Protein AF-A0A7V1DN37-F1 (afdb_monomer)

pLDDT: mean 77.71, std 18.49, range [28.66, 98.69]

Structure (mmCIF, N/CA/C/O backbone):
data_AF-A0A7V1DN37-F1
#
_entry.id   AF-A0A7V1DN37-F1
#
loop_
_atom_site.group_PDB
_atom_site.id
_atom_site.type_symbol
_atom_site.label_atom_id
_atom_site.label_alt_id
_atom_site.label_comp_id
_atom_site.label_asym_id
_atom_site.label_entity_id
_atom_site.label_seq_id
_atom_site.pdbx_PDB_ins_code
_atom_site.Cartn_x
_atom_site.Cartn_y
_atom_site.Cartn_z
_atom_site.occupancy
_atom_site.B_iso_or_equiv
_atom_site.auth_seq_id
_atom_site.auth_comp_id
_atom_site.auth_asym_id
_atom_site.auth_atom_id
_atom_site.pdbx_PDB_model_num
ATOM 1 N N . MET A 1 1 ? 64.265 -9.638 -11.862 1.00 43.25 1 MET A N 1
ATOM 2 C CA . MET A 1 1 ? 64.474 -8.169 -11.843 1.00 43.25 1 MET A CA 1
ATOM 3 C C . MET A 1 1 ? 63.274 -7.373 -12.385 1.00 43.25 1 MET A C 1
ATOM 5 O O . MET A 1 1 ? 63.280 -6.163 -12.263 1.00 43.25 1 MET A O 1
ATOM 9 N N . ILE A 1 2 ? 62.194 -8.037 -12.828 1.00 37.19 2 ILE A N 1
ATOM 10 C CA . ILE A 1 2 ? 60.854 -7.463 -13.106 1.00 37.19 2 ILE A CA 1
ATOM 11 C C . ILE A 1 2 ? 59.861 -7.900 -11.996 1.00 37.19 2 ILE A C 1
ATOM 13 O O . ILE A 1 2 ? 58.687 -8.127 -12.203 1.00 37.19 2 ILE A O 1
ATOM 17 N N . HIS A 1 3 ? 60.358 -8.080 -10.766 1.00 32.53 3 HIS A N 1
ATOM 18 C CA . HIS A 1 3 ? 59.546 -8.521 -9.615 1.00 32.53 3 HIS A CA 1
ATOM 19 C C . HIS A 1 3 ? 59.759 -7.634 -8.372 1.00 32.53 3 HIS A C 1
ATOM 21 O O . HIS A 1 3 ? 59.450 -8.010 -7.248 1.00 32.53 3 HIS A O 1
ATOM 27 N N . ARG A 1 4 ? 60.324 -6.433 -8.579 1.00 34.56 4 ARG A N 1
ATOM 28 C CA . ARG A 1 4 ? 60.478 -5.367 -7.568 1.00 34.56 4 ARG A CA 1
ATOM 29 C C . ARG A 1 4 ? 59.933 -4.003 -8.030 1.00 34.56 4 ARG A C 1
ATOM 31 O O . ARG A 1 4 ? 60.175 -3.013 -7.356 1.00 34.56 4 ARG A O 1
ATOM 38 N N . ILE A 1 5 ? 59.194 -3.956 -9.144 1.00 37.69 5 ILE A N 1
ATOM 39 C CA . ILE A 1 5 ? 58.580 -2.722 -9.680 1.00 37.69 5 ILE A CA 1
ATOM 40 C C . ILE A 1 5 ? 57.042 -2.715 -9.515 1.00 37.69 5 ILE A C 1
ATOM 42 O O . ILE A 1 5 ? 56.444 -1.650 -9.487 1.00 37.69 5 ILE A O 1
ATOM 46 N N . GLU A 1 6 ? 56.393 -3.856 -9.253 1.00 32.94 6 GLU A N 1
ATOM 47 C CA . GLU A 1 6 ? 54.919 -3.932 -9.140 1.00 32.94 6 GLU A CA 1
ATOM 48 C C . GLU A 1 6 ? 54.352 -3.767 -7.715 1.00 32.94 6 GLU A C 1
ATOM 50 O O . GLU A 1 6 ? 53.145 -3.837 -7.522 1.00 32.94 6 GLU A O 1
ATOM 55 N N . ARG A 1 7 ? 55.180 -3.496 -6.693 1.00 33.03 7 ARG A N 1
ATOM 56 C CA . ARG A 1 7 ? 54.707 -3.266 -5.304 1.00 33.03 7 ARG A CA 1
ATOM 57 C C . ARG A 1 7 ? 54.857 -1.821 -4.798 1.00 33.03 7 ARG A C 1
ATOM 59 O O . ARG A 1 7 ? 54.903 -1.614 -3.592 1.00 33.03 7 ARG A O 1
ATOM 66 N N . ALA A 1 8 ? 54.930 -0.824 -5.686 1.00 30.80 8 ALA A N 1
ATOM 67 C CA . ALA A 1 8 ? 55.108 0.583 -5.286 1.00 30.80 8 ALA A CA 1
ATOM 68 C C . ALA A 1 8 ? 54.173 1.611 -5.968 1.00 30.80 8 ALA A C 1
ATOM 70 O O . ALA A 1 8 ? 54.368 2.805 -5.768 1.00 30.80 8 ALA A O 1
ATOM 71 N N . LEU A 1 9 ? 53.149 1.198 -6.729 1.00 32.72 9 LEU A N 1
ATOM 72 C CA . LEU A 1 9 ? 52.231 2.128 -7.422 1.00 32.72 9 LEU A CA 1
ATOM 73 C C . LEU A 1 9 ? 50.743 1.831 -7.170 1.00 32.72 9 LEU A C 1
ATOM 75 O O . LEU A 1 9 ? 49.913 1.936 -8.063 1.00 32.72 9 LEU A O 1
ATOM 79 N N . ALA A 1 10 ? 50.397 1.494 -5.929 1.00 39.22 10 ALA A N 1
ATOM 80 C CA . ALA A 1 10 ? 49.012 1.454 -5.471 1.00 39.22 10 ALA A CA 1
ATOM 81 C C . ALA A 1 10 ? 48.862 2.343 -4.231 1.00 39.22 10 ALA A C 1
ATOM 83 O O . ALA A 1 10 ? 48.967 1.868 -3.103 1.00 39.22 10 ALA A O 1
ATOM 84 N N . ARG A 1 11 ? 48.684 3.651 -4.455 1.00 34.69 11 ARG A N 1
ATOM 85 C CA . ARG A 1 11 ? 47.907 4.579 -3.610 1.00 34.69 11 ARG A CA 1
ATOM 86 C C . ARG A 1 11 ? 47.701 5.916 -4.347 1.00 34.69 11 ARG A C 1
ATOM 88 O O . ARG A 1 11 ? 48.564 6.307 -5.131 1.00 34.69 11 ARG A O 1
ATOM 95 N N . PRO A 1 12 ? 46.550 6.582 -4.149 1.00 40.31 12 PRO A N 1
ATOM 96 C CA . PRO A 1 12 ? 45.977 7.490 -5.133 1.00 40.31 12 PRO A CA 1
ATOM 97 C C . PRO A 1 12 ? 46.444 8.932 -4.914 1.00 40.31 12 PRO A C 1
ATOM 99 O O . PRO A 1 12 ? 46.174 9.536 -3.879 1.00 40.31 12 PRO A O 1
ATOM 102 N N . ILE A 1 13 ? 47.089 9.524 -5.918 1.00 36.00 13 ILE A N 1
ATOM 103 C CA . ILE A 1 13 ? 47.184 10.984 -6.056 1.00 36.00 13 ILE A CA 1
ATOM 104 C C . ILE A 1 13 ? 46.036 11.402 -6.977 1.00 36.00 13 ILE A C 1
ATOM 106 O O . ILE A 1 13 ? 46.242 11.678 -8.152 1.00 36.00 13 ILE A O 1
ATOM 110 N N . LEU A 1 14 ? 44.807 11.376 -6.459 1.00 35.53 14 LEU A N 1
ATOM 111 C CA . LEU A 1 14 ? 43.630 11.903 -7.157 1.00 35.53 14 LEU A CA 1
ATOM 112 C C . LEU A 1 14 ? 42.742 12.902 -6.379 1.00 35.53 14 LEU A C 1
ATOM 114 O O . LEU A 1 14 ? 41.760 13.333 -6.972 1.00 35.53 14 LEU A O 1
ATOM 118 N N . PRO A 1 15 ? 43.063 13.383 -5.153 1.00 35.94 15 PRO A N 1
ATOM 119 C CA . PRO A 1 15 ? 42.341 14.534 -4.597 1.00 35.94 15 PRO A CA 1
ATOM 120 C C . PRO A 1 15 ? 43.049 15.883 -4.843 1.00 35.94 15 PRO A C 1
ATOM 122 O O . PRO A 1 15 ? 42.421 16.930 -4.748 1.00 35.94 15 PRO A O 1
ATOM 125 N N . ALA A 1 16 ? 44.341 15.898 -5.205 1.00 35.41 16 ALA A N 1
ATOM 126 C CA . ALA A 1 16 ? 45.117 17.144 -5.300 1.00 35.41 16 ALA A CA 1
ATOM 127 C C . ALA A 1 16 ? 45.109 17.811 -6.693 1.00 35.41 16 ALA A C 1
ATOM 129 O O . ALA A 1 16 ? 45.292 19.022 -6.782 1.00 35.41 16 ALA A O 1
ATOM 130 N N . LEU A 1 17 ? 44.867 17.061 -7.779 1.00 32.94 17 LEU A N 1
ATOM 131 C CA . LEU A 1 17 ? 44.741 17.645 -9.126 1.00 32.94 17 LEU A CA 1
ATOM 132 C C . LEU A 1 17 ? 43.316 18.152 -9.419 1.00 32.94 17 LEU A C 1
ATOM 134 O O . LEU A 1 17 ? 43.157 19.115 -10.165 1.00 32.94 17 LEU A O 1
ATOM 138 N N . ALA A 1 18 ? 42.297 17.567 -8.776 1.00 37.19 18 ALA A N 1
ATOM 139 C CA . ALA A 1 18 ? 40.912 18.042 -8.843 1.00 37.19 18 ALA A CA 1
ATOM 140 C C . ALA A 1 18 ? 40.734 19.407 -8.144 1.00 37.19 18 ALA A C 1
ATOM 142 O O . ALA A 1 18 ? 39.987 20.257 -8.620 1.00 37.19 18 ALA A O 1
ATOM 143 N N . ALA A 1 19 ? 41.497 19.664 -7.074 1.00 36.09 19 ALA A N 1
ATOM 144 C CA . ALA A 1 19 ? 41.455 20.930 -6.342 1.00 36.09 19 ALA A CA 1
ATOM 145 C C . ALA A 1 19 ? 42.097 22.116 -7.095 1.00 36.09 19 ALA A C 1
ATOM 147 O O . ALA A 1 19 ? 41.733 23.263 -6.844 1.00 36.09 19 ALA A O 1
ATOM 148 N N . LEU A 1 20 ? 43.022 21.875 -8.037 1.00 30.30 20 LEU A N 1
ATOM 149 C CA . LEU A 1 20 ? 43.711 22.955 -8.765 1.00 30.30 20 LEU A CA 1
ATOM 150 C C . LEU A 1 20 ? 42.982 23.381 -10.055 1.00 30.30 20 LEU A C 1
ATOM 152 O O . LEU A 1 20 ? 43.110 24.530 -10.475 1.00 30.30 20 LEU A O 1
ATOM 156 N N . VAL A 1 21 ? 42.165 22.502 -10.646 1.00 36.16 21 VAL A N 1
ATOM 157 C CA . VAL A 1 21 ? 41.272 22.856 -11.770 1.00 36.16 21 VAL A CA 1
ATOM 158 C C . VAL A 1 21 ? 40.001 23.559 -11.267 1.00 36.16 21 VAL A C 1
ATOM 160 O O . VAL A 1 21 ? 39.504 24.466 -11.928 1.00 36.16 21 VAL A O 1
ATOM 163 N N . ALA A 1 22 ? 39.542 23.252 -10.048 1.00 34.44 22 ALA A N 1
ATOM 164 C CA . ALA A 1 22 ? 38.401 23.926 -9.423 1.00 34.44 22 ALA A CA 1
ATOM 165 C C . ALA A 1 22 ? 38.671 25.396 -9.020 1.00 34.44 22 ALA A C 1
ATOM 167 O O . ALA A 1 22 ? 37.729 26.172 -8.886 1.00 34.44 22 ALA A O 1
ATOM 168 N N . LEU A 1 23 ? 39.936 25.816 -8.865 1.00 29.97 23 LEU A N 1
ATOM 169 C CA . LEU A 1 23 ? 40.283 27.167 -8.390 1.00 29.97 23 LEU A CA 1
ATOM 170 C C . LEU A 1 23 ? 40.505 28.208 -9.510 1.00 29.97 23 LEU A C 1
ATOM 172 O O . LEU A 1 23 ? 40.791 29.364 -9.215 1.00 29.97 23 LEU A O 1
ATOM 176 N N . THR A 1 24 ? 40.381 27.842 -10.793 1.00 31.94 24 THR A N 1
ATOM 177 C CA . THR A 1 24 ? 40.586 28.787 -11.920 1.00 31.94 24 THR A CA 1
ATOM 178 C C . THR A 1 24 ? 39.340 29.079 -12.763 1.00 31.94 24 THR A C 1
ATOM 180 O O . THR A 1 24 ? 39.429 29.850 -13.713 1.00 31.94 24 THR A O 1
ATOM 183 N N . LEU A 1 25 ? 38.162 28.574 -12.376 1.00 33.41 25 LEU A N 1
ATOM 184 C CA . LEU A 1 25 ? 36.878 28.865 -13.044 1.00 33.41 25 LEU A CA 1
ATOM 185 C C . LEU A 1 25 ? 35.866 29.644 -12.177 1.00 33.41 25 LEU A C 1
ATOM 187 O O . LEU A 1 25 ? 34.749 29.894 -12.614 1.00 33.41 25 LEU A O 1
ATOM 191 N N . SER A 1 26 ? 36.239 30.106 -10.978 1.00 34.38 26 SER A N 1
ATOM 192 C CA . SER A 1 26 ? 35.326 30.799 -10.050 1.00 34.38 26 SER A CA 1
ATOM 193 C C . SER A 1 26 ? 35.291 32.330 -10.207 1.00 34.38 26 SER A C 1
ATOM 195 O O . SER A 1 26 ? 35.347 33.065 -9.217 1.00 34.38 26 SER A O 1
ATOM 197 N N . LEU A 1 27 ? 35.197 32.840 -11.434 1.00 36.53 27 LEU A N 1
ATOM 198 C CA . LEU A 1 27 ? 34.909 34.258 -11.680 1.00 36.53 27 LEU A CA 1
ATOM 199 C C . LEU A 1 27 ? 33.647 34.380 -12.536 1.00 36.53 27 LEU A C 1
ATOM 201 O O . LEU A 1 27 ? 33.723 34.502 -13.752 1.00 36.53 27 LEU A O 1
ATOM 205 N N . GLY A 1 28 ? 32.490 34.384 -11.861 1.00 35.25 28 GLY A N 1
ATOM 206 C CA . GLY A 1 28 ? 31.266 34.982 -12.399 1.00 35.25 28 GLY A CA 1
ATOM 207 C C . GLY A 1 28 ? 30.064 34.074 -12.668 1.00 35.25 28 GLY A C 1
ATOM 208 O O . GLY A 1 28 ? 29.429 34.253 -13.696 1.00 35.25 28 GLY A O 1
ATOM 209 N N . SER A 1 29 ? 29.667 33.183 -11.757 1.00 31.50 29 SER A N 1
ATOM 210 C CA . SER A 1 29 ? 28.268 32.721 -11.701 1.00 31.50 29 SER A CA 1
ATOM 211 C C . SER A 1 29 ? 27.905 32.308 -10.276 1.00 31.50 29 SER A C 1
ATOM 213 O O . SER A 1 29 ? 28.596 31.499 -9.658 1.00 31.50 29 SER A O 1
ATOM 215 N N . ARG A 1 30 ? 26.846 32.907 -9.720 1.00 29.19 30 ARG A N 1
ATOM 216 C CA . ARG A 1 30 ? 26.233 32.454 -8.459 1.00 29.19 30 ARG A CA 1
ATOM 217 C C . ARG A 1 30 ? 25.745 31.003 -8.648 1.00 29.19 30 ARG A C 1
ATOM 219 O O . ARG A 1 30 ? 25.333 30.691 -9.764 1.00 29.19 30 ARG A O 1
ATOM 226 N N . PRO A 1 31 ? 25.775 30.127 -7.625 1.00 36.25 31 PRO A N 1
ATOM 227 C CA . PRO A 1 31 ? 25.098 28.835 -7.717 1.00 36.25 31 PRO A CA 1
ATOM 228 C C . PRO A 1 31 ? 23.616 29.095 -8.000 1.00 36.25 31 PRO A C 1
ATOM 230 O O . PRO A 1 31 ? 22.995 29.907 -7.311 1.00 36.25 31 PRO A O 1
ATOM 233 N N . ALA A 1 32 ? 23.090 28.485 -9.059 1.00 49.31 32 ALA A N 1
ATOM 234 C CA . ALA A 1 32 ? 21.683 28.599 -9.406 1.00 49.31 32 ALA A CA 1
ATOM 235 C C . ALA A 1 32 ? 20.852 27.917 -8.306 1.00 49.31 32 ALA A C 1
ATOM 237 O O . ALA A 1 32 ? 21.165 26.804 -7.886 1.00 49.31 32 ALA A O 1
ATOM 238 N N . THR A 1 33 ? 19.870 28.627 -7.758 1.00 56.81 33 THR A N 1
ATOM 239 C CA . THR A 1 33 ? 18.967 28.113 -6.724 1.00 56.81 33 THR A CA 1
ATOM 240 C C . THR A 1 33 ? 17.853 27.325 -7.398 1.00 56.81 33 THR A C 1
ATOM 242 O O . THR A 1 33 ? 17.087 27.938 -8.135 1.00 56.81 33 THR A O 1
ATOM 245 N N . ALA A 1 34 ? 17.762 26.019 -7.133 1.00 69.50 34 ALA A N 1
ATOM 246 C CA . ALA A 1 34 ? 16.630 25.195 -7.559 1.00 69.50 34 ALA A CA 1
ATOM 247 C C . ALA A 1 34 ? 15.312 25.794 -7.043 1.00 69.50 34 ALA A C 1
ATOM 249 O O . ALA A 1 34 ? 15.209 26.152 -5.864 1.00 69.50 34 ALA A O 1
ATOM 250 N N . ALA A 1 35 ? 14.337 25.932 -7.931 1.00 78.12 35 ALA A N 1
ATOM 251 C CA . ALA A 1 35 ? 12.999 26.403 -7.630 1.00 78.12 35 ALA A CA 1
ATOM 252 C C . ALA A 1 35 ? 12.060 25.223 -7.345 1.00 78.12 35 ALA A C 1
ATOM 254 O O . ALA A 1 35 ? 12.244 24.114 -7.844 1.00 78.12 35 ALA A O 1
ATOM 255 N N . THR A 1 36 ? 11.028 25.479 -6.542 1.00 84.75 36 THR A N 1
ATOM 256 C CA . THR A 1 36 ? 9.929 24.534 -6.333 1.00 84.75 36 THR A CA 1
ATOM 257 C C . THR A 1 36 ? 8.637 25.169 -6.817 1.00 84.75 36 THR A C 1
ATOM 259 O O . THR A 1 36 ? 8.232 26.220 -6.316 1.00 84.75 36 THR A O 1
ATOM 262 N N . PHE A 1 37 ? 7.972 24.514 -7.761 1.00 85.50 37 PHE A N 1
ATOM 263 C CA . PHE A 1 37 ? 6.673 24.911 -8.286 1.00 85.50 37 PHE A CA 1
ATOM 264 C C . PHE A 1 37 ? 5.614 23.936 -7.776 1.00 85.50 37 PHE A C 1
ATOM 266 O O . PHE A 1 37 ? 5.759 22.723 -7.892 1.00 85.50 37 PHE A O 1
ATOM 273 N N . THR A 1 38 ? 4.545 24.451 -7.174 1.00 85.25 38 THR A N 1
ATOM 274 C CA . THR A 1 38 ? 3.415 23.621 -6.734 1.00 85.25 38 THR A CA 1
ATOM 275 C C . THR A 1 38 ? 2.246 23.854 -7.672 1.00 85.25 38 THR A C 1
ATOM 277 O O . THR A 1 38 ? 1.771 24.983 -7.799 1.00 85.25 38 THR A O 1
ATOM 280 N N . VAL A 1 39 ? 1.798 22.790 -8.331 1.00 86.75 39 VAL A N 1
ATOM 281 C CA . VAL A 1 39 ? 0.632 22.824 -9.214 1.00 86.75 39 VAL A CA 1
ATOM 282 C C . VAL A 1 39 ? -0.623 22.974 -8.358 1.00 86.75 39 VAL A C 1
ATOM 284 O O . VAL A 1 39 ? -0.811 22.232 -7.397 1.00 86.75 39 VAL A O 1
ATOM 287 N N . ASN A 1 40 ? -1.491 23.925 -8.694 1.00 83.25 40 ASN A N 1
ATOM 288 C CA . ASN A 1 40 ? -2.752 24.161 -7.979 1.00 83.25 40 ASN A CA 1
ATOM 289 C C . ASN A 1 40 ? -3.982 24.159 -8.909 1.00 83.25 40 ASN A C 1
ATOM 291 O O . ASN A 1 40 ? -5.102 24.319 -8.428 1.00 83.25 40 ASN A O 1
ATOM 295 N N . SER A 1 41 ? -3.779 23.944 -10.215 1.00 84.69 41 SER A N 1
ATOM 296 C CA . SER A 1 41 ? -4.838 23.820 -11.218 1.00 84.69 41 SER A CA 1
ATOM 297 C C . SER A 1 41 ? -4.620 22.579 -12.085 1.00 84.69 41 SER A C 1
ATOM 299 O O . SER A 1 41 ? -3.502 22.278 -12.503 1.00 84.69 41 SER A O 1
ATOM 301 N N . THR A 1 42 ? -5.700 21.839 -12.346 1.00 88.50 42 THR A N 1
ATOM 302 C CA . THR A 1 42 ? -5.713 20.687 -13.266 1.00 88.50 42 THR A CA 1
ATOM 303 C C . THR A 1 42 ? -5.957 21.092 -14.718 1.00 88.50 42 THR A C 1
ATOM 305 O O . THR A 1 42 ? -5.968 20.231 -15.599 1.00 88.50 42 THR A O 1
ATOM 308 N N . ALA A 1 43 ? -6.169 22.387 -14.976 1.00 86.69 43 ALA A N 1
ATOM 309 C CA . ALA A 1 43 ? -6.323 22.907 -16.322 1.00 86.69 43 ALA A CA 1
ATOM 310 C C . ALA A 1 43 ? -5.046 22.690 -17.150 1.00 86.69 43 ALA A C 1
ATOM 312 O O . ALA A 1 43 ? -3.936 22.643 -16.622 1.00 86.69 43 ALA A O 1
ATOM 313 N N . ASP A 1 44 ? -5.214 22.597 -18.467 1.00 90.06 44 ASP A N 1
ATOM 314 C CA . ASP A 1 44 ? -4.112 22.528 -19.422 1.00 90.06 44 ASP A CA 1
ATOM 315 C C . ASP A 1 44 ? -3.981 23.873 -20.145 1.00 90.06 44 ASP A C 1
ATOM 317 O O . ASP A 1 44 ? -4.644 24.124 -21.152 1.00 90.06 44 ASP A O 1
ATOM 321 N N . VAL A 1 45 ? -3.183 24.773 -19.568 1.00 88.56 45 VAL A N 1
ATOM 322 C CA . VAL A 1 45 ? -2.968 26.145 -20.056 1.00 88.56 45 VAL A CA 1
ATOM 323 C C . VAL A 1 45 ? -1.477 26.454 -20.014 1.00 88.56 45 VAL A C 1
ATOM 325 O O . VAL A 1 45 ? -0.818 26.151 -19.022 1.00 88.56 45 VAL A O 1
ATOM 328 N N . ALA A 1 46 ? -0.946 27.037 -21.088 1.00 85.50 46 ALA A N 1
ATOM 329 C CA . ALA A 1 46 ? 0.447 27.467 -21.159 1.00 85.50 46 ALA A CA 1
ATOM 330 C C . ALA A 1 46 ? 0.692 28.747 -20.339 1.00 85.50 46 ALA A C 1
ATOM 332 O O . ALA A 1 46 ? -0.167 29.629 -20.279 1.00 85.50 46 ALA A O 1
ATOM 333 N N . ASP A 1 47 ? 1.888 28.870 -19.769 1.00 83.56 47 ASP A N 1
ATOM 334 C CA . ASP A 1 47 ? 2.368 30.088 -19.134 1.00 83.56 47 ASP A CA 1
ATOM 335 C C . ASP A 1 47 ? 2.514 31.203 -20.189 1.00 83.56 47 ASP A C 1
ATOM 337 O O . ASP A 1 47 ? 3.215 31.027 -21.193 1.00 83.56 47 ASP A O 1
ATOM 341 N N . PRO A 1 48 ? 1.865 32.367 -20.006 1.00 78.56 48 PRO A N 1
ATOM 342 C CA . PRO A 1 48 ? 2.008 33.491 -20.924 1.00 78.56 48 PRO A CA 1
ATOM 343 C C . PRO A 1 48 ? 3.391 34.167 -20.863 1.00 78.56 48 PRO A C 1
ATOM 345 O O . PRO A 1 48 ? 3.711 34.956 -21.757 1.00 78.56 48 PRO A O 1
ATOM 348 N N . ARG A 1 49 ? 4.193 33.930 -19.815 1.00 78.81 49 ARG A N 1
ATOM 349 C CA . ARG A 1 49 ? 5.529 34.513 -19.603 1.00 78.81 49 ARG A CA 1
ATOM 350 C C . ARG A 1 49 ? 6.517 33.513 -18.961 1.00 78.81 49 ARG A C 1
ATOM 352 O O . ARG A 1 49 ? 7.008 33.809 -17.870 1.00 78.81 49 ARG A O 1
ATOM 359 N N . PRO A 1 50 ? 6.898 32.422 -19.657 1.00 83.25 50 PRO A N 1
ATOM 360 C CA . PRO A 1 50 ? 7.878 31.463 -19.147 1.00 83.25 50 PRO A CA 1
ATOM 361 C C . PRO A 1 50 ? 9.189 32.130 -18.696 1.00 83.25 50 PRO A C 1
ATOM 363 O O . PRO A 1 50 ? 9.748 32.968 -19.411 1.00 83.25 50 PRO A O 1
ATOM 366 N N . GLY A 1 51 ? 9.694 31.736 -17.526 1.00 77.19 51 GLY A N 1
ATOM 367 C CA . GLY A 1 51 ? 10.933 32.241 -16.919 1.00 77.19 51 GLY A CA 1
ATOM 368 C C . GLY A 1 51 ? 10.732 33.453 -16.015 1.00 77.19 51 GLY A C 1
ATOM 369 O O . GLY A 1 51 ? 11.699 34.120 -15.637 1.00 77.19 51 GLY A O 1
ATOM 370 N N . SER A 1 52 ? 9.484 33.762 -15.667 1.00 72.88 52 SER A N 1
ATOM 371 C CA . SER A 1 52 ? 9.149 34.854 -14.753 1.00 72.88 52 SER A CA 1
ATOM 372 C C . SER A 1 52 ? 9.411 34.513 -13.278 1.00 72.88 52 SER A C 1
ATOM 374 O O . SER A 1 52 ? 9.379 35.402 -12.419 1.00 72.88 52 SER A O 1
ATOM 376 N N . GLY A 1 53 ? 9.686 33.240 -12.975 1.00 71.12 53 GLY A N 1
ATOM 377 C CA . GLY A 1 53 ? 9.829 32.698 -11.627 1.00 71.12 53 GLY A CA 1
ATOM 378 C C . GLY A 1 53 ? 8.488 32.502 -10.919 1.00 71.12 53 GLY A C 1
ATOM 379 O O . GLY A 1 53 ? 8.460 32.326 -9.699 1.00 71.12 53 GLY A O 1
ATOM 380 N N . ARG A 1 54 ? 7.369 32.599 -11.646 1.00 73.06 54 ARG A N 1
ATOM 381 C CA . ARG A 1 54 ? 6.015 32.397 -11.126 1.00 73.06 54 ARG A CA 1
ATOM 382 C C . ARG A 1 54 ? 5.134 31.783 -12.207 1.00 73.06 54 ARG A C 1
ATOM 384 O O . ARG A 1 54 ? 4.832 32.449 -13.185 1.00 73.06 54 ARG A O 1
ATOM 391 N N . CYS A 1 55 ? 4.615 30.592 -11.954 1.00 67.06 55 CYS A N 1
ATOM 392 C CA . CYS A 1 55 ? 3.603 29.969 -12.800 1.00 67.06 55 CYS A CA 1
ATOM 393 C C . CYS A 1 55 ? 2.264 30.704 -12.598 1.00 67.06 55 CYS A C 1
ATOM 395 O O . CYS A 1 55 ? 1.526 30.369 -11.673 1.00 67.06 55 CYS A O 1
ATOM 397 N N . GLN A 1 56 ? 2.005 31.780 -13.350 1.00 67.19 56 GLN A N 1
ATOM 398 C CA . GLN A 1 56 ? 0.763 32.560 -13.242 1.00 67.19 56 GLN A CA 1
ATOM 399 C C . GLN A 1 56 ? 0.092 32.736 -14.598 1.00 67.19 56 GLN A C 1
ATOM 401 O O . GLN A 1 56 ? 0.566 33.474 -15.465 1.00 67.19 56 GLN A O 1
ATOM 406 N N . ASP A 1 57 ? -1.108 32.197 -14.708 1.00 53.88 57 ASP A N 1
ATOM 407 C CA . ASP A 1 57 ? -2.133 32.642 -15.634 1.00 53.88 57 ASP A CA 1
ATOM 408 C C . ASP A 1 57 ? -2.890 33.842 -15.031 1.00 53.88 57 ASP A C 1
ATOM 410 O O . ASP A 1 57 ? -3.457 33.828 -13.941 1.00 53.88 57 ASP A O 1
ATOM 414 N N . ASN A 1 58 ? -2.898 34.960 -15.751 1.00 45.41 58 ASN A N 1
ATOM 415 C CA . ASN A 1 58 ? -3.840 36.031 -15.459 1.00 45.41 58 ASN A CA 1
ATOM 416 C C . ASN A 1 58 ? -4.720 36.207 -16.697 1.00 45.41 58 ASN A C 1
ATOM 418 O O . ASN A 1 58 ? -4.317 36.914 -17.625 1.00 45.41 58 ASN A O 1
ATOM 422 N N . PRO A 1 59 ? -5.912 35.580 -16.755 1.00 40.06 59 PRO A N 1
ATOM 423 C CA . PRO A 1 59 ? -6.770 35.603 -17.943 1.00 40.06 59 PRO A CA 1
ATOM 424 C C . PRO A 1 59 ? -7.318 37.005 -18.296 1.00 40.06 59 PRO A C 1
ATOM 426 O O . PRO A 1 59 ? -8.094 37.146 -19.239 1.00 40.06 59 PRO A O 1
ATOM 429 N N . GLY A 1 60 ? -6.915 38.059 -17.572 1.00 38.78 60 GLY A N 1
ATOM 430 C CA . GLY A 1 60 ? -7.317 39.450 -17.794 1.00 38.78 60 GLY A CA 1
ATOM 431 C C . GLY A 1 60 ? -6.294 40.373 -18.474 1.00 38.78 60 GLY A C 1
ATOM 432 O O . GLY A 1 60 ? -6.642 41.526 -18.725 1.00 38.78 60 GLY A O 1
ATOM 433 N N . ILE A 1 61 ? -5.062 39.938 -18.774 1.00 40.44 61 ILE A N 1
ATOM 434 C CA . ILE A 1 61 ? -4.045 40.808 -19.405 1.00 40.44 61 ILE A CA 1
ATOM 435 C C . ILE A 1 61 ? -3.649 40.254 -20.774 1.00 40.44 61 ILE A C 1
ATOM 437 O O . ILE A 1 61 ? -2.709 39.481 -20.920 1.00 40.44 61 ILE A O 1
ATOM 441 N N . THR A 1 62 ? -4.359 40.690 -21.812 1.00 33.16 62 THR A N 1
ATOM 442 C CA . THR A 1 62 ? -3.910 40.541 -23.198 1.00 33.16 62 THR A CA 1
ATOM 443 C C . THR A 1 62 ? -2.941 41.674 -23.539 1.00 33.16 62 THR A C 1
ATOM 445 O O . THR A 1 62 ? -3.374 42.802 -23.779 1.00 33.16 62 THR A O 1
ATOM 448 N N . CYS A 1 63 ? -1.638 41.395 -23.613 1.00 36.03 63 CYS A N 1
ATOM 449 C CA . CYS A 1 63 ? -0.692 42.291 -24.284 1.00 36.03 63 CYS A CA 1
ATOM 450 C C . CYS A 1 63 ? -0.845 42.122 -25.801 1.00 36.03 63 CYS A C 1
ATOM 452 O O . CYS A 1 63 ? -0.110 41.377 -26.443 1.00 36.03 63 CYS A O 1
ATOM 454 N N . THR A 1 64 ? -1.853 42.767 -26.388 1.00 33.69 64 THR A N 1
ATOM 455 C CA . THR A 1 64 ? -2.047 42.753 -27.841 1.00 33.69 64 THR A CA 1
ATOM 456 C C . THR A 1 64 ? -1.300 43.908 -28.501 1.00 33.69 64 THR A C 1
ATOM 458 O O . THR A 1 64 ? -1.746 45.050 -28.454 1.00 33.69 64 THR A O 1
ATOM 461 N N . THR A 1 65 ? -0.246 43.534 -29.230 1.00 36.59 65 THR A N 1
ATOM 462 C CA . THR A 1 65 ? 0.440 44.232 -30.337 1.00 36.59 65 THR A CA 1
ATOM 463 C C . THR A 1 65 ? 1.573 45.220 -30.032 1.00 36.59 65 THR A C 1
ATOM 465 O O . THR A 1 65 ? 1.491 46.079 -29.163 1.00 36.59 65 THR A O 1
ATOM 468 N N . ASP A 1 66 ? 2.597 45.107 -30.886 1.00 39.28 66 ASP A N 1
ATOM 469 C CA . ASP A 1 66 ? 3.845 45.875 -31.073 1.00 39.28 66 ASP A CA 1
ATOM 470 C C . ASP A 1 66 ? 3.707 47.412 -31.217 1.00 39.28 66 ASP A C 1
ATOM 472 O O . ASP A 1 66 ? 4.657 48.100 -31.591 1.00 39.28 66 ASP A O 1
ATOM 476 N N . ALA A 1 67 ? 2.531 47.988 -30.960 1.00 40.03 67 ALA A N 1
ATOM 477 C CA . ALA A 1 67 ? 2.257 49.406 -31.196 1.00 40.03 67 ALA A CA 1
ATOM 478 C C . ALA A 1 67 ? 2.627 50.328 -30.016 1.00 40.03 67 ALA A C 1
ATOM 480 O O . ALA A 1 67 ? 2.758 51.536 -30.220 1.00 40.03 67 ALA A O 1
ATOM 481 N N . ASP A 1 68 ? 2.852 49.790 -28.813 1.00 39.25 68 ASP A N 1
ATOM 482 C CA . ASP A 1 68 ? 3.176 50.598 -27.623 1.00 39.25 68 ASP A CA 1
ATOM 483 C C . ASP A 1 68 ? 4.690 50.816 -27.407 1.00 39.25 68 ASP A C 1
ATOM 485 O O . ASP A 1 68 ? 5.094 51.622 -26.568 1.00 39.25 68 ASP A O 1
ATOM 489 N N . CYS A 1 69 ? 5.550 50.180 -28.213 1.00 41.66 69 CYS A N 1
ATOM 490 C CA . CYS A 1 69 ? 7.010 50.264 -28.070 1.00 41.66 69 CYS A CA 1
ATOM 491 C C . CYS A 1 69 ? 7.672 51.435 -28.824 1.00 41.66 69 CYS A C 1
ATOM 493 O O . CYS A 1 69 ? 8.875 51.646 -28.685 1.00 41.66 69 CYS A O 1
ATOM 495 N N . THR A 1 70 ? 6.945 52.223 -29.626 1.00 36.94 70 THR A N 1
ATOM 496 C CA . THR A 1 70 ? 7.590 53.154 -30.580 1.00 36.94 70 THR A CA 1
ATOM 497 C C . THR A 1 70 ? 7.719 54.616 -30.141 1.00 36.94 70 THR A C 1
ATOM 499 O O . THR A 1 70 ? 8.165 55.429 -30.944 1.00 36.94 70 THR A O 1
ATOM 502 N N . ASN A 1 71 ? 7.392 54.993 -28.898 1.00 38.59 71 ASN A N 1
ATOM 503 C CA . ASN A 1 71 ? 7.451 56.406 -28.469 1.00 38.59 71 ASN A CA 1
ATOM 504 C C . ASN A 1 71 ? 8.326 56.707 -27.241 1.00 38.59 71 ASN A C 1
ATOM 506 O O . ASN A 1 71 ? 8.110 57.706 -26.556 1.00 38.59 71 ASN A O 1
ATOM 510 N N . ALA A 1 72 ? 9.373 55.922 -26.994 1.00 36.19 72 ALA A N 1
ATOM 511 C CA . ALA A 1 72 ? 10.439 56.332 -26.083 1.00 36.19 72 ALA A CA 1
ATOM 512 C C . ALA A 1 72 ? 11.790 55.846 -26.611 1.00 36.19 72 ALA A C 1
ATOM 514 O O . ALA A 1 72 ? 12.149 54.686 -26.458 1.00 36.19 72 ALA A O 1
ATOM 515 N N . GLY A 1 73 ? 12.532 56.737 -27.270 1.00 41.75 73 GLY A N 1
ATOM 516 C CA . GLY A 1 73 ? 13.884 56.451 -27.740 1.00 41.75 73 GLY A CA 1
ATOM 517 C C . GLY A 1 73 ? 14.850 56.232 -26.577 1.00 41.75 73 GLY A C 1
ATOM 518 O O . GLY A 1 73 ? 15.462 57.192 -26.113 1.00 41.75 73 GLY A O 1
ATOM 519 N N . VAL A 1 74 ? 14.987 54.982 -26.128 1.00 35.62 74 VAL A N 1
ATOM 520 C CA . VAL A 1 74 ? 16.066 54.498 -25.259 1.00 35.62 74 VAL A CA 1
ATOM 521 C C . VAL A 1 74 ? 16.324 53.018 -25.574 1.00 35.62 74 VAL A C 1
ATOM 523 O O . VAL A 1 74 ? 15.401 52.211 -25.525 1.00 35.62 74 VAL A O 1
ATOM 526 N N . ASP A 1 75 ? 17.572 52.660 -25.883 1.00 42.00 75 ASP A N 1
ATOM 527 C CA . ASP A 1 75 ? 18.021 51.270 -26.037 1.00 42.00 75 ASP A CA 1
ATOM 528 C C . ASP A 1 75 ? 18.012 50.550 -24.669 1.00 42.00 75 ASP A C 1
ATOM 530 O O . ASP A 1 75 ? 18.855 50.819 -23.810 1.00 42.00 75 ASP A O 1
ATOM 534 N N . GLY A 1 76 ? 17.057 49.637 -24.460 1.00 39.81 76 GLY A N 1
ATOM 535 C CA . GLY A 1 76 ? 16.951 48.743 -23.298 1.00 39.81 76 GLY A CA 1
ATOM 536 C C . GLY A 1 76 ? 15.723 47.815 -23.396 1.00 39.81 76 GLY A C 1
ATOM 537 O O . GLY A 1 76 ? 14.761 48.182 -24.070 1.00 39.81 76 GLY A O 1
ATOM 538 N N . PRO A 1 77 ? 15.731 46.609 -22.783 1.00 36.47 77 PRO A N 1
ATOM 539 C CA . PRO A 1 77 ? 14.655 45.624 -22.936 1.00 36.47 77 PRO A CA 1
ATOM 540 C C . PRO A 1 77 ? 13.332 46.126 -22.332 1.00 36.47 77 PRO A C 1
ATOM 542 O O . PRO A 1 77 ? 13.310 46.668 -21.227 1.00 36.47 77 PRO A O 1
ATOM 545 N N . CYS A 1 78 ? 12.233 45.949 -23.072 1.00 35.66 78 CYS A N 1
ATOM 546 C CA . CYS A 1 78 ? 10.880 46.369 -22.703 1.00 35.66 78 CYS A CA 1
ATOM 547 C C . CYS A 1 78 ? 10.447 45.781 -21.352 1.00 35.66 78 CYS A C 1
ATOM 549 O O . CYS A 1 78 ? 10.112 44.605 -21.270 1.00 35.66 78 CYS A O 1
ATOM 551 N N . ASN A 1 79 ? 10.409 46.609 -20.306 1.00 39.59 79 ASN A N 1
ATOM 552 C CA . ASN A 1 79 ? 9.958 46.210 -18.971 1.00 39.59 79 ASN A CA 1
ATOM 553 C C . ASN A 1 79 ? 8.841 47.135 -18.456 1.00 39.59 79 ASN A C 1
ATOM 555 O O . ASN A 1 79 ? 8.940 47.727 -17.385 1.00 39.59 79 ASN A O 1
ATOM 559 N N . LEU A 1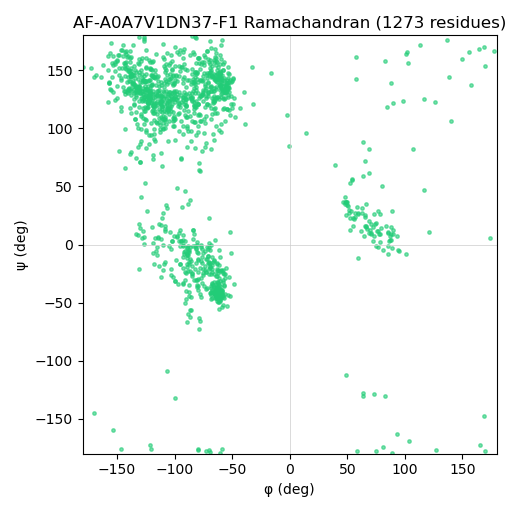 80 ? 7.787 47.314 -19.257 1.00 37.94 80 LEU A N 1
ATOM 560 C CA . LEU A 1 80 ? 6.612 48.108 -18.889 1.00 37.94 80 LEU A CA 1
ATOM 561 C C . LEU A 1 80 ? 5.360 47.228 -18.890 1.00 37.94 80 LEU A C 1
ATOM 563 O O . LEU A 1 80 ? 4.546 47.274 -19.803 1.00 37.94 80 LEU A O 1
ATOM 567 N N . CYS A 1 81 ? 5.212 46.426 -17.839 1.00 39.31 81 CYS A N 1
ATOM 568 C CA . CYS A 1 81 ? 3.924 45.855 -17.424 1.00 39.31 81 CYS A CA 1
ATOM 569 C C . CYS A 1 81 ? 3.655 46.075 -15.927 1.00 39.31 81 CYS A C 1
ATOM 571 O O . CYS A 1 81 ? 2.755 45.454 -15.374 1.00 39.31 81 CYS A O 1
ATOM 573 N N . ASP A 1 82 ? 4.408 46.963 -15.272 1.00 39.72 82 ASP A N 1
ATOM 574 C CA . ASP A 1 82 ? 4.294 47.186 -13.832 1.00 39.72 82 ASP A CA 1
ATOM 575 C C . ASP A 1 82 ? 4.241 48.687 -13.528 1.00 39.72 82 ASP A C 1
ATOM 577 O O . ASP A 1 82 ? 5.220 49.298 -13.119 1.00 39.72 82 ASP A O 1
ATOM 581 N N . THR A 1 83 ? 3.098 49.321 -13.813 1.00 35.94 83 THR A N 1
ATOM 582 C CA . THR A 1 83 ? 2.717 50.571 -13.136 1.00 35.94 83 THR A CA 1
ATOM 583 C C . THR A 1 83 ? 1.200 50.653 -12.974 1.00 35.94 83 THR A C 1
ATOM 585 O O . THR A 1 83 ? 0.444 50.716 -13.940 1.00 35.94 83 THR A O 1
ATOM 588 N N . GLU A 1 84 ? 0.793 50.623 -11.708 1.00 42.44 84 GLU A N 1
ATOM 589 C CA . GLU A 1 84 ? -0.420 51.175 -11.102 1.00 42.44 84 GLU A CA 1
ATOM 590 C C . GLU A 1 84 ? -1.556 51.618 -12.047 1.00 42.44 84 GLU A C 1
ATOM 592 O O . GLU A 1 84 ? -1.657 52.774 -12.465 1.00 42.44 84 GLU A O 1
ATOM 597 N N . ARG A 1 85 ? -2.532 50.729 -12.251 1.00 34.47 85 ARG A N 1
ATOM 598 C CA . ARG A 1 85 ? -3.922 51.135 -12.483 1.00 34.47 85 ARG A CA 1
ATOM 599 C C . ARG A 1 85 ? -4.838 50.287 -11.616 1.00 34.47 85 ARG A C 1
ATOM 601 O O . ARG A 1 85 ? -4.755 49.069 -11.623 1.00 34.47 85 ARG A O 1
ATOM 608 N N . THR A 1 86 ? -5.679 50.973 -10.850 1.00 37.59 86 THR A N 1
ATOM 609 C CA . THR A 1 86 ? -6.684 50.448 -9.917 1.00 37.59 86 THR A CA 1
ATOM 610 C C . THR A 1 86 ? -7.392 49.195 -10.444 1.00 37.59 86 THR A C 1
ATOM 612 O O . THR A 1 86 ? -8.267 49.294 -11.307 1.00 37.59 86 THR A O 1
ATOM 615 N N . VAL A 1 87 ? -7.016 48.034 -9.907 1.00 35.19 87 VAL A N 1
ATOM 616 C CA . VAL A 1 87 ? -7.688 46.747 -10.124 1.00 35.19 87 VAL A CA 1
ATOM 617 C C . VAL A 1 87 ? -8.877 46.658 -9.144 1.00 35.19 87 VAL A C 1
ATOM 619 O O . VAL A 1 87 ? -8.743 47.124 -8.007 1.00 35.19 87 VAL A O 1
ATOM 622 N N . PRO A 1 88 ? -10.047 46.112 -9.537 1.00 34.16 88 PRO A N 1
ATOM 623 C CA . PRO A 1 88 ? -11.115 45.734 -8.599 1.00 34.16 88 PRO A CA 1
ATOM 624 C C . PRO A 1 88 ? -10.601 44.687 -7.581 1.00 34.16 88 PRO A C 1
ATOM 626 O O . PRO A 1 88 ? -9.480 44.207 -7.744 1.00 34.16 88 PRO A O 1
ATOM 629 N N . PRO A 1 89 ? -11.356 44.316 -6.524 1.00 33.81 89 PRO A N 1
ATOM 630 C CA . PRO A 1 89 ? -10.856 43.386 -5.507 1.00 33.81 89 PRO A CA 1
ATOM 631 C C . PRO A 1 89 ? -10.339 42.100 -6.164 1.00 33.81 89 PRO A C 1
ATOM 633 O O . PRO A 1 89 ? -11.003 41.548 -7.040 1.00 33.81 89 PRO A O 1
ATOM 636 N N . ALA A 1 90 ? -9.132 41.686 -5.772 1.00 32.94 90 ALA A N 1
ATOM 637 C CA . ALA A 1 90 ? -8.414 40.554 -6.347 1.00 32.94 90 ALA A CA 1
ATOM 638 C C . ALA A 1 90 ? -9.310 39.302 -6.427 1.00 32.94 90 ALA A C 1
ATOM 640 O O . ALA A 1 90 ? -9.793 38.851 -5.385 1.00 32.94 90 ALA A O 1
ATOM 641 N N . PRO A 1 91 ? -9.545 38.730 -7.622 1.00 36.41 91 PRO A N 1
ATOM 642 C CA . PRO A 1 91 ? -10.147 37.415 -7.740 1.00 36.41 91 PRO A CA 1
ATOM 643 C C . PRO A 1 91 ? -9.043 36.347 -7.759 1.00 36.41 91 PRO A C 1
ATOM 645 O O . PRO A 1 91 ? -8.071 36.507 -8.485 1.00 36.41 91 PRO A O 1
ATOM 648 N N . ALA A 1 92 ? -9.256 35.270 -6.994 1.00 40.78 92 ALA A N 1
ATOM 649 C CA . ALA A 1 92 ? -8.551 33.981 -7.019 1.00 40.78 92 ALA A CA 1
ATOM 650 C C . ALA A 1 92 ? -7.021 33.985 -6.794 1.00 40.78 92 ALA A C 1
ATOM 652 O O . ALA A 1 92 ? -6.273 34.855 -7.227 1.00 40.78 92 ALA A O 1
ATOM 653 N N . THR A 1 93 ? -6.530 32.968 -6.090 1.00 49.12 93 THR A N 1
ATOM 654 C CA . THR A 1 93 ? -5.109 32.605 -6.128 1.00 49.12 93 THR A CA 1
ATOM 655 C C . THR A 1 93 ? -4.690 32.394 -7.588 1.00 49.12 93 THR A C 1
ATOM 657 O O . THR A 1 93 ? -5.442 31.728 -8.297 1.00 49.12 93 THR A O 1
ATOM 660 N N . PRO A 1 94 ? -3.545 32.930 -8.053 1.00 58.41 94 PRO A N 1
ATOM 661 C CA . PRO A 1 94 ? -3.081 32.690 -9.421 1.00 58.41 94 PRO A CA 1
ATOM 662 C C . PRO A 1 94 ? -2.964 31.180 -9.674 1.00 58.41 94 PRO A C 1
ATOM 664 O O . PRO A 1 94 ? -2.453 30.457 -8.807 1.00 58.41 94 PRO A O 1
ATOM 667 N N . GLU A 1 95 ? -3.491 30.709 -10.805 1.00 72.19 95 GLU A N 1
ATOM 668 C CA . GLU A 1 95 ? -3.472 29.294 -11.153 1.00 72.19 95 GLU A CA 1
ATOM 669 C C . GLU A 1 95 ? -2.089 28.929 -11.738 1.00 72.19 95 GLU A C 1
ATOM 671 O O . GLU A 1 95 ? -1.380 29.698 -12.387 1.00 72.19 95 GLU A O 1
ATOM 676 N N . CYS A 1 96 ? -1.636 27.738 -11.386 1.00 85.31 96 CYS A N 1
ATOM 677 C CA . CYS A 1 96 ? -0.376 27.139 -11.773 1.00 85.31 96 CYS A CA 1
ATOM 678 C C . CYS A 1 96 ? -0.746 25.758 -12.292 1.00 85.31 96 CYS A C 1
ATOM 680 O O . CYS A 1 96 ? -1.036 24.843 -11.510 1.00 85.31 96 CYS A O 1
ATOM 682 N N . THR A 1 97 ? -0.815 25.641 -13.614 1.00 92.69 97 THR A N 1
ATOM 683 C CA . THR A 1 97 ? -1.042 24.372 -14.305 1.00 92.69 97 THR A CA 1
ATOM 684 C C . THR A 1 97 ? 0.251 23.562 -14.353 1.00 92.69 97 THR A C 1
ATOM 686 O O . THR A 1 97 ? 1.353 24.105 -14.244 1.00 92.69 97 THR A O 1
ATOM 689 N N . LEU A 1 98 ? 0.140 22.251 -14.576 1.00 95.00 98 LEU A N 1
ATOM 690 C CA . LEU A 1 98 ? 1.316 21.402 -14.794 1.00 95.00 98 LEU A CA 1
ATOM 691 C C . LEU A 1 98 ? 2.143 21.877 -16.001 1.00 95.00 98 LEU A C 1
ATOM 693 O O . LEU A 1 98 ? 3.370 21.911 -15.932 1.00 95.00 98 LEU A O 1
ATOM 697 N N . ARG A 1 99 ? 1.475 22.292 -17.084 1.00 93.62 99 ARG A N 1
ATOM 698 C CA . ARG A 1 99 ? 2.134 22.838 -18.276 1.00 93.62 99 ARG A CA 1
ATOM 699 C C . ARG A 1 99 ? 2.915 24.111 -17.957 1.00 93.62 99 ARG A C 1
ATOM 701 O O . ARG A 1 99 ? 4.092 24.191 -18.294 1.00 93.62 99 ARG A O 1
ATOM 708 N N . ALA A 1 100 ? 2.297 25.066 -17.265 1.00 91.19 100 ALA A N 1
ATOM 709 C CA . ALA A 1 100 ? 2.957 26.308 -16.878 1.00 91.19 100 ALA A CA 1
ATOM 710 C C . ALA A 1 100 ? 4.146 26.054 -15.938 1.00 91.19 100 ALA A C 1
ATOM 712 O O . ALA A 1 100 ? 5.215 26.630 -16.124 1.00 91.19 100 ALA A O 1
ATOM 713 N N . ALA A 1 101 ? 4.001 25.134 -14.979 1.00 93.06 101 ALA A N 1
ATOM 714 C CA . ALA A 1 101 ? 5.091 24.735 -14.091 1.00 93.06 101 ALA A CA 1
ATOM 715 C C . ALA A 1 101 ? 6.294 24.162 -14.851 1.00 93.06 101 ALA A C 1
ATOM 717 O O . ALA A 1 101 ? 7.434 24.518 -14.560 1.00 93.06 101 ALA A O 1
ATOM 718 N N . ILE A 1 102 ? 6.047 23.322 -15.857 1.00 94.00 102 ILE A N 1
ATOM 719 C CA . ILE A 1 102 ? 7.102 22.777 -16.719 1.00 94.00 102 ILE A CA 1
ATOM 720 C C . ILE A 1 102 ? 7.751 23.877 -17.564 1.00 94.00 102 ILE A C 1
ATOM 722 O O . ILE A 1 102 ? 8.971 23.905 -17.692 1.00 94.00 102 ILE A O 1
ATOM 726 N N . GLN A 1 103 ? 6.972 24.817 -18.102 1.00 92.38 103 GLN A N 1
ATOM 727 C CA . GLN A 1 103 ? 7.509 25.935 -18.882 1.00 92.38 103 GLN A CA 1
ATOM 728 C C . GLN A 1 103 ? 8.376 26.883 -18.045 1.00 92.38 103 GLN A C 1
ATOM 730 O O . GLN A 1 103 ? 9.405 27.353 -18.530 1.00 92.38 103 GLN A O 1
ATOM 735 N N . GLU A 1 104 ? 8.006 27.125 -16.788 1.00 89.56 104 GLU A N 1
ATOM 736 C CA . GLU A 1 104 ? 8.823 27.885 -15.840 1.00 89.56 104 GLU A CA 1
ATOM 737 C C . GLU A 1 104 ? 10.109 27.139 -15.472 1.00 89.56 104 GLU A C 1
ATOM 739 O O . GLU A 1 104 ? 11.186 27.731 -15.547 1.00 89.56 104 GLU A O 1
ATOM 744 N N . ALA A 1 105 ? 10.025 25.838 -15.174 1.00 90.56 105 ALA A N 1
ATOM 745 C CA . ALA A 1 105 ? 11.201 25.012 -14.895 1.00 90.56 105 ALA A CA 1
ATOM 746 C C . ALA A 1 105 ? 12.164 24.951 -16.094 1.00 90.56 105 ALA A C 1
ATOM 748 O O . ALA A 1 105 ? 13.371 25.102 -15.944 1.00 90.56 105 ALA A O 1
ATOM 749 N N . ASN A 1 106 ? 11.642 24.825 -17.318 1.00 89.44 106 ASN A N 1
ATOM 750 C CA . ASN A 1 106 ? 12.455 24.844 -18.539 1.00 89.44 106 ASN A CA 1
ATOM 751 C C . ASN A 1 106 ? 13.182 26.181 -18.761 1.00 89.44 106 ASN A C 1
ATOM 753 O O . ASN A 1 106 ? 14.213 26.217 -19.436 1.00 89.44 106 ASN A O 1
ATOM 757 N N . ALA A 1 107 ? 12.635 27.284 -18.246 1.00 87.06 107 ALA A N 1
ATOM 758 C CA . ALA A 1 107 ? 13.205 28.619 -18.380 1.00 87.06 107 ALA A CA 1
ATOM 759 C C . ALA A 1 107 ? 14.126 29.008 -17.207 1.00 87.06 107 ALA A C 1
ATOM 761 O O . ALA A 1 107 ? 14.846 30.011 -17.295 1.00 87.06 107 ALA A O 1
ATOM 762 N N . ALA A 1 108 ? 14.129 28.227 -16.125 1.00 79.81 108 ALA A N 1
ATOM 763 C CA . ALA A 1 108 ? 14.951 28.439 -14.946 1.00 79.81 108 ALA A CA 1
ATOM 764 C C . ALA A 1 108 ? 16.248 27.598 -14.988 1.00 79.81 108 ALA A C 1
ATOM 766 O O . ALA A 1 108 ? 16.283 26.490 -15.519 1.00 79.81 108 ALA A O 1
ATOM 767 N N . PRO A 1 109 ? 17.371 28.121 -14.461 1.00 70.69 109 PRO A N 1
ATOM 768 C CA . PRO A 1 109 ? 18.590 27.340 -14.306 1.00 70.69 109 PRO A CA 1
ATOM 769 C C . PRO A 1 109 ? 18.560 26.537 -12.995 1.00 70.69 109 PRO A C 1
ATOM 771 O O . PRO A 1 109 ? 18.492 27.130 -11.920 1.00 70.69 109 PRO A O 1
ATOM 774 N N . GLY A 1 110 ? 18.733 25.216 -13.057 1.00 70.44 110 GLY A N 1
ATOM 775 C CA . GLY A 1 110 ? 18.834 24.357 -11.869 1.00 70.44 110 GLY A CA 1
ATOM 776 C C . GLY A 1 110 ? 18.026 23.068 -12.003 1.00 70.44 110 GLY A C 1
ATOM 777 O O . GLY A 1 110 ? 17.353 22.868 -13.004 1.00 70.44 110 GLY A O 1
ATOM 778 N N . ALA A 1 111 ? 18.134 22.188 -11.003 1.00 76.31 111 ALA A N 1
ATOM 779 C CA . ALA A 1 111 ? 17.311 20.985 -10.893 1.00 76.31 111 ALA A CA 1
ATOM 780 C C . ALA A 1 111 ? 16.039 21.311 -10.109 1.00 76.31 111 ALA A C 1
ATOM 782 O O . ALA A 1 111 ? 16.001 21.145 -8.888 1.00 76.31 111 ALA A O 1
ATOM 783 N N . ASP A 1 112 ? 15.041 21.839 -10.806 1.00 87.06 112 ASP A N 1
ATOM 784 C CA . ASP A 1 112 ? 13.806 22.310 -10.186 1.00 87.06 112 ASP A CA 1
ATOM 785 C C . ASP A 1 112 ? 12.905 21.145 -9.758 1.00 87.06 112 ASP A C 1
ATOM 787 O O . ASP A 1 112 ? 13.001 20.031 -10.277 1.00 87.06 112 ASP A O 1
ATOM 791 N N . GLU A 1 113 ? 12.014 21.393 -8.798 1.00 91.94 113 GLU A N 1
ATOM 792 C CA . GLU A 1 113 ? 10.997 20.430 -8.373 1.00 91.94 113 GLU A CA 1
ATOM 793 C C . GLU A 1 113 ? 9.591 20.944 -8.687 1.00 91.94 113 GLU A C 1
ATOM 795 O O . GLU A 1 113 ? 9.202 22.038 -8.285 1.00 91.94 113 GLU A O 1
ATOM 800 N N . ILE A 1 114 ? 8.795 20.117 -9.356 1.00 94.25 114 ILE A N 1
ATOM 801 C CA . ILE A 1 114 ? 7.365 20.316 -9.543 1.00 94.25 114 ILE A CA 1
ATOM 802 C C . ILE A 1 114 ? 6.629 19.338 -8.633 1.00 94.25 114 ILE A C 1
ATOM 804 O O . ILE A 1 114 ? 6.684 18.120 -8.817 1.00 94.25 114 ILE A O 1
ATOM 808 N N . VAL A 1 115 ? 5.909 19.883 -7.658 1.00 91.81 115 VAL A N 1
ATOM 809 C CA . VAL A 1 115 ? 5.003 19.123 -6.798 1.00 91.81 115 VAL A CA 1
ATOM 810 C C . VAL A 1 115 ? 3.630 19.116 -7.450 1.00 91.81 115 VAL A C 1
ATOM 812 O O . VAL A 1 115 ? 3.018 20.168 -7.651 1.00 91.81 115 VAL A O 1
ATOM 815 N N . VAL A 1 116 ? 3.153 17.918 -7.773 1.00 90.75 116 VAL A N 1
ATOM 816 C CA . VAL A 1 116 ? 1.865 17.676 -8.418 1.00 90.75 116 VAL A CA 1
ATOM 817 C C . VAL A 1 116 ? 0.943 17.010 -7.396 1.00 90.75 116 VAL A C 1
ATOM 819 O O . VAL A 1 116 ? 1.125 15.830 -7.084 1.00 90.75 116 VAL A O 1
ATOM 822 N N . PRO A 1 117 ? -0.028 17.742 -6.823 1.00 84.00 117 PRO A N 1
ATOM 823 C CA . PRO A 1 117 ? -0.990 17.162 -5.894 1.00 84.00 117 PRO A CA 1
ATOM 824 C C . PRO A 1 117 ? -1.808 16.010 -6.498 1.00 84.00 117 PRO A C 1
ATOM 826 O O . PRO A 1 117 ? -1.702 15.666 -7.679 1.00 84.00 117 PRO A O 1
ATOM 829 N N . ALA A 1 118 ? -2.645 15.388 -5.667 1.00 81.00 118 ALA A N 1
ATOM 830 C CA . ALA A 1 118 ? -3.656 14.467 -6.167 1.00 81.00 118 ALA A CA 1
ATOM 831 C C . ALA A 1 118 ? -4.568 15.215 -7.153 1.00 81.00 118 ALA A C 1
ATOM 833 O O . ALA A 1 118 ? -5.053 16.307 -6.858 1.00 81.00 118 ALA A O 1
ATOM 834 N N . GLY A 1 119 ? -4.784 14.642 -8.330 1.00 73.38 119 GLY A N 1
ATOM 835 C CA . GLY A 1 119 ? -5.496 15.301 -9.417 1.00 73.38 119 GLY A CA 1
ATOM 836 C C . GLY A 1 119 ? -5.390 14.527 -10.723 1.00 73.38 119 GLY A C 1
ATOM 837 O O . GLY A 1 119 ? -4.428 13.786 -10.940 1.00 73.38 119 GLY A O 1
ATOM 838 N N . THR A 1 120 ? -6.384 14.708 -11.595 1.00 91.00 120 THR A N 1
ATOM 839 C CA . THR A 1 120 ? -6.314 14.257 -12.988 1.00 91.00 120 THR A CA 1
ATOM 840 C C . THR A 1 120 ? -5.979 15.450 -13.882 1.00 91.00 120 THR A C 1
ATOM 842 O O . THR A 1 120 ? -6.808 16.333 -14.093 1.00 91.00 120 THR A O 1
ATOM 845 N N . TYR A 1 121 ? -4.762 15.467 -14.415 1.00 93.25 121 TYR A N 1
ATOM 846 C CA . TYR A 1 121 ? -4.197 16.516 -15.262 1.00 93.25 121 TYR A CA 1
ATOM 847 C C . TYR A 1 121 ? -4.306 16.070 -16.719 1.00 93.25 121 TYR A C 1
ATOM 849 O O . TYR A 1 121 ? -3.440 15.355 -17.221 1.00 93.25 121 TYR A O 1
ATOM 857 N N . THR A 1 122 ? -5.420 16.417 -17.368 1.00 95.56 122 THR A N 1
ATOM 858 C CA . THR A 1 122 ? -5.699 15.991 -18.748 1.00 95.56 122 THR A CA 1
ATOM 859 C C . THR A 1 122 ? -5.175 17.015 -19.744 1.00 95.56 122 THR A C 1
ATOM 861 O O . THR A 1 122 ? -5.613 18.164 -19.716 1.00 95.56 122 THR A O 1
ATOM 864 N N . LEU A 1 123 ? -4.302 16.592 -20.657 1.00 92.06 123 LEU A N 1
ATOM 865 C CA . LEU A 1 123 ? -3.856 17.417 -21.775 1.00 92.06 123 LEU A CA 1
ATOM 866 C C . LEU A 1 123 ? -5.037 17.660 -22.722 1.00 92.06 123 LEU A C 1
ATOM 868 O O . LEU A 1 123 ? -5.669 16.724 -23.216 1.00 92.06 123 LEU A O 1
ATOM 872 N N . ALA A 1 124 ? -5.361 18.931 -22.942 1.00 90.31 124 ALA A N 1
ATOM 873 C CA . ALA A 1 124 ? -6.513 19.387 -23.714 1.00 90.31 124 ALA A CA 1
ATOM 874 C C . ALA A 1 124 ? -6.107 20.195 -24.956 1.00 90.31 124 ALA A C 1
ATOM 876 O O . ALA A 1 124 ? -6.924 20.385 -25.863 1.00 90.31 124 ALA A O 1
ATOM 877 N N . ILE A 1 125 ? -4.860 20.670 -25.017 1.00 87.31 125 ILE A N 1
ATOM 878 C CA . ILE A 1 125 ? -4.331 21.415 -26.157 1.00 87.31 125 ILE A CA 1
ATOM 879 C C . ILE A 1 125 ? -3.748 20.426 -27.172 1.00 87.31 125 ILE A C 1
ATOM 881 O O . ILE A 1 125 ? -2.755 19.762 -26.900 1.00 87.31 125 ILE A O 1
ATOM 885 N N . ALA A 1 126 ? -4.340 20.337 -28.365 1.00 84.38 126 ALA A N 1
ATOM 886 C CA . ALA A 1 126 ? -3.799 19.505 -29.441 1.00 84.38 126 ALA A CA 1
ATOM 887 C C . ALA A 1 126 ? -2.417 20.010 -29.897 1.00 84.38 126 ALA A C 1
ATOM 889 O O . ALA A 1 126 ? -2.242 21.211 -30.109 1.00 84.38 126 ALA A O 1
ATOM 890 N N . GLY A 1 127 ? -1.462 19.095 -30.077 1.00 76.94 127 GLY A N 1
ATOM 891 C CA . GLY A 1 127 ? -0.083 19.431 -30.424 1.00 76.94 127 GLY A CA 1
ATOM 892 C C . GLY A 1 127 ? 0.094 19.947 -31.849 1.00 76.94 127 GLY A C 1
ATOM 893 O O . GLY A 1 127 ? -0.482 19.424 -32.808 1.00 76.94 127 GLY A O 1
ATOM 894 N N . ALA A 1 128 ? 0.937 20.971 -31.992 1.00 72.69 128 ALA A N 1
ATOM 895 C CA . ALA A 1 128 ? 1.424 21.469 -33.278 1.00 72.69 128 ALA A CA 1
ATOM 896 C C . ALA A 1 128 ? 2.798 20.881 -33.672 1.00 72.69 128 ALA A C 1
ATOM 898 O O . ALA A 1 128 ? 3.405 21.379 -34.622 1.00 72.69 128 ALA A O 1
ATOM 899 N N . ALA A 1 129 ? 3.261 19.828 -32.976 1.00 69.81 129 ALA A N 1
ATOM 900 C CA . ALA A 1 129 ? 4.623 19.286 -33.057 1.00 69.81 129 ALA A CA 1
ATOM 901 C C . ALA A 1 129 ? 5.686 20.373 -32.813 1.00 69.81 129 ALA A C 1
ATOM 903 O O . ALA A 1 129 ? 6.538 20.654 -33.659 1.00 69.81 129 ALA A O 1
ATOM 904 N N . GLU A 1 130 ? 5.559 21.023 -31.664 1.00 78.25 130 GLU A N 1
ATOM 905 C CA . GLU A 1 130 ? 6.515 21.977 -31.112 1.00 78.25 130 GLU A CA 1
ATOM 906 C C . GLU A 1 130 ? 7.198 21.336 -29.898 1.00 78.25 130 GLU A C 1
ATOM 908 O O . GLU A 1 130 ? 6.655 20.376 -29.376 1.00 78.25 130 GLU A O 1
ATOM 913 N N . ASP A 1 131 ? 8.374 21.825 -29.493 1.00 79.56 131 ASP A N 1
ATOM 914 C CA . ASP A 1 131 ? 9.168 21.193 -28.423 1.00 79.56 131 ASP A CA 1
ATOM 915 C C . ASP A 1 131 ? 9.271 22.082 -27.157 1.00 79.56 131 ASP A C 1
ATOM 917 O O . ASP A 1 131 ? 10.209 21.931 -26.377 1.00 79.56 131 ASP A O 1
ATOM 921 N N . ALA A 1 132 ? 8.412 23.093 -26.971 1.00 81.12 132 ALA A N 1
ATOM 922 C CA . ALA A 1 132 ? 8.455 24.102 -25.898 1.00 81.12 132 ALA A CA 1
ATOM 923 C C . ALA A 1 132 ? 7.306 23.991 -24.871 1.00 81.12 132 ALA A C 1
ATOM 925 O O . ALA A 1 132 ? 7.055 24.941 -24.114 1.00 81.12 132 ALA A O 1
ATOM 926 N N . ALA A 1 133 ? 6.624 22.848 -24.826 1.00 86.69 133 ALA A N 1
ATOM 927 C CA . ALA A 1 133 ? 5.493 22.541 -23.959 1.00 86.69 133 ALA A CA 1
ATOM 928 C C . ALA A 1 133 ? 4.332 23.543 -24.082 1.00 86.69 133 ALA A C 1
ATOM 930 O O . ALA A 1 133 ? 3.528 23.675 -23.161 1.00 86.69 133 ALA A O 1
ATOM 931 N N . ALA A 1 134 ? 4.223 24.277 -25.187 1.00 84.75 134 ALA A N 1
ATOM 932 C CA . ALA A 1 134 ? 3.151 25.231 -25.446 1.00 84.75 134 ALA A CA 1
ATOM 933 C C . ALA A 1 134 ? 1.833 24.558 -25.873 1.00 84.75 134 ALA A C 1
ATOM 935 O O . ALA A 1 134 ? 0.758 25.104 -25.621 1.00 84.75 134 ALA A O 1
ATOM 936 N N . THR A 1 135 ? 1.899 23.394 -26.518 1.00 86.19 135 THR A N 1
ATOM 937 C CA . THR A 1 135 ? 0.769 22.627 -27.055 1.00 86.19 135 THR A CA 1
ATOM 938 C C . THR A 1 135 ? 1.105 21.137 -27.077 1.00 86.19 135 THR A C 1
ATOM 940 O O . THR A 1 135 ? 2.263 20.792 -27.227 1.00 86.19 135 THR A O 1
ATOM 943 N N . GLY A 1 136 ? 0.117 20.240 -27.044 1.00 87.94 136 GLY A N 1
ATOM 944 C CA . GLY A 1 136 ? 0.395 18.805 -27.173 1.00 87.94 136 GLY A CA 1
ATOM 945 C C . GLY A 1 136 ? 1.033 18.233 -25.915 1.00 87.94 136 GLY A C 1
ATOM 946 O O . GLY A 1 136 ? 0.484 18.419 -24.825 1.00 87.94 136 GLY A O 1
ATOM 947 N N . ASP A 1 137 ? 2.156 17.538 -26.070 1.00 89.31 137 ASP A N 1
ATOM 948 C CA . ASP A 1 137 ? 2.918 16.942 -24.978 1.00 89.31 137 ASP A CA 1
ATOM 949 C C . ASP A 1 137 ? 3.525 17.980 -24.020 1.00 89.31 137 ASP A C 1
ATOM 951 O O . ASP A 1 137 ? 3.466 19.202 -24.203 1.00 89.31 137 ASP A O 1
ATOM 955 N N . LEU A 1 138 ? 4.015 17.472 -22.892 1.00 94.19 138 LEU A N 1
ATOM 956 C CA . LEU A 1 138 ? 4.755 18.235 -21.902 1.00 94.19 138 LEU A CA 1
ATOM 957 C C . LEU A 1 138 ? 6.253 18.045 -22.154 1.00 94.19 138 LEU A C 1
ATOM 959 O O . LEU A 1 138 ? 6.841 17.043 -21.730 1.00 94.19 138 LEU A O 1
ATOM 963 N N . ASP A 1 139 ? 6.857 19.005 -22.850 1.00 91.44 139 ASP A N 1
ATOM 964 C CA . ASP A 1 139 ? 8.290 19.006 -23.137 1.00 91.44 139 ASP A CA 1
ATOM 965 C C . ASP A 1 139 ? 9.121 19.408 -21.918 1.00 91.44 139 ASP A C 1
ATOM 967 O O . ASP A 1 139 ? 8.891 20.452 -21.308 1.00 91.44 139 ASP A O 1
ATOM 971 N N . ILE A 1 140 ? 10.137 18.616 -21.586 1.00 92.25 140 ILE A N 1
ATOM 972 C CA . ILE A 1 140 ? 11.091 18.872 -20.504 1.00 92.25 140 ILE A CA 1
ATOM 973 C C . ILE A 1 140 ? 12.480 19.011 -21.121 1.00 92.25 140 ILE A C 1
ATOM 975 O O . ILE A 1 140 ? 12.994 18.058 -21.710 1.00 92.25 140 ILE A O 1
ATOM 979 N N . SER A 1 141 ? 13.098 20.181 -20.957 1.00 89.00 141 SER A N 1
ATOM 980 C CA . SER A 1 141 ? 14.411 20.506 -21.531 1.00 89.00 141 SER A CA 1
ATOM 981 C C . SER A 1 141 ? 15.499 20.832 -20.506 1.00 89.00 141 SER A C 1
ATOM 983 O O . SER A 1 141 ? 16.616 21.159 -20.899 1.00 89.00 141 SER A O 1
ATOM 985 N N . GLY A 1 142 ? 15.186 20.774 -19.209 1.00 87.19 142 GLY A N 1
ATOM 986 C CA . GLY A 1 142 ? 16.109 21.041 -18.100 1.00 87.19 142 GLY A CA 1
ATOM 987 C C . GLY A 1 142 ? 16.161 19.902 -17.078 1.00 87.19 142 GLY A C 1
ATOM 988 O O . GLY A 1 142 ? 15.431 18.915 -17.192 1.00 87.19 142 GLY A O 1
ATOM 989 N N . ASP A 1 143 ? 17.033 20.040 -16.075 1.00 89.31 143 ASP A N 1
ATOM 990 C CA . ASP A 1 143 ? 17.027 19.160 -14.903 1.00 89.31 143 ASP A CA 1
ATOM 991 C C . ASP A 1 143 ? 15.706 19.351 -14.142 1.00 89.31 143 ASP A C 1
ATOM 993 O O . ASP A 1 143 ? 15.347 20.474 -13.791 1.00 89.31 143 ASP A O 1
ATOM 997 N N . LEU A 1 144 ? 14.973 18.267 -13.881 1.00 92.69 144 LEU A N 1
ATOM 998 C CA . LEU A 1 144 ? 13.625 18.369 -13.319 1.00 92.69 144 LEU A CA 1
ATOM 999 C C . LEU A 1 144 ? 13.253 17.167 -12.450 1.00 92.69 144 LEU A C 1
ATOM 1001 O O . LEU A 1 144 ? 13.433 16.012 -12.836 1.00 92.69 144 LEU A O 1
ATOM 1005 N N . VAL A 1 145 ? 12.639 17.433 -11.302 1.00 94.75 145 VAL A N 1
ATOM 1006 C CA . VAL A 1 145 ? 11.960 16.435 -10.473 1.00 94.75 145 VAL A CA 1
ATOM 1007 C C . VAL A 1 145 ? 10.459 16.701 -10.498 1.00 94.75 145 VAL A C 1
ATOM 1009 O O . VAL A 1 145 ? 10.011 17.758 -10.082 1.00 94.75 145 VAL A O 1
ATOM 1012 N N . VAL A 1 146 ? 9.663 15.732 -10.939 1.00 96.12 146 VAL A N 1
ATOM 1013 C CA . VAL A 1 146 ? 8.199 15.753 -10.852 1.00 96.12 146 VAL A CA 1
ATOM 1014 C C . VAL A 1 146 ? 7.768 14.781 -9.758 1.00 96.12 146 VAL A C 1
ATOM 1016 O O . VAL A 1 146 ? 7.975 13.571 -9.880 1.00 96.12 146 VAL A O 1
ATOM 1019 N N . THR A 1 147 ? 7.165 15.305 -8.693 1.00 95.69 147 THR A N 1
ATOM 1020 C CA . THR A 1 147 ? 6.717 14.535 -7.526 1.00 95.69 147 THR A CA 1
ATOM 1021 C C . THR A 1 147 ? 5.194 14.552 -7.434 1.00 95.69 147 THR A C 1
ATOM 1023 O O . THR A 1 147 ? 4.605 15.576 -7.096 1.00 95.69 147 THR A O 1
ATOM 1026 N N . GLY A 1 148 ? 4.563 13.410 -7.705 1.00 88.19 148 GLY A N 1
ATOM 1027 C CA . GLY A 1 148 ? 3.139 13.189 -7.464 1.00 88.19 148 GLY A CA 1
ATOM 1028 C C . GLY A 1 148 ? 2.820 12.794 -6.020 1.00 88.19 148 GLY A C 1
ATOM 1029 O O . GLY A 1 148 ? 3.692 12.352 -5.270 1.00 88.19 148 GLY A O 1
ATOM 1030 N N . ALA A 1 149 ? 1.546 12.895 -5.636 1.00 75.06 149 ALA A N 1
ATOM 1031 C CA . ALA A 1 149 ? 1.032 12.457 -4.335 1.00 75.06 149 ALA A CA 1
ATOM 1032 C C . ALA A 1 149 ? 0.925 10.921 -4.196 1.00 75.06 149 ALA A C 1
ATOM 1034 O O . ALA A 1 149 ? 0.603 10.419 -3.118 1.00 75.06 149 ALA A O 1
ATOM 1035 N N . GLY A 1 150 ? 1.193 10.179 -5.275 1.00 68.12 150 GLY A N 1
ATOM 1036 C CA . GLY A 1 150 ? 1.119 8.723 -5.361 1.00 68.12 150 GLY A CA 1
ATOM 1037 C C . GLY A 1 150 ? 0.478 8.287 -6.680 1.00 68.12 150 GLY A C 1
ATOM 1038 O O . GLY A 1 150 ? -0.454 8.921 -7.169 1.00 68.12 150 GLY A O 1
ATOM 1039 N N . ALA A 1 151 ? 0.939 7.180 -7.273 1.00 69.81 151 ALA A N 1
ATOM 1040 C CA . ALA A 1 151 ? 0.469 6.775 -8.602 1.00 69.81 151 ALA A CA 1
ATOM 1041 C C . ALA A 1 151 ? -1.039 6.472 -8.668 1.00 69.81 151 ALA A C 1
ATOM 1043 O O . ALA A 1 151 ? -1.628 6.547 -9.741 1.00 69.81 151 ALA A O 1
ATOM 1044 N N . GLY A 1 152 ? -1.678 6.154 -7.538 1.00 69.69 152 GLY A N 1
ATOM 1045 C CA . GLY A 1 152 ? -3.130 5.969 -7.459 1.00 69.69 152 GLY A CA 1
ATOM 1046 C C . GLY A 1 152 ? -3.947 7.267 -7.472 1.00 69.69 152 GLY A C 1
ATOM 1047 O O . GLY A 1 152 ? -5.150 7.196 -7.696 1.00 69.69 152 GLY A O 1
ATOM 1048 N N . THR A 1 153 ? -3.323 8.426 -7.236 1.00 68.94 153 THR A N 1
ATOM 1049 C CA . THR A 1 153 ? -4.008 9.710 -6.993 1.00 68.94 153 THR A CA 1
ATOM 1050 C C . THR A 1 153 ? -3.474 10.868 -7.843 1.00 68.94 153 THR A C 1
ATOM 1052 O O . THR A 1 153 ? -4.182 11.835 -8.089 1.00 68.94 153 THR A O 1
ATOM 1055 N N . THR A 1 154 ? -2.255 10.811 -8.371 1.00 85.56 154 THR A N 1
ATOM 1056 C CA . THR A 1 154 ? -1.779 11.805 -9.347 1.00 85.56 154 THR A CA 1
ATOM 1057 C C . THR A 1 154 ? -1.778 11.184 -10.738 1.00 85.56 154 THR A C 1
ATOM 1059 O O . THR A 1 154 ? -0.931 10.348 -11.045 1.00 85.56 154 THR A O 1
ATOM 1062 N N . ILE A 1 155 ? -2.736 11.574 -11.582 1.00 93.25 155 ILE A N 1
ATOM 1063 C CA . ILE A 1 155 ? -2.932 11.033 -12.933 1.00 93.25 155 ILE A CA 1
ATOM 1064 C C . ILE A 1 155 ? -2.629 12.125 -13.955 1.00 93.25 155 ILE A C 1
ATOM 1066 O O . ILE A 1 155 ? -3.278 13.163 -13.973 1.00 93.25 155 ILE A O 1
ATOM 1070 N N . ILE A 1 156 ? -1.675 11.870 -14.841 1.00 97.50 156 ILE A N 1
ATOM 1071 C CA . ILE A 1 156 ? -1.312 12.739 -15.957 1.00 97.50 156 ILE A CA 1
ATOM 1072 C C . ILE A 1 156 ? -1.787 12.035 -17.228 1.00 97.50 156 ILE A C 1
ATOM 1074 O O . ILE A 1 156 ? -1.283 10.970 -17.601 1.00 97.50 156 ILE A O 1
ATOM 1078 N N . ASP A 1 157 ? -2.837 12.585 -17.829 1.00 96.00 157 ASP A N 1
ATOM 1079 C CA . ASP A 1 157 ? -3.617 11.951 -18.888 1.00 96.00 157 ASP A CA 1
ATOM 1080 C C . ASP A 1 157 ? -3.401 12.691 -20.214 1.00 96.00 157 ASP A C 1
ATOM 1082 O O . ASP A 1 157 ? -3.705 13.874 -20.326 1.00 96.00 157 ASP A O 1
ATOM 1086 N N . GLY A 1 158 ? -2.892 12.006 -21.239 1.00 91.94 158 GLY A N 1
ATOM 1087 C CA . GLY A 1 158 ? -2.656 12.596 -22.563 1.00 91.94 158 GLY A CA 1
ATOM 1088 C C . GLY A 1 158 ? -3.927 12.898 -23.369 1.00 91.94 158 GLY A C 1
ATOM 1089 O O . GLY A 1 158 ? -3.842 13.388 -24.497 1.00 91.94 158 GLY A O 1
ATOM 1090 N N . GLY A 1 159 ? -5.111 12.548 -22.856 1.00 90.00 159 GLY A N 1
ATOM 1091 C CA . GLY A 1 159 ? -6.409 12.800 -23.486 1.00 90.00 159 GLY A CA 1
ATOM 1092 C C . GLY A 1 159 ? -6.624 12.068 -24.817 1.00 90.00 159 GLY A C 1
ATOM 1093 O O . GLY A 1 159 ? -7.597 12.331 -25.525 1.00 90.00 159 GLY A O 1
ATOM 1094 N N . GLY A 1 160 ? -5.711 11.171 -25.204 1.00 87.69 160 GLY A N 1
ATOM 1095 C CA . GLY A 1 160 ? -5.651 10.576 -26.539 1.00 87.69 160 GLY A CA 1
ATOM 1096 C C . GLY A 1 160 ? -5.308 11.569 -27.656 1.00 87.69 160 GLY A C 1
ATOM 1097 O O . GLY A 1 160 ? -5.533 11.242 -28.829 1.00 87.69 160 GLY A O 1
ATOM 1098 N N . LEU A 1 161 ? -4.812 12.763 -27.309 1.00 84.88 161 LEU A N 1
ATOM 1099 C CA . LEU A 1 161 ? -4.514 13.849 -28.245 1.00 84.88 161 LEU A CA 1
ATOM 1100 C C . LEU A 1 161 ? -3.072 13.791 -28.748 1.00 84.88 161 LEU A C 1
ATOM 1102 O O . LEU A 1 161 ? -2.857 13.810 -29.960 1.00 84.88 161 LEU A O 1
ATOM 1106 N N . ASP A 1 162 ? -2.122 13.685 -27.824 1.00 85.12 162 ASP A N 1
ATOM 1107 C CA . ASP A 1 162 ? -0.685 13.623 -28.089 1.00 85.12 162 ASP A CA 1
ATOM 1108 C C . ASP A 1 162 ? 0.005 12.725 -27.050 1.00 85.12 162 ASP A C 1
ATOM 1110 O O . ASP A 1 162 ? -0.662 12.094 -26.218 1.00 85.12 162 ASP A O 1
ATOM 1114 N N . ARG A 1 163 ? 1.333 12.626 -27.098 1.00 91.06 163 ARG A N 1
ATOM 1115 C CA . ARG A 1 163 ? 2.128 11.998 -26.037 1.00 91.06 163 ARG A CA 1
ATOM 1116 C C . ARG A 1 163 ? 1.930 12.737 -24.711 1.00 91.06 163 ARG A C 1
ATOM 1118 O O . ARG A 1 163 ? 1.435 13.859 -24.688 1.00 91.06 163 ARG A O 1
ATOM 1125 N N . VAL A 1 164 ? 2.301 12.114 -23.593 1.00 95.38 164 VAL A N 1
ATOM 1126 C CA . VAL A 1 164 ? 2.197 12.796 -22.291 1.00 95.38 164 VAL A CA 1
ATOM 1127 C C . VAL A 1 164 ? 3.439 13.634 -22.013 1.00 95.38 164 VAL A C 1
ATOM 1129 O O . VAL A 1 164 ? 3.327 14.837 -21.804 1.00 95.38 164 VAL A O 1
ATOM 1132 N N . PHE A 1 165 ? 4.620 13.012 -22.034 1.00 94.56 165 PHE A N 1
ATOM 1133 C CA . PHE A 1 165 ? 5.893 13.684 -21.772 1.00 94.56 165 PHE A CA 1
ATOM 1134 C C . PHE A 1 165 ? 6.891 13.477 -22.902 1.00 94.56 165 PHE A C 1
ATOM 1136 O O . PHE A 1 165 ? 7.088 12.351 -23.372 1.00 94.56 165 PHE A O 1
ATOM 1143 N N . HIS A 1 166 ? 7.622 14.538 -23.228 1.00 90.94 166 HIS A N 1
ATOM 1144 C CA . HIS A 1 166 ? 8.795 14.472 -24.087 1.00 90.94 166 HIS A CA 1
ATOM 1145 C C . HIS A 1 166 ? 9.990 15.101 -23.365 1.00 90.94 166 HIS A C 1
ATOM 1147 O O . HIS A 1 166 ? 10.073 16.297 -23.140 1.00 90.94 166 HIS A O 1
ATOM 1153 N N . VAL A 1 167 ? 10.933 14.265 -22.946 1.00 90.75 167 VAL A N 1
ATOM 1154 C CA . VAL A 1 167 ? 12.197 14.692 -22.347 1.00 90.75 167 VAL A CA 1
ATOM 1155 C C . VAL A 1 167 ? 13.210 14.890 -23.472 1.00 90.75 167 VAL A C 1
ATOM 1157 O O . VAL A 1 167 ? 13.776 13.912 -23.973 1.00 90.75 167 VAL A O 1
ATOM 1160 N N . ASP A 1 168 ? 13.433 16.140 -23.879 1.00 86.44 168 ASP A N 1
ATOM 1161 C CA . ASP A 1 168 ? 14.403 16.504 -24.914 1.00 86.44 168 ASP A CA 1
ATOM 1162 C C . ASP A 1 168 ? 15.620 17.214 -24.296 1.00 86.44 168 ASP A C 1
ATOM 1164 O O . ASP A 1 168 ? 15.540 18.384 -23.923 1.00 86.44 168 ASP A O 1
ATOM 1168 N N . PRO A 1 169 ? 16.788 16.555 -24.236 1.00 73.88 169 PRO A N 1
ATOM 1169 C CA . PRO A 1 169 ? 18.007 17.162 -23.715 1.00 73.88 169 PRO A CA 1
ATOM 1170 C C . PRO A 1 169 ? 18.555 18.322 -24.556 1.00 73.88 169 PRO A C 1
ATOM 1172 O O . PRO A 1 169 ? 19.481 18.995 -24.115 1.00 73.88 169 PRO A O 1
ATOM 1175 N N . ARG A 1 170 ? 18.079 18.520 -25.797 1.00 76.38 170 ARG A N 1
ATOM 1176 C CA . ARG A 1 170 ? 18.503 19.585 -26.734 1.00 76.38 170 ARG A CA 1
ATOM 1177 C C . ARG A 1 170 ? 20.025 19.738 -26.925 1.00 76.38 170 ARG A C 1
ATOM 1179 O O . ARG A 1 170 ? 20.508 20.793 -27.332 1.00 76.38 170 ARG A O 1
ATOM 1186 N N . GLY A 1 171 ? 20.785 18.665 -26.696 1.00 65.12 171 GLY A N 1
ATOM 1187 C CA . GLY A 1 171 ? 22.249 18.634 -26.797 1.00 65.12 171 GLY A CA 1
ATOM 1188 C C . GLY A 1 171 ? 23.007 18.888 -25.485 1.00 65.12 171 GLY A C 1
ATOM 1189 O O . GLY A 1 171 ? 24.228 18.724 -25.474 1.00 65.12 171 GLY A O 1
ATOM 1190 N N . ASP A 1 172 ? 22.307 19.211 -24.396 1.00 66.50 172 ASP A N 1
ATOM 1191 C CA . ASP A 1 172 ? 22.839 19.304 -23.035 1.00 66.50 172 ASP A CA 1
ATOM 1192 C C . ASP A 1 172 ? 22.617 17.994 -22.254 1.00 66.50 172 ASP A C 1
ATOM 1194 O O . ASP A 1 172 ? 21.890 17.093 -22.680 1.00 66.50 172 ASP A O 1
ATOM 1198 N N . ARG A 1 173 ? 23.278 17.841 -21.097 1.00 78.12 173 ARG A N 1
ATOM 1199 C CA . ARG A 1 173 ? 23.046 16.705 -20.189 1.00 78.12 173 ARG A CA 1
ATOM 1200 C C . ARG A 1 173 ? 22.022 17.109 -19.134 1.00 78.12 173 ARG A C 1
ATOM 1202 O O . ARG A 1 173 ? 22.403 17.810 -18.204 1.00 78.12 173 ARG A O 1
ATOM 1209 N N . ILE A 1 174 ? 20.797 16.594 -19.254 1.00 85.75 174 ILE A N 1
ATOM 1210 C CA . ILE A 1 174 ? 19.733 16.788 -18.257 1.00 85.75 174 ILE A CA 1
ATOM 1211 C C . ILE A 1 174 ? 19.449 15.524 -17.436 1.00 85.75 174 ILE A C 1
ATOM 1213 O O . ILE A 1 174 ? 19.610 14.398 -17.922 1.00 85.75 174 ILE A O 1
ATOM 1217 N N . ALA A 1 175 ? 19.018 15.702 -16.193 1.00 89.50 175 ALA A N 1
ATOM 1218 C CA . ALA A 1 175 ? 18.569 14.659 -15.285 1.00 89.50 175 ALA A CA 1
ATOM 1219 C C . ALA A 1 175 ? 17.112 14.902 -14.880 1.00 89.50 175 ALA A C 1
ATOM 1221 O O . ALA A 1 175 ? 16.794 15.867 -14.189 1.00 89.50 175 ALA A O 1
ATOM 1222 N N . VAL A 1 176 ? 16.233 13.987 -15.286 1.00 93.88 176 VAL A N 1
ATOM 1223 C CA . VAL A 1 176 ? 14.799 14.052 -15.010 1.00 93.88 176 VAL A CA 1
ATOM 1224 C C . VAL A 1 176 ? 14.387 12.897 -14.105 1.00 93.88 176 VAL A C 1
ATOM 1226 O O . VAL A 1 176 ? 14.736 11.742 -14.356 1.00 93.88 176 VAL A O 1
ATOM 1229 N N . THR A 1 177 ? 13.630 13.195 -13.053 1.00 96.38 177 THR A N 1
ATOM 1230 C CA . THR A 1 177 ? 12.978 12.196 -12.199 1.00 96.38 177 THR A CA 1
ATOM 1231 C C . THR A 1 177 ? 11.479 12.431 -12.198 1.00 96.38 177 THR A C 1
ATOM 1233 O O . THR A 1 177 ? 11.032 13.521 -11.874 1.00 96.38 177 THR A O 1
ATOM 1236 N N . ILE A 1 178 ? 10.697 11.404 -12.513 1.00 97.69 178 ILE A N 1
ATOM 1237 C CA . ILE A 1 178 ? 9.238 11.412 -12.411 1.00 97.69 178 ILE A CA 1
ATOM 1238 C C . ILE A 1 178 ? 8.853 10.344 -11.391 1.00 97.69 178 ILE A C 1
ATOM 1240 O O . ILE A 1 178 ? 9.205 9.175 -11.562 1.00 97.69 178 ILE A O 1
ATOM 1244 N N . ARG A 1 179 ? 8.162 10.727 -10.314 1.00 96.06 179 ARG A N 1
ATOM 1245 C CA . ARG A 1 179 ? 7.810 9.792 -9.240 1.00 96.06 179 ARG A CA 1
ATOM 1246 C C . ARG A 1 179 ? 6.394 9.953 -8.717 1.00 96.06 179 ARG A C 1
ATOM 1248 O O . ARG A 1 179 ? 5.894 11.071 -8.630 1.00 96.06 179 ARG A O 1
ATOM 1255 N N . GLY A 1 180 ? 5.781 8.843 -8.312 1.00 85.44 180 GLY A N 1
ATOM 1256 C CA . GLY A 1 180 ? 4.469 8.851 -7.667 1.00 85.44 180 GLY A CA 1
ATOM 1257 C C . GLY A 1 180 ? 3.327 9.306 -8.578 1.00 85.44 180 GLY A C 1
ATOM 1258 O O . GLY A 1 180 ? 2.415 9.967 -8.092 1.00 85.44 180 GLY A O 1
ATOM 1259 N N . VAL A 1 181 ? 3.368 8.992 -9.880 1.00 95.19 181 VAL A N 1
ATOM 1260 C CA . VAL A 1 181 ? 2.333 9.404 -10.850 1.00 95.19 181 VAL A CA 1
ATOM 1261 C C . VAL A 1 181 ? 1.833 8.240 -11.711 1.00 95.19 181 VAL A C 1
ATOM 1263 O O . VAL A 1 181 ? 2.540 7.258 -11.944 1.00 95.19 181 VAL A O 1
ATOM 1266 N N . THR A 1 182 ? 0.612 8.362 -12.232 1.00 97.06 182 THR A N 1
ATOM 1267 C CA . THR A 1 182 ? 0.127 7.578 -13.372 1.00 97.06 182 THR A CA 1
ATOM 1268 C C . THR A 1 182 ? 0.267 8.390 -14.658 1.00 97.06 182 THR A C 1
ATOM 1270 O O . THR A 1 182 ? -0.214 9.514 -14.722 1.00 97.06 182 THR A O 1
ATOM 1273 N N . ILE A 1 183 ? 0.866 7.805 -15.696 1.00 98.19 183 ILE A N 1
ATOM 1274 C CA . ILE A 1 183 ? 0.985 8.359 -17.052 1.00 98.19 183 ILE A CA 1
ATOM 1275 C C . ILE A 1 183 ? 0.111 7.517 -17.979 1.00 98.19 183 ILE A C 1
ATOM 1277 O O . ILE A 1 183 ? 0.384 6.323 -18.176 1.00 98.19 183 ILE A O 1
ATOM 1281 N N . GLN A 1 184 ? -0.951 8.106 -18.529 1.00 96.94 184 GLN A N 1
ATOM 1282 C CA . GLN A 1 184 ? -1.934 7.334 -19.287 1.00 96.94 184 GLN A CA 1
ATOM 1283 C C . GLN A 1 184 ? -2.507 8.023 -20.517 1.00 96.94 184 GLN A C 1
ATOM 1285 O O . GLN A 1 184 ? -2.431 9.238 -20.659 1.00 96.94 184 GLN A O 1
ATOM 1290 N N . ASN A 1 185 ? -3.129 7.205 -21.374 1.00 92.19 185 ASN A N 1
ATOM 1291 C CA . ASN A 1 185 ? -3.893 7.620 -22.555 1.00 92.19 185 ASN A CA 1
ATOM 1292 C C . ASN A 1 185 ? -3.133 8.560 -23.504 1.00 92.19 185 ASN A C 1
ATOM 1294 O O . ASN A 1 185 ? -3.744 9.281 -24.292 1.00 92.19 185 ASN A O 1
ATOM 1298 N N . GLY A 1 186 ? -1.805 8.543 -23.462 1.00 93.69 186 GLY A N 1
ATOM 1299 C CA . GLY A 1 186 ? -0.979 9.238 -24.427 1.00 93.69 186 GLY A CA 1
ATOM 1300 C C . GLY A 1 186 ? -1.065 8.579 -25.800 1.00 93.69 186 GLY A C 1
ATOM 1301 O O . GLY A 1 186 ? -1.262 7.360 -25.933 1.00 93.69 186 GLY A O 1
ATOM 1302 N N . ARG A 1 187 ? -0.929 9.396 -26.841 1.00 89.69 187 ARG A N 1
ATOM 1303 C CA . ARG A 1 187 ? -1.026 8.985 -28.236 1.00 89.69 187 ARG A CA 1
ATOM 1304 C C . ARG A 1 187 ? 0.106 9.567 -29.065 1.00 89.69 187 ARG A C 1
ATOM 1306 O O . ARG A 1 187 ? 0.125 10.752 -29.352 1.00 89.69 187 ARG A O 1
ATOM 1313 N N . GLY A 1 188 ? 0.983 8.706 -29.574 1.00 80.94 188 GLY A N 1
ATOM 1314 C CA . GLY A 1 188 ? 1.964 9.133 -30.571 1.00 80.94 188 GLY A CA 1
ATOM 1315 C C . GLY A 1 188 ? 1.264 9.490 -31.886 1.00 80.94 188 GLY A C 1
ATOM 1316 O O . GLY A 1 188 ? 0.732 8.604 -32.563 1.00 80.94 188 GLY A O 1
ATOM 1317 N N . VAL A 1 189 ? 1.263 10.767 -32.273 1.00 69.81 189 VAL A N 1
ATOM 1318 C CA . VAL A 1 189 ? 0.748 11.231 -33.570 1.00 69.81 189 VAL A CA 1
ATOM 1319 C C . VAL A 1 189 ? 1.908 11.581 -34.502 1.00 69.81 189 VAL A C 1
ATOM 1321 O O . VAL A 1 189 ? 2.741 12.431 -34.220 1.00 69.81 189 VAL A O 1
ATOM 1324 N N . GLY A 1 190 ? 2.002 10.886 -35.637 1.00 60.34 190 GLY A N 1
ATOM 1325 C CA . GLY A 1 190 ? 3.020 11.192 -36.641 1.00 60.34 190 GLY A CA 1
ATOM 1326 C C . GLY A 1 190 ? 2.594 12.390 -37.482 1.00 60.34 190 GLY A C 1
ATOM 1327 O O . GLY A 1 190 ? 1.680 12.259 -38.298 1.00 60.34 190 GLY A O 1
ATOM 1328 N N . VAL A 1 191 ? 3.270 13.532 -37.350 1.00 45.28 191 VAL A N 1
ATOM 1329 C CA . VAL A 1 191 ? 3.263 14.553 -38.405 1.00 45.28 191 VAL A CA 1
ATOM 1330 C C . VAL A 1 191 ? 4.283 14.147 -39.472 1.00 45.28 191 VAL A C 1
ATOM 1332 O O . VAL A 1 191 ? 5.362 13.642 -39.168 1.00 45.28 191 VAL A O 1
ATOM 1335 N N . SER A 1 192 ? 3.894 14.263 -40.742 1.00 43.00 192 SER A N 1
ATOM 1336 C CA . SER A 1 192 ? 4.614 13.763 -41.924 1.00 43.00 192 SER A CA 1
ATOM 1337 C C . SER A 1 192 ? 6.153 13.759 -41.785 1.00 43.00 192 SER A C 1
ATOM 1339 O O . SER A 1 192 ? 6.763 14.813 -41.653 1.00 43.00 192 SER A O 1
ATOM 1341 N N . PHE A 1 193 ? 6.757 12.569 -41.917 1.00 39.78 193 PHE A N 1
ATOM 1342 C CA . PHE A 1 193 ? 8.197 12.235 -41.847 1.00 39.78 193 PHE A CA 1
ATOM 1343 C C . PHE A 1 193 ? 8.854 12.068 -40.456 1.00 39.78 193 PHE A C 1
ATOM 1345 O O . PHE A 1 193 ? 9.991 11.597 -40.421 1.00 39.78 193 PHE A O 1
ATOM 1352 N N . VAL A 1 194 ? 8.158 12.307 -39.335 1.00 50.91 194 VAL A N 1
ATOM 1353 C CA . VAL A 1 194 ? 8.645 11.991 -37.969 1.00 50.91 194 VAL A CA 1
ATOM 1354 C C . VAL A 1 194 ? 8.021 10.678 -37.462 1.00 50.91 194 VAL A C 1
ATOM 1356 O O . VAL A 1 194 ? 6.846 10.402 -37.716 1.00 50.91 194 VAL A O 1
ATOM 1359 N N . ARG A 1 195 ? 8.804 9.820 -36.787 1.00 63.06 195 ARG A N 1
ATOM 1360 C CA . ARG A 1 195 ? 8.292 8.571 -36.187 1.00 63.06 195 ARG A CA 1
ATOM 1361 C C . ARG A 1 195 ? 7.446 8.905 -34.949 1.00 63.06 195 ARG A C 1
ATOM 1363 O O . ARG A 1 195 ? 7.831 9.736 -34.138 1.00 63.06 195 ARG A O 1
ATOM 1370 N N . ALA A 1 196 ? 6.281 8.272 -34.821 1.00 71.19 196 ALA A N 1
ATOM 1371 C CA . ALA A 1 196 ? 5.420 8.413 -33.649 1.00 71.19 196 ALA A CA 1
ATOM 1372 C C . ALA A 1 196 ? 5.930 7.492 -32.529 1.00 71.19 196 ALA A C 1
ATOM 1374 O O . ALA A 1 196 ? 5.580 6.317 -32.510 1.00 71.19 196 ALA A O 1
ATOM 1375 N N . ASP A 1 197 ? 6.761 7.965 -31.606 1.00 83.69 197 ASP A N 1
ATOM 1376 C CA . ASP A 1 197 ? 7.340 7.109 -30.556 1.00 83.69 197 ASP A CA 1
ATOM 1377 C C . ASP A 1 197 ? 7.054 7.641 -29.160 1.00 83.69 197 ASP A C 1
ATOM 1379 O O . ASP A 1 197 ? 6.922 8.849 -28.992 1.00 83.69 197 ASP A O 1
ATOM 1383 N N . GLY A 1 198 ? 6.991 6.740 -28.176 1.00 84.88 198 GLY A N 1
ATOM 1384 C CA . GLY A 1 198 ? 6.854 7.098 -26.766 1.00 84.88 198 GLY A CA 1
ATOM 1385 C C . GLY A 1 198 ? 5.494 7.700 -26.444 1.00 84.88 198 GLY A C 1
ATOM 1386 O O . GLY A 1 198 ? 5.425 8.853 -26.044 1.00 84.88 198 GLY A O 1
ATOM 1387 N N . ALA A 1 199 ? 4.403 6.948 -26.634 1.00 91.12 199 ALA A N 1
ATOM 1388 C CA . ALA A 1 199 ? 3.061 7.494 -26.409 1.00 91.12 199 ALA A CA 1
ATOM 1389 C C . ALA A 1 199 ? 2.845 7.981 -24.968 1.00 91.12 199 ALA A C 1
ATOM 1391 O O . ALA A 1 199 ? 2.230 9.022 -24.778 1.00 91.12 199 ALA A O 1
ATOM 1392 N N . GLY A 1 200 ? 3.367 7.275 -23.964 1.00 94.88 200 GLY A N 1
ATOM 1393 C CA . GLY A 1 200 ? 3.434 7.809 -22.604 1.00 94.88 200 GLY A CA 1
ATOM 1394 C C . GLY A 1 200 ? 4.586 8.802 -22.467 1.00 94.88 200 GLY A C 1
ATOM 1395 O O . GLY A 1 200 ? 4.366 9.991 -22.253 1.00 94.88 200 GLY A O 1
ATOM 1396 N N . VAL A 1 201 ? 5.816 8.299 -22.596 1.00 95.19 201 VAL A N 1
ATOM 1397 C CA . VAL A 1 201 ? 7.040 9.092 -22.423 1.00 95.19 201 VAL A CA 1
ATOM 1398 C C . VAL A 1 201 ? 8.021 8.860 -23.566 1.00 95.19 201 VAL A C 1
ATOM 1400 O O . VAL A 1 201 ? 8.337 7.715 -23.905 1.00 95.19 201 VAL A O 1
ATOM 1403 N N . LEU A 1 202 ? 8.567 9.944 -24.105 1.00 91.56 202 LEU A N 1
ATOM 1404 C CA . LEU A 1 202 ? 9.695 9.934 -25.027 1.00 91.56 202 LEU A CA 1
ATOM 1405 C C . LEU A 1 202 ? 10.927 10.545 -24.349 1.00 91.56 202 LEU A C 1
ATOM 1407 O O . LEU A 1 202 ? 10.858 11.662 -23.859 1.00 91.56 202 LEU A O 1
ATOM 1411 N N . LEU A 1 203 ? 12.057 9.836 -24.343 1.00 90.06 203 LEU A N 1
ATOM 1412 C CA . LEU A 1 203 ? 13.368 10.381 -23.982 1.00 90.06 203 LEU A CA 1
ATOM 1413 C C . LEU A 1 203 ? 14.227 10.497 -25.246 1.00 90.06 203 LEU A C 1
ATOM 1415 O O . LEU A 1 203 ? 14.536 9.483 -25.876 1.00 90.06 203 LEU A O 1
ATOM 1419 N N . GLY A 1 204 ? 14.639 11.716 -25.587 1.00 82.00 204 GLY A N 1
ATOM 1420 C CA . GLY A 1 204 ? 15.489 12.021 -26.737 1.00 82.00 204 GLY A CA 1
ATOM 1421 C C . GLY A 1 204 ? 14.803 12.833 -27.832 1.00 82.00 204 GLY A C 1
ATOM 1422 O O . GLY A 1 204 ? 13.596 13.036 -27.817 1.00 82.00 204 GLY A O 1
ATOM 1423 N N . SER A 1 205 ? 15.586 13.287 -28.813 1.00 73.62 205 SER A N 1
ATOM 1424 C CA . SER A 1 205 ? 15.084 14.140 -29.899 1.00 73.62 205 SER A CA 1
ATOM 1425 C C . SER A 1 205 ? 14.169 13.393 -30.880 1.00 73.62 205 SER A C 1
ATOM 1427 O O . SER A 1 205 ? 14.398 12.229 -31.224 1.00 73.62 205 SER A O 1
ATOM 1429 N N . THR A 1 206 ? 13.174 14.109 -31.405 1.00 67.12 206 THR A N 1
ATOM 1430 C CA . THR A 1 206 ? 12.263 13.668 -32.473 1.00 67.12 206 THR A CA 1
ATOM 1431 C C . THR A 1 206 ? 12.869 13.777 -33.884 1.00 67.12 206 THR A C 1
ATOM 1433 O O . THR A 1 206 ? 12.310 13.208 -34.823 1.00 67.12 206 THR A O 1
ATOM 1436 N N . GLN A 1 207 ? 14.012 14.462 -34.071 1.00 59.41 207 GLN A N 1
ATOM 1437 C CA . GLN A 1 207 ? 14.529 14.839 -35.404 1.00 59.41 207 GLN A CA 1
ATOM 1438 C C . GLN A 1 207 ? 15.730 14.034 -35.946 1.00 59.41 207 GLN A C 1
ATOM 1440 O O . GLN A 1 207 ? 16.166 14.276 -37.076 1.00 59.41 207 GLN A O 1
ATOM 1445 N N . THR A 1 208 ? 16.284 13.059 -35.223 1.00 53.34 208 THR A N 1
ATOM 1446 C CA . THR A 1 208 ? 17.570 12.463 -35.638 1.00 53.34 208 THR A CA 1
ATOM 1447 C C . THR A 1 208 ? 17.421 11.263 -36.583 1.00 53.34 208 THR A C 1
ATOM 1449 O O . THR A 1 208 ? 17.043 10.159 -36.194 1.00 53.34 208 THR A O 1
ATOM 1452 N N . ILE A 1 209 ? 17.805 11.465 -37.848 1.00 44.69 209 ILE A N 1
ATOM 1453 C CA . ILE A 1 209 ? 18.152 10.404 -38.805 1.00 44.69 209 ILE A CA 1
ATOM 1454 C C . ILE A 1 209 ? 19.553 9.879 -38.451 1.00 44.69 209 ILE A C 1
ATOM 1456 O O . ILE A 1 209 ? 20.482 10.668 -38.328 1.00 44.69 209 ILE A O 1
ATOM 1460 N N . TYR A 1 210 ? 19.685 8.553 -38.316 1.00 41.03 210 TYR A N 1
ATOM 1461 C CA . TYR A 1 210 ? 20.918 7.754 -38.201 1.00 41.03 210 TYR A CA 1
ATOM 1462 C C . TYR A 1 210 ? 22.256 8.515 -38.298 1.00 41.03 210 TYR A C 1
ATOM 1464 O O . TYR A 1 210 ? 22.694 8.883 -39.388 1.00 41.03 210 TYR A O 1
ATOM 1472 N N . GLY A 1 211 ? 22.975 8.580 -37.173 1.00 48.41 211 GLY A N 1
ATOM 1473 C CA . GLY A 1 211 ? 24.415 8.835 -37.152 1.00 48.41 211 GLY A CA 1
ATOM 1474 C C . GLY A 1 211 ? 24.817 10.221 -36.659 1.00 48.41 211 GLY A C 1
ATOM 1475 O O . GLY A 1 211 ? 25.180 11.084 -37.452 1.00 48.41 211 GLY A O 1
ATOM 1476 N N . GLY A 1 212 ? 24.874 10.371 -35.335 1.00 50.12 212 GLY A N 1
ATOM 1477 C CA . GLY A 1 212 ? 25.676 11.396 -34.672 1.00 50.12 212 GLY A CA 1
ATOM 1478 C C . GLY A 1 212 ? 24.984 12.038 -33.476 1.00 50.12 212 GLY A C 1
ATOM 1479 O O . GLY A 1 212 ? 24.117 12.873 -33.683 1.00 50.12 212 GLY A O 1
ATOM 1480 N N . LEU A 1 213 ? 25.431 11.689 -32.261 1.00 51.38 213 LEU A N 1
ATOM 1481 C CA . LEU A 1 213 ? 25.754 12.567 -31.114 1.00 51.38 213 LEU A CA 1
ATOM 1482 C C . LEU A 1 213 ? 25.514 11.884 -29.749 1.00 51.38 213 LEU A C 1
ATOM 1484 O O . LEU A 1 213 ? 24.901 10.829 -29.655 1.00 51.38 213 LEU A O 1
ATOM 1488 N N . ILE A 1 214 ? 26.173 12.462 -28.743 1.00 52.50 214 ILE A N 1
ATOM 1489 C CA . ILE A 1 214 ? 26.625 11.944 -27.438 1.00 52.50 214 ILE A CA 1
ATOM 1490 C C . ILE A 1 214 ? 25.440 11.559 -26.520 1.00 52.50 214 ILE A C 1
ATOM 1492 O O . ILE A 1 214 ? 24.433 12.259 -26.554 1.00 52.50 214 ILE A O 1
ATOM 1496 N N . PRO A 1 215 ? 25.535 10.513 -25.664 1.00 54.50 215 PRO A N 1
ATOM 1497 C CA . PRO A 1 215 ? 24.505 10.215 -24.667 1.00 54.50 215 PRO A CA 1
ATOM 1498 C C . PRO A 1 215 ? 24.422 11.363 -23.658 1.00 54.50 215 PRO A C 1
ATOM 1500 O O . PRO A 1 215 ? 25.275 11.501 -22.781 1.00 54.50 215 PRO A O 1
ATOM 1503 N N . SER A 1 216 ? 23.419 12.219 -23.795 1.00 62.84 216 SER A N 1
ATOM 1504 C CA . SER A 1 216 ? 23.246 13.375 -22.925 1.00 62.84 216 SER A CA 1
ATOM 1505 C C . SER A 1 216 ? 21.809 13.390 -22.414 1.00 62.84 216 SER A C 1
ATOM 1507 O O . SER A 1 216 ? 20.941 13.952 -23.051 1.00 62.84 216 SER A O 1
ATOM 1509 N N . GLY A 1 217 ? 21.533 12.691 -21.309 1.00 74.31 217 GLY A N 1
ATOM 1510 C CA . GLY A 1 217 ? 20.209 12.662 -20.673 1.00 74.31 217 GLY A CA 1
ATOM 1511 C C . GLY A 1 217 ? 19.991 11.428 -19.791 1.00 74.31 217 GLY A C 1
ATOM 1512 O O . GLY A 1 217 ? 20.368 10.319 -20.180 1.00 74.31 217 GLY A O 1
ATOM 1513 N N . SER A 1 218 ? 19.397 11.595 -18.608 1.00 88.25 218 SER A N 1
ATOM 1514 C CA . SER A 1 218 ? 18.927 10.481 -17.773 1.00 88.25 218 SER A CA 1
ATOM 1515 C C . SER A 1 218 ? 17.498 10.707 -17.296 1.00 88.25 218 SER A C 1
ATOM 1517 O O . SER A 1 218 ? 17.214 11.761 -16.736 1.00 88.25 218 SER A O 1
ATOM 1519 N N . LEU A 1 219 ? 16.640 9.702 -17.456 1.00 94.38 219 LEU A N 1
ATOM 1520 C CA . LEU A 1 219 ? 15.264 9.691 -16.969 1.00 94.38 219 LEU A CA 1
ATOM 1521 C C . LEU A 1 219 ? 15.094 8.583 -15.929 1.00 94.38 219 LEU A C 1
ATOM 1523 O O . LEU A 1 219 ? 15.307 7.410 -16.231 1.00 94.38 219 LEU A O 1
ATOM 1527 N N . THR A 1 220 ? 14.673 8.946 -14.722 1.00 97.19 220 THR A N 1
ATOM 1528 C CA . THR A 1 220 ? 14.245 7.997 -13.690 1.00 97.19 220 THR A CA 1
ATOM 1529 C C . THR A 1 220 ? 12.735 8.071 -13.524 1.00 97.19 220 THR A C 1
ATOM 1531 O O . THR A 1 220 ? 12.196 9.145 -13.281 1.00 97.19 220 THR A O 1
ATOM 1534 N N . ILE A 1 221 ? 12.057 6.931 -13.631 1.00 97.56 221 ILE A N 1
ATOM 1535 C CA . ILE A 1 221 ? 10.632 6.782 -13.329 1.00 97.56 221 ILE A CA 1
ATOM 1536 C C . ILE A 1 221 ? 10.508 5.866 -12.109 1.00 97.56 221 ILE A C 1
ATOM 1538 O O . ILE A 1 221 ? 10.927 4.708 -12.169 1.00 97.56 221 ILE A O 1
ATOM 1542 N N . ALA A 1 222 ? 9.972 6.389 -11.006 1.00 92.88 222 ALA A N 1
ATOM 1543 C CA . ALA A 1 222 ? 9.894 5.689 -9.722 1.00 92.88 222 ALA A CA 1
ATOM 1544 C C . ALA A 1 222 ? 8.465 5.657 -9.162 1.00 92.88 222 ALA A C 1
ATOM 1546 O O . ALA A 1 222 ? 7.714 6.613 -9.350 1.00 92.88 222 ALA A O 1
ATOM 1547 N N . ASP A 1 223 ? 8.073 4.578 -8.481 1.00 86.19 223 ASP A N 1
ATOM 1548 C CA . ASP A 1 223 ? 6.775 4.472 -7.787 1.00 86.19 223 ASP A CA 1
ATOM 1549 C C . ASP A 1 223 ? 5.574 4.874 -8.669 1.00 86.19 223 ASP A C 1
ATOM 1551 O O . ASP A 1 223 ? 4.648 5.555 -8.223 1.00 86.19 223 ASP A O 1
ATOM 1555 N N . SER A 1 224 ? 5.634 4.547 -9.965 1.00 95.88 224 SER A N 1
ATOM 1556 C CA . SER A 1 224 ? 4.741 5.102 -10.990 1.00 95.88 224 SER A CA 1
ATOM 1557 C C . SER A 1 224 ? 4.071 4.023 -11.838 1.00 95.88 224 SER A C 1
ATOM 1559 O O . SER A 1 224 ? 4.530 2.880 -11.933 1.00 95.88 224 SER A O 1
ATOM 1561 N N . VAL A 1 225 ? 2.971 4.393 -12.497 1.00 96.50 225 VAL A N 1
ATOM 1562 C CA . VAL A 1 225 ? 2.227 3.515 -13.411 1.00 96.50 225 VAL A CA 1
ATOM 1563 C C . VAL A 1 225 ? 2.162 4.137 -14.803 1.00 96.50 225 VAL A C 1
ATOM 1565 O O . VAL A 1 225 ? 1.666 5.239 -14.970 1.00 96.50 225 VAL A O 1
ATOM 1568 N N . ILE A 1 226 ? 2.596 3.411 -15.831 1.00 98.00 226 ILE A N 1
ATOM 1569 C CA . ILE A 1 226 ? 2.480 3.825 -17.237 1.00 98.00 226 ILE A CA 1
ATOM 1570 C C . ILE A 1 226 ? 1.490 2.890 -17.924 1.00 98.00 226 ILE A C 1
ATOM 1572 O O . ILE A 1 226 ? 1.795 1.702 -18.111 1.00 98.00 226 ILE A O 1
ATOM 1576 N N . ARG A 1 227 ? 0.297 3.391 -18.276 1.00 97.19 227 ARG A N 1
ATOM 1577 C CA . ARG A 1 227 ? -0.794 2.535 -18.769 1.00 97.19 227 ARG A CA 1
ATOM 1578 C C . ARG A 1 227 ? -1.614 3.079 -19.929 1.00 97.19 227 ARG A C 1
ATOM 1580 O O . ARG A 1 227 ? -1.859 4.272 -20.016 1.00 97.19 227 ARG A O 1
ATOM 1587 N N . GLY A 1 228 ? -2.131 2.182 -20.768 1.00 91.19 228 GLY A N 1
ATOM 1588 C CA . GLY A 1 228 ? -3.124 2.534 -21.792 1.00 91.19 228 GLY A CA 1
ATOM 1589 C C . GLY A 1 228 ? -2.612 3.478 -22.884 1.00 91.19 228 GLY A C 1
ATOM 1590 O O . GLY A 1 228 ? -3.411 4.068 -23.604 1.00 91.19 228 GLY A O 1
ATOM 1591 N N . ASN A 1 229 ? -1.295 3.640 -23.018 1.00 94.81 229 ASN A N 1
ATOM 1592 C CA . ASN A 1 229 ? -0.695 4.513 -24.020 1.00 94.81 229 ASN A CA 1
ATOM 1593 C C . ASN A 1 229 ? -0.577 3.774 -25.361 1.00 94.81 229 ASN A C 1
ATOM 1595 O O . ASN A 1 229 ? -0.297 2.568 -25.399 1.00 94.81 229 ASN A O 1
ATOM 1599 N N . SER A 1 230 ? -0.806 4.478 -26.473 1.00 92.75 230 SER A N 1
ATOM 1600 C CA . SER A 1 230 ? -0.872 3.857 -27.799 1.00 92.75 230 SER A CA 1
ATOM 1601 C C . SER A 1 230 ? -0.156 4.661 -28.879 1.00 92.75 230 SER A C 1
ATOM 1603 O O . SER A 1 230 ? -0.426 5.841 -29.080 1.00 92.75 230 SER A O 1
ATOM 1605 N N . THR A 1 231 ? 0.724 4.013 -29.642 1.00 88.69 231 THR A N 1
ATOM 1606 C CA . THR A 1 231 ? 1.380 4.637 -30.798 1.00 88.69 231 THR A CA 1
ATOM 1607 C C . THR A 1 231 ? 1.467 3.696 -32.004 1.00 88.69 231 THR A C 1
ATOM 1609 O O . THR A 1 231 ? 1.674 2.496 -31.834 1.00 88.69 231 THR A O 1
ATOM 1612 N N . PRO A 1 232 ? 1.360 4.189 -33.253 1.00 86.25 232 PRO A N 1
ATOM 1613 C CA . PRO A 1 232 ? 1.705 3.391 -34.425 1.00 86.25 232 PRO A CA 1
ATOM 1614 C C . PRO A 1 232 ? 3.224 3.186 -34.603 1.00 86.25 232 PRO A C 1
ATOM 1616 O O . PRO A 1 232 ? 3.614 2.357 -35.426 1.00 86.25 232 PRO A O 1
ATOM 1619 N N . GLY A 1 233 ? 4.094 3.905 -33.882 1.00 85.38 233 GLY A N 1
ATOM 1620 C CA . GLY A 1 233 ? 5.551 3.699 -33.905 1.00 85.38 233 GLY A CA 1
ATOM 1621 C C . GLY A 1 233 ? 6.058 2.886 -32.711 1.00 85.38 233 GLY A C 1
ATOM 1622 O O . GLY A 1 233 ? 5.539 1.803 -32.445 1.00 85.38 233 GLY A O 1
ATOM 1623 N N . GLN A 1 234 ? 7.109 3.348 -32.037 1.00 88.19 234 GLN A N 1
ATOM 1624 C CA . GLN A 1 234 ? 7.893 2.554 -31.083 1.00 88.19 234 GLN A CA 1
ATOM 1625 C C . GLN A 1 234 ? 7.623 2.963 -29.627 1.00 88.19 234 GLN A C 1
ATOM 1627 O O . GLN A 1 234 ? 7.426 4.140 -29.350 1.00 88.19 234 GLN A O 1
ATOM 1632 N N . GLY A 1 235 ? 7.649 2.013 -28.686 1.00 90.38 235 GLY A N 1
ATOM 1633 C CA . GLY A 1 235 ? 7.557 2.303 -27.249 1.00 90.38 235 GLY A CA 1
ATOM 1634 C C . GLY A 1 235 ? 6.179 2.815 -26.839 1.00 90.38 235 GLY A C 1
ATOM 1635 O O . GLY A 1 235 ? 5.966 4.020 -26.731 1.00 90.38 235 GLY A O 1
ATOM 1636 N N . GLY A 1 236 ? 5.225 1.906 -26.626 1.00 91.06 236 GLY A N 1
ATOM 1637 C CA . GLY A 1 236 ? 3.847 2.290 -26.296 1.00 91.06 236 GLY A CA 1
ATOM 1638 C C . GLY A 1 236 ? 3.782 3.032 -24.968 1.00 91.06 236 GLY A C 1
ATOM 1639 O O . GLY A 1 236 ? 3.221 4.117 -24.897 1.00 91.06 236 GLY A O 1
ATOM 1640 N N . GLY A 1 237 ? 4.420 2.487 -23.935 1.00 95.38 237 GLY A N 1
ATOM 1641 C CA . GLY A 1 237 ? 4.615 3.189 -22.671 1.00 95.38 237 GLY A CA 1
ATOM 1642 C C . GLY A 1 237 ? 5.757 4.196 -22.766 1.00 95.38 237 GLY A C 1
ATOM 1643 O O . GLY A 1 237 ? 5.530 5.395 -22.637 1.00 95.38 237 GLY A O 1
ATOM 1644 N N . VAL A 1 238 ? 6.978 3.706 -23.003 1.00 95.50 238 VAL A N 1
ATOM 1645 C CA . VAL A 1 238 ? 8.199 4.529 -23.023 1.00 95.50 238 VAL A CA 1
ATOM 1646 C C . VAL A 1 238 ? 9.048 4.233 -24.255 1.00 95.50 238 VAL A C 1
ATOM 1648 O O . VAL A 1 238 ? 9.293 3.069 -24.581 1.00 95.50 238 VAL A O 1
ATOM 1651 N N . ALA A 1 239 ? 9.552 5.278 -24.905 1.00 92.31 239 ALA A N 1
ATOM 1652 C CA . ALA A 1 239 ? 10.606 5.178 -25.906 1.00 92.31 239 ALA A CA 1
ATOM 1653 C C . ALA A 1 239 ? 11.853 5.933 -25.434 1.00 92.31 239 ALA A C 1
ATOM 1655 O O . ALA A 1 239 ? 11.817 7.142 -25.233 1.00 92.31 239 ALA A O 1
ATOM 1656 N N . ASN A 1 240 ? 12.965 5.222 -25.285 1.00 90.44 240 ASN A N 1
ATOM 1657 C CA . ASN A 1 240 ? 14.279 5.785 -25.023 1.00 90.44 240 ASN A CA 1
ATOM 1658 C C . ASN A 1 240 ? 15.083 5.806 -26.328 1.00 90.44 240 ASN A C 1
ATOM 1660 O O . ASN A 1 240 ? 15.580 4.775 -26.785 1.00 90.44 240 ASN A O 1
ATOM 1664 N N . ARG A 1 241 ? 15.176 6.982 -26.947 1.00 84.31 241 ARG A N 1
ATOM 1665 C CA . ARG A 1 241 ? 15.938 7.206 -28.181 1.00 84.31 241 ARG A CA 1
ATOM 1666 C C . ARG A 1 241 ? 17.413 7.518 -27.913 1.00 84.31 241 ARG A C 1
ATOM 1668 O O . ARG A 1 241 ? 18.247 7.306 -28.788 1.00 84.31 241 ARG A O 1
ATOM 1675 N N . VAL A 1 242 ? 17.755 7.997 -26.715 1.00 77.12 242 VAL A N 1
ATOM 1676 C CA . VAL A 1 242 ? 19.135 8.309 -26.310 1.00 77.12 242 VAL A CA 1
ATOM 1677 C C . VAL A 1 242 ? 19.242 8.447 -24.788 1.00 77.12 242 VAL A C 1
ATOM 1679 O O . VAL A 1 242 ? 18.355 9.001 -24.150 1.00 77.12 242 VAL A O 1
ATOM 1682 N N . GLY A 1 243 ? 20.363 8.015 -24.202 1.00 83.75 243 GLY A N 1
ATOM 1683 C CA . GLY A 1 243 ? 20.644 8.209 -22.774 1.00 83.75 243 GLY A CA 1
ATOM 1684 C C . GLY A 1 243 ? 20.210 7.044 -21.878 1.00 83.75 243 GLY A C 1
ATOM 1685 O O . GLY A 1 243 ? 20.025 5.914 -22.342 1.00 83.75 243 GLY A O 1
ATOM 1686 N N . THR A 1 244 ? 20.113 7.302 -20.571 1.00 89.94 244 THR A N 1
ATOM 1687 C CA . THR A 1 244 ? 19.836 6.273 -19.552 1.00 89.94 244 THR A CA 1
ATOM 1688 C C . THR A 1 244 ? 18.409 6.381 -19.026 1.00 89.94 244 THR A C 1
ATOM 1690 O O . THR A 1 244 ? 18.036 7.401 -18.454 1.00 89.94 244 THR A O 1
ATOM 1693 N N . LEU A 1 245 ? 17.638 5.302 -19.156 1.00 94.94 245 LEU A N 1
ATOM 1694 C CA . LEU A 1 245 ? 16.317 5.151 -18.547 1.00 94.94 245 LEU A CA 1
ATOM 1695 C C . LEU A 1 245 ? 16.395 4.209 -17.340 1.00 94.94 245 LEU A C 1
ATOM 1697 O O . LEU A 1 245 ? 16.827 3.066 -17.474 1.00 94.94 245 LEU A O 1
ATOM 1701 N N . THR A 1 246 ? 15.917 4.647 -16.183 1.00 97.38 246 THR A N 1
ATOM 1702 C CA . THR A 1 246 ? 15.796 3.809 -14.986 1.00 97.38 246 THR A CA 1
ATOM 1703 C C . THR A 1 246 ? 14.330 3.725 -14.573 1.00 97.38 246 THR A C 1
ATOM 1705 O O . THR A 1 246 ? 13.721 4.745 -14.269 1.00 97.38 246 THR A O 1
ATOM 1708 N N . LEU A 1 247 ? 13.763 2.518 -14.534 1.00 96.31 247 LEU A N 1
ATOM 1709 C CA . LEU A 1 247 ? 12.469 2.242 -13.909 1.00 96.31 247 LEU A CA 1
ATOM 1710 C C . LEU A 1 247 ? 12.687 1.555 -12.566 1.00 96.31 247 LEU A C 1
ATOM 1712 O O . LEU A 1 247 ? 13.402 0.552 -12.502 1.00 96.31 247 LEU A O 1
ATOM 1716 N N . VAL A 1 248 ? 12.061 2.073 -11.514 1.00 94.62 248 VAL A N 1
ATOM 1717 C CA . VAL A 1 248 ? 12.195 1.551 -10.150 1.00 94.62 248 VAL A CA 1
ATOM 1718 C C . VAL A 1 248 ? 10.823 1.447 -9.502 1.00 94.62 248 VAL A C 1
ATOM 1720 O O . VAL A 1 248 ? 10.046 2.396 -9.581 1.00 94.62 248 VAL A O 1
ATOM 1723 N N . ASP A 1 249 ? 10.508 0.300 -8.896 1.00 87.81 249 ASP A N 1
ATOM 1724 C CA . ASP A 1 249 ? 9.261 0.092 -8.142 1.00 87.81 249 ASP A CA 1
ATOM 1725 C C . ASP A 1 249 ? 8.004 0.543 -8.934 1.00 87.81 249 ASP A C 1
ATOM 1727 O O . ASP A 1 249 ? 7.061 1.128 -8.410 1.00 87.81 249 ASP A O 1
ATOM 1731 N N . SER A 1 250 ? 8.017 0.321 -10.256 1.00 93.81 250 SER A N 1
ATOM 1732 C CA . SER A 1 250 ? 7.045 0.886 -11.202 1.00 93.81 250 SER A CA 1
ATOM 1733 C C . SER A 1 250 ? 6.354 -0.188 -12.043 1.00 93.81 250 SER A C 1
ATOM 1735 O O . SER A 1 250 ? 6.846 -1.308 -12.209 1.00 93.81 250 SER A O 1
ATOM 1737 N N . THR A 1 251 ? 5.198 0.153 -12.620 1.00 95.50 251 THR A N 1
ATOM 1738 C CA . THR A 1 251 ? 4.428 -0.748 -13.491 1.00 95.50 251 THR A CA 1
ATOM 1739 C C . THR A 1 251 ? 4.200 -0.154 -14.881 1.00 95.50 251 THR A C 1
ATOM 1741 O O . THR A 1 251 ? 3.559 0.882 -15.014 1.00 95.50 251 THR A O 1
ATOM 1744 N N . VAL A 1 252 ? 4.625 -0.859 -15.935 1.00 97.56 252 VAL A N 1
ATOM 1745 C CA . VAL A 1 252 ? 4.317 -0.537 -17.342 1.00 97.56 252 VAL A CA 1
ATOM 1746 C C . VAL A 1 252 ? 3.339 -1.574 -17.881 1.00 97.56 252 VAL A C 1
ATOM 1748 O O . VAL A 1 252 ? 3.703 -2.742 -18.064 1.00 97.56 252 VAL A O 1
ATOM 1751 N N . ARG A 1 253 ? 2.087 -1.177 -18.124 1.00 96.88 253 ARG A N 1
ATOM 1752 C CA . ARG A 1 253 ? 1.031 -2.131 -18.484 1.00 96.88 253 ARG A CA 1
ATOM 1753 C C . ARG A 1 253 ? 0.046 -1.662 -19.532 1.00 96.88 253 ARG A C 1
ATOM 1755 O O . ARG A 1 253 ? -0.247 -0.483 -19.631 1.00 96.88 253 ARG A O 1
ATOM 1762 N N . ASP A 1 254 ? -0.533 -2.613 -20.254 1.00 92.75 254 ASP A N 1
ATOM 1763 C CA . ASP A 1 254 ? -1.657 -2.361 -21.163 1.00 92.75 254 ASP A CA 1
ATOM 1764 C C . ASP A 1 254 ? -1.341 -1.296 -22.241 1.00 92.75 254 ASP A C 1
ATOM 1766 O O . ASP A 1 254 ? -2.232 -0.607 -22.732 1.00 92.75 254 ASP A O 1
ATOM 1770 N N . ASN A 1 255 ? -0.062 -1.136 -22.607 1.00 94.25 255 ASN A N 1
ATOM 1771 C CA . ASN A 1 255 ? 0.372 -0.201 -23.645 1.00 94.25 255 ASN A CA 1
ATOM 1772 C C . ASN A 1 255 ? 0.478 -0.903 -25.005 1.00 94.25 255 ASN A C 1
ATOM 1774 O O . ASN A 1 255 ? 0.708 -2.115 -25.078 1.00 94.25 255 ASN A O 1
ATOM 1778 N N . THR A 1 256 ? 0.307 -0.142 -26.089 1.00 92.00 256 THR A N 1
ATOM 1779 C CA . THR A 1 256 ? 0.298 -0.672 -27.459 1.00 92.00 256 THR A CA 1
ATOM 1780 C C . THR A 1 256 ? 1.233 0.103 -28.390 1.00 92.00 256 THR A C 1
ATOM 1782 O O . THR A 1 256 ? 1.149 1.325 -28.475 1.00 92.00 256 THR A O 1
ATOM 1785 N N . ALA A 1 257 ? 2.084 -0.604 -29.140 1.00 90.06 257 ALA A N 1
ATOM 1786 C CA . ALA A 1 257 ? 2.974 -0.015 -30.151 1.00 90.06 257 ALA A CA 1
ATOM 1787 C C . ALA A 1 257 ? 3.176 -0.928 -31.370 1.00 90.06 257 ALA A C 1
ATOM 1789 O O . ALA A 1 257 ? 2.817 -2.100 -31.320 1.00 90.06 257 ALA A O 1
ATOM 1790 N N . SER A 1 258 ? 3.816 -0.461 -32.447 1.00 85.81 258 SER A N 1
ATOM 1791 C CA . SER A 1 258 ? 4.271 -1.359 -33.527 1.00 85.81 258 SER A CA 1
ATOM 1792 C C . SER A 1 258 ? 5.601 -2.055 -33.215 1.00 85.81 258 SER A C 1
ATOM 1794 O O . SER A 1 258 ? 5.952 -3.048 -33.855 1.00 85.81 258 SER A O 1
ATOM 1796 N N . THR A 1 259 ? 6.348 -1.572 -32.219 1.00 85.06 259 THR A N 1
ATOM 1797 C CA . THR A 1 259 ? 7.587 -2.176 -31.705 1.00 85.06 259 THR A CA 1
ATOM 1798 C C . THR A 1 259 ? 7.782 -1.775 -30.241 1.00 85.06 259 THR A C 1
ATOM 1800 O O . THR A 1 259 ? 7.683 -0.594 -29.928 1.00 85.06 259 THR A O 1
ATOM 1803 N N . GLY A 1 260 ? 8.069 -2.730 -29.347 1.00 88.25 260 GLY A N 1
ATOM 1804 C CA . GLY A 1 260 ? 8.230 -2.452 -27.912 1.00 88.25 260 GLY A CA 1
ATOM 1805 C C . GLY A 1 260 ? 6.921 -1.979 -27.280 1.00 88.25 260 GLY A C 1
ATOM 1806 O O . GLY A 1 260 ? 6.767 -0.793 -27.003 1.00 88.25 260 GLY A O 1
ATOM 1807 N N . GLY A 1 261 ? 5.954 -2.888 -27.107 1.00 88.81 261 GLY A N 1
ATOM 1808 C CA . GLY A 1 261 ? 4.604 -2.533 -26.646 1.00 88.81 261 GLY A CA 1
ATOM 1809 C C . GLY A 1 261 ? 4.619 -1.736 -25.340 1.00 88.81 261 GLY A C 1
ATOM 1810 O O . GLY A 1 261 ? 3.932 -0.726 -25.229 1.00 88.81 261 GLY A O 1
ATOM 1811 N N . GLY A 1 262 ? 5.452 -2.151 -24.383 1.00 94.06 262 GLY A N 1
ATOM 1812 C CA . GLY A 1 262 ? 5.715 -1.397 -23.160 1.00 94.06 262 GLY A CA 1
ATOM 1813 C C . GLY A 1 262 ? 6.859 -0.404 -23.341 1.00 94.06 262 GLY A C 1
ATOM 1814 O O . GLY A 1 262 ? 6.662 0.796 -23.173 1.00 94.06 262 GLY A O 1
ATOM 1815 N N . LEU A 1 263 ? 8.044 -0.907 -23.688 1.00 95.06 263 LEU A N 1
ATOM 1816 C CA . LEU A 1 263 ? 9.290 -0.144 -23.703 1.00 95.06 263 LEU A CA 1
ATOM 1817 C C . LEU A 1 263 ? 10.095 -0.393 -24.983 1.00 95.06 263 LEU A C 1
ATOM 1819 O O . LEU A 1 263 ? 10.258 -1.537 -25.422 1.00 95.06 263 LEU A O 1
ATOM 1823 N N . TYR A 1 264 ? 10.635 0.680 -25.554 1.00 92.75 264 TYR A N 1
ATOM 1824 C CA . TYR A 1 264 ? 11.573 0.634 -26.672 1.00 92.75 264 TYR A CA 1
ATOM 1825 C C . TYR A 1 264 ? 12.872 1.375 -26.348 1.00 92.75 264 TYR A C 1
ATOM 1827 O O . TYR A 1 264 ? 12.817 2.510 -25.891 1.00 92.75 264 TYR A O 1
ATOM 1835 N N . ASN A 1 265 ? 14.012 0.757 -26.657 1.00 88.88 265 ASN A N 1
ATOM 1836 C CA . ASN A 1 265 ? 15.340 1.365 -26.559 1.00 88.88 265 ASN A CA 1
ATOM 1837 C C . ASN A 1 265 ? 16.011 1.419 -27.929 1.00 88.88 265 ASN A C 1
ATOM 1839 O O . ASN A 1 265 ? 16.104 0.397 -28.614 1.00 88.88 265 ASN A O 1
ATOM 1843 N N . GLU A 1 266 ? 16.520 2.584 -28.311 1.00 86.69 266 GLU A N 1
ATOM 1844 C CA . GLU A 1 266 ? 17.284 2.801 -29.541 1.00 86.69 266 GLU A CA 1
ATOM 1845 C C . GLU A 1 266 ? 18.794 2.629 -29.315 1.00 86.69 266 GLU A C 1
ATOM 1847 O O . GLU A 1 266 ? 19.250 2.536 -28.179 1.00 86.69 266 GLU A O 1
ATOM 1852 N N . GLN A 1 267 ? 19.586 2.560 -30.389 1.00 82.31 267 GLN A N 1
ATOM 1853 C CA . GLN A 1 267 ? 21.050 2.432 -30.315 1.00 82.31 267 GLN A CA 1
ATOM 1854 C C . GLN A 1 267 ? 21.682 3.524 -29.445 1.00 82.31 267 GLN A C 1
ATOM 1856 O O . GLN A 1 267 ? 21.239 4.668 -29.476 1.00 82.31 267 GLN A O 1
ATOM 1861 N N . SER A 1 268 ? 22.734 3.172 -28.695 1.00 80.12 268 SER A N 1
ATOM 1862 C CA . SER A 1 268 ? 23.421 4.087 -27.768 1.00 80.12 268 SER A CA 1
ATOM 1863 C C . SER A 1 268 ? 22.581 4.565 -26.574 1.00 80.12 268 SER A C 1
ATOM 1865 O O . SER A 1 268 ? 22.878 5.599 -25.972 1.00 80.12 268 SER A O 1
ATOM 1867 N N . SER A 1 269 ? 21.551 3.800 -26.202 1.00 85.75 269 SER A N 1
ATOM 1868 C CA . SER A 1 269 ? 20.794 3.977 -24.959 1.00 85.75 269 SER A CA 1
ATOM 1869 C C . SER A 1 269 ? 21.072 2.854 -23.951 1.00 85.75 269 SER A C 1
ATOM 1871 O O . SER A 1 269 ? 21.418 1.734 -24.333 1.00 85.75 269 SER A O 1
ATOM 1873 N N . ALA A 1 270 ? 20.913 3.153 -22.662 1.00 89.75 270 ALA A N 1
ATOM 1874 C CA . ALA A 1 270 ? 20.981 2.183 -21.569 1.00 89.75 270 ALA A CA 1
ATOM 1875 C C . ALA A 1 270 ? 19.651 2.159 -20.810 1.00 89.75 270 ALA A C 1
ATOM 1877 O O . ALA A 1 270 ? 18.984 3.188 -20.669 1.00 89.75 270 ALA A O 1
ATOM 1878 N N . THR A 1 271 ? 19.227 0.993 -20.325 1.00 94.62 271 THR A N 1
ATOM 1879 C CA . THR A 1 271 ? 18.001 0.884 -19.524 1.00 94.62 271 THR A CA 1
ATOM 1880 C C . THR A 1 271 ? 18.135 -0.084 -18.370 1.00 94.62 271 THR A C 1
ATOM 1882 O O . THR A 1 271 ? 18.551 -1.227 -18.552 1.00 94.62 271 THR A O 1
ATOM 1885 N N . HIS A 1 272 ? 17.699 0.363 -17.197 1.00 96.50 272 HIS A N 1
ATOM 1886 C CA . HIS A 1 272 ? 17.679 -0.413 -15.967 1.00 96.50 272 HIS A CA 1
ATOM 1887 C C . HIS A 1 272 ? 16.243 -0.519 -15.455 1.00 96.50 272 HIS A C 1
ATOM 1889 O O . HIS A 1 272 ? 15.581 0.486 -15.219 1.00 96.50 272 HIS A O 1
ATOM 1895 N N . VAL A 1 273 ? 15.756 -1.741 -15.282 1.00 97.94 273 VAL A N 1
ATOM 1896 C CA . VAL A 1 273 ? 14.434 -2.044 -14.731 1.00 97.94 273 VAL A CA 1
ATOM 1897 C C . VAL A 1 273 ? 14.646 -2.775 -13.413 1.00 97.94 273 VAL A C 1
ATOM 1899 O O . VAL A 1 273 ? 15.169 -3.890 -13.389 1.00 97.94 273 VAL A O 1
ATOM 1902 N N . LEU A 1 274 ? 14.281 -2.128 -12.312 1.00 95.06 274 LEU A N 1
ATOM 1903 C CA . LEU A 1 274 ? 14.575 -2.575 -10.956 1.00 95.06 274 LEU A CA 1
ATOM 1904 C C . LEU A 1 274 ? 13.262 -2.734 -10.192 1.00 95.06 274 LEU A C 1
ATOM 1906 O O . LEU A 1 274 ? 12.468 -1.792 -10.146 1.00 95.06 274 LEU A O 1
ATOM 1910 N N . ARG A 1 275 ? 13.020 -3.917 -9.614 1.00 94.31 275 ARG A N 1
ATOM 1911 C CA . ARG A 1 275 ? 11.807 -4.216 -8.827 1.00 94.31 275 ARG A CA 1
ATOM 1912 C C . ARG A 1 275 ? 10.506 -3.759 -9.503 1.00 94.31 275 ARG A C 1
ATOM 1914 O O . ARG A 1 275 ? 9.588 -3.267 -8.864 1.00 94.31 275 ARG A O 1
ATOM 1921 N N . SER A 1 276 ? 10.445 -3.873 -10.827 1.00 96.62 276 SER A N 1
ATOM 1922 C CA . SER A 1 276 ? 9.370 -3.294 -11.635 1.00 96.62 276 SER A CA 1
ATOM 1923 C C . SER A 1 276 ? 8.644 -4.362 -12.445 1.00 96.62 276 SER A C 1
ATOM 1925 O O . SER A 1 276 ? 9.183 -5.433 -12.739 1.00 96.62 276 SER A O 1
ATOM 1927 N N . THR A 1 277 ? 7.400 -4.070 -12.823 1.00 96.31 277 THR A N 1
ATOM 1928 C CA . THR A 1 277 ? 6.541 -4.997 -13.568 1.00 96.31 277 THR A CA 1
ATOM 1929 C C . THR A 1 277 ? 6.218 -4.457 -14.958 1.00 96.31 277 THR A C 1
ATOM 1931 O O . THR A 1 277 ? 5.630 -3.387 -15.095 1.00 96.31 277 THR A O 1
ATOM 1934 N N . LEU A 1 278 ? 6.531 -5.222 -16.006 1.00 97.81 278 LEU A N 1
ATOM 1935 C CA . LEU A 1 278 ? 6.120 -4.943 -17.383 1.00 97.81 278 LEU A CA 1
ATOM 1936 C C . LEU A 1 278 ? 5.141 -6.014 -17.853 1.00 97.81 278 LEU A C 1
ATOM 1938 O O . LEU A 1 278 ? 5.551 -7.131 -18.188 1.00 97.81 278 LEU A O 1
ATOM 1942 N N . ARG A 1 279 ? 3.845 -5.682 -17.878 1.00 95.50 279 ARG A N 1
ATOM 1943 C CA . ARG A 1 279 ? 2.797 -6.683 -18.109 1.00 95.50 279 ARG A CA 1
ATOM 1944 C C . ARG A 1 279 ? 1.731 -6.311 -19.124 1.00 95.50 279 ARG A C 1
ATOM 1946 O O . ARG A 1 279 ? 1.339 -5.158 -19.219 1.00 95.50 279 ARG A O 1
ATOM 1953 N N . ASN A 1 280 ? 1.197 -7.308 -19.824 1.00 90.06 280 ASN A N 1
ATOM 1954 C CA . ASN A 1 280 ? 0.060 -7.157 -20.747 1.00 90.06 280 ASN A CA 1
ATOM 1955 C C . ASN A 1 280 ? 0.251 -6.093 -21.844 1.00 90.06 280 ASN A C 1
ATOM 1957 O O . ASN A 1 280 ? -0.720 -5.578 -22.398 1.00 90.06 280 ASN A O 1
ATOM 1961 N N . ASN A 1 281 ? 1.491 -5.752 -22.183 1.00 92.75 281 ASN A N 1
ATOM 1962 C CA . ASN A 1 281 ? 1.755 -4.829 -23.274 1.00 92.75 281 ASN A CA 1
ATOM 1963 C C . ASN A 1 281 ? 1.659 -5.564 -24.614 1.00 92.75 281 ASN A C 1
ATOM 1965 O O . ASN A 1 281 ? 1.948 -6.762 -24.718 1.00 92.75 281 ASN A O 1
ATOM 1969 N N . THR A 1 282 ? 1.216 -4.842 -25.638 1.00 90.31 282 THR A N 1
ATOM 1970 C CA . THR A 1 282 ? 0.882 -5.409 -26.941 1.00 90.31 282 THR A CA 1
ATOM 1971 C C . THR A 1 282 ? 1.696 -4.752 -28.047 1.00 90.31 282 THR A C 1
ATOM 1973 O O . THR A 1 282 ? 1.754 -3.531 -28.165 1.00 90.31 282 THR A O 1
ATOM 1976 N N . VAL A 1 283 ? 2.281 -5.568 -28.921 1.00 88.19 283 VAL A N 1
ATOM 1977 C CA . VAL A 1 283 ? 2.732 -5.103 -30.236 1.00 88.19 283 VAL A CA 1
ATOM 1978 C C . VAL A 1 283 ? 1.624 -5.344 -31.260 1.00 88.19 283 VAL A C 1
ATOM 1980 O O . VAL A 1 283 ? 1.162 -6.477 -31.383 1.00 88.19 283 VAL A O 1
ATOM 1983 N N . ALA A 1 284 ? 1.217 -4.300 -31.984 1.00 82.44 284 ALA A N 1
ATOM 1984 C CA . ALA A 1 284 ? 0.228 -4.327 -33.059 1.00 82.44 284 ALA A CA 1
ATOM 1985 C C . ALA A 1 284 ? 0.706 -3.453 -34.241 1.00 82.44 284 ALA A C 1
ATOM 1987 O O . ALA A 1 284 ? 0.819 -2.236 -34.112 1.00 82.44 284 ALA A O 1
ATOM 1988 N N . GLY A 1 285 ? 1.015 -4.051 -35.401 1.00 68.25 285 GLY A N 1
ATOM 1989 C CA . GLY A 1 285 ? 1.447 -3.293 -36.590 1.00 68.25 285 GLY A CA 1
ATOM 1990 C C . GLY A 1 285 ? 2.019 -4.131 -37.746 1.00 68.25 285 GLY A C 1
ATOM 1991 O O . GLY A 1 285 ? 2.263 -5.325 -37.599 1.00 68.25 285 GLY A O 1
ATOM 1992 N N . GLN A 1 286 ? 2.232 -3.491 -38.909 1.00 57.69 286 GLN A N 1
ATOM 1993 C CA . GLN A 1 286 ? 2.648 -4.132 -40.178 1.00 57.69 286 GLN A CA 1
ATOM 1994 C C . GLN A 1 286 ? 4.174 -4.261 -40.395 1.00 57.69 286 GLN A C 1
ATOM 1996 O O . GLN A 1 286 ? 4.585 -4.970 -41.312 1.00 57.69 286 GLN A O 1
ATOM 2001 N N . PHE A 1 287 ? 5.025 -3.605 -39.596 1.00 56.00 287 PHE A N 1
ATOM 2002 C CA . PHE A 1 287 ? 6.494 -3.632 -39.739 1.00 56.00 287 PHE A CA 1
ATOM 2003 C C . PHE A 1 287 ? 7.165 -3.767 -38.365 1.00 56.00 287 PHE A C 1
ATOM 2005 O O . PHE A 1 287 ? 7.588 -2.780 -37.772 1.00 56.00 287 PHE A O 1
ATOM 2012 N N . SER A 1 288 ? 7.217 -4.981 -37.824 1.00 61.34 288 SER A N 1
ATOM 2013 C CA . SER A 1 288 ? 7.514 -5.213 -36.404 1.00 61.34 288 SER A CA 1
ATOM 2014 C C . SER A 1 288 ? 8.782 -6.049 -36.191 1.00 61.34 288 SER A C 1
ATOM 2016 O O . SER A 1 288 ? 8.792 -7.248 -36.472 1.00 61.34 288 SER A O 1
ATOM 2018 N N . ASN A 1 289 ? 9.819 -5.435 -35.615 1.00 63.69 289 ASN A N 1
ATOM 2019 C CA . ASN A 1 289 ? 10.883 -6.139 -34.891 1.00 63.69 289 ASN A CA 1
ATOM 2020 C C . ASN A 1 289 ? 10.434 -6.149 -33.422 1.00 63.69 289 ASN A C 1
ATOM 2022 O O . ASN A 1 289 ? 10.409 -5.105 -32.787 1.00 63.69 289 ASN A O 1
ATOM 2026 N N . GLY A 1 290 ? 9.903 -7.261 -32.921 1.00 69.50 290 GLY A N 1
ATOM 2027 C CA . GLY A 1 290 ? 8.986 -7.250 -31.782 1.00 69.50 290 GLY A CA 1
ATOM 2028 C C . GLY A 1 290 ? 9.616 -7.629 -30.448 1.00 69.50 290 GLY A C 1
ATOM 2029 O O . GLY A 1 290 ? 10.293 -8.635 -30.351 1.00 69.50 290 GLY A O 1
ATOM 2030 N N . GLY A 1 291 ? 9.274 -6.893 -29.396 1.00 77.56 291 GLY A N 1
ATOM 2031 C CA . GLY A 1 291 ? 9.209 -7.384 -28.023 1.00 77.56 291 GLY A CA 1
ATOM 2032 C C . GLY A 1 291 ? 7.910 -6.858 -27.417 1.00 77.56 291 GLY A C 1
ATOM 2033 O O . GLY A 1 291 ? 7.670 -5.651 -27.458 1.00 77.56 291 GLY A O 1
ATOM 2034 N N . GLY A 1 292 ? 7.023 -7.749 -26.971 1.00 79.19 292 GLY A N 1
ATOM 2035 C CA . GLY A 1 292 ? 5.696 -7.396 -26.464 1.00 79.19 292 GLY A CA 1
ATOM 2036 C C . GLY A 1 292 ? 5.796 -6.456 -25.267 1.00 79.19 292 GLY A C 1
ATOM 2037 O O . GLY A 1 292 ? 5.123 -5.432 -25.230 1.00 79.19 292 GLY A O 1
ATOM 2038 N N . GLY A 1 293 ? 6.692 -6.781 -24.331 1.00 90.00 293 GLY A N 1
ATOM 2039 C CA . GLY A 1 293 ? 7.054 -5.928 -23.206 1.00 90.00 293 GLY A CA 1
ATOM 2040 C C . GLY A 1 293 ? 8.160 -4.953 -23.591 1.00 90.00 293 GLY A C 1
ATOM 2041 O O . GLY A 1 293 ? 7.928 -3.749 -23.592 1.00 90.00 293 GLY A O 1
ATOM 2042 N N . ILE A 1 294 ? 9.341 -5.473 -23.948 1.00 94.25 294 ILE A N 1
ATOM 2043 C CA . ILE A 1 294 ? 10.553 -4.671 -24.192 1.00 94.25 294 ILE A CA 1
ATOM 2044 C C . ILE A 1 294 ? 11.180 -5.013 -25.540 1.00 94.25 294 ILE A C 1
ATOM 2046 O O . ILE A 1 294 ? 11.435 -6.185 -25.811 1.00 94.25 294 ILE A O 1
ATOM 2050 N N . CYS A 1 295 ? 11.524 -4.004 -26.337 1.00 91.50 295 CYS A N 1
ATOM 2051 C CA . CYS A 1 295 ? 12.396 -4.155 -27.501 1.00 91.50 295 CYS A CA 1
ATOM 2052 C C . CYS A 1 295 ? 13.633 -3.258 -27.367 1.00 91.50 295 CYS A C 1
ATOM 2054 O O . CYS A 1 295 ? 13.494 -2.042 -27.286 1.00 91.50 295 CYS A O 1
ATOM 2056 N N . SER A 1 296 ? 14.833 -3.841 -27.396 1.00 90.56 296 SER A N 1
ATOM 2057 C CA . SER A 1 296 ? 16.092 -3.109 -27.247 1.00 90.56 296 SER A CA 1
ATOM 2058 C C . SER A 1 296 ? 17.001 -3.215 -28.468 1.00 90.56 296 SER A C 1
ATOM 2060 O O . SER A 1 296 ? 17.359 -4.308 -28.912 1.00 90.56 296 SER A O 1
ATOM 2062 N N . PHE A 1 297 ? 17.397 -2.053 -28.980 1.00 87.19 297 PHE A N 1
ATOM 2063 C CA . PHE A 1 297 ? 18.530 -1.833 -29.876 1.00 87.19 297 PHE A CA 1
ATOM 2064 C C . PHE A 1 297 ? 19.674 -1.083 -29.178 1.00 87.19 297 PHE A C 1
ATOM 2066 O O . PHE A 1 297 ? 20.672 -0.794 -29.837 1.00 87.19 297 PHE A O 1
ATOM 2073 N N . GLY A 1 298 ? 19.505 -0.736 -27.897 1.00 78.06 298 GLY A N 1
ATOM 2074 C CA . GLY A 1 298 ? 20.477 0.012 -27.102 1.00 78.06 298 GLY A CA 1
ATOM 2075 C C . GLY A 1 298 ? 21.740 -0.770 -26.791 1.00 78.06 298 GLY A C 1
ATOM 2076 O O . GLY A 1 298 ? 21.905 -1.903 -27.232 1.00 78.06 298 GLY A O 1
ATOM 2077 N N . ASP A 1 299 ? 22.633 -0.140 -26.037 1.00 85.00 299 ASP A N 1
ATOM 2078 C CA . ASP A 1 299 ? 23.913 -0.727 -25.653 1.00 85.00 299 ASP A CA 1
ATOM 2079 C C . ASP A 1 299 ? 23.734 -1.708 -24.482 1.00 85.00 299 ASP A C 1
ATOM 2081 O O . ASP A 1 299 ? 24.378 -2.756 -24.469 1.00 85.00 299 ASP A O 1
ATOM 2085 N N . GLU A 1 300 ? 22.814 -1.421 -23.549 1.00 90.25 300 GLU A N 1
ATOM 2086 C CA . GLU A 1 300 ? 22.567 -2.249 -22.359 1.00 90.25 300 GLU A CA 1
ATOM 2087 C C . GLU A 1 300 ? 21.083 -2.275 -21.942 1.00 90.25 300 GLU A C 1
ATOM 2089 O O . GLU A 1 300 ? 20.416 -1.238 -21.862 1.00 90.25 300 GLU A O 1
ATOM 2094 N N . LEU A 1 301 ? 20.577 -3.468 -21.616 1.00 94.81 301 LEU A N 1
ATOM 2095 C CA . LEU A 1 301 ? 19.301 -3.692 -20.939 1.00 94.81 301 LEU A CA 1
ATOM 2096 C C . LEU A 1 301 ? 19.512 -4.562 -19.690 1.00 94.81 301 LEU A C 1
ATOM 2098 O O . LEU A 1 301 ? 19.828 -5.748 -19.796 1.00 94.81 301 LEU A O 1
ATOM 2102 N N . THR A 1 302 ? 19.254 -3.9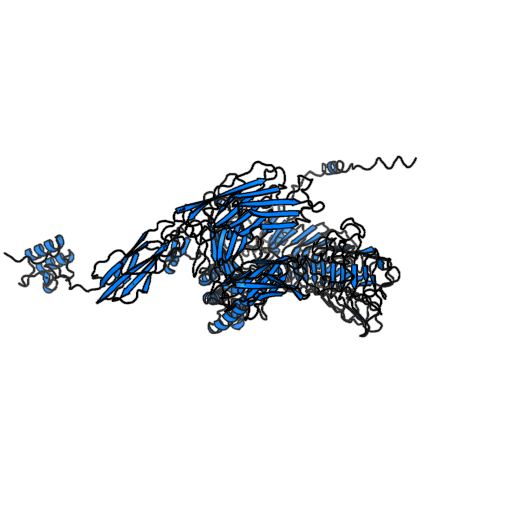94 -18.515 1.00 97.25 302 THR A N 1
ATOM 2103 C CA . THR A 1 302 ? 19.409 -4.668 -17.221 1.00 97.25 302 THR A CA 1
ATOM 2104 C C . THR A 1 302 ? 18.064 -4.788 -16.507 1.00 97.25 302 THR A C 1
ATOM 2106 O O . THR A 1 302 ? 17.361 -3.796 -16.329 1.00 97.25 302 THR A O 1
ATOM 2109 N N . LEU A 1 303 ? 17.702 -6.004 -16.091 1.00 98.38 303 LEU A N 1
ATOM 2110 C CA . LEU A 1 303 ? 16.509 -6.312 -15.301 1.00 98.38 303 LEU A CA 1
ATOM 2111 C C . LEU A 1 303 ? 16.927 -6.995 -13.995 1.00 98.38 303 LEU A C 1
ATOM 2113 O O . LEU A 1 303 ? 17.620 -8.017 -14.016 1.00 98.38 303 LEU A O 1
ATOM 2117 N N . VAL A 1 304 ? 16.495 -6.438 -12.863 1.00 97.25 304 VAL A N 1
ATOM 2118 C CA . VAL A 1 304 ? 16.804 -6.961 -11.525 1.00 97.25 304 VAL A CA 1
ATOM 2119 C C . VAL A 1 304 ? 15.540 -6.998 -10.674 1.00 97.25 304 VAL A C 1
ATOM 2121 O O . VAL A 1 304 ? 14.791 -6.020 -10.640 1.00 97.25 304 VAL A O 1
ATOM 2124 N N . ASP A 1 305 ? 15.297 -8.126 -10.004 1.00 94.94 305 ASP A N 1
ATOM 2125 C CA . ASP A 1 305 ? 14.165 -8.334 -9.084 1.00 94.94 305 ASP A CA 1
ATOM 2126 C C . ASP A 1 305 ? 12.789 -8.003 -9.717 1.00 94.94 305 ASP A C 1
ATOM 2128 O O . ASP A 1 305 ? 11.851 -7.568 -9.050 1.00 94.94 305 ASP A O 1
ATOM 2132 N N . SER A 1 306 ? 12.675 -8.158 -11.040 1.00 98.25 306 SER A N 1
ATOM 2133 C CA . SER A 1 306 ? 11.580 -7.616 -11.856 1.00 98.25 306 SER A CA 1
ATOM 2134 C C . SER A 1 306 ? 10.736 -8.704 -12.515 1.00 98.25 306 SER A C 1
ATOM 2136 O O . SER A 1 306 ? 11.157 -9.854 -12.645 1.00 98.25 306 SER A O 1
ATOM 2138 N N . THR A 1 307 ? 9.544 -8.333 -12.987 1.00 98.25 307 THR A N 1
ATOM 2139 C CA . THR A 1 307 ? 8.625 -9.257 -13.667 1.00 98.25 307 THR A CA 1
ATOM 2140 C C . THR A 1 307 ? 8.254 -8.768 -15.061 1.00 98.25 307 THR A C 1
ATOM 2142 O O . THR A 1 307 ? 7.771 -7.651 -15.226 1.00 98.25 307 THR A O 1
ATOM 2145 N N . VAL A 1 308 ? 8.419 -9.624 -16.074 1.00 98.12 308 VAL A N 1
ATOM 2146 C CA . VAL A 1 308 ? 7.939 -9.385 -17.445 1.00 98.12 308 VAL A CA 1
ATOM 2147 C C . VAL A 1 308 ? 6.915 -10.452 -17.800 1.00 98.12 308 VAL A C 1
ATOM 2149 O O . VAL A 1 308 ? 7.285 -11.610 -18.019 1.00 98.12 308 VAL A O 1
ATOM 2152 N N . SER A 1 309 ? 5.630 -10.090 -17.853 1.00 96.31 309 SER A N 1
ATOM 2153 C CA . SER A 1 309 ? 4.569 -11.096 -17.953 1.00 96.31 309 SER A CA 1
ATOM 2154 C C . SER A 1 309 ? 3.393 -10.780 -18.869 1.00 96.31 309 SER A C 1
ATOM 2156 O O . SER A 1 309 ? 3.003 -9.635 -19.067 1.00 96.31 309 SER A O 1
ATOM 2158 N N . GLY A 1 310 ? 2.801 -11.819 -19.462 1.00 89.31 310 GLY A N 1
ATOM 2159 C CA . GLY A 1 310 ? 1.556 -11.692 -20.231 1.00 89.31 310 GLY A CA 1
ATOM 2160 C C . GLY A 1 310 ? 1.637 -10.790 -21.470 1.00 89.31 310 GLY A C 1
ATOM 2161 O O . GLY A 1 310 ? 0.602 -10.433 -22.032 1.00 89.31 310 GLY A O 1
ATOM 2162 N N . ASN A 1 311 ? 2.836 -10.391 -21.905 1.00 91.88 311 ASN A N 1
ATOM 2163 C CA . ASN A 1 311 ? 2.991 -9.500 -23.048 1.00 91.88 311 ASN A CA 1
ATOM 2164 C C . ASN A 1 311 ? 2.753 -10.258 -24.358 1.00 91.88 311 ASN A C 1
ATOM 2166 O O . ASN A 1 311 ? 3.097 -11.439 -24.485 1.00 91.88 311 ASN A O 1
ATOM 2170 N N . VAL A 1 312 ? 2.166 -9.574 -25.340 1.00 88.06 312 VAL A N 1
ATOM 2171 C CA . VAL A 1 312 ? 1.698 -10.197 -26.580 1.00 88.06 312 VAL A CA 1
ATOM 2172 C C . VAL A 1 312 ? 2.286 -9.506 -27.801 1.00 88.06 312 VAL A C 1
ATOM 2174 O O . VAL A 1 312 ? 2.229 -8.287 -27.937 1.00 88.06 312 VAL A O 1
ATOM 2177 N N . VAL A 1 313 ? 2.797 -10.296 -28.741 1.00 85.62 313 VAL A N 1
ATOM 2178 C CA . VAL A 1 313 ? 3.166 -9.813 -30.077 1.00 85.62 313 VAL A CA 1
ATOM 2179 C C . VAL A 1 313 ? 2.118 -10.275 -31.088 1.00 85.62 313 VAL A C 1
ATOM 2181 O O . VAL A 1 313 ? 1.964 -11.479 -31.300 1.00 85.62 313 VAL A O 1
ATOM 2184 N N . ARG A 1 314 ? 1.417 -9.319 -31.716 1.00 82.75 314 ARG A N 1
ATOM 2185 C CA . ARG A 1 314 ? 0.437 -9.537 -32.791 1.00 82.75 314 ARG A CA 1
ATOM 2186 C C . ARG A 1 314 ? 0.926 -8.882 -34.080 1.00 82.75 314 ARG A C 1
ATOM 2188 O O . ARG A 1 314 ? 0.881 -7.662 -34.221 1.00 82.75 314 ARG A O 1
ATOM 2195 N N . SER A 1 315 ? 1.398 -9.683 -35.030 1.00 70.44 315 SER A N 1
ATOM 2196 C CA . SER A 1 315 ? 1.856 -9.175 -36.327 1.00 70.44 315 SER A CA 1
ATOM 2197 C C . SER A 1 315 ? 1.369 -10.030 -37.485 1.00 70.44 315 SER A C 1
ATOM 2199 O O . SER A 1 315 ? 1.405 -11.259 -37.437 1.00 70.44 315 SER A O 1
ATOM 2201 N N . GLU A 1 316 ? 0.940 -9.360 -38.552 1.00 64.38 316 GLU A N 1
ATOM 2202 C CA . GLU A 1 316 ? 0.383 -9.993 -39.749 1.00 64.38 316 GLU A CA 1
ATOM 2203 C C . GLU A 1 316 ? 1.448 -10.339 -40.806 1.00 64.38 316 GLU A C 1
ATOM 2205 O O . GLU A 1 316 ? 1.203 -11.186 -41.668 1.00 64.38 316 GLU A O 1
ATOM 2210 N N . THR A 1 317 ? 2.627 -9.710 -40.750 1.00 61.34 317 THR A N 1
ATOM 2211 C CA . THR A 1 317 ? 3.634 -9.701 -41.835 1.00 61.34 317 THR A CA 1
ATOM 2212 C C . THR A 1 317 ? 4.950 -10.401 -41.485 1.00 61.34 317 THR A C 1
ATOM 2214 O O . THR A 1 317 ? 5.811 -10.522 -42.356 1.00 61.34 317 THR A O 1
ATOM 2217 N N . GLY A 1 318 ? 5.087 -10.900 -40.252 1.00 57.69 318 GLY A N 1
ATOM 2218 C CA . GLY A 1 318 ? 6.274 -11.616 -39.783 1.00 57.69 318 GLY A CA 1
ATOM 2219 C C . GLY A 1 318 ? 7.002 -10.900 -38.653 1.00 57.69 318 GLY A C 1
ATOM 2220 O O . GLY A 1 318 ? 7.378 -9.741 -38.800 1.00 57.69 318 GLY A O 1
ATOM 2221 N N . THR A 1 319 ? 7.221 -11.585 -37.526 1.00 61.50 319 THR A N 1
ATOM 2222 C CA . THR A 1 319 ? 7.952 -11.036 -36.370 1.00 61.50 319 THR A CA 1
ATOM 2223 C C . THR A 1 319 ? 9.067 -11.931 -35.889 1.00 61.50 319 THR A C 1
ATOM 2225 O O . THR A 1 319 ? 8.887 -13.136 -35.712 1.00 61.50 319 THR A O 1
ATOM 2228 N N . ASN A 1 320 ? 10.159 -11.266 -35.537 1.00 67.62 320 ASN A N 1
ATOM 2229 C CA . ASN A 1 320 ? 11.117 -11.712 -34.543 1.00 67.62 320 ASN A CA 1
ATOM 2230 C C . ASN A 1 320 ? 10.659 -11.166 -33.187 1.00 67.62 320 ASN A C 1
ATOM 2232 O O . ASN A 1 320 ? 10.432 -9.961 -33.117 1.00 67.62 320 ASN A O 1
ATOM 2236 N N . GLY A 1 321 ? 10.474 -11.983 -32.144 1.00 72.12 321 GLY A N 1
ATOM 2237 C CA . GLY A 1 321 ? 10.110 -11.418 -30.841 1.00 72.12 321 GLY A CA 1
ATOM 2238 C C . GLY A 1 321 ? 9.562 -12.342 -29.769 1.00 72.12 321 GLY A C 1
ATOM 2239 O O . GLY A 1 321 ? 9.203 -13.478 -30.070 1.00 72.12 321 GLY A O 1
ATOM 2240 N N . GLY A 1 322 ? 9.489 -11.798 -28.549 1.00 79.06 322 GLY A N 1
ATOM 2241 C CA . GLY A 1 322 ? 8.984 -12.407 -27.312 1.00 79.06 322 GLY A CA 1
ATOM 2242 C C . GLY A 1 322 ? 8.455 -11.371 -26.328 1.00 79.06 322 GLY A C 1
ATOM 2243 O O . GLY A 1 322 ? 8.186 -10.240 -26.722 1.00 79.06 322 GLY A O 1
ATOM 2244 N N . GLY A 1 323 ? 8.349 -11.712 -25.045 1.00 90.19 323 GLY A N 1
ATOM 2245 C CA . GLY A 1 323 ? 8.177 -10.723 -23.973 1.00 90.19 323 GLY A CA 1
ATOM 2246 C C . GLY A 1 323 ? 9.294 -9.673 -23.974 1.00 90.19 323 GLY A C 1
ATOM 2247 O O . GLY A 1 323 ? 9.016 -8.476 -23.897 1.00 90.19 323 GLY A O 1
ATOM 2248 N N . ILE A 1 324 ? 10.537 -10.123 -24.163 1.00 93.94 324 ILE A N 1
ATOM 2249 C CA . ILE A 1 324 ? 11.740 -9.297 -24.315 1.00 93.94 324 ILE A CA 1
ATOM 2250 C C . ILE A 1 324 ? 12.388 -9.610 -25.665 1.00 93.94 324 ILE A C 1
ATOM 2252 O O . ILE A 1 324 ? 12.574 -10.776 -26.012 1.00 93.94 324 ILE A O 1
ATOM 2256 N N . ALA A 1 325 ? 12.786 -8.585 -26.410 1.00 90.75 325 ALA A N 1
ATOM 2257 C CA . ALA A 1 325 ? 13.612 -8.737 -27.597 1.00 90.75 325 ALA A CA 1
ATOM 2258 C C . ALA A 1 325 ? 14.845 -7.846 -27.541 1.00 90.75 325 ALA A C 1
ATOM 2260 O O . ALA A 1 325 ? 14.743 -6.642 -27.322 1.00 90.75 325 ALA A O 1
ATOM 2261 N N . VAL A 1 326 ? 16.007 -8.447 -27.778 1.00 90.00 326 VAL A N 1
ATOM 2262 C CA . VAL A 1 326 ? 17.303 -7.765 -27.780 1.00 90.00 326 VAL A CA 1
ATOM 2263 C C . VAL A 1 326 ? 17.927 -7.939 -29.151 1.00 90.00 326 VAL A C 1
ATOM 2265 O O . VAL A 1 326 ? 18.383 -9.026 -29.515 1.00 90.00 326 VAL A O 1
ATOM 2268 N N . ILE A 1 327 ? 17.895 -6.869 -29.937 1.00 86.12 327 ILE A N 1
ATOM 2269 C CA . ILE A 1 327 ? 18.355 -6.857 -31.324 1.00 86.12 327 ILE A CA 1
ATOM 2270 C C . ILE A 1 327 ? 19.824 -6.429 -31.412 1.00 86.12 327 ILE A C 1
ATOM 2272 O O . ILE A 1 327 ? 20.567 -6.957 -32.238 1.00 86.12 327 ILE A O 1
ATOM 2276 N N . ALA A 1 328 ? 20.250 -5.531 -30.524 1.00 84.31 328 ALA A N 1
ATOM 2277 C CA . ALA A 1 328 ? 21.635 -5.117 -30.307 1.00 84.31 328 ALA A CA 1
ATOM 2278 C C . ALA A 1 328 ? 21.877 -4.873 -28.800 1.00 84.31 328 ALA A C 1
ATOM 2280 O O . ALA A 1 328 ? 20.912 -4.837 -28.037 1.00 84.31 328 ALA A O 1
ATOM 2281 N N . GLY A 1 329 ? 23.148 -4.775 -28.394 1.00 86.69 329 GLY A N 1
ATOM 2282 C CA . GLY A 1 329 ? 23.562 -4.553 -27.000 1.00 86.69 329 GLY A CA 1
ATOM 2283 C C . GLY A 1 329 ? 23.580 -5.788 -26.102 1.00 86.69 329 GLY A C 1
ATOM 2284 O O . GLY A 1 329 ? 23.374 -6.917 -26.557 1.00 86.69 329 GLY A O 1
ATOM 2285 N N . ASP A 1 330 ? 23.844 -5.564 -24.823 1.00 90.88 330 ASP A N 1
ATOM 2286 C CA . ASP A 1 330 ? 23.916 -6.600 -23.796 1.00 90.88 330 ASP A CA 1
ATOM 2287 C C . ASP A 1 330 ? 22.616 -6.690 -22.986 1.00 90.88 330 ASP A C 1
ATOM 2289 O O . ASP A 1 330 ? 21.923 -5.700 -22.755 1.00 90.88 330 ASP A O 1
ATOM 2293 N N . LEU A 1 331 ? 22.272 -7.910 -22.571 1.00 94.25 331 LEU A N 1
ATOM 2294 C CA . LEU A 1 331 ? 21.153 -8.215 -21.688 1.00 94.25 331 LEU A CA 1
ATOM 2295 C C . LEU A 1 331 ? 21.679 -8.783 -20.370 1.00 94.25 331 LEU A C 1
ATOM 2297 O O . LEU A 1 331 ? 22.396 -9.786 -20.388 1.00 94.25 331 LEU A O 1
ATOM 2301 N N . HIS A 1 332 ? 21.253 -8.209 -19.248 1.00 95.94 332 HIS A N 1
ATOM 2302 C CA . HIS A 1 332 ? 21.555 -8.709 -17.909 1.00 95.94 332 HIS A CA 1
ATOM 2303 C C . HIS A 1 332 ? 20.261 -8.941 -17.126 1.00 95.94 332 HIS A C 1
ATOM 2305 O O . HIS A 1 332 ? 19.604 -7.994 -16.703 1.00 95.94 332 HIS A O 1
ATOM 2311 N N . LEU A 1 333 ? 19.886 -10.206 -16.929 1.00 96.88 333 LEU A N 1
ATOM 2312 C CA . LEU A 1 333 ? 18.758 -10.596 -16.075 1.00 96.88 333 LEU A CA 1
ATOM 2313 C C . LEU A 1 333 ? 19.280 -11.187 -14.772 1.00 96.88 333 LEU A C 1
ATOM 2315 O O . LEU A 1 333 ? 20.090 -12.114 -14.800 1.00 96.88 333 LEU A O 1
ATOM 2319 N N . ARG A 1 334 ? 18.775 -10.701 -13.638 1.00 96.62 334 ARG A N 1
ATOM 2320 C CA . ARG A 1 334 ? 19.068 -11.269 -12.318 1.00 96.62 334 ARG A CA 1
ATOM 2321 C C . ARG A 1 334 ? 17.819 -11.287 -11.448 1.00 96.62 334 ARG A C 1
ATOM 2323 O O . ARG A 1 334 ? 17.111 -10.284 -11.412 1.00 96.62 334 ARG A O 1
ATOM 2330 N N . ASN A 1 335 ? 17.539 -12.397 -10.756 1.00 95.88 335 ASN A N 1
ATOM 2331 C CA . ASN A 1 335 ? 16.348 -12.520 -9.894 1.00 95.88 335 ASN A CA 1
ATOM 2332 C C . ASN A 1 335 ? 15.049 -12.083 -10.601 1.00 95.88 335 ASN A C 1
ATOM 2334 O O . ASN A 1 335 ? 14.199 -11.417 -10.025 1.00 95.88 335 ASN A O 1
ATOM 2338 N N . THR A 1 336 ? 14.923 -12.371 -11.894 1.00 98.44 336 THR A N 1
ATOM 2339 C CA . THR A 1 336 ? 13.823 -11.853 -12.715 1.00 98.44 336 THR A CA 1
ATOM 2340 C C . THR A 1 336 ? 12.902 -12.992 -13.127 1.00 98.44 336 THR A C 1
ATOM 2342 O O . THR A 1 336 ? 13.363 -14.078 -13.490 1.00 98.44 336 THR A O 1
ATOM 2345 N N . THR A 1 337 ? 11.595 -12.735 -13.110 1.00 98.56 337 THR A N 1
ATOM 2346 C CA . THR A 1 337 ? 10.578 -13.665 -13.611 1.00 98.56 337 THR A CA 1
ATOM 2347 C C . THR A 1 337 ? 10.085 -13.217 -14.992 1.00 98.56 337 THR A C 1
ATOM 2349 O O . THR A 1 337 ? 9.553 -12.119 -15.153 1.00 98.56 337 THR A O 1
ATOM 2352 N N . VAL A 1 338 ? 10.234 -14.073 -16.008 1.00 98.44 338 VAL A N 1
ATOM 2353 C CA . VAL A 1 338 ? 9.708 -13.866 -17.371 1.00 98.44 338 VAL A CA 1
ATOM 2354 C C . VAL A 1 338 ? 8.667 -14.943 -17.653 1.00 98.44 338 VAL A C 1
ATOM 2356 O O . VAL A 1 338 ? 9.024 -16.102 -17.880 1.00 98.44 338 VAL A O 1
ATOM 2359 N N . SER A 1 339 ? 7.381 -14.581 -17.622 1.00 96.50 339 SER A N 1
ATOM 2360 C CA . SER A 1 339 ? 6.302 -15.577 -17.602 1.00 96.50 339 SER A CA 1
ATOM 2361 C C . SER A 1 339 ? 5.085 -15.249 -18.463 1.00 96.50 339 SER A C 1
ATOM 2363 O O . SER A 1 339 ? 4.639 -14.108 -18.536 1.00 96.50 339 SER A O 1
ATOM 2365 N N . GLY A 1 340 ? 4.508 -16.252 -19.125 1.00 91.38 340 GLY A N 1
ATOM 2366 C CA . GLY A 1 340 ? 3.236 -16.089 -19.840 1.00 91.38 340 GLY A CA 1
ATOM 2367 C C . GLY A 1 340 ? 3.287 -15.160 -21.060 1.00 91.38 340 GLY A C 1
ATOM 2368 O O . GLY A 1 340 ? 2.238 -14.749 -21.559 1.00 91.38 340 GLY A O 1
ATOM 2369 N N . ASN A 1 341 ? 4.475 -14.787 -21.543 1.00 91.50 341 ASN A N 1
ATOM 2370 C CA . ASN A 1 341 ? 4.612 -13.950 -22.733 1.00 91.50 341 ASN A CA 1
ATOM 2371 C C . ASN A 1 341 ? 4.392 -14.793 -23.989 1.00 91.50 341 ASN A C 1
ATOM 2373 O O . ASN A 1 341 ? 4.809 -15.952 -24.050 1.00 91.50 341 ASN A O 1
ATOM 2377 N N . ARG A 1 342 ? 3.724 -14.231 -25.000 1.00 85.94 342 ARG A N 1
ATOM 2378 C CA . ARG A 1 342 ? 3.351 -14.997 -26.193 1.00 85.94 342 ARG A CA 1
ATOM 2379 C C . ARG A 1 342 ? 3.486 -14.240 -27.501 1.00 85.94 342 ARG A C 1
ATOM 2381 O O . ARG A 1 342 ? 3.155 -13.060 -27.604 1.00 85.94 342 ARG A O 1
ATOM 2388 N N . THR A 1 343 ? 3.881 -14.973 -28.535 1.00 81.69 343 THR A N 1
ATOM 2389 C CA . THR A 1 343 ? 3.726 -14.548 -29.928 1.00 81.69 343 THR A CA 1
ATOM 2390 C C . THR A 1 343 ? 2.525 -15.249 -30.555 1.00 81.69 343 THR A C 1
ATOM 2392 O O . THR A 1 343 ? 2.401 -16.478 -30.514 1.00 81.69 343 THR A O 1
ATOM 2395 N N . GLU A 1 344 ? 1.601 -14.456 -31.096 1.00 78.44 344 GLU A N 1
ATOM 2396 C CA . GLU A 1 344 ? 0.464 -14.950 -31.875 1.00 78.44 344 GLU A CA 1
ATOM 2397 C C . GLU A 1 344 ? 0.914 -15.214 -33.330 1.00 78.44 344 GLU A C 1
ATOM 2399 O O . GLU A 1 344 ? 1.835 -14.550 -33.805 1.00 78.44 344 GLU A O 1
ATOM 2404 N N . PRO A 1 345 ? 0.326 -16.201 -34.037 1.00 63.22 345 PRO A N 1
ATOM 2405 C CA . PRO A 1 345 ? 0.872 -16.740 -35.286 1.00 63.22 345 PRO A CA 1
ATOM 2406 C C . PRO A 1 345 ? 1.082 -15.679 -36.386 1.00 63.22 345 PRO A C 1
ATOM 2408 O O . PRO A 1 345 ? 0.095 -15.152 -36.903 1.00 63.22 345 PRO A O 1
ATOM 2411 N N . PRO A 1 346 ? 2.330 -15.435 -36.838 1.00 58.91 346 PRO A N 1
ATOM 2412 C CA . PRO A 1 346 ? 2.596 -14.580 -37.986 1.00 58.91 346 PRO A CA 1
ATOM 2413 C C . PRO A 1 346 ? 2.674 -15.375 -39.303 1.00 58.91 346 PRO A C 1
ATOM 2415 O O . PRO A 1 346 ? 2.967 -16.580 -39.337 1.00 58.91 346 PRO A O 1
ATOM 2418 N N . ARG A 1 347 ? 2.505 -14.682 -40.437 1.00 51.72 347 ARG A N 1
ATOM 2419 C CA . ARG A 1 347 ? 2.837 -15.204 -41.775 1.00 51.72 347 ARG A CA 1
ATOM 2420 C C . ARG A 1 347 ? 4.357 -15.114 -42.032 1.00 51.72 347 ARG A C 1
ATOM 2422 O O . ARG A 1 347 ? 4.793 -14.334 -42.864 1.00 51.72 347 ARG A O 1
ATOM 2429 N N . GLY A 1 348 ? 5.145 -15.937 -41.328 1.00 51.53 348 GLY A N 1
ATOM 2430 C CA . GLY A 1 348 ? 6.587 -16.158 -41.562 1.00 51.53 348 GLY A CA 1
ATOM 2431 C C . GLY A 1 348 ? 7.530 -15.360 -40.646 1.00 51.53 348 GLY A C 1
ATOM 2432 O O . GLY A 1 348 ? 7.459 -14.144 -40.605 1.00 51.53 348 GLY A O 1
ATOM 2433 N N . GLY A 1 349 ? 8.426 -16.026 -39.908 1.00 57.59 349 GLY A N 1
ATOM 2434 C CA . GLY A 1 349 ? 9.430 -15.387 -39.033 1.00 57.59 349 GLY A CA 1
ATOM 2435 C C . GLY A 1 349 ? 9.902 -16.296 -37.888 1.00 57.59 349 GLY A C 1
ATOM 2436 O O . GLY A 1 349 ? 9.253 -17.310 -37.629 1.00 57.59 349 GLY A O 1
ATOM 2437 N N . SER A 1 350 ? 11.013 -15.929 -37.226 1.00 58.91 350 SER A N 1
ATOM 2438 C CA . SER A 1 350 ? 11.608 -16.667 -36.096 1.00 58.91 350 SER A CA 1
ATOM 2439 C C . SER A 1 350 ? 11.263 -16.034 -34.749 1.00 58.91 350 SER A C 1
ATOM 2441 O O . SER A 1 350 ? 11.821 -15.004 -34.392 1.00 58.91 350 SER A O 1
ATOM 2443 N N . ALA A 1 351 ? 10.376 -16.661 -33.973 1.00 68.44 351 ALA A N 1
ATOM 2444 C CA . ALA A 1 351 ? 9.903 -16.145 -32.681 1.00 68.44 351 ALA A CA 1
ATOM 2445 C C . ALA A 1 351 ? 10.519 -16.871 -31.471 1.00 68.44 351 ALA A C 1
ATOM 2447 O O . ALA A 1 351 ? 10.865 -18.047 -31.578 1.00 68.44 351 ALA A O 1
ATOM 2448 N N . GLY A 1 352 ? 10.590 -16.189 -30.319 1.00 73.62 352 GLY A N 1
ATOM 2449 C CA . GLY A 1 352 ? 10.815 -16.810 -29.010 1.00 73.62 352 GLY A CA 1
ATOM 2450 C C . GLY A 1 352 ? 9.864 -16.218 -27.987 1.00 73.62 352 GLY A C 1
ATOM 2451 O O . GLY A 1 352 ? 9.879 -15.016 -27.805 1.00 73.62 352 GLY A O 1
ATOM 2452 N N . GLY A 1 353 ? 9.000 -17.017 -27.364 1.00 78.31 353 GLY A N 1
ATOM 2453 C CA . GLY A 1 353 ? 7.860 -16.510 -26.586 1.00 78.31 353 GLY A CA 1
ATOM 2454 C C . GLY A 1 353 ? 8.258 -15.605 -25.418 1.00 78.31 353 GLY A C 1
ATOM 2455 O O . GLY A 1 353 ? 7.639 -14.563 -25.215 1.00 78.31 353 GLY A O 1
ATOM 2456 N N . GLY A 1 354 ? 9.308 -15.973 -24.682 1.00 91.31 354 GLY A N 1
ATOM 2457 C CA . GLY A 1 354 ? 9.825 -15.230 -23.535 1.00 91.31 354 GLY A CA 1
ATOM 2458 C C . GLY A 1 354 ? 10.866 -14.200 -23.952 1.00 91.31 354 GLY A C 1
ATOM 2459 O O . GLY A 1 354 ? 10.621 -12.999 -23.861 1.00 91.31 354 GLY A O 1
ATOM 2460 N N . ILE A 1 355 ? 12.017 -14.672 -24.432 1.00 92.31 355 ILE A N 1
ATOM 2461 C CA . ILE A 1 355 ? 13.162 -13.846 -24.820 1.00 92.31 355 ILE A CA 1
ATOM 2462 C C . ILE A 1 355 ? 13.578 -14.176 -26.253 1.00 92.31 355 ILE A C 1
ATOM 2464 O O . ILE A 1 355 ? 13.867 -15.325 -26.582 1.00 92.31 355 ILE A O 1
ATOM 2468 N N . TYR A 1 356 ? 13.676 -13.151 -27.092 1.00 89.44 356 TYR A N 1
ATOM 2469 C CA . TYR A 1 356 ? 14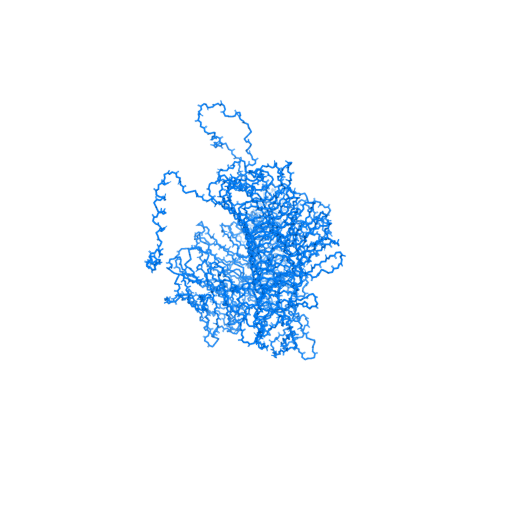.283 -13.232 -28.414 1.00 89.44 356 TYR A CA 1
ATOM 2470 C C . TYR A 1 356 ? 15.617 -12.475 -28.437 1.00 89.44 356 TYR A C 1
ATOM 2472 O O . TYR A 1 356 ? 15.679 -11.296 -28.091 1.00 89.44 356 TYR A O 1
ATOM 2480 N N . PHE A 1 357 ? 16.691 -13.139 -28.863 1.00 87.12 357 PHE A N 1
ATOM 2481 C CA . PHE A 1 357 ? 18.046 -12.592 -28.820 1.00 87.12 357 PHE A CA 1
ATOM 2482 C C . PHE A 1 357 ? 18.733 -12.634 -30.189 1.00 87.12 357 PHE A C 1
ATOM 2484 O O . PHE A 1 357 ? 18.982 -13.704 -30.750 1.00 87.12 357 PHE A O 1
ATOM 2491 N N . GLN A 1 358 ? 19.092 -11.463 -30.711 1.00 85.25 358 GLN A N 1
ATOM 2492 C CA . GLN A 1 358 ? 19.772 -11.275 -31.997 1.00 85.25 358 GLN A CA 1
ATOM 2493 C C . GLN A 1 358 ? 21.063 -10.439 -31.866 1.00 85.25 358 GLN A C 1
ATOM 2495 O O . GLN A 1 358 ? 21.719 -10.147 -32.861 1.00 85.25 358 GLN A O 1
ATOM 2500 N N . SER A 1 359 ? 21.490 -10.097 -30.652 1.00 83.19 359 SER A N 1
ATOM 2501 C CA . SER A 1 359 ? 22.680 -9.266 -30.451 1.00 83.19 359 SER A CA 1
ATOM 2502 C C . SER A 1 359 ? 24.015 -10.016 -30.632 1.00 83.19 359 SER A C 1
ATOM 2504 O O . SER A 1 359 ? 24.126 -11.239 -30.479 1.00 83.19 359 SER A O 1
ATOM 2506 N N . THR A 1 360 ? 25.066 -9.260 -30.967 1.00 82.38 360 THR A N 1
ATOM 2507 C CA . THR A 1 360 ? 26.470 -9.707 -30.996 1.00 82.38 360 THR A CA 1
ATOM 2508 C C . THR A 1 360 ? 27.193 -9.570 -29.653 1.00 82.38 360 THR A C 1
ATOM 2510 O O . THR A 1 360 ? 28.351 -9.978 -29.574 1.00 82.38 360 THR A O 1
ATOM 2513 N N . GLY A 1 361 ? 26.540 -8.997 -28.642 1.00 81.19 361 GLY A N 1
ATOM 2514 C CA . GLY A 1 361 ? 27.077 -8.765 -27.302 1.00 81.19 361 GLY A CA 1
ATOM 2515 C C . GLY A 1 361 ? 27.225 -10.018 -26.423 1.00 81.19 361 GLY A C 1
ATOM 2516 O O . GLY A 1 361 ? 26.967 -11.147 -26.865 1.00 81.19 361 GLY A O 1
ATOM 2517 N N . ALA A 1 362 ? 27.668 -9.815 -25.182 1.00 84.75 362 ALA A N 1
ATOM 2518 C CA . ALA A 1 362 ? 27.838 -10.830 -24.147 1.00 84.75 362 ALA A CA 1
ATOM 2519 C C . ALA A 1 362 ? 26.787 -10.643 -23.041 1.00 84.75 362 ALA A C 1
ATOM 2521 O O . ALA A 1 362 ? 26.927 -9.818 -22.146 1.00 84.75 362 ALA A O 1
ATOM 2522 N N . SER A 1 363 ? 25.725 -11.443 -23.097 1.00 92.19 363 SER A N 1
ATOM 2523 C CA . SER A 1 363 ? 24.576 -11.338 -22.192 1.00 92.19 363 SER A CA 1
ATOM 2524 C C . SER A 1 363 ? 24.593 -12.391 -21.090 1.00 92.19 363 SER A C 1
ATOM 2526 O O . SER A 1 363 ? 25.074 -13.508 -21.298 1.00 92.19 363 SER A O 1
ATOM 2528 N N . THR A 1 364 ? 24.026 -12.054 -19.935 1.00 94.50 364 THR A N 1
ATOM 2529 C CA . THR A 1 364 ? 23.952 -12.927 -18.761 1.00 94.50 364 THR A CA 1
ATOM 2530 C C . THR A 1 364 ? 22.525 -13.043 -18.238 1.00 94.50 364 THR A C 1
ATOM 2532 O O . THR A 1 364 ? 21.759 -12.080 -18.220 1.00 94.50 364 THR A O 1
ATOM 2535 N N . ILE A 1 365 ? 22.160 -14.245 -17.801 1.00 96.56 365 ILE A N 1
ATOM 2536 C CA . ILE A 1 365 ? 20.904 -14.519 -17.101 1.00 96.56 365 ILE A CA 1
ATOM 2537 C C . ILE A 1 365 ? 21.262 -15.333 -15.863 1.00 96.56 365 ILE A C 1
ATOM 2539 O O . ILE A 1 365 ? 21.819 -16.424 -15.986 1.00 96.56 365 ILE A O 1
ATOM 2543 N N . SER A 1 366 ? 20.976 -14.803 -14.678 1.00 96.81 366 SER A N 1
ATOM 2544 C CA . SER A 1 366 ? 21.290 -15.480 -13.426 1.00 96.81 366 SER A CA 1
ATOM 2545 C C . SER A 1 366 ? 20.118 -15.513 -12.459 1.00 96.81 366 SER A C 1
ATOM 2547 O O . SER A 1 366 ? 19.350 -14.556 -12.351 1.00 96.81 366 SER A O 1
ATOM 2549 N N . SER A 1 367 ? 19.973 -16.628 -11.739 1.00 97.38 367 SER A N 1
ATOM 2550 C CA . SER A 1 367 ? 18.981 -16.781 -10.660 1.00 97.38 367 SER A CA 1
ATOM 2551 C C . SER A 1 367 ? 17.579 -16.322 -11.068 1.00 97.38 367 SER A C 1
ATOM 2553 O O . SER A 1 367 ? 16.923 -15.594 -10.340 1.00 97.38 367 SER A O 1
ATOM 2555 N N . SER A 1 368 ? 17.161 -16.646 -12.293 1.00 98.50 368 SER A N 1
ATOM 2556 C CA . SER A 1 368 ? 15.929 -16.134 -12.907 1.00 98.50 368 SER A CA 1
ATOM 2557 C C . SER A 1 368 ? 14.995 -17.278 -13.309 1.00 98.50 368 SER A C 1
ATOM 2559 O O . SER A 1 368 ? 15.441 -18.414 -13.485 1.00 98.50 368 SER A O 1
ATOM 2561 N N . THR A 1 369 ? 13.703 -16.991 -13.463 1.00 98.69 369 THR A N 1
ATOM 2562 C CA . THR A 1 369 ? 12.684 -17.988 -13.835 1.00 98.69 369 THR A CA 1
ATOM 2563 C C . THR A 1 369 ? 12.028 -17.600 -15.158 1.00 98.69 369 THR A C 1
ATOM 2565 O O . THR A 1 369 ? 11.362 -16.571 -15.247 1.00 98.69 369 THR A O 1
ATOM 2568 N N . ILE A 1 370 ? 12.202 -18.427 -16.192 1.00 98.38 370 ILE A N 1
ATOM 2569 C CA . ILE A 1 370 ? 11.636 -18.240 -17.536 1.00 98.38 370 ILE A CA 1
ATOM 2570 C C . ILE A 1 370 ? 10.691 -19.414 -17.830 1.00 98.38 370 ILE A C 1
ATOM 2572 O O . ILE A 1 370 ? 11.138 -20.508 -18.186 1.00 98.38 370 ILE A O 1
ATOM 2576 N N . THR A 1 371 ? 9.385 -19.195 -17.660 1.00 97.00 371 THR A N 1
ATOM 2577 C CA . THR A 1 371 ? 8.358 -20.255 -17.709 1.00 97.00 371 THR A CA 1
ATOM 2578 C C . THR A 1 371 ? 7.079 -19.811 -18.407 1.00 97.00 371 THR A C 1
ATOM 2580 O O . THR A 1 371 ? 6.843 -18.623 -18.581 1.00 97.00 371 THR A O 1
ATOM 2583 N N . ASP A 1 372 ? 6.238 -20.756 -18.827 1.00 93.00 372 ASP A N 1
ATOM 2584 C CA . ASP A 1 372 ? 4.912 -20.504 -19.412 1.00 93.00 372 ASP A CA 1
ATOM 2585 C C . ASP A 1 372 ? 4.891 -19.559 -20.628 1.00 93.00 372 ASP A C 1
ATOM 2587 O O . ASP A 1 372 ? 3.834 -19.078 -21.042 1.00 93.00 372 ASP A O 1
ATOM 2591 N N . ASN A 1 373 ? 6.041 -19.297 -21.252 1.00 92.62 373 ASN A N 1
ATOM 2592 C CA . ASN A 1 373 ? 6.109 -18.458 -22.438 1.00 92.62 373 ASN A CA 1
ATOM 2593 C C . ASN A 1 373 ? 5.812 -19.280 -23.700 1.00 92.62 373 ASN A C 1
ATOM 2595 O O . ASN A 1 373 ? 6.151 -20.463 -23.784 1.00 92.62 373 ASN A O 1
ATOM 2599 N N . ALA A 1 374 ? 5.183 -18.662 -24.701 1.00 87.56 374 ALA A N 1
ATOM 2600 C CA . ALA A 1 374 ? 4.694 -19.352 -25.891 1.00 87.56 374 ALA A CA 1
ATOM 2601 C C . ALA A 1 374 ? 5.149 -18.702 -27.208 1.00 87.56 374 ALA A C 1
ATOM 2603 O O . ALA A 1 374 ? 4.854 -17.540 -27.482 1.00 87.56 374 ALA A O 1
ATOM 2604 N N . ALA A 1 375 ? 5.807 -19.473 -28.074 1.00 84.94 375 ALA A N 1
ATOM 2605 C CA . ALA A 1 375 ? 6.079 -19.095 -29.459 1.00 84.94 375 ALA A CA 1
ATOM 2606 C C . ALA A 1 375 ? 5.132 -19.830 -30.417 1.00 84.94 375 ALA A C 1
ATOM 2608 O O . ALA A 1 375 ? 5.097 -21.060 -30.405 1.00 84.94 375 ALA A O 1
ATOM 2609 N N . THR A 1 376 ? 4.392 -19.113 -31.270 1.00 79.44 376 THR A N 1
ATOM 2610 C CA . THR A 1 376 ? 3.497 -19.738 -32.266 1.00 79.44 376 THR A CA 1
ATOM 2611 C C . THR A 1 376 ? 3.878 -19.315 -33.681 1.00 79.44 376 THR A C 1
ATOM 2613 O O . THR A 1 376 ? 3.947 -18.127 -33.976 1.00 79.44 376 THR A O 1
ATOM 2616 N N . GLY A 1 377 ? 4.085 -20.277 -34.584 1.00 69.75 377 GLY A N 1
ATOM 2617 C CA . GLY A 1 377 ? 4.440 -20.032 -35.984 1.00 69.75 377 GLY A CA 1
ATOM 2618 C C . GLY A 1 377 ? 3.724 -20.945 -36.983 1.00 69.75 377 GLY A C 1
ATOM 2619 O O . GLY A 1 377 ? 3.114 -21.958 -36.632 1.00 69.75 377 GLY A O 1
ATOM 2620 N N . THR A 1 378 ? 3.797 -20.584 -38.265 1.00 66.88 378 THR A N 1
ATOM 2621 C CA . THR A 1 378 ? 3.272 -21.384 -39.387 1.00 66.88 378 THR A CA 1
ATOM 2622 C C . THR A 1 378 ? 4.245 -22.502 -39.790 1.00 66.88 378 THR A C 1
ATOM 2624 O O . THR A 1 378 ? 5.441 -22.428 -39.520 1.00 66.88 378 THR A O 1
ATOM 2627 N N . ALA A 1 379 ? 3.747 -23.571 -40.425 1.00 58.25 379 ALA A N 1
ATOM 2628 C CA . ALA A 1 379 ? 4.594 -24.682 -40.873 1.00 58.25 379 ALA A CA 1
ATOM 2629 C C . ALA A 1 379 ? 5.673 -24.196 -41.861 1.00 58.25 379 ALA A C 1
ATOM 2631 O O . ALA A 1 379 ? 5.350 -23.552 -42.857 1.00 58.25 379 ALA A O 1
ATOM 2632 N N . GLY A 1 380 ? 6.945 -24.513 -41.596 1.00 54.09 380 GLY A N 1
ATOM 2633 C CA . GLY A 1 380 ? 8.079 -24.100 -42.434 1.00 54.09 380 GLY A CA 1
ATOM 2634 C C . GLY A 1 380 ? 8.644 -22.706 -42.128 1.00 54.09 380 GLY A C 1
ATOM 2635 O O . GLY A 1 380 ? 9.710 -22.376 -42.642 1.00 54.09 380 GLY A O 1
ATOM 2636 N N . ALA A 1 381 ? 7.995 -21.917 -41.264 1.00 56.59 381 ALA A N 1
ATOM 2637 C CA . ALA A 1 381 ? 8.651 -20.801 -40.589 1.00 56.59 381 ALA A CA 1
ATOM 2638 C C . ALA A 1 381 ? 9.554 -21.388 -39.491 1.00 56.59 381 ALA A C 1
ATOM 2640 O O . ALA A 1 381 ? 9.108 -22.252 -38.738 1.00 56.59 381 ALA A O 1
ATOM 2641 N N . GLY A 1 382 ? 10.827 -20.993 -39.416 1.00 58.19 382 GLY A N 1
ATOM 2642 C CA . GLY A 1 382 ? 11.692 -21.440 -38.322 1.00 58.19 382 GLY A CA 1
ATOM 2643 C C . GLY A 1 382 ? 11.125 -20.921 -37.005 1.00 58.19 382 GLY A C 1
ATOM 2644 O O . GLY A 1 382 ? 11.086 -19.721 -36.820 1.00 58.19 382 GLY A O 1
ATOM 2645 N N . VAL A 1 383 ? 10.642 -21.778 -36.110 1.00 60.75 383 VAL A N 1
ATOM 2646 C CA . VAL A 1 383 ? 10.144 -21.348 -34.793 1.00 60.75 383 VAL A CA 1
ATOM 2647 C C . VAL A 1 383 ? 11.257 -21.585 -33.781 1.00 60.75 383 VAL A C 1
ATOM 2649 O O . VAL A 1 383 ? 11.792 -22.689 -33.717 1.00 60.75 383 VAL A O 1
ATOM 2652 N N . GLY A 1 384 ? 11.648 -20.544 -33.044 1.00 70.12 384 GLY A N 1
ATOM 2653 C CA . GLY A 1 384 ? 12.602 -20.659 -31.944 1.00 70.12 384 GLY A CA 1
ATOM 2654 C C . GLY A 1 384 ? 11.931 -21.137 -30.652 1.00 70.12 384 GLY A C 1
ATOM 2655 O O . GLY A 1 384 ? 10.718 -21.345 -30.606 1.00 70.12 384 GLY A O 1
ATOM 2656 N N . GLY A 1 385 ? 12.719 -21.325 -29.592 1.00 81.69 385 GLY A N 1
ATOM 2657 C CA . GLY A 1 385 ? 12.214 -21.790 -28.302 1.00 81.69 385 GLY A CA 1
ATOM 2658 C C . GLY A 1 385 ? 11.186 -20.833 -27.702 1.00 81.69 385 GLY A C 1
ATOM 2659 O O . GLY A 1 385 ? 11.364 -19.617 -27.717 1.00 81.69 385 GLY A O 1
ATOM 2660 N N . GLY A 1 386 ? 10.109 -21.387 -27.149 1.00 86.50 386 GLY A N 1
ATOM 2661 C CA . GLY A 1 386 ? 9.075 -20.664 -26.415 1.00 86.50 386 GLY A CA 1
ATOM 2662 C C . GLY A 1 386 ? 9.619 -19.874 -25.229 1.00 86.50 386 GLY A C 1
ATOM 2663 O O . GLY A 1 386 ? 9.138 -18.774 -24.992 1.00 86.50 386 GLY A O 1
ATOM 2664 N N . GLY A 1 387 ? 10.637 -20.385 -24.532 1.00 92.00 387 GLY A N 1
ATOM 2665 C CA . GLY A 1 387 ? 11.348 -19.650 -23.483 1.00 92.00 387 GLY A CA 1
ATOM 2666 C C . GLY A 1 387 ? 12.349 -18.664 -24.078 1.00 92.00 387 GLY A C 1
ATOM 2667 O O . GLY A 1 387 ? 12.104 -17.460 -24.067 1.00 92.00 387 GLY A O 1
ATOM 2668 N N . ILE A 1 388 ? 13.458 -19.169 -24.628 1.00 91.56 388 ILE A N 1
ATOM 2669 C CA . ILE A 1 388 ? 14.529 -18.360 -25.233 1.00 91.56 388 ILE A CA 1
ATOM 2670 C C . ILE A 1 388 ? 14.768 -18.771 -26.690 1.00 91.56 388 ILE A C 1
ATOM 2672 O O . ILE A 1 388 ? 15.172 -19.897 -26.973 1.00 91.56 388 ILE A O 1
ATOM 2676 N N . ALA A 1 389 ? 14.627 -17.842 -27.631 1.00 88.31 389 ALA A N 1
ATOM 2677 C CA . ALA A 1 389 ? 15.056 -18.034 -29.011 1.00 88.31 389 ALA A CA 1
ATOM 2678 C C . ALA A 1 389 ? 16.239 -17.131 -29.334 1.00 88.31 389 ALA A C 1
ATOM 2680 O O . ALA A 1 389 ? 16.148 -15.905 -29.267 1.00 88.31 389 ALA A O 1
ATOM 2681 N N . ARG A 1 390 ? 17.341 -17.734 -29.765 1.00 84.94 390 ARG A N 1
ATOM 2682 C CA . ARG A 1 390 ? 18.489 -17.008 -30.285 1.00 84.94 390 ARG A CA 1
ATOM 2683 C C . ARG A 1 390 ? 18.557 -17.123 -31.804 1.00 84.94 390 ARG A C 1
ATOM 2685 O O . ARG A 1 390 ? 18.514 -18.221 -32.353 1.00 84.94 390 ARG A O 1
ATOM 2692 N N . TYR A 1 391 ? 18.733 -15.989 -32.477 1.00 79.69 391 TYR A N 1
ATOM 2693 C CA . TYR A 1 391 ? 18.834 -15.936 -33.932 1.00 79.69 391 TYR A CA 1
ATOM 2694 C C . TYR A 1 391 ? 20.127 -16.584 -34.454 1.00 79.69 391 TYR A C 1
ATOM 2696 O O . TYR A 1 391 ? 21.224 -16.336 -33.937 1.00 79.69 391 TYR A O 1
ATOM 2704 N N . ALA A 1 392 ? 19.987 -17.389 -35.509 1.00 75.25 392 ALA A N 1
ATOM 2705 C CA . ALA A 1 392 ? 21.078 -18.144 -36.116 1.00 75.25 392 ALA A CA 1
ATOM 2706 C C . ALA A 1 392 ? 22.065 -17.253 -36.898 1.00 75.25 392 ALA A C 1
ATOM 2708 O O . ALA A 1 392 ? 21.688 -16.273 -37.539 1.00 75.25 392 ALA A O 1
ATOM 2709 N N . GLY A 1 393 ? 23.348 -17.613 -36.888 1.00 74.94 393 GLY A N 1
ATOM 2710 C CA . GLY A 1 393 ? 24.410 -16.966 -37.667 1.00 74.94 393 GLY A CA 1
ATOM 2711 C C . GLY A 1 393 ? 25.086 -15.758 -37.004 1.00 74.94 393 GLY A C 1
ATOM 2712 O O . GLY A 1 393 ? 25.968 -15.150 -37.613 1.00 74.94 393 GLY A O 1
ATOM 2713 N N . ILE A 1 394 ? 24.734 -15.416 -35.760 1.00 75.00 394 ILE A N 1
ATOM 2714 C CA . ILE A 1 394 ? 25.269 -14.243 -35.040 1.00 75.00 394 ILE A CA 1
ATOM 2715 C C . ILE A 1 394 ? 26.318 -14.659 -33.998 1.00 75.00 394 ILE A C 1
ATOM 2717 O O . ILE A 1 394 ? 26.199 -15.705 -33.365 1.00 75.00 394 ILE A O 1
ATOM 2721 N N . ARG A 1 395 ? 27.376 -13.851 -33.806 1.00 78.31 395 ARG A N 1
ATOM 2722 C CA . ARG A 1 395 ? 28.580 -14.227 -33.032 1.00 78.31 395 ARG A CA 1
ATOM 2723 C C . ARG A 1 395 ? 28.558 -13.969 -31.517 1.00 78.31 395 ARG A C 1
ATOM 2725 O O . ARG A 1 395 ? 29.493 -14.437 -30.874 1.00 78.31 395 ARG A O 1
ATOM 2732 N N . GLY A 1 396 ? 27.543 -13.303 -30.957 1.00 79.25 396 GLY A N 1
ATOM 2733 C CA . GLY A 1 396 ? 27.461 -13.013 -29.511 1.00 79.25 396 GLY A CA 1
ATOM 2734 C C . GLY A 1 396 ? 27.426 -14.261 -28.619 1.00 79.25 396 GLY A C 1
ATOM 2735 O O . GLY A 1 396 ? 27.447 -15.392 -29.121 1.00 79.25 396 GLY A O 1
ATOM 2736 N N . SER A 1 397 ? 27.332 -14.098 -27.305 1.00 84.25 397 SER A N 1
ATOM 2737 C CA . SER A 1 397 ? 27.175 -15.208 -26.348 1.00 84.25 397 SER A CA 1
ATOM 2738 C C . SER A 1 397 ? 26.129 -14.876 -25.294 1.00 84.25 397 SER A C 1
ATOM 2740 O O . SER A 1 397 ? 26.013 -13.728 -24.883 1.00 84.25 397 SER A O 1
ATOM 2742 N N . MET A 1 398 ? 25.393 -15.892 -24.846 1.00 89.62 398 MET A N 1
ATOM 2743 C CA . MET A 1 398 ? 24.476 -15.792 -23.713 1.00 89.62 398 MET A CA 1
ATOM 2744 C C . MET A 1 398 ? 24.888 -16.827 -22.669 1.00 89.62 398 MET A C 1
ATOM 2746 O O . MET A 1 398 ? 25.014 -18.006 -23.006 1.00 89.62 398 MET A O 1
ATOM 2750 N N . VAL A 1 399 ? 25.134 -16.380 -21.441 1.00 92.81 399 VAL A N 1
ATOM 2751 C CA . VAL A 1 399 ? 25.594 -17.215 -20.325 1.00 92.81 399 VAL A CA 1
ATOM 2752 C C . VAL A 1 399 ? 24.491 -17.314 -19.278 1.00 92.81 399 VAL A C 1
ATOM 2754 O O . VAL A 1 399 ? 23.955 -16.290 -18.855 1.00 92.81 399 VAL A O 1
ATOM 2757 N N . LEU A 1 400 ? 24.144 -18.537 -18.878 1.00 95.44 400 LEU A N 1
ATOM 2758 C CA . LEU A 1 400 ? 23.122 -18.809 -17.866 1.00 95.44 400 LEU A CA 1
ATOM 2759 C C . LEU A 1 400 ? 23.762 -19.390 -16.599 1.00 95.44 400 LEU A C 1
ATOM 2761 O O . LEU A 1 400 ? 24.596 -20.294 -16.700 1.00 95.44 400 LEU A O 1
ATOM 2765 N N . SER A 1 401 ? 23.336 -18.937 -15.421 1.00 96.25 401 SER A N 1
ATOM 2766 C CA . SER A 1 401 ? 23.653 -19.572 -14.130 1.00 96.25 401 SER A CA 1
ATOM 2767 C C . SER A 1 401 ? 22.450 -19.599 -13.195 1.00 96.25 401 SER A C 1
ATOM 2769 O O . SER A 1 401 ? 21.646 -18.667 -13.176 1.00 96.25 401 SER A O 1
ATOM 2771 N N . ASN A 1 402 ? 22.310 -20.651 -12.388 1.00 96.75 402 ASN A N 1
ATOM 2772 C CA . ASN A 1 402 ? 21.261 -20.745 -11.361 1.00 96.75 402 ASN A CA 1
ATOM 2773 C C . ASN A 1 402 ? 19.833 -20.473 -11.896 1.00 96.75 402 ASN A C 1
ATOM 2775 O O . ASN A 1 402 ? 18.991 -19.970 -11.162 1.00 96.75 402 ASN A O 1
ATOM 2779 N N . THR A 1 403 ? 19.548 -20.721 -13.179 1.00 98.06 403 THR A N 1
ATOM 2780 C CA . THR A 1 403 ? 18.328 -20.235 -13.855 1.00 98.06 403 THR A CA 1
ATOM 2781 C C . THR A 1 403 ? 17.406 -21.379 -14.265 1.00 98.06 403 THR A C 1
ATOM 2783 O O . THR A 1 403 ? 17.870 -22.415 -14.744 1.00 98.06 403 THR A O 1
ATOM 2786 N N . ILE A 1 404 ? 16.093 -21.173 -14.122 1.00 98.62 404 ILE A N 1
ATOM 2787 C CA . ILE A 1 404 ? 15.056 -22.075 -14.635 1.00 98.62 404 ILE A CA 1
ATOM 2788 C C . ILE A 1 404 ? 14.623 -21.609 -16.030 1.00 98.62 404 ILE A C 1
ATOM 2790 O O . ILE A 1 404 ? 14.164 -20.478 -16.191 1.00 98.62 404 ILE A O 1
ATOM 2794 N N . VAL A 1 405 ? 14.701 -22.497 -17.024 1.00 97.50 405 VAL A N 1
ATOM 2795 C CA . VAL A 1 405 ? 14.067 -22.342 -18.344 1.00 97.50 405 VAL A CA 1
ATOM 2796 C C . VAL A 1 405 ? 13.277 -23.614 -18.643 1.00 97.50 405 VAL A C 1
ATOM 2798 O O . VAL A 1 405 ? 13.810 -24.588 -19.176 1.00 97.50 405 VAL A O 1
ATOM 2801 N N . ALA A 1 406 ? 12.015 -23.644 -18.228 1.00 96.06 406 ALA A N 1
ATOM 2802 C CA . ALA A 1 406 ? 11.176 -24.838 -18.294 1.00 96.06 406 ALA A CA 1
ATOM 2803 C C . ALA A 1 406 ? 9.691 -24.467 -18.394 1.00 96.06 406 ALA A C 1
ATOM 2805 O O . ALA A 1 406 ? 9.317 -23.342 -18.086 1.00 96.06 406 ALA A O 1
ATOM 2806 N N . GLY A 1 407 ? 8.838 -25.400 -18.827 1.00 92.44 407 GLY A N 1
ATOM 2807 C CA . GLY A 1 407 ? 7.389 -25.169 -18.930 1.00 92.44 407 GLY A CA 1
ATOM 2808 C C . GLY A 1 407 ? 6.969 -24.261 -20.094 1.00 92.44 407 GLY A C 1
ATOM 2809 O O . GLY A 1 407 ? 5.795 -23.912 -20.217 1.00 92.44 407 GLY A O 1
ATOM 2810 N N . ASN A 1 408 ? 7.895 -23.888 -20.980 1.00 93.31 408 ASN A N 1
ATOM 2811 C CA . ASN A 1 408 ? 7.587 -23.043 -22.127 1.00 93.31 408 ASN A CA 1
ATOM 2812 C C . ASN A 1 408 ? 7.040 -23.875 -23.299 1.00 93.31 408 ASN A C 1
ATOM 2814 O O . ASN A 1 408 ? 7.120 -25.105 -23.326 1.00 93.31 408 ASN A O 1
ATOM 2818 N N . ARG A 1 409 ? 6.444 -23.206 -24.292 1.00 89.06 409 ARG A N 1
ATOM 2819 C CA . ARG A 1 409 ? 5.783 -23.842 -25.441 1.00 89.06 409 ARG A CA 1
ATOM 2820 C C . ARG A 1 409 ? 6.259 -23.236 -26.754 1.00 89.06 409 ARG A C 1
ATOM 2822 O O . ARG A 1 409 ? 6.237 -22.026 -26.931 1.00 89.06 409 ARG A O 1
ATOM 2829 N N . ALA A 1 410 ? 6.596 -24.079 -27.720 1.00 85.88 410 ALA A N 1
ATOM 2830 C CA . ALA A 1 410 ? 6.794 -23.671 -29.107 1.00 85.88 410 ALA A CA 1
ATOM 2831 C C . ALA A 1 410 ? 5.853 -24.487 -29.995 1.00 85.88 410 ALA A C 1
ATOM 2833 O O . ALA A 1 410 ? 5.817 -25.712 -29.886 1.00 85.88 410 ALA A O 1
ATOM 2834 N N . ILE A 1 411 ? 5.069 -23.823 -30.841 1.00 79.44 411 ILE A N 1
ATOM 2835 C CA . ILE A 1 411 ? 4.070 -24.439 -31.718 1.00 79.44 411 ILE A CA 1
ATOM 2836 C C . ILE A 1 411 ? 4.387 -24.056 -33.166 1.00 79.44 411 ILE A C 1
ATOM 2838 O O . ILE A 1 411 ? 4.398 -22.876 -33.510 1.00 79.44 411 ILE A O 1
ATOM 2842 N N . VAL A 1 412 ? 4.601 -25.051 -34.030 1.00 75.56 412 VAL A N 1
ATOM 2843 C CA . VAL A 1 412 ? 4.882 -24.886 -35.465 1.00 75.56 412 VAL A CA 1
ATOM 2844 C C . VAL A 1 412 ? 3.793 -25.569 -36.274 1.00 75.56 412 VAL A C 1
ATOM 2846 O O . VAL A 1 412 ? 3.594 -26.776 -36.162 1.00 75.56 412 VAL A O 1
ATOM 2849 N N . GLY A 1 413 ? 3.065 -24.812 -37.096 1.00 68.94 413 GLY A N 1
ATOM 2850 C CA . GLY A 1 413 ? 2.035 -25.390 -37.966 1.00 68.94 413 GLY A CA 1
ATOM 2851 C C . GLY A 1 413 ? 0.930 -26.138 -37.209 1.00 68.94 413 GLY A C 1
ATOM 2852 O O . GLY A 1 413 ? 0.343 -27.065 -37.758 1.00 68.94 413 GLY A O 1
ATOM 2853 N N . GLY A 1 414 ? 0.674 -25.760 -35.951 1.00 69.31 414 GLY A N 1
ATOM 2854 C CA . GLY A 1 414 ? -0.313 -26.401 -35.077 1.00 69.31 414 GLY A CA 1
ATOM 2855 C C . GLY A 1 414 ? 0.197 -27.596 -34.259 1.00 69.31 414 GLY A C 1
ATOM 2856 O O . GLY A 1 414 ? -0.602 -28.191 -33.542 1.00 69.31 414 GLY A O 1
ATOM 2857 N N . ALA A 1 415 ? 1.489 -27.941 -34.321 1.00 72.12 415 ALA A N 1
ATOM 2858 C CA . ALA A 1 415 ? 2.094 -29.020 -33.532 1.00 72.12 415 ALA A CA 1
ATOM 2859 C C . ALA A 1 415 ? 3.231 -28.509 -32.619 1.00 72.12 415 ALA A C 1
ATOM 2861 O O . ALA A 1 415 ? 3.886 -27.530 -32.978 1.00 72.12 415 ALA A O 1
ATOM 2862 N N . PRO A 1 416 ? 3.505 -29.148 -31.463 1.00 75.50 416 PRO A N 1
ATOM 2863 C CA . PRO A 1 416 ? 4.646 -28.794 -30.614 1.00 75.50 416 PRO A CA 1
ATOM 2864 C C . PRO A 1 416 ? 5.997 -28.938 -31.339 1.00 75.50 416 PRO A C 1
ATOM 2866 O O . PRO A 1 416 ? 6.225 -29.927 -32.036 1.00 75.50 416 PRO A O 1
ATOM 2869 N N . ALA A 1 417 ? 6.896 -27.969 -31.157 1.00 74.38 417 ALA A N 1
ATOM 2870 C CA . ALA A 1 417 ? 8.282 -28.024 -31.626 1.00 74.38 417 ALA A CA 1
ATOM 2871 C C . ALA A 1 417 ? 9.171 -28.873 -30.691 1.00 74.38 417 ALA A C 1
ATOM 2873 O O . ALA A 1 417 ? 8.830 -29.089 -29.528 1.00 74.38 417 ALA A O 1
ATOM 2874 N N . GLY A 1 418 ? 10.328 -29.324 -31.194 1.00 70.50 418 GLY A N 1
ATOM 2875 C CA . GLY A 1 418 ? 11.272 -30.183 -30.464 1.00 70.50 418 GLY A CA 1
ATOM 2876 C C . GLY A 1 418 ? 11.935 -29.518 -29.252 1.00 70.50 418 GLY A C 1
ATOM 2877 O O . GLY A 1 418 ? 12.013 -30.160 -28.201 1.00 70.50 418 GLY A O 1
ATOM 2878 N N . GLY A 1 419 ? 12.351 -28.251 -29.384 1.00 81.50 419 GLY A N 1
ATOM 2879 C CA . GLY A 1 419 ? 12.949 -27.415 -28.333 1.00 81.50 419 GLY A CA 1
ATOM 2880 C C . GLY A 1 419 ? 12.067 -26.245 -27.878 1.00 81.50 419 GLY A C 1
ATOM 2881 O O . GLY A 1 419 ? 12.278 -25.111 -28.307 1.00 81.50 419 GLY A O 1
ATOM 2882 N N . PRO A 1 420 ? 11.051 -26.478 -27.029 1.00 88.12 420 PRO A N 1
ATOM 2883 C CA . PRO A 1 420 ? 10.120 -25.447 -26.587 1.00 88.12 420 PRO A CA 1
ATOM 2884 C C . PRO A 1 420 ? 10.684 -24.522 -25.500 1.00 88.12 420 PRO A C 1
ATOM 2886 O O . PRO A 1 420 ? 10.178 -23.415 -25.358 1.00 88.12 420 PRO A O 1
ATOM 2889 N N . ASP A 1 421 ? 11.722 -24.919 -24.763 1.00 92.06 421 ASP A N 1
ATOM 2890 C CA . ASP A 1 421 ? 12.318 -24.079 -23.716 1.00 92.06 421 ASP A CA 1
ATOM 2891 C C . ASP A 1 421 ? 13.399 -23.158 -24.262 1.00 92.06 421 ASP A C 1
ATOM 2893 O O . ASP A 1 421 ? 13.430 -21.972 -23.930 1.00 92.06 421 ASP A O 1
ATOM 2897 N N . CYS A 1 422 ? 14.238 -23.654 -25.169 1.00 90.56 422 CYS A N 1
ATOM 2898 C CA . CYS A 1 422 ? 15.209 -22.813 -25.841 1.00 90.56 422 CYS A CA 1
ATOM 2899 C C . CYS A 1 422 ? 15.601 -23.300 -27.242 1.00 90.56 422 CYS A C 1
ATOM 2901 O O . CYS A 1 422 ? 15.493 -24.477 -27.562 1.00 90.56 422 CYS A O 1
ATOM 2903 N N . ALA A 1 423 ? 16.086 -22.376 -28.078 1.00 88.06 423 ALA A N 1
ATOM 2904 C CA . ALA A 1 423 ? 16.676 -22.682 -29.380 1.00 88.06 423 ALA A CA 1
ATOM 2905 C C . ALA A 1 423 ? 17.869 -21.761 -29.682 1.00 88.06 423 ALA A C 1
ATOM 2907 O O . ALA A 1 423 ? 17.742 -20.540 -29.575 1.00 88.06 423 ALA A O 1
ATOM 2908 N N . SER A 1 424 ? 19.024 -22.318 -30.065 1.00 86.31 424 SER A N 1
ATOM 2909 C CA . SER A 1 424 ? 20.194 -21.534 -30.507 1.00 86.31 424 SER A CA 1
ATOM 2910 C C . SER A 1 424 ? 21.127 -22.320 -31.435 1.00 86.31 424 SER A C 1
ATOM 2912 O O . SER A 1 424 ? 20.947 -23.517 -31.619 1.00 86.31 424 SER A O 1
ATOM 2914 N N . ASP A 1 425 ? 22.150 -21.675 -32.005 1.00 83.31 425 ASP A N 1
ATOM 2915 C CA . ASP A 1 425 ? 23.247 -22.364 -32.704 1.00 83.31 425 ASP A CA 1
ATOM 2916 C C . ASP A 1 425 ? 24.217 -23.073 -31.728 1.00 83.31 425 ASP A C 1
ATOM 2918 O O . ASP A 1 425 ? 24.338 -22.720 -30.557 1.00 83.31 425 ASP A O 1
ATOM 2922 N N . ALA A 1 426 ? 25.013 -24.024 -32.224 1.00 78.62 426 ALA A N 1
ATOM 2923 C CA . ALA A 1 426 ? 26.056 -24.692 -31.436 1.00 78.62 426 ALA A CA 1
ATOM 2924 C C . ALA A 1 426 ? 27.041 -23.716 -30.753 1.00 78.62 426 ALA A C 1
ATOM 2926 O O . ALA A 1 426 ? 27.659 -22.873 -31.409 1.00 78.62 426 ALA A O 1
ATOM 2927 N N . GLY A 1 427 ? 27.220 -23.862 -29.431 1.00 74.44 427 GLY A N 1
ATOM 2928 C CA . GLY A 1 427 ? 28.209 -23.118 -28.629 1.00 74.44 427 GLY A CA 1
ATOM 2929 C C . GLY A 1 427 ? 27.828 -21.667 -28.308 1.00 74.44 427 GLY A C 1
ATOM 2930 O O . GLY A 1 427 ? 28.673 -20.880 -27.872 1.00 74.44 427 GLY A O 1
ATOM 2931 N N . ARG A 1 428 ? 26.572 -21.292 -28.564 1.00 83.62 428 ARG A N 1
ATOM 2932 C CA . ARG A 1 428 ? 26.078 -19.913 -28.476 1.00 83.62 428 ARG A CA 1
ATOM 2933 C C . ARG A 1 428 ? 25.331 -19.597 -27.187 1.00 83.62 428 ARG A C 1
ATOM 2935 O O . ARG A 1 428 ? 25.416 -18.458 -26.725 1.00 83.62 428 ARG A O 1
ATOM 2942 N N . MET A 1 429 ? 24.654 -20.576 -26.603 1.00 88.00 429 MET A N 1
ATOM 2943 C CA . MET A 1 429 ? 24.236 -20.519 -25.205 1.00 88.00 429 MET A CA 1
ATOM 2944 C C . MET A 1 429 ? 25.198 -21.358 -24.369 1.00 88.00 429 MET A C 1
ATOM 2946 O O . MET A 1 429 ? 25.479 -22.514 -24.693 1.00 88.00 429 MET A O 1
ATOM 2950 N N . GLN A 1 430 ? 25.737 -20.746 -23.324 1.00 90.31 430 GLN A N 1
ATOM 2951 C CA . GLN A 1 430 ? 26.752 -21.327 -22.459 1.00 90.31 430 GLN A CA 1
ATOM 2952 C C . GLN A 1 430 ? 26.219 -21.411 -21.039 1.00 90.31 430 GLN A C 1
ATOM 2954 O O . GLN A 1 430 ? 25.460 -20.549 -20.596 1.00 90.31 430 GLN A O 1
ATOM 2959 N N . SER A 1 431 ? 26.631 -22.453 -20.335 1.00 93.19 431 SER A N 1
ATOM 2960 C CA . SER A 1 431 ? 26.316 -22.612 -18.930 1.00 93.19 431 SER A CA 1
ATOM 2961 C C . SER A 1 431 ? 27.486 -22.170 -18.059 1.00 93.19 431 SER A C 1
ATOM 2963 O O . SER A 1 431 ? 28.621 -22.593 -18.279 1.00 93.19 431 SER A O 1
ATOM 2965 N N . ALA A 1 432 ? 27.186 -21.362 -17.049 1.00 94.69 432 ALA A N 1
ATOM 2966 C CA . ALA A 1 432 ? 28.024 -21.150 -15.872 1.00 94.69 432 ALA A CA 1
ATOM 2967 C C . ALA A 1 432 ? 27.585 -22.039 -14.682 1.00 94.69 432 ALA A C 1
ATOM 2969 O O . ALA A 1 432 ? 28.095 -21.918 -13.571 1.00 94.69 432 ALA A O 1
ATOM 2970 N N . GLY A 1 433 ? 26.682 -22.991 -14.933 1.00 94.94 433 GLY A N 1
ATOM 2971 C CA . GLY A 1 433 ? 26.302 -24.062 -14.021 1.00 94.94 433 GLY A CA 1
ATOM 2972 C C . GLY A 1 433 ? 24.991 -23.850 -13.272 1.00 94.94 433 GLY A C 1
ATOM 2973 O O . GLY A 1 433 ? 24.463 -22.741 -13.166 1.00 94.94 433 GLY A O 1
ATOM 2974 N N . TYR A 1 434 ? 24.496 -24.960 -12.720 1.00 96.25 434 TYR A N 1
ATOM 2975 C CA . TYR A 1 434 ? 23.312 -25.030 -11.859 1.00 96.25 434 TYR A CA 1
ATOM 2976 C C . TYR A 1 434 ? 22.020 -24.505 -12.501 1.00 96.25 434 TYR A C 1
ATOM 2978 O O . TYR A 1 434 ? 21.156 -23.963 -11.820 1.00 96.25 434 TYR A O 1
ATOM 2986 N N . ASN A 1 435 ? 21.869 -24.651 -13.815 1.00 97.62 435 ASN A N 1
ATOM 2987 C CA . ASN A 1 435 ? 20.631 -24.309 -14.508 1.00 97.62 435 ASN A CA 1
ATOM 2988 C C . ASN A 1 435 ? 19.673 -25.501 -14.551 1.00 97.62 435 ASN A C 1
ATOM 2990 O O . ASN A 1 435 ? 20.106 -26.653 -14.624 1.00 97.62 435 ASN A O 1
ATOM 2994 N N . LEU A 1 436 ? 18.371 -25.222 -14.574 1.00 97.94 436 LEU A N 1
ATOM 2995 C CA . LEU A 1 436 ? 17.321 -26.210 -14.791 1.00 97.94 436 LEU A CA 1
ATOM 2996 C C . LEU A 1 436 ? 16.630 -25.921 -16.121 1.00 97.94 436 LEU A C 1
ATOM 2998 O O . LEU A 1 436 ? 15.850 -24.979 -16.238 1.00 97.94 436 LEU A O 1
ATOM 3002 N N . ILE A 1 437 ? 16.919 -26.745 -17.124 1.00 96.69 437 ILE A N 1
ATOM 3003 C CA . ILE A 1 437 ? 16.321 -26.657 -18.455 1.00 96.69 437 ILE A CA 1
ATOM 3004 C C . ILE A 1 437 ? 15.330 -27.808 -18.618 1.00 96.69 437 ILE A C 1
ATOM 3006 O O . ILE A 1 437 ? 15.726 -28.977 -18.601 1.00 96.69 437 ILE A O 1
ATOM 3010 N N . GLY A 1 438 ? 14.047 -27.486 -18.791 1.00 95.50 438 GLY A N 1
ATOM 3011 C CA . GLY A 1 438 ? 12.978 -28.481 -18.894 1.00 95.50 438 GLY A CA 1
ATOM 3012 C C . GLY A 1 438 ? 13.211 -29.434 -20.064 1.00 95.50 438 GLY A C 1
ATOM 3013 O O . GLY A 1 438 ? 13.302 -30.645 -19.884 1.00 95.50 438 GLY A O 1
ATOM 3014 N N . ASN A 1 439 ? 13.404 -28.886 -21.258 1.00 91.94 439 ASN A N 1
ATOM 3015 C CA . ASN A 1 439 ? 13.762 -29.604 -22.471 1.00 91.94 439 ASN A CA 1
ATOM 3016 C C . ASN A 1 439 ? 14.899 -28.880 -23.206 1.00 91.94 439 ASN A C 1
ATOM 3018 O O . ASN A 1 439 ? 14.696 -27.844 -23.833 1.00 91.94 439 ASN A O 1
ATOM 3022 N N . GLY A 1 440 ? 16.096 -29.467 -23.162 1.00 88.75 440 GLY A N 1
ATOM 3023 C CA . GLY A 1 440 ? 17.298 -28.914 -23.786 1.00 88.75 440 GLY A CA 1
ATOM 3024 C C . GLY A 1 440 ? 17.440 -29.162 -25.290 1.00 88.75 440 GLY A C 1
ATOM 3025 O O . GLY A 1 440 ? 18.479 -28.806 -25.855 1.00 88.75 440 GLY A O 1
ATOM 3026 N N . ALA A 1 441 ? 16.467 -29.809 -25.940 1.00 86.56 441 ALA A N 1
ATOM 3027 C CA . ALA A 1 441 ? 16.495 -30.003 -27.388 1.00 86.56 441 ALA A CA 1
ATOM 3028 C C . ALA A 1 441 ? 16.525 -28.648 -28.109 1.00 86.56 441 ALA A C 1
ATOM 3030 O O . ALA A 1 441 ? 15.926 -27.687 -27.645 1.00 86.56 441 ALA A O 1
ATOM 3031 N N . ASP A 1 442 ? 17.263 -28.566 -29.218 1.00 84.69 442 ASP A N 1
ATOM 3032 C CA . ASP A 1 442 ? 17.492 -27.360 -30.036 1.00 84.69 442 ASP A CA 1
ATOM 3033 C C . ASP A 1 442 ? 18.156 -26.163 -29.326 1.00 84.69 442 ASP A C 1
ATOM 3035 O O . ASP A 1 442 ? 18.663 -25.257 -29.990 1.00 84.69 442 ASP A O 1
ATOM 3039 N N . CYS A 1 443 ? 18.276 -26.177 -27.995 1.00 86.19 443 CYS A N 1
ATOM 3040 C CA . CYS A 1 443 ? 19.005 -25.164 -27.241 1.00 86.19 443 CYS A CA 1
ATOM 3041 C C . CYS A 1 443 ? 20.480 -25.112 -27.639 1.00 86.19 443 CYS A C 1
ATOM 3043 O O . CYS A 1 443 ? 21.084 -24.048 -27.565 1.00 86.19 443 CYS A O 1
ATOM 3045 N N . ASN A 1 444 ? 21.081 -26.243 -28.031 1.00 83.69 444 ASN A N 1
ATOM 3046 C CA . ASN A 1 444 ? 22.524 -26.348 -28.286 1.00 83.69 444 ASN A CA 1
ATOM 3047 C C . ASN A 1 444 ? 23.374 -25.772 -27.131 1.00 83.69 444 ASN A C 1
ATOM 3049 O O . ASN A 1 444 ? 24.439 -25.178 -27.325 1.00 83.69 444 ASN A O 1
ATOM 3053 N N . PHE A 1 445 ? 22.845 -25.950 -25.921 1.00 84.25 445 PHE A N 1
ATOM 3054 C CA . PHE A 1 445 ? 23.364 -25.427 -24.673 1.00 84.25 445 PHE A CA 1
ATOM 3055 C C . PHE A 1 445 ? 24.638 -26.181 -24.295 1.00 84.25 445 PHE A C 1
ATOM 3057 O O . PHE A 1 445 ? 24.618 -27.406 -24.154 1.00 84.25 445 PHE A O 1
ATOM 3064 N N . ALA A 1 446 ? 25.752 -25.465 -24.150 1.00 84.56 446 ALA A N 1
ATOM 3065 C CA . ALA A 1 446 ? 27.004 -26.050 -23.684 1.00 84.56 446 ALA A CA 1
ATOM 3066 C C . ALA A 1 446 ? 26.909 -26.324 -22.173 1.00 84.56 446 ALA A C 1
ATOM 3068 O O . ALA A 1 446 ? 27.303 -25.492 -21.357 1.00 84.56 446 ALA A O 1
ATOM 3069 N N . GLN A 1 447 ? 26.321 -27.474 -21.833 1.00 86.50 447 GLN A N 1
ATOM 3070 C CA . GLN A 1 447 ? 26.038 -27.910 -20.467 1.00 86.50 447 GLN A CA 1
ATOM 3071 C C . GLN A 1 447 ? 27.315 -28.153 -19.661 1.00 86.50 447 GLN A C 1
ATOM 3073 O O . GLN A 1 447 ? 28.302 -28.699 -20.160 1.00 86.50 447 GLN A O 1
ATOM 3078 N N . THR A 1 448 ? 27.251 -27.816 -18.381 1.00 89.38 448 THR A N 1
ATOM 3079 C CA . THR A 1 448 ? 28.178 -28.272 -17.346 1.00 89.38 448 THR A CA 1
ATOM 3080 C C . THR A 1 448 ? 27.577 -29.461 -16.593 1.00 89.38 448 THR A C 1
ATOM 3082 O O . THR A 1 448 ? 26.380 -29.731 -16.672 1.00 89.38 448 THR A O 1
ATOM 3085 N N . ALA A 1 449 ? 28.397 -30.177 -15.821 1.00 91.31 449 ALA A N 1
ATOM 3086 C CA . ALA A 1 449 ? 27.934 -31.321 -15.031 1.00 91.31 449 ALA A CA 1
ATOM 3087 C C . ALA A 1 449 ? 26.957 -30.948 -13.896 1.00 91.31 449 ALA A C 1
ATOM 3089 O O . ALA A 1 449 ? 26.336 -31.838 -13.322 1.00 91.31 449 ALA A O 1
ATOM 3090 N N . THR A 1 450 ? 26.848 -29.663 -13.546 1.00 94.75 450 THR A N 1
ATOM 3091 C CA . THR A 1 450 ? 25.959 -29.174 -12.483 1.00 94.75 450 THR A CA 1
ATOM 3092 C C . THR A 1 450 ? 24.582 -28.762 -12.996 1.00 94.75 450 THR A C 1
ATOM 3094 O O . THR A 1 450 ? 23.705 -28.464 -12.189 1.00 94.75 450 THR A O 1
ATOM 3097 N N . ASP A 1 451 ? 24.366 -28.757 -14.313 1.00 96.00 451 ASP A N 1
ATOM 3098 C CA . ASP A 1 451 ? 23.067 -28.445 -14.905 1.00 96.00 451 ASP A CA 1
ATOM 3099 C C . ASP A 1 451 ? 22.117 -29.649 -14.876 1.00 96.00 451 ASP A C 1
ATOM 3101 O O . ASP A 1 451 ? 22.519 -30.805 -15.024 1.00 96.00 451 ASP A O 1
ATOM 3105 N N . ARG A 1 452 ? 20.820 -29.362 -14.750 1.00 96.12 452 ARG A N 1
ATOM 3106 C CA . ARG A 1 452 ? 19.723 -30.325 -14.878 1.00 96.12 452 ARG A CA 1
ATOM 3107 C C . ARG A 1 452 ? 19.010 -30.059 -16.198 1.00 96.12 452 ARG A C 1
ATOM 3109 O O . ARG A 1 452 ? 18.264 -29.092 -16.305 1.00 96.12 452 ARG A O 1
ATOM 3116 N N . VAL A 1 453 ? 19.243 -30.895 -17.210 1.00 95.00 453 VAL A N 1
ATOM 3117 C CA . VAL A 1 453 ? 18.668 -30.696 -18.550 1.00 95.00 453 VAL A CA 1
ATOM 3118 C C . VAL A 1 453 ? 17.855 -31.905 -18.992 1.00 95.00 453 VAL A C 1
ATOM 3120 O O . VAL A 1 453 ? 18.390 -33.005 -19.130 1.00 95.00 453 VAL A O 1
ATOM 3123 N N . GLY A 1 454 ? 16.559 -31.698 -19.224 1.00 94.06 454 GLY A N 1
ATOM 3124 C CA . GLY A 1 454 ? 15.676 -32.722 -19.771 1.00 94.06 454 GLY A CA 1
ATOM 3125 C C . GLY A 1 454 ? 15.749 -32.832 -21.294 1.00 94.06 454 GLY A C 1
ATOM 3126 O O . GLY A 1 454 ? 16.471 -32.106 -21.981 1.00 94.06 454 GLY A O 1
ATOM 3127 N N . THR A 1 455 ? 14.979 -33.769 -21.837 1.00 91.31 455 THR A N 1
ATOM 3128 C CA . THR A 1 455 ? 14.926 -34.079 -23.277 1.00 91.31 455 THR A CA 1
ATOM 3129 C C . THR A 1 455 ? 13.495 -33.993 -23.790 1.00 91.31 455 THR A C 1
ATOM 3131 O O . THR A 1 455 ? 12.558 -34.025 -23.002 1.00 91.31 455 THR A O 1
ATOM 3134 N N . THR A 1 456 ? 13.293 -33.999 -25.109 1.00 87.56 456 THR A N 1
ATOM 3135 C CA . THR A 1 456 ? 11.939 -34.036 -25.687 1.00 87.56 456 THR A CA 1
ATOM 3136 C C . THR A 1 456 ? 11.118 -35.241 -25.212 1.00 87.56 456 THR A C 1
ATOM 3138 O O . THR A 1 456 ? 9.910 -35.127 -25.039 1.00 87.56 456 THR A O 1
ATOM 3141 N N . ALA A 1 457 ? 11.755 -36.398 -24.991 1.00 90.62 457 ALA A N 1
ATOM 3142 C CA . ALA A 1 457 ? 11.071 -37.605 -24.522 1.00 90.62 457 ALA A CA 1
ATOM 3143 C C . ALA A 1 457 ? 10.813 -37.603 -23.007 1.00 90.62 457 ALA A C 1
ATOM 3145 O O . ALA A 1 457 ? 9.844 -38.204 -22.555 1.00 90.62 457 ALA A O 1
ATOM 3146 N N . ASN A 1 458 ? 11.688 -36.950 -22.238 1.00 92.25 458 ASN A N 1
ATOM 3147 C CA . ASN A 1 458 ? 11.622 -36.865 -20.781 1.00 92.25 458 ASN A CA 1
ATOM 3148 C C . ASN A 1 458 ? 11.983 -35.434 -20.351 1.00 92.25 458 ASN A C 1
ATOM 3150 O O . ASN A 1 458 ? 13.140 -35.187 -19.986 1.00 92.25 458 ASN A O 1
ATOM 3154 N N . PRO A 1 459 ? 11.053 -34.475 -20.479 1.00 92.81 459 PRO A N 1
ATOM 3155 C CA . PRO A 1 459 ? 11.281 -33.125 -19.991 1.00 92.81 459 PRO A CA 1
ATOM 3156 C C . PRO A 1 459 ? 11.283 -33.113 -18.456 1.00 92.81 459 PRO A C 1
ATOM 3158 O O . PRO A 1 459 ? 10.576 -33.899 -17.825 1.00 92.81 459 PRO A O 1
ATOM 3161 N N . ILE A 1 460 ? 12.080 -32.232 -17.854 1.00 96.62 460 ILE A N 1
ATOM 3162 C CA . ILE A 1 460 ? 12.076 -31.997 -16.405 1.00 96.62 460 ILE A CA 1
ATOM 3163 C C . ILE A 1 460 ? 10.982 -30.976 -16.093 1.00 96.62 460 ILE A C 1
ATOM 3165 O O . ILE A 1 460 ? 10.994 -29.869 -16.627 1.00 96.62 460 ILE A O 1
ATOM 3169 N N . ASP A 1 461 ? 10.053 -31.346 -15.216 1.00 95.06 461 ASP A N 1
ATOM 3170 C CA . ASP A 1 461 ? 9.079 -30.416 -14.650 1.00 95.06 461 ASP A CA 1
ATOM 3171 C C . ASP A 1 461 ? 9.720 -29.667 -13.466 1.00 95.06 461 ASP A C 1
ATOM 3173 O O . ASP A 1 461 ? 10.155 -30.320 -12.512 1.00 95.06 461 ASP A O 1
ATOM 3177 N N . PRO A 1 462 ? 9.814 -28.325 -13.499 1.00 94.88 462 PRO A N 1
ATOM 3178 C CA . PRO A 1 462 ? 10.344 -27.539 -12.388 1.00 94.88 462 PRO A CA 1
ATOM 3179 C C . PRO A 1 462 ? 9.406 -27.501 -11.170 1.00 94.88 462 PRO A C 1
ATOM 3181 O O . PRO A 1 462 ? 9.832 -27.036 -10.117 1.00 94.88 462 PRO A O 1
ATOM 3184 N N . GLN A 1 463 ? 8.159 -27.976 -11.289 1.00 92.50 463 GLN A N 1
ATOM 3185 C CA . GLN A 1 463 ? 7.146 -27.986 -10.227 1.00 92.50 463 GLN A CA 1
ATOM 3186 C C . GLN A 1 463 ? 6.923 -26.596 -9.618 1.00 92.50 463 GLN A C 1
ATOM 3188 O O . GLN A 1 463 ? 7.068 -26.373 -8.416 1.00 92.50 463 GLN A O 1
ATOM 3193 N N . LEU A 1 464 ? 6.596 -25.645 -10.488 1.00 90.25 464 LEU A N 1
ATOM 3194 C CA . LEU A 1 464 ? 6.314 -24.265 -10.113 1.00 90.25 464 LEU A CA 1
ATOM 3195 C C . LEU A 1 464 ? 4.833 -24.083 -9.759 1.00 90.25 464 LEU A C 1
ATOM 3197 O O . LEU A 1 464 ? 3.949 -24.629 -10.421 1.00 90.25 464 LEU A O 1
ATOM 3201 N N . GLY A 1 465 ? 4.561 -23.267 -8.742 1.00 81.69 465 GLY A N 1
ATOM 3202 C CA . GLY A 1 465 ? 3.240 -22.703 -8.478 1.00 81.69 465 GLY A CA 1
ATOM 3203 C C . GLY A 1 465 ? 2.828 -21.668 -9.538 1.00 81.69 465 GLY A C 1
ATOM 3204 O O . GLY A 1 465 ? 3.621 -21.327 -10.421 1.00 81.69 465 GLY A O 1
ATOM 3205 N N . PRO A 1 466 ? 1.590 -21.142 -9.478 1.00 80.50 466 PRO A N 1
ATOM 3206 C CA . PRO A 1 466 ? 1.144 -20.087 -10.387 1.00 80.50 466 PRO A CA 1
ATOM 3207 C C . PRO A 1 466 ? 1.963 -18.798 -10.208 1.00 80.50 466 PRO A C 1
ATOM 3209 O O . PRO A 1 466 ? 2.518 -18.553 -9.137 1.00 80.50 466 PRO A O 1
ATOM 3212 N N . LEU A 1 467 ? 1.989 -17.950 -11.245 1.00 85.31 467 LEU A N 1
ATOM 3213 C CA . LEU A 1 467 ? 2.489 -16.580 -11.110 1.00 85.31 467 LEU A CA 1
ATOM 3214 C C . LEU A 1 467 ? 1.550 -15.818 -10.169 1.00 85.31 467 LEU A C 1
ATOM 3216 O O . LEU A 1 467 ? 0.386 -15.592 -10.506 1.00 85.31 467 LEU A O 1
ATOM 3220 N N . ALA A 1 468 ? 2.046 -15.445 -8.997 1.00 75.88 468 ALA A N 1
ATOM 3221 C CA . ALA A 1 468 ? 1.255 -14.813 -7.951 1.00 75.88 468 ALA A CA 1
ATOM 3222 C C . ALA A 1 468 ? 2.091 -13.793 -7.175 1.00 75.88 468 ALA A C 1
ATOM 3224 O O . ALA A 1 468 ? 3.316 -13.733 -7.307 1.00 75.88 468 ALA A O 1
ATOM 3225 N N . ASP A 1 469 ? 1.418 -12.978 -6.369 1.00 76.19 469 ASP A N 1
ATOM 3226 C CA . ASP A 1 469 ? 2.107 -12.236 -5.321 1.00 76.19 469 ASP A CA 1
ATOM 3227 C C . ASP A 1 469 ? 2.496 -13.211 -4.201 1.00 76.19 469 ASP A C 1
ATOM 3229 O O . ASP A 1 469 ? 1.635 -13.754 -3.510 1.00 76.19 469 ASP A O 1
ATOM 3233 N N . ASN A 1 470 ? 3.797 -13.464 -4.071 1.00 74.38 470 ASN A N 1
ATOM 3234 C CA . ASN A 1 470 ? 4.358 -14.356 -3.058 1.00 74.38 470 ASN A CA 1
ATOM 3235 C C . ASN A 1 470 ? 5.142 -13.584 -1.984 1.00 74.38 470 ASN A C 1
ATOM 3237 O O . ASN A 1 470 ? 6.083 -14.134 -1.405 1.00 74.38 470 ASN A O 1
ATOM 3241 N N . GLY A 1 471 ? 4.783 -12.317 -1.742 1.00 63.34 471 GLY A N 1
ATOM 3242 C CA . GLY A 1 471 ? 5.335 -11.497 -0.660 1.00 63.34 471 GLY A CA 1
ATOM 3243 C C . GLY A 1 471 ? 6.593 -10.706 -1.029 1.00 63.34 471 GLY A C 1
ATOM 3244 O O . GLY A 1 471 ? 7.433 -10.482 -0.165 1.00 63.34 471 GLY A O 1
ATOM 3245 N N . GLY A 1 472 ? 6.751 -10.327 -2.301 1.00 75.06 472 GLY A N 1
ATOM 3246 C CA . GLY A 1 472 ? 7.865 -9.504 -2.795 1.00 75.06 472 GLY A CA 1
ATOM 3247 C C . GLY A 1 472 ? 7.389 -8.265 -3.561 1.00 75.06 472 GLY A C 1
ATOM 3248 O O . GLY A 1 472 ? 6.190 -8.109 -3.773 1.00 75.06 472 GLY A O 1
ATOM 3249 N N . PRO A 1 473 ? 8.303 -7.399 -4.043 1.00 75.44 473 PRO A N 1
ATOM 3250 C CA . PRO A 1 473 ? 7.928 -6.182 -4.768 1.00 75.44 473 PRO A CA 1
ATOM 3251 C C . PRO A 1 473 ? 7.319 -6.469 -6.151 1.00 75.44 473 PRO A C 1
ATOM 3253 O O . PRO A 1 473 ? 6.648 -5.618 -6.730 1.00 75.44 473 PRO A O 1
ATOM 3256 N N . THR A 1 474 ? 7.547 -7.666 -6.704 1.00 89.44 474 THR A N 1
ATOM 3257 C CA . THR A 1 474 ? 6.941 -8.119 -7.960 1.00 89.44 474 THR A CA 1
ATOM 3258 C C . THR A 1 474 ? 6.512 -9.590 -7.871 1.00 89.44 474 THR A C 1
ATOM 3260 O O . THR A 1 474 ? 6.959 -10.328 -6.992 1.00 89.44 474 THR A O 1
ATOM 3263 N N . GLN A 1 475 ? 5.613 -10.016 -8.767 1.00 83.75 475 GLN A N 1
ATOM 3264 C CA . GLN A 1 475 ? 5.060 -11.377 -8.767 1.00 83.75 475 GLN A CA 1
ATOM 3265 C C . GLN A 1 475 ? 6.114 -12.437 -9.120 1.00 83.75 475 GLN A C 1
ATOM 3267 O O . GLN A 1 475 ? 6.967 -12.226 -9.978 1.00 83.75 475 GLN A O 1
ATOM 3272 N N . THR A 1 476 ? 6.018 -13.621 -8.517 1.00 92.06 476 THR A N 1
ATOM 3273 C CA . THR A 1 476 ? 6.967 -14.725 -8.741 1.00 92.06 476 THR A CA 1
ATOM 3274 C C . THR A 1 476 ? 6.241 -16.060 -8.914 1.00 92.06 476 THR A C 1
ATOM 3276 O O . THR A 1 476 ? 5.027 -16.150 -8.721 1.00 92.06 476 THR A O 1
ATOM 3279 N N . HIS A 1 477 ? 6.975 -17.110 -9.284 1.00 91.06 477 HIS A N 1
ATOM 3280 C CA . HIS A 1 477 ? 6.499 -18.493 -9.207 1.00 91.06 477 HIS A CA 1
ATOM 3281 C C . HIS A 1 477 ? 7.142 -19.180 -7.998 1.00 91.06 477 HIS A C 1
ATOM 3283 O O . HIS A 1 477 ? 8.359 -19.361 -7.982 1.00 91.06 477 HIS A O 1
ATOM 3289 N N . ALA A 1 478 ? 6.338 -19.565 -7.006 1.00 87.62 478 ALA A N 1
ATOM 3290 C CA . ALA A 1 478 ? 6.821 -20.325 -5.853 1.00 87.62 478 ALA A CA 1
ATOM 3291 C C . ALA A 1 478 ? 7.239 -21.751 -6.253 1.00 87.62 478 ALA A C 1
ATOM 3293 O O . ALA A 1 478 ? 6.666 -22.327 -7.181 1.00 87.62 478 ALA A O 1
ATOM 3294 N N . LEU A 1 479 ? 8.204 -22.340 -5.543 1.00 88.69 479 LEU A N 1
ATOM 3295 C CA . LEU A 1 479 ? 8.571 -23.749 -5.721 1.00 88.69 479 LEU A CA 1
ATOM 3296 C C . LEU A 1 479 ? 7.617 -24.651 -4.932 1.00 88.69 479 LEU A C 1
ATOM 3298 O O . LEU A 1 479 ? 7.373 -24.421 -3.748 1.00 88.69 479 LEU A O 1
ATOM 3302 N N . ALA A 1 480 ? 7.077 -25.686 -5.575 1.00 82.00 480 ALA A N 1
ATOM 3303 C CA . ALA A 1 480 ? 6.302 -26.708 -4.881 1.00 82.00 480 ALA A CA 1
ATOM 3304 C C . ALA A 1 480 ? 7.219 -27.710 -4.160 1.00 82.00 480 ALA A C 1
ATOM 3306 O O . ALA A 1 480 ? 8.364 -27.932 -4.557 1.00 82.00 480 ALA A O 1
ATOM 3307 N N . ALA A 1 481 ? 6.690 -28.365 -3.123 1.00 77.62 481 ALA A N 1
ATOM 3308 C CA . ALA A 1 481 ? 7.408 -29.411 -2.401 1.00 77.62 481 ALA A CA 1
ATOM 3309 C C . ALA A 1 481 ? 7.871 -30.530 -3.351 1.00 77.62 481 ALA A C 1
ATOM 3311 O O . ALA A 1 481 ? 7.077 -31.073 -4.120 1.00 77.62 481 ALA A O 1
ATOM 3312 N N . GLY A 1 482 ? 9.154 -30.892 -3.263 1.00 80.88 482 GLY A N 1
ATOM 3313 C CA . GLY A 1 482 ? 9.782 -31.877 -4.149 1.00 80.88 482 GLY A CA 1
ATOM 3314 C C . GLY A 1 482 ? 10.319 -31.303 -5.463 1.00 80.88 482 GLY A C 1
ATOM 3315 O O . GLY A 1 482 ? 10.850 -32.072 -6.271 1.00 80.88 482 GLY A O 1
ATOM 3316 N N . SER A 1 483 ? 10.224 -29.983 -5.666 1.00 95.06 483 SER A N 1
ATOM 3317 C CA . SER A 1 483 ? 10.746 -29.335 -6.862 1.00 95.06 483 SER A CA 1
ATOM 3318 C C . SER A 1 483 ? 12.229 -29.662 -7.068 1.00 95.06 483 SER A C 1
ATOM 3320 O O . SER A 1 483 ? 13.041 -29.532 -6.148 1.00 95.06 483 SER A O 1
ATOM 3322 N N . PRO A 1 484 ? 12.635 -30.028 -8.297 1.00 96.06 484 PRO A N 1
ATOM 3323 C CA . PRO A 1 484 ? 14.039 -30.232 -8.629 1.00 96.06 484 PRO A CA 1
ATOM 3324 C C . PRO A 1 484 ? 14.875 -28.941 -8.617 1.00 96.06 484 PRO A C 1
ATOM 3326 O O . PRO A 1 484 ? 16.068 -29.015 -8.912 1.00 96.06 484 PRO A O 1
ATOM 3329 N N . ALA A 1 485 ? 14.291 -27.779 -8.330 1.00 96.50 485 ALA A N 1
ATOM 3330 C CA . ALA A 1 485 ? 15.024 -26.532 -8.147 1.00 96.50 485 ALA A CA 1
ATOM 3331 C C . ALA A 1 485 ? 15.466 -26.292 -6.692 1.00 96.50 485 ALA A C 1
ATOM 3333 O O . ALA A 1 485 ? 16.374 -25.484 -6.493 1.00 96.50 485 ALA A O 1
ATOM 3334 N N . ILE A 1 486 ? 14.873 -27.006 -5.726 1.00 94.50 486 ILE A N 1
ATOM 3335 C CA . ILE A 1 486 ? 15.132 -26.813 -4.295 1.00 94.50 486 ILE A CA 1
ATOM 3336 C C . ILE A 1 486 ? 16.559 -27.254 -3.937 1.00 94.50 486 ILE A C 1
ATOM 3338 O O . ILE A 1 486 ? 16.994 -28.334 -4.359 1.00 94.50 486 ILE A O 1
ATOM 3342 N N . ASP A 1 487 ? 17.282 -26.411 -3.199 1.00 92.69 487 ASP A N 1
ATOM 3343 C CA . ASP A 1 487 ? 18.643 -26.598 -2.683 1.00 92.69 487 ASP A CA 1
ATOM 3344 C C . ASP A 1 487 ? 19.642 -27.044 -3.767 1.00 92.69 487 ASP A C 1
ATOM 3346 O O . ASP A 1 487 ? 20.577 -27.834 -3.557 1.00 92.69 487 ASP A O 1
ATOM 3350 N N . ALA A 1 488 ? 19.422 -26.578 -4.997 1.00 94.94 488 ALA A N 1
ATOM 3351 C CA . ALA A 1 488 ? 20.105 -27.088 -6.180 1.00 94.94 488 ALA A CA 1
ATOM 3352 C C . ALA A 1 488 ? 21.016 -26.065 -6.874 1.00 94.94 488 ALA A C 1
ATOM 3354 O O . ALA A 1 488 ? 21.786 -26.475 -7.751 1.00 94.94 488 ALA A O 1
ATOM 3355 N N . ALA A 1 489 ? 20.993 -24.787 -6.484 1.00 95.06 489 ALA A N 1
ATOM 3356 C CA . ALA A 1 489 ? 21.809 -23.739 -7.099 1.00 95.06 489 ALA A CA 1
ATOM 3357 C C . ALA A 1 489 ? 23.265 -23.741 -6.604 1.00 95.06 489 ALA A C 1
ATOM 3359 O O . ALA A 1 489 ? 23.698 -24.634 -5.880 1.00 95.06 489 ALA A O 1
ATOM 3360 N N . ASN A 1 490 ? 24.089 -22.792 -7.036 1.00 94.31 490 ASN A N 1
ATOM 3361 C CA . ASN A 1 490 ? 25.506 -22.752 -6.680 1.00 94.31 490 ASN A CA 1
ATOM 3362 C C . ASN A 1 490 ? 25.716 -22.734 -5.144 1.00 94.31 490 ASN A C 1
ATOM 3364 O O . ASN A 1 490 ? 25.158 -21.860 -4.484 1.00 94.31 490 ASN A O 1
ATOM 3368 N N . PRO A 1 491 ? 26.521 -23.659 -4.570 1.00 91.25 491 PRO A N 1
ATOM 3369 C CA . PRO A 1 491 ? 26.759 -23.748 -3.125 1.00 91.25 491 PRO A CA 1
ATOM 3370 C C . PRO A 1 491 ? 27.733 -22.689 -2.580 1.00 91.25 491 PRO A C 1
ATOM 3372 O O . PRO A 1 491 ? 28.023 -22.682 -1.385 1.00 91.25 491 PRO A O 1
ATOM 3375 N N . ALA A 1 492 ? 28.306 -21.833 -3.431 1.00 89.19 492 ALA A N 1
ATOM 3376 C CA . ALA A 1 492 ? 29.087 -20.690 -2.971 1.00 89.19 492 ALA A CA 1
ATOM 3377 C C . ALA A 1 492 ? 28.221 -19.745 -2.122 1.00 89.19 492 ALA A C 1
ATOM 3379 O O . ALA A 1 492 ? 27.025 -19.598 -2.374 1.00 89.19 492 ALA A O 1
ATOM 3380 N N . ALA A 1 493 ? 28.840 -19.076 -1.144 1.00 85.38 493 ALA A N 1
ATOM 3381 C CA . ALA A 1 493 ? 28.141 -18.148 -0.259 1.00 85.38 493 ALA A CA 1
ATOM 3382 C C . ALA A 1 493 ? 27.357 -17.088 -1.071 1.00 85.38 493 ALA A C 1
ATOM 3384 O O . ALA A 1 493 ? 27.951 -16.455 -1.955 1.00 85.38 493 ALA A O 1
ATOM 3385 N N . PRO A 1 494 ? 26.056 -16.870 -0.804 1.00 87.31 494 PRO A N 1
ATOM 3386 C CA . PRO A 1 494 ? 25.253 -15.876 -1.502 1.00 87.31 494 PRO A CA 1
ATOM 3387 C C . PRO A 1 494 ? 25.880 -14.485 -1.449 1.00 87.31 494 PRO A C 1
ATOM 3389 O O . PRO A 1 494 ? 26.418 -14.068 -0.428 1.00 87.31 494 PRO A O 1
ATOM 3392 N N . GLY A 1 495 ? 25.833 -13.757 -2.562 1.00 83.56 495 GLY A N 1
ATOM 3393 C CA . GLY A 1 495 ? 26.392 -12.408 -2.667 1.00 83.56 495 GLY A CA 1
ATOM 3394 C C . GLY A 1 495 ? 27.920 -12.341 -2.765 1.00 83.56 495 GLY A C 1
ATOM 3395 O O . GLY A 1 495 ? 28.455 -11.253 -2.956 1.00 83.56 495 GLY A O 1
ATOM 3396 N N . SER A 1 496 ? 28.637 -13.473 -2.725 1.00 82.19 496 SER A N 1
ATOM 3397 C CA . SER A 1 496 ? 30.109 -13.499 -2.833 1.00 82.19 496 SER A CA 1
ATOM 3398 C C . SER A 1 496 ? 30.668 -13.152 -4.227 1.00 82.19 496 SER A C 1
ATOM 3400 O O . SER A 1 496 ? 31.884 -13.056 -4.400 1.00 82.19 496 SER A O 1
ATOM 3402 N N . GLY A 1 497 ? 29.795 -12.908 -5.211 1.00 80.06 497 GLY A N 1
ATOM 3403 C CA . GLY A 1 497 ? 30.146 -12.533 -6.583 1.00 80.06 497 GLY A CA 1
ATOM 3404 C C . GLY A 1 497 ? 30.358 -13.727 -7.524 1.00 80.06 497 GLY A C 1
ATOM 3405 O O . GLY A 1 497 ? 30.204 -14.887 -7.146 1.00 80.06 497 GLY A O 1
ATOM 3406 N N . GLY A 1 498 ? 30.689 -13.441 -8.788 1.00 84.12 498 GLY A N 1
ATOM 3407 C CA . GLY A 1 498 ? 30.817 -14.468 -9.830 1.00 84.12 498 GLY A CA 1
ATOM 3408 C C . GLY A 1 498 ? 29.488 -15.179 -10.113 1.00 84.12 498 GLY A C 1
ATOM 3409 O O . GLY A 1 498 ? 28.468 -14.519 -10.293 1.00 84.12 498 GLY A O 1
ATOM 3410 N N . ASP A 1 499 ? 29.511 -16.515 -10.125 1.00 85.62 499 ASP A N 1
ATOM 3411 C CA . ASP A 1 499 ? 28.341 -17.368 -10.399 1.00 85.62 499 ASP A CA 1
ATOM 3412 C C . ASP A 1 499 ? 27.582 -17.796 -9.129 1.00 85.62 499 ASP A C 1
ATOM 3414 O O . ASP A 1 499 ? 26.713 -18.674 -9.187 1.00 85.62 499 ASP A O 1
ATOM 3418 N N . ALA A 1 500 ? 27.937 -17.238 -7.965 1.00 90.44 500 ALA A N 1
ATOM 3419 C CA . ALA A 1 500 ? 27.199 -17.455 -6.726 1.00 90.44 500 ALA A CA 1
ATOM 3420 C C . ALA A 1 500 ? 25.778 -16.884 -6.835 1.00 90.44 500 ALA A C 1
ATOM 3422 O O . ALA A 1 500 ? 25.512 -15.950 -7.598 1.00 90.44 500 ALA A O 1
ATOM 3423 N N . CYS A 1 501 ? 24.859 -17.433 -6.048 1.00 91.44 501 CYS A N 1
ATOM 3424 C CA . CYS A 1 501 ? 23.514 -16.880 -5.962 1.00 91.44 501 CYS A CA 1
ATOM 3425 C C . CYS A 1 501 ? 23.570 -15.453 -5.381 1.00 91.44 501 CYS A C 1
ATOM 3427 O O . CYS A 1 501 ? 24.472 -15.147 -4.595 1.00 91.44 501 CYS A O 1
ATOM 3429 N N . PRO A 1 502 ? 22.641 -14.554 -5.738 1.00 91.06 502 PRO A N 1
ATOM 3430 C CA . PRO A 1 502 ? 22.512 -13.261 -5.073 1.00 91.06 502 PRO A CA 1
ATOM 3431 C C . PRO A 1 502 ? 22.220 -13.442 -3.577 1.00 91.06 502 PRO A C 1
ATOM 3433 O O . PRO A 1 502 ? 21.756 -14.501 -3.175 1.00 91.06 502 PRO A O 1
ATOM 3436 N N . ALA A 1 503 ? 22.477 -12.422 -2.754 1.00 87.50 503 ALA A N 1
ATOM 3437 C CA . ALA A 1 503 ? 22.239 -12.495 -1.305 1.00 87.50 503 ALA A CA 1
ATOM 3438 C C . ALA A 1 503 ? 20.759 -12.728 -0.943 1.00 87.50 503 ALA A C 1
ATOM 3440 O O . ALA A 1 503 ? 20.451 -13.340 0.078 1.00 87.50 503 ALA A O 1
ATOM 3441 N N . THR A 1 504 ? 19.853 -12.258 -1.797 1.00 87.00 504 THR A N 1
ATOM 3442 C CA . THR A 1 504 ? 18.409 -12.423 -1.655 1.00 87.00 504 THR A CA 1
ATOM 3443 C C . THR A 1 504 ? 17.792 -12.930 -2.952 1.00 87.00 504 THR A C 1
ATOM 3445 O O . THR A 1 504 ? 18.384 -12.815 -4.029 1.00 87.00 504 THR A O 1
ATOM 3448 N N . ASP A 1 505 ? 16.603 -13.507 -2.877 1.00 93.56 505 ASP A N 1
ATOM 3449 C CA . ASP A 1 505 ? 15.780 -13.805 -4.045 1.00 93.56 505 ASP A CA 1
ATOM 3450 C C . ASP A 1 505 ? 15.031 -12.552 -4.552 1.00 93.56 505 ASP A C 1
ATOM 3452 O O . ASP A 1 505 ? 15.224 -11.450 -4.031 1.00 93.56 505 ASP A O 1
ATOM 3456 N N . GLN A 1 506 ? 14.179 -12.710 -5.571 1.00 93.94 506 GLN A N 1
ATOM 3457 C CA . GLN A 1 506 ? 13.397 -11.616 -6.170 1.00 93.94 506 GLN A CA 1
ATOM 3458 C C . GLN A 1 506 ? 12.496 -10.877 -5.167 1.00 93.94 506 GLN A C 1
ATOM 3460 O O . GLN A 1 506 ? 12.126 -9.725 -5.393 1.00 93.94 506 GLN A O 1
ATOM 3465 N N . ARG A 1 507 ? 12.116 -11.533 -4.067 1.00 89.00 507 ARG A N 1
ATOM 3466 C CA . ARG A 1 507 ? 11.239 -10.974 -3.034 1.00 89.00 507 ARG A CA 1
ATOM 3467 C C . ARG A 1 507 ? 12.011 -10.213 -1.961 1.00 89.00 507 ARG A C 1
ATOM 3469 O O . ARG A 1 507 ? 11.395 -9.557 -1.132 1.00 89.00 507 ARG A O 1
ATOM 3476 N N . GLY A 1 508 ? 13.340 -10.306 -1.974 1.00 82.69 508 GLY A N 1
ATOM 3477 C CA . GLY A 1 508 ? 14.191 -9.822 -0.894 1.00 82.69 508 GLY A CA 1
ATOM 3478 C C . GLY A 1 508 ? 14.405 -10.850 0.221 1.00 82.69 508 GLY A C 1
ATOM 3479 O O . GLY A 1 508 ? 15.020 -10.518 1.230 1.00 82.69 508 GLY A O 1
ATOM 3480 N N . ILE A 1 509 ? 13.956 -12.101 0.057 1.00 78.88 509 ILE A N 1
ATOM 3481 C CA . ILE A 1 509 ? 14.183 -13.156 1.053 1.00 78.88 509 ILE A CA 1
ATOM 3482 C C . ILE A 1 509 ? 15.634 -13.622 0.975 1.00 78.88 509 ILE A C 1
ATOM 3484 O O . ILE A 1 509 ? 16.144 -13.876 -0.116 1.00 78.88 509 ILE A O 1
ATOM 3488 N N . GLN A 1 510 ? 16.304 -13.729 2.127 1.00 83.31 510 GLN A N 1
ATOM 3489 C CA . GLN A 1 510 ? 17.679 -14.222 2.201 1.00 83.31 510 GLN A CA 1
ATOM 3490 C C . GLN A 1 510 ? 17.793 -15.632 1.630 1.00 83.31 510 GLN A C 1
ATOM 3492 O O . GLN A 1 510 ? 17.016 -16.526 1.965 1.00 83.31 510 GLN A O 1
ATOM 3497 N N . ARG A 1 511 ? 18.812 -15.803 0.794 1.00 83.06 511 ARG A N 1
ATOM 3498 C CA . ARG A 1 511 ? 19.217 -17.089 0.228 1.00 83.06 511 ARG A CA 1
ATOM 3499 C C . ARG A 1 511 ? 20.040 -17.884 1.250 1.00 83.06 511 ARG A C 1
ATOM 3501 O O . ARG A 1 511 ? 20.607 -17.261 2.144 1.00 83.06 511 ARG A O 1
ATOM 3508 N N . LEU A 1 512 ? 20.161 -19.206 1.068 1.00 82.06 512 LEU A N 1
ATOM 3509 C CA . LEU A 1 512 ? 20.622 -20.206 2.064 1.00 82.06 512 LEU A CA 1
ATOM 3510 C C . LEU A 1 512 ? 19.521 -20.609 3.048 1.00 82.06 512 LEU A C 1
ATOM 3512 O O . LEU A 1 512 ? 19.725 -20.606 4.262 1.00 82.06 512 LEU A O 1
ATOM 3516 N N . GLN A 1 513 ? 18.361 -20.968 2.522 1.00 80.00 513 GLN A N 1
ATOM 3517 C CA . GLN A 1 513 ? 17.377 -21.731 3.282 1.00 80.00 513 GLN A CA 1
ATOM 3518 C C . GLN A 1 513 ? 17.607 -23.231 3.026 1.00 80.00 513 GLN A C 1
ATOM 3520 O O . GLN A 1 513 ? 18.204 -23.588 2.018 1.00 80.00 513 GLN A O 1
ATOM 3525 N N . ASP A 1 514 ? 17.208 -24.110 3.943 1.00 81.00 514 ASP A N 1
ATOM 3526 C CA . ASP A 1 514 ? 17.139 -25.565 3.707 1.00 81.00 514 ASP A CA 1
ATOM 3527 C C . ASP A 1 514 ? 15.717 -25.937 3.267 1.00 81.00 514 ASP A C 1
ATOM 3529 O O . ASP A 1 514 ? 14.902 -26.444 4.043 1.00 81.00 514 ASP A O 1
ATOM 3533 N N . GLY A 1 515 ? 15.384 -25.615 2.016 1.00 78.75 515 GLY A N 1
ATOM 3534 C CA . GLY A 1 515 ? 14.024 -25.758 1.495 1.00 78.75 515 GLY A CA 1
ATOM 3535 C C . GLY A 1 515 ? 13.526 -27.209 1.468 1.00 78.75 515 GLY A C 1
ATOM 3536 O O . GLY A 1 515 ? 12.313 -27.451 1.441 1.00 78.75 515 GLY A O 1
ATOM 3537 N N . ASN A 1 516 ? 14.435 -28.189 1.485 1.00 79.69 516 ASN A N 1
ATOM 3538 C CA . ASN A 1 516 ? 14.106 -29.612 1.494 1.00 79.69 516 ASN A CA 1
ATOM 3539 C C . ASN A 1 516 ? 14.078 -30.246 2.906 1.00 79.69 516 ASN A C 1
ATOM 3541 O O . ASN A 1 516 ? 13.465 -31.308 3.074 1.00 79.69 516 ASN A O 1
ATOM 3545 N N . GLY A 1 517 ? 14.660 -29.589 3.913 1.00 76.94 517 GLY A N 1
ATOM 3546 C CA . GLY A 1 517 ? 14.672 -30.025 5.309 1.00 76.94 517 GLY A CA 1
ATOM 3547 C C . GLY A 1 517 ? 15.692 -31.126 5.637 1.00 76.94 517 GLY A C 1
ATOM 3548 O O . GLY A 1 517 ? 15.439 -31.918 6.554 1.00 76.94 517 GLY A O 1
ATOM 3549 N N . ASP A 1 518 ? 16.796 -31.249 4.892 1.00 77.69 518 ASP A N 1
ATOM 3550 C CA . ASP A 1 518 ? 17.853 -32.251 5.124 1.00 77.69 518 ASP A CA 1
ATOM 3551 C C . ASP A 1 518 ? 18.960 -31.790 6.093 1.00 77.69 518 ASP A C 1
ATOM 3553 O O . ASP A 1 518 ? 19.854 -32.571 6.447 1.00 77.69 518 ASP A O 1
ATOM 3557 N N . GLY A 1 519 ? 18.864 -30.555 6.579 1.00 76.50 519 GLY A N 1
ATOM 3558 C CA . GLY A 1 519 ? 19.806 -29.884 7.463 1.00 76.50 519 GLY A CA 1
ATOM 3559 C C . GLY A 1 519 ? 20.969 -29.199 6.740 1.00 76.50 519 GLY A C 1
ATOM 3560 O O . GLY A 1 519 ? 21.931 -28.807 7.410 1.00 76.50 519 GLY A O 1
ATOM 3561 N N . ILE A 1 520 ? 20.940 -29.087 5.406 1.00 81.50 520 ILE A N 1
ATOM 3562 C CA . ILE A 1 520 ? 21.991 -28.461 4.595 1.00 81.50 520 ILE A CA 1
ATOM 3563 C C . ILE A 1 520 ? 21.397 -27.285 3.799 1.00 81.50 520 ILE A C 1
ATOM 3565 O O . ILE A 1 520 ? 20.947 -27.474 2.670 1.00 81.50 520 ILE A O 1
ATOM 3569 N N . PRO A 1 521 ? 21.473 -26.045 4.321 1.00 83.19 521 PRO A N 1
ATOM 3570 C CA . PRO A 1 521 ? 20.921 -24.888 3.628 1.00 83.19 521 PRO A CA 1
ATOM 3571 C C . PRO A 1 521 ? 21.687 -24.601 2.340 1.00 83.19 521 PRO A C 1
ATOM 3573 O O . PRO A 1 521 ? 22.926 -24.538 2.326 1.00 83.19 521 PRO A O 1
ATOM 3576 N N . ARG A 1 522 ? 20.956 -24.396 1.245 1.00 89.38 522 ARG A N 1
ATOM 3577 C CA . ARG A 1 522 ? 21.531 -24.102 -0.064 1.00 89.38 522 ARG A CA 1
ATOM 3578 C C . ARG A 1 522 ? 20.532 -23.336 -0.912 1.00 89.38 522 ARG A C 1
ATOM 3580 O O . ARG A 1 522 ? 19.352 -23.596 -0.900 1.00 89.38 522 ARG A O 1
ATOM 3587 N N . CYS A 1 523 ? 21.032 -22.417 -1.723 1.00 92.56 523 CYS A N 1
ATOM 3588 C CA . CYS A 1 523 ? 20.165 -21.643 -2.597 1.00 92.56 523 CYS A CA 1
ATOM 3589 C C . CYS A 1 523 ? 19.388 -22.514 -3.592 1.00 92.56 523 CYS A C 1
ATOM 3591 O O . CYS A 1 523 ? 19.919 -23.486 -4.150 1.00 92.56 523 CYS A O 1
ATOM 3593 N N . ASP A 1 524 ? 18.199 -22.042 -3.935 1.00 96.12 524 ASP A N 1
ATOM 3594 C CA . ASP A 1 524 ? 17.361 -22.606 -4.978 1.00 96.12 524 ASP A CA 1
ATOM 3595 C C . ASP A 1 524 ? 17.708 -22.077 -6.371 1.00 96.12 524 ASP A C 1
ATOM 3597 O O . ASP A 1 524 ? 18.159 -20.941 -6.561 1.00 96.12 524 ASP A O 1
ATOM 3601 N N . ILE A 1 525 ? 17.468 -22.907 -7.389 1.00 97.88 525 ILE A N 1
ATOM 3602 C CA . ILE A 1 525 ? 17.572 -22.491 -8.792 1.00 97.88 525 ILE A CA 1
ATOM 3603 C C . ILE A 1 525 ? 16.364 -21.602 -9.119 1.00 97.88 525 ILE A C 1
ATOM 3605 O O . ILE A 1 525 ? 15.224 -21.975 -8.866 1.00 97.88 525 ILE A O 1
ATOM 3609 N N . GLY A 1 526 ? 16.595 -20.459 -9.762 1.00 97.50 526 GLY A N 1
ATOM 3610 C CA . GLY A 1 526 ? 15.548 -19.537 -10.205 1.00 97.50 526 GLY A CA 1
ATOM 3611 C C . GLY A 1 526 ? 15.396 -18.296 -9.327 1.00 97.50 526 GLY A C 1
ATOM 3612 O O . GLY A 1 526 ? 16.252 -17.984 -8.498 1.00 97.50 526 GLY A O 1
ATOM 3613 N N . ALA A 1 527 ? 14.318 -17.545 -9.561 1.00 97.12 527 ALA A N 1
ATOM 3614 C CA . ALA A 1 527 ? 14.069 -16.242 -8.933 1.00 97.12 527 ALA A CA 1
ATOM 3615 C C . ALA A 1 527 ? 13.506 -16.314 -7.499 1.00 97.12 527 ALA A C 1
ATOM 3617 O O . ALA A 1 527 ? 13.385 -15.278 -6.847 1.00 97.12 527 ALA A O 1
ATOM 3618 N N . PHE A 1 528 ? 13.167 -17.510 -7.016 1.00 95.69 528 PHE A N 1
ATOM 3619 C CA . PHE A 1 528 ? 12.485 -17.752 -5.744 1.00 95.69 528 PHE A CA 1
ATOM 3620 C C . PHE A 1 528 ? 13.329 -18.656 -4.842 1.00 95.69 528 PHE A C 1
ATOM 3622 O O . PHE A 1 528 ? 13.917 -19.608 -5.345 1.00 95.69 528 PHE A O 1
ATOM 3629 N N . GLU A 1 529 ? 13.336 -18.372 -3.538 1.00 93.06 529 GLU A N 1
ATOM 3630 C CA . GLU A 1 529 ? 13.908 -19.227 -2.485 1.00 93.06 529 GLU A CA 1
ATOM 3631 C C . GLU A 1 529 ? 12.810 -19.825 -1.583 1.00 93.06 529 GLU A C 1
ATOM 3633 O O . GLU A 1 529 ? 12.017 -19.112 -0.964 1.00 93.06 529 GLU A O 1
ATOM 3638 N N . LEU A 1 530 ? 12.747 -21.140 -1.465 1.00 88.00 530 LEU A N 1
ATOM 3639 C CA . LEU A 1 530 ? 11.869 -21.841 -0.548 1.00 88.00 530 LEU A CA 1
ATOM 3640 C C . LEU A 1 530 ? 12.499 -21.856 0.846 1.00 88.00 530 LEU A C 1
ATOM 3642 O O . LEU A 1 530 ? 13.571 -22.407 1.053 1.00 88.00 530 LEU A O 1
ATOM 3646 N N . ALA A 1 531 ? 11.813 -21.247 1.811 1.00 75.81 531 ALA A N 1
ATOM 3647 C CA . ALA A 1 531 ? 12.218 -21.310 3.211 1.00 75.81 531 ALA A CA 1
ATOM 3648 C C . ALA A 1 531 ? 12.113 -22.742 3.762 1.00 75.81 531 ALA A C 1
ATOM 3650 O O . ALA A 1 531 ? 11.313 -23.536 3.255 1.00 75.81 531 ALA A O 1
ATOM 3651 N N . GLU A 1 532 ? 12.872 -23.040 4.824 1.00 67.75 532 GLU A N 1
ATOM 3652 C CA . GLU A 1 532 ? 12.837 -24.353 5.476 1.00 67.75 532 GLU A CA 1
ATOM 3653 C C . GLU A 1 532 ? 11.404 -24.814 5.779 1.00 67.75 532 GLU A C 1
ATOM 3655 O O . GLU A 1 532 ? 10.568 -23.990 6.185 1.00 67.75 532 GLU A O 1
ATOM 3660 N N . PRO A 1 533 ? 11.095 -26.121 5.646 1.00 55.75 533 PRO A N 1
ATOM 3661 C CA . PRO A 1 533 ? 9.838 -26.672 6.121 1.00 55.75 533 PRO A CA 1
ATOM 3662 C C . PRO A 1 533 ? 9.642 -26.274 7.584 1.00 55.75 533 PRO A C 1
ATOM 3664 O O . PRO A 1 533 ? 10.365 -26.714 8.476 1.00 55.75 533 PRO A O 1
ATOM 3667 N N . THR A 1 534 ? 8.660 -25.410 7.830 1.00 53.69 534 THR A N 1
ATOM 3668 C CA . THR A 1 534 ? 8.401 -24.849 9.156 1.00 53.69 534 THR A CA 1
ATOM 3669 C C . THR A 1 534 ? 8.266 -25.953 10.206 1.00 53.69 534 THR A C 1
ATOM 3671 O O . THR A 1 534 ? 7.650 -26.986 9.932 1.00 53.69 534 THR A O 1
ATOM 3674 N N . ALA A 1 535 ? 8.838 -25.703 11.393 1.00 54.56 535 ALA A N 1
ATOM 3675 C CA . ALA A 1 535 ? 8.811 -26.537 12.600 1.00 54.56 535 ALA A CA 1
ATOM 3676 C C . ALA A 1 535 ? 7.507 -27.335 12.779 1.00 54.56 535 ALA A C 1
ATOM 3678 O O . ALA A 1 535 ? 6.456 -26.882 12.352 1.00 54.56 535 ALA A O 1
ATOM 3679 N N . ALA A 1 536 ? 7.541 -28.492 13.456 1.00 72.25 536 ALA A N 1
ATOM 3680 C CA . ALA A 1 536 ? 6.355 -29.332 13.675 1.00 72.25 536 ALA A CA 1
ATOM 3681 C C . ALA A 1 536 ? 5.083 -28.510 13.991 1.00 72.25 536 ALA A C 1
ATOM 3683 O O . ALA A 1 536 ? 5.121 -27.610 14.836 1.00 72.25 536 ALA A O 1
ATOM 3684 N N . LEU A 1 537 ? 3.979 -28.826 13.294 1.00 84.50 537 LEU A N 1
ATOM 3685 C CA . LEU A 1 537 ? 2.706 -28.115 13.430 1.00 84.50 537 LEU A CA 1
ATOM 3686 C C . LEU A 1 537 ? 2.321 -28.016 14.911 1.00 84.50 537 LEU A C 1
ATOM 3688 O O . LEU A 1 537 ? 2.169 -29.036 15.586 1.00 84.50 537 LEU A O 1
ATOM 3692 N N . SER A 1 538 ? 2.166 -26.791 15.400 1.00 86.69 538 SER A N 1
ATOM 3693 C CA . SER A 1 538 ? 1.741 -26.467 16.755 1.00 86.69 538 SER A CA 1
ATOM 3694 C C . SER A 1 538 ? 0.830 -25.241 16.730 1.00 86.69 538 SER A C 1
ATOM 3696 O O . SER A 1 538 ? 0.942 -24.390 15.851 1.00 86.69 538 SER A O 1
ATOM 3698 N N . VAL A 1 539 ? -0.093 -25.159 17.687 1.00 87.31 539 VAL A N 1
ATOM 3699 C CA . VAL A 1 539 ? -0.996 -24.015 17.859 1.00 87.31 539 VAL A CA 1
ATOM 3700 C C . VAL A 1 539 ? -0.815 -23.504 19.281 1.00 87.31 539 VAL A C 1
ATOM 3702 O O . VAL A 1 539 ? -1.056 -24.241 20.235 1.00 87.31 539 VAL A O 1
ATOM 3705 N N . ALA A 1 540 ? -0.372 -22.258 19.410 1.00 81.12 540 ALA A N 1
ATOM 3706 C CA . ALA A 1 540 ? -0.136 -21.583 20.680 1.00 81.12 540 ALA A CA 1
ATOM 3707 C C . ALA A 1 540 ? -1.374 -20.815 21.173 1.00 81.12 540 ALA A C 1
ATOM 3709 O O . ALA A 1 540 ? -1.583 -20.709 22.379 1.00 81.12 540 ALA A O 1
ATOM 3710 N N . GLY A 1 541 ? -2.219 -20.304 20.269 1.00 82.69 541 GLY A N 1
ATOM 3711 C CA . GLY A 1 541 ? -3.424 -19.568 20.661 1.00 82.69 541 GLY A CA 1
ATOM 3712 C C . GLY A 1 541 ? -4.137 -18.852 19.516 1.00 82.69 541 GLY A C 1
ATOM 3713 O O . GLY A 1 541 ? -3.718 -18.930 18.365 1.00 82.69 541 GLY A O 1
ATOM 3714 N N . ILE A 1 542 ? -5.209 -18.137 19.861 1.00 87.75 542 ILE A N 1
ATOM 3715 C CA . ILE A 1 542 ? -6.002 -17.272 18.973 1.00 87.75 542 ILE A CA 1
ATOM 3716 C C . ILE A 1 542 ? -6.281 -15.925 19.656 1.00 87.75 542 ILE A C 1
ATOM 3718 O O . ILE A 1 542 ? -6.455 -15.877 20.881 1.00 87.75 542 ILE A O 1
ATOM 3722 N N . ARG A 1 543 ? -6.278 -14.828 18.888 1.00 82.56 543 ARG A N 1
ATOM 3723 C CA . ARG A 1 543 ? -6.647 -13.476 19.343 1.00 82.56 543 ARG A CA 1
ATOM 3724 C C . ARG A 1 543 ? -7.578 -12.766 18.341 1.00 82.56 543 ARG A C 1
ATOM 3726 O O . ARG A 1 543 ? -7.269 -12.816 17.154 1.00 82.56 543 ARG A O 1
ATOM 3733 N N . PRO A 1 544 ? -8.652 -12.090 18.797 1.00 84.19 544 PRO A N 1
ATOM 3734 C CA . PRO A 1 544 ? -9.150 -12.121 20.175 1.00 84.19 544 PRO A CA 1
ATOM 3735 C C . PRO A 1 544 ? -9.560 -13.551 20.576 1.00 84.19 544 PRO A C 1
ATOM 3737 O O . PRO A 1 544 ? -9.774 -14.411 19.726 1.00 84.19 544 PRO A O 1
ATOM 3740 N N . ALA A 1 545 ? -9.551 -13.846 21.878 1.00 85.56 545 ALA A N 1
ATOM 3741 C CA . ALA A 1 545 ? -9.910 -15.176 22.393 1.00 85.56 545 ALA A CA 1
ATOM 3742 C C . ALA A 1 545 ? -11.418 -15.311 22.677 1.00 85.56 545 ALA A C 1
ATOM 3744 O O . ALA A 1 545 ? -11.880 -16.376 23.082 1.00 85.56 545 ALA A O 1
ATOM 3745 N N . HIS A 1 546 ? -12.176 -14.236 22.485 1.00 88.94 546 HIS A N 1
ATOM 3746 C CA . HIS A 1 546 ? -13.622 -14.183 22.618 1.00 88.94 546 HIS A CA 1
ATOM 3747 C C . HIS A 1 546 ? -14.206 -13.256 21.545 1.00 88.94 546 HIS A C 1
ATOM 3749 O O . HIS A 1 546 ? -13.494 -12.382 21.047 1.00 88.94 546 HIS A O 1
ATOM 3755 N N . ALA A 1 547 ? -15.465 -13.474 21.171 1.00 92.12 547 ALA A N 1
ATOM 3756 C CA . ALA A 1 547 ? -16.223 -12.582 20.292 1.00 92.12 547 ALA A CA 1
ATOM 3757 C C . ALA A 1 547 ? -17.729 -12.840 20.397 1.00 92.12 547 ALA A C 1
ATOM 3759 O O . ALA A 1 547 ? -18.153 -13.969 20.668 1.00 92.12 547 ALA A O 1
ATOM 3760 N N . GLY A 1 548 ? -18.527 -11.820 20.096 1.00 91.50 548 GLY A N 1
ATOM 3761 C CA . GLY A 1 548 ? -19.983 -11.910 20.062 1.00 91.50 548 GLY A CA 1
ATOM 3762 C C . GLY A 1 548 ? -20.516 -12.709 18.866 1.00 91.50 548 GLY A C 1
ATOM 3763 O O . GLY A 1 548 ? -19.954 -12.694 17.769 1.00 91.50 548 GLY A O 1
ATOM 3764 N N . ASN A 1 549 ? -21.645 -13.396 19.048 1.00 93.38 549 ASN A N 1
ATOM 3765 C CA . ASN A 1 549 ? -22.352 -14.136 17.996 1.00 93.38 549 ASN A CA 1
ATOM 3766 C C . ASN A 1 549 ? -23.303 -13.282 17.131 1.00 93.38 549 ASN A C 1
ATOM 3768 O O . ASN A 1 549 ? -24.121 -13.832 16.387 1.00 93.38 549 ASN A O 1
ATOM 3772 N N . ALA A 1 550 ? -23.223 -11.952 17.211 1.00 89.75 550 ALA A N 1
ATOM 3773 C CA . ALA A 1 550 ? -24.005 -11.030 16.385 1.00 89.75 550 ALA A CA 1
ATOM 3774 C C . ALA A 1 550 ? -23.440 -10.828 14.965 1.00 89.75 550 ALA A C 1
ATOM 3776 O O . ALA A 1 550 ? -24.136 -10.279 14.109 1.00 89.75 550 ALA A O 1
ATOM 3777 N N . GLY A 1 551 ? -22.203 -11.258 14.690 1.00 89.69 551 GLY A N 1
ATOM 3778 C CA . GLY A 1 551 ? -21.556 -11.038 13.396 1.00 89.69 551 GLY A CA 1
ATOM 3779 C C . GLY A 1 551 ? -20.255 -11.808 13.217 1.00 89.69 551 GLY A C 1
ATOM 3780 O O . GLY A 1 551 ? -20.121 -12.944 13.664 1.00 89.69 551 GLY A O 1
ATOM 3781 N N . THR A 1 552 ? -19.297 -11.200 12.522 1.00 90.88 552 THR A N 1
ATOM 3782 C CA . THR A 1 552 ? -18.005 -11.822 12.210 1.00 90.88 552 THR A CA 1
ATOM 3783 C C . THR A 1 552 ? -16.879 -11.290 13.085 1.00 90.88 552 THR A C 1
ATOM 3785 O O . THR A 1 552 ? -16.922 -10.144 13.529 1.00 90.88 552 THR A O 1
ATOM 3788 N N . VAL A 1 553 ? -15.827 -12.091 13.233 1.00 91.31 553 VAL A N 1
ATOM 3789 C CA . VAL A 1 553 ? -14.577 -11.695 13.883 1.00 91.31 553 VAL A CA 1
ATOM 3790 C C . VAL A 1 553 ? -13.374 -12.064 13.020 1.00 91.31 553 VAL A C 1
ATOM 3792 O O . VAL A 1 553 ? -13.255 -13.192 12.532 1.00 91.31 553 VAL A O 1
ATOM 3795 N N . THR A 1 554 ? -12.457 -11.120 12.852 1.00 89.19 554 THR A N 1
ATOM 3796 C CA . THR A 1 554 ? -11.153 -11.351 12.236 1.00 89.19 554 THR A CA 1
ATOM 3797 C C . THR A 1 554 ? -10.160 -11.682 13.341 1.00 89.19 554 THR A C 1
ATOM 3799 O O . THR A 1 554 ? -9.875 -10.856 14.203 1.00 89.19 554 THR A O 1
ATOM 3802 N N . ALA A 1 555 ? -9.635 -12.903 13.320 1.00 87.50 555 ALA A N 1
ATOM 3803 C CA . ALA A 1 555 ? -8.764 -13.429 14.356 1.00 87.50 555 ALA A CA 1
ATOM 3804 C C . ALA A 1 555 ? -7.394 -13.846 13.811 1.00 87.50 555 ALA A C 1
ATOM 3806 O O . ALA A 1 555 ? -7.234 -14.259 12.660 1.00 87.50 555 ALA A O 1
ATOM 3807 N N . LEU A 1 556 ? -6.398 -13.763 14.682 1.00 83.25 556 LEU A N 1
ATOM 3808 C CA . LEU A 1 556 ? -5.029 -14.190 14.450 1.00 83.25 556 LEU A CA 1
ATOM 3809 C C . LEU A 1 556 ? -4.760 -15.451 15.261 1.00 83.25 556 LEU A C 1
ATOM 3811 O O . LEU A 1 556 ? -4.913 -15.462 16.481 1.00 83.25 556 LEU A O 1
ATOM 3815 N N . VAL A 1 557 ? -4.366 -16.517 14.578 1.00 87.69 557 VAL A N 1
ATOM 3816 C CA . VAL A 1 557 ? -3.981 -17.797 15.172 1.00 87.69 557 VAL A CA 1
ATOM 3817 C C . VAL A 1 557 ? -2.467 -17.898 15.179 1.00 87.69 557 VAL A C 1
ATOM 3819 O O . VAL A 1 557 ? -1.848 -17.797 14.127 1.00 87.69 557 VAL A O 1
ATOM 3822 N N . TYR A 1 558 ? -1.873 -18.125 16.345 1.00 79.44 558 TYR A N 1
ATOM 3823 C CA . TYR A 1 558 ? -0.424 -18.187 16.535 1.00 79.44 558 TYR A CA 1
ATOM 3824 C C . TYR A 1 558 ? 0.028 -19.619 16.786 1.00 79.44 558 TYR A C 1
ATOM 3826 O O . TYR A 1 558 ? -0.694 -20.414 17.393 1.00 79.44 558 TYR A O 1
ATOM 3834 N N . GLY A 1 559 ? 1.241 -19.947 16.358 1.00 80.56 559 GLY A N 1
ATOM 3835 C CA . GLY A 1 559 ? 1.835 -21.263 16.531 1.00 80.56 559 GLY A CA 1
ATOM 3836 C C . GLY A 1 559 ? 3.103 -21.421 15.705 1.00 80.56 559 GLY A C 1
ATOM 3837 O O . GLY A 1 559 ? 3.841 -20.464 15.488 1.00 80.56 559 GLY A O 1
ATOM 3838 N N . SER A 1 560 ? 3.360 -22.636 15.244 1.00 75.00 560 SER A N 1
ATOM 3839 C CA . SER A 1 560 ? 4.472 -22.941 14.346 1.00 75.00 560 SER A CA 1
ATOM 3840 C C . SER A 1 560 ? 4.056 -24.020 13.360 1.00 75.00 560 SER A C 1
ATOM 3842 O O . SER A 1 560 ? 3.169 -24.820 13.653 1.00 75.00 560 SER A O 1
ATOM 3844 N N . GLY A 1 561 ? 4.713 -24.089 12.207 1.00 73.06 561 GLY A N 1
ATOM 3845 C CA . GLY A 1 561 ? 4.456 -25.172 11.261 1.00 73.06 561 GLY A CA 1
ATOM 3846 C C . GLY A 1 561 ? 3.206 -25.011 10.415 1.00 73.06 561 GLY A C 1
ATOM 3847 O O . GLY A 1 561 ? 2.755 -26.000 9.841 1.00 73.06 561 GLY A O 1
ATOM 3848 N N . PHE A 1 562 ? 2.607 -23.821 10.361 1.00 83.00 562 PHE A N 1
ATOM 3849 C CA . PHE A 1 562 ? 1.471 -23.559 9.486 1.00 83.00 562 PHE A CA 1
ATOM 3850 C C . PHE A 1 562 ? 1.946 -23.552 8.034 1.00 83.00 562 PHE A C 1
ATOM 3852 O O . PHE A 1 562 ? 2.793 -22.749 7.652 1.00 83.00 562 PHE A O 1
ATOM 3859 N N . ALA A 1 563 ? 1.393 -24.446 7.219 1.00 78.81 563 ALA A N 1
ATOM 3860 C CA . ALA A 1 563 ? 1.699 -24.519 5.795 1.00 78.81 563 ALA A CA 1
ATOM 3861 C C . ALA A 1 563 ? 0.694 -23.683 4.993 1.00 78.81 563 ALA A C 1
ATOM 3863 O O . ALA A 1 563 ? -0.496 -23.691 5.306 1.00 78.81 563 ALA A O 1
ATOM 3864 N N . THR A 1 564 ? 1.139 -22.995 3.938 1.00 81.12 564 THR A N 1
ATOM 3865 C CA . THR A 1 564 ? 0.258 -22.222 3.045 1.00 81.12 564 THR A CA 1
ATOM 3866 C C . THR A 1 564 ? -0.954 -23.051 2.613 1.00 81.12 564 THR A C 1
ATOM 3868 O O . THR A 1 564 ? -0.805 -24.159 2.102 1.00 81.12 564 THR A O 1
ATOM 3871 N N . GLY A 1 565 ? -2.159 -22.516 2.827 1.00 80.19 565 GLY A N 1
ATOM 3872 C CA . GLY A 1 565 ? -3.417 -23.236 2.606 1.00 80.19 565 GLY A CA 1
ATOM 3873 C C . GLY A 1 565 ? -3.940 -24.017 3.819 1.00 80.19 565 GLY A C 1
ATOM 3874 O O . GLY A 1 565 ? -4.894 -24.778 3.663 1.00 80.19 565 GLY A O 1
ATOM 3875 N N . ALA A 1 566 ? -3.350 -23.853 5.011 1.00 88.38 566 ALA A N 1
ATOM 3876 C CA . ALA A 1 566 ? -3.889 -24.430 6.241 1.00 88.38 566 ALA A CA 1
ATOM 3877 C C . ALA A 1 566 ? -5.345 -23.990 6.475 1.00 88.38 566 ALA A C 1
ATOM 3879 O O . ALA A 1 566 ? -5.682 -22.809 6.380 1.00 88.38 566 ALA A O 1
ATOM 3880 N N . ALA A 1 567 ? -6.199 -24.950 6.818 1.00 93.88 567 ALA A N 1
ATOM 3881 C CA . ALA A 1 567 ? -7.568 -24.703 7.240 1.00 93.88 567 ALA A CA 1
ATOM 3882 C C . ALA A 1 567 ? -7.609 -24.419 8.745 1.00 93.88 567 ALA A C 1
ATOM 3884 O O . ALA A 1 567 ? -6.956 -25.110 9.531 1.00 93.88 567 ALA A O 1
ATOM 3885 N N . VAL A 1 568 ? -8.410 -23.434 9.145 1.00 96.12 568 VAL A N 1
ATOM 3886 C CA . VAL A 1 568 ? -8.629 -23.066 10.547 1.00 96.12 568 VAL A CA 1
ATOM 3887 C C . VAL A 1 568 ? -10.115 -23.159 10.853 1.00 96.12 568 VAL A C 1
ATOM 3889 O O . VAL A 1 568 ? -10.941 -22.605 10.128 1.00 96.12 568 VAL A O 1
ATOM 3892 N N . GLU A 1 569 ? -10.463 -23.864 11.923 1.00 97.50 569 GLU A N 1
ATOM 3893 C CA . GLU A 1 569 ? -11.848 -24.116 12.307 1.00 97.50 569 GLU A CA 1
ATOM 3894 C C . GLU A 1 569 ? -12.051 -23.965 13.815 1.00 97.50 569 GLU A C 1
ATOM 3896 O O . GLU A 1 569 ? -11.204 -24.380 14.609 1.00 97.50 569 GLU A O 1
ATOM 3901 N N . LEU A 1 570 ? -13.219 -23.457 14.209 1.00 97.75 570 LEU A N 1
ATOM 3902 C CA . LEU A 1 570 ? -13.732 -23.594 15.569 1.00 97.75 570 LEU A CA 1
ATOM 3903 C C . LEU A 1 570 ? -14.664 -24.807 15.629 1.00 97.75 570 LEU A C 1
ATOM 3905 O O . LEU A 1 570 ? -15.581 -24.947 14.814 1.00 97.75 570 LEU A O 1
ATOM 3909 N N . ARG A 1 571 ? -14.440 -25.704 16.594 1.00 96.69 571 ARG A N 1
ATOM 3910 C CA . ARG A 1 571 ? -15.227 -26.934 16.765 1.00 96.69 571 ARG A CA 1
ATOM 3911 C C . ARG A 1 571 ? -15.779 -27.082 18.176 1.00 96.69 571 ARG A C 1
ATOM 3913 O O . ARG A 1 571 ? -15.080 -26.854 19.157 1.00 96.69 571 ARG A O 1
ATOM 3920 N N . ARG A 1 572 ? -17.015 -27.572 18.259 1.00 95.00 572 ARG A N 1
ATOM 3921 C CA . ARG A 1 572 ? -17.667 -27.999 19.499 1.00 95.00 572 ARG A CA 1
ATOM 3922 C C . ARG A 1 572 ? -18.498 -29.249 19.237 1.00 95.00 572 ARG A C 1
ATOM 3924 O O . ARG A 1 572 ? -19.140 -29.357 18.193 1.00 95.00 572 ARG A O 1
ATOM 3931 N N . ASP A 1 573 ? -18.477 -30.198 20.166 1.00 90.50 573 ASP A N 1
ATOM 3932 C CA . ASP A 1 573 ? -19.172 -31.475 19.997 1.00 90.50 573 ASP A CA 1
ATOM 3933 C C . ASP A 1 573 ? -20.675 -31.286 19.740 1.00 90.50 573 ASP A C 1
ATOM 3935 O O . ASP A 1 573 ? -21.356 -30.513 20.415 1.00 90.50 573 ASP A O 1
ATOM 3939 N N . GLY A 1 574 ? -21.197 -32.011 18.745 1.00 89.25 574 GLY A N 1
ATOM 3940 C CA . GLY A 1 574 ? -22.613 -31.978 18.366 1.00 89.25 574 GLY A CA 1
ATOM 3941 C C . GLY A 1 574 ? -23.049 -30.765 17.535 1.00 89.25 574 GLY A C 1
ATOM 3942 O O . GLY A 1 574 ? -24.230 -30.685 17.199 1.00 89.25 574 GLY A O 1
ATOM 3943 N N . LEU A 1 575 ? -22.133 -29.857 17.173 1.00 93.94 575 LEU A N 1
ATOM 3944 C CA . LEU A 1 575 ? -22.405 -28.695 16.321 1.00 93.94 575 LEU A CA 1
ATOM 3945 C C . LEU A 1 575 ? -21.574 -28.708 15.022 1.00 93.94 575 LEU A C 1
ATOM 3947 O O . LEU A 1 575 ? -20.518 -29.344 14.976 1.00 93.94 575 LEU A O 1
ATOM 3951 N N . PRO A 1 576 ? -22.028 -28.013 13.958 1.00 93.12 576 PRO A N 1
ATOM 3952 C CA . PRO A 1 576 ? -21.215 -27.773 12.767 1.00 93.12 576 PRO A CA 1
ATOM 3953 C C . PRO A 1 576 ? -19.918 -27.021 13.103 1.00 93.12 576 PRO A C 1
ATOM 3955 O O . PRO A 1 576 ? -19.906 -26.167 13.987 1.00 93.12 576 PRO A O 1
ATOM 3958 N N . ALA A 1 577 ? -18.834 -27.330 12.387 1.00 93.75 577 ALA A N 1
ATOM 3959 C CA . ALA A 1 577 ? -17.589 -26.574 12.489 1.00 93.75 577 ALA A CA 1
ATOM 3960 C C . ALA A 1 577 ? -17.757 -25.186 11.857 1.00 93.75 577 ALA A C 1
ATOM 3962 O O . ALA A 1 577 ? -18.368 -25.060 10.793 1.00 93.75 577 ALA A O 1
ATOM 3963 N N . ILE A 1 578 ? -17.181 -24.168 12.489 1.00 96.62 578 ILE A N 1
ATOM 3964 C CA . ILE A 1 578 ? -17.150 -22.803 11.963 1.00 96.62 578 ILE A CA 1
ATOM 3965 C C . ILE A 1 578 ? -15.805 -22.625 11.276 1.00 96.62 578 ILE A C 1
ATOM 3967 O O . ILE A 1 578 ? -14.760 -22.656 11.926 1.00 96.62 578 ILE A O 1
ATOM 3971 N N . VAL A 1 579 ? -15.823 -22.489 9.956 1.00 95.81 579 VAL A N 1
ATOM 3972 C CA . VAL A 1 579 ? -14.603 -22.381 9.153 1.00 95.81 579 VAL A CA 1
ATOM 3973 C C . VAL A 1 579 ? -14.172 -20.918 9.088 1.00 95.81 579 VAL A C 1
ATOM 3975 O O . VAL A 1 579 ? -14.968 -20.058 8.716 1.00 95.81 579 VAL A O 1
ATOM 3978 N N . GLY A 1 580 ? -12.914 -20.636 9.424 1.00 92.31 580 GLY A N 1
ATOM 3979 C CA . GLY A 1 580 ? -12.330 -19.306 9.278 1.00 92.31 580 GLY A CA 1
ATOM 3980 C C . GLY A 1 580 ? -11.958 -19.041 7.819 1.00 92.31 580 GLY A C 1
ATOM 3981 O O . GLY A 1 580 ? -10.995 -19.630 7.328 1.00 92.31 580 GLY A O 1
ATOM 3982 N N . GLN A 1 581 ? -12.710 -18.196 7.105 1.00 88.50 581 GLN A N 1
ATOM 3983 C CA . GLN A 1 581 ? -12.467 -17.897 5.689 1.00 88.50 581 GLN A CA 1
ATOM 3984 C C . GLN A 1 581 ? -12.625 -16.410 5.311 1.00 88.50 581 GLN A C 1
ATOM 3986 O O . GLN A 1 581 ? -13.648 -15.782 5.601 1.00 88.50 581 GLN A O 1
ATOM 3991 N N . PRO A 1 582 ? -11.654 -15.844 4.561 1.00 81.50 582 PRO A N 1
ATOM 3992 C CA . PRO A 1 582 ? -10.406 -16.452 4.108 1.00 81.50 582 PRO A CA 1
ATOM 3993 C C . PRO A 1 582 ? -9.444 -16.669 5.283 1.00 81.50 582 PRO A C 1
ATOM 3995 O O . PRO A 1 582 ? -9.572 -16.018 6.318 1.00 81.50 582 PRO A O 1
ATOM 3998 N N . ALA A 1 583 ? -8.512 -17.603 5.102 1.00 85.56 583 ALA A N 1
ATOM 3999 C CA . ALA A 1 583 ? -7.407 -17.858 6.015 1.00 85.56 583 ALA A CA 1
ATOM 4000 C C . ALA A 1 583 ? -6.095 -17.687 5.248 1.00 85.56 583 ALA A C 1
ATOM 4002 O O . ALA A 1 583 ? -5.933 -18.283 4.182 1.00 85.56 583 ALA A O 1
ATOM 4003 N N . GLN A 1 584 ? -5.179 -16.881 5.777 1.00 84.38 584 GLN A N 1
ATOM 4004 C CA . GLN A 1 584 ? -3.876 -16.636 5.170 1.00 84.38 584 GLN A CA 1
ATOM 4005 C C . GLN A 1 584 ? -2.771 -16.916 6.174 1.00 84.38 584 GLN A C 1
ATOM 4007 O O . GLN A 1 584 ? -2.775 -16.389 7.284 1.00 84.38 584 GLN A O 1
ATOM 4012 N N . VAL A 1 585 ? -1.820 -17.750 5.767 1.00 79.38 585 VAL A N 1
ATOM 4013 C CA . VAL A 1 585 ? -0.645 -18.086 6.567 1.00 79.38 585 VAL A CA 1
ATOM 4014 C C . VAL A 1 585 ? 0.438 -17.043 6.307 1.00 79.38 585 VAL A C 1
ATOM 4016 O O . VAL A 1 585 ? 0.789 -16.795 5.154 1.00 79.38 585 VAL A O 1
ATOM 4019 N N . GLY A 1 586 ? 0.963 -16.432 7.367 1.00 63.16 586 GLY A N 1
ATOM 4020 C CA . GLY A 1 586 ? 2.063 -15.475 7.269 1.00 63.16 586 GLY A CA 1
ATOM 4021 C C . GLY A 1 586 ? 3.347 -16.123 6.739 1.00 63.16 586 GLY A C 1
ATOM 4022 O O . GLY A 1 586 ? 3.543 -17.329 6.874 1.00 63.16 586 GLY A O 1
ATOM 4023 N N . ALA A 1 587 ? 4.260 -15.315 6.191 1.00 53.38 587 ALA A N 1
ATOM 4024 C CA . ALA A 1 587 ? 5.454 -15.774 5.463 1.00 53.38 587 ALA A CA 1
ATOM 4025 C C . ALA A 1 587 ? 6.380 -16.745 6.233 1.00 53.38 587 ALA A C 1
ATOM 4027 O O . ALA A 1 587 ? 7.160 -17.460 5.615 1.00 53.38 587 ALA A O 1
ATOM 4028 N N . ARG A 1 588 ? 6.289 -16.786 7.571 1.00 58.03 588 ARG A N 1
ATOM 4029 C CA . ARG A 1 588 ? 7.073 -17.674 8.453 1.00 58.03 588 ARG A CA 1
ATOM 4030 C C . ARG A 1 588 ? 6.298 -18.893 8.980 1.00 58.03 588 ARG A C 1
ATOM 4032 O O . ARG A 1 588 ? 6.809 -19.605 9.837 1.00 58.03 588 ARG A O 1
ATOM 4039 N N . GLY A 1 589 ? 5.044 -19.096 8.564 1.00 68.12 589 GLY A N 1
ATOM 4040 C CA . GLY A 1 589 ? 4.198 -20.202 9.040 1.00 68.12 589 GLY A CA 1
ATOM 4041 C C . GLY A 1 589 ? 3.943 -20.214 10.553 1.00 68.12 589 GLY A C 1
ATOM 4042 O O . GLY A 1 589 ? 3.716 -21.272 11.137 1.00 68.12 589 GLY A O 1
ATOM 4043 N N . ALA A 1 590 ? 4.009 -19.046 11.198 1.00 73.38 590 ALA A N 1
ATOM 4044 C CA . ALA A 1 590 ? 3.817 -18.883 12.642 1.00 73.38 590 ALA A CA 1
ATOM 4045 C C . ALA A 1 590 ? 2.490 -18.200 13.010 1.00 73.38 590 ALA A C 1
ATOM 4047 O O . ALA A 1 590 ? 2.062 -18.240 14.162 1.00 73.38 590 ALA A O 1
ATOM 4048 N N . VAL A 1 591 ? 1.834 -17.568 12.033 1.00 75.62 591 VAL A N 1
ATOM 4049 C CA . VAL A 1 591 ? 0.568 -16.852 12.218 1.00 75.62 591 VAL A CA 1
ATOM 4050 C C . VAL A 1 591 ? -0.381 -17.192 11.075 1.00 75.62 591 VAL A C 1
ATOM 4052 O O . VAL A 1 591 ? 0.056 -17.276 9.926 1.00 75.62 591 VAL A O 1
ATOM 4055 N N . ILE A 1 592 ? -1.666 -17.365 11.377 1.00 81.88 592 ILE A N 1
ATOM 4056 C CA . ILE A 1 592 ? -2.749 -17.416 10.394 1.00 81.88 592 ILE A CA 1
ATOM 4057 C C . ILE A 1 592 ? -3.732 -16.288 10.694 1.00 81.88 592 ILE A C 1
ATOM 4059 O O . ILE A 1 592 ? -4.266 -16.223 11.797 1.00 81.88 592 ILE A O 1
ATOM 4063 N N . THR A 1 593 ? -4.012 -15.431 9.718 1.00 86.81 593 THR A N 1
ATOM 4064 C CA . THR A 1 593 ? -5.128 -14.480 9.786 1.00 86.81 593 THR A CA 1
ATOM 4065 C C . THR A 1 593 ? -6.366 -15.146 9.207 1.00 86.81 593 THR A C 1
ATOM 4067 O O . THR A 1 593 ? -6.343 -15.541 8.044 1.00 86.81 593 THR A O 1
ATOM 4070 N N . ALA A 1 594 ? -7.429 -15.292 9.998 1.00 90.31 594 ALA A N 1
ATOM 4071 C CA . ALA A 1 594 ? -8.661 -15.971 9.604 1.00 90.31 594 ALA A CA 1
ATOM 4072 C C . ALA A 1 594 ? -9.904 -15.174 10.021 1.00 90.31 594 ALA A C 1
ATOM 4074 O O . ALA A 1 594 ? -9.915 -14.538 11.070 1.00 90.31 594 ALA A O 1
ATOM 4075 N N . VAL A 1 595 ? -10.968 -15.231 9.217 1.00 91.06 595 VAL A N 1
ATOM 4076 C CA . VAL A 1 595 ? -12.241 -14.547 9.515 1.00 91.06 595 VAL A CA 1
ATOM 4077 C C . VAL A 1 595 ? -13.326 -15.567 9.839 1.00 91.06 595 VAL A C 1
ATOM 4079 O O . VAL A 1 595 ? -13.677 -16.374 8.981 1.00 91.06 595 VAL A O 1
ATOM 4082 N N . PHE A 1 596 ? -13.881 -15.526 11.047 1.00 93.38 596 PHE A N 1
ATOM 4083 C CA . PHE A 1 596 ? -14.969 -16.404 11.481 1.00 93.38 596 PHE A CA 1
ATOM 4084 C C . PHE A 1 596 ? -16.309 -15.675 11.403 1.00 93.38 596 PHE A C 1
ATOM 4086 O O . PHE A 1 596 ? -16.440 -14.559 11.896 1.00 93.38 596 PHE A O 1
ATOM 4093 N N . ASP A 1 597 ? -17.311 -16.309 10.797 1.00 92.38 597 ASP A N 1
ATOM 4094 C CA . ASP A 1 597 ? -18.703 -15.860 10.876 1.00 92.38 597 ASP A CA 1
ATOM 4095 C C . ASP A 1 597 ? -19.378 -16.543 12.066 1.00 92.38 597 ASP A C 1
ATOM 4097 O O . ASP A 1 597 ? -19.548 -17.763 12.073 1.00 92.38 597 ASP A O 1
ATOM 4101 N N . LEU A 1 598 ? -19.696 -15.760 13.096 1.00 93.88 598 LEU A N 1
ATOM 4102 C CA . LEU A 1 598 ? -20.288 -16.242 14.339 1.00 93.88 598 LEU A CA 1
ATOM 4103 C C . LEU A 1 598 ? -21.792 -15.965 14.401 1.00 93.88 598 LEU A C 1
ATOM 4105 O O . LEU A 1 598 ? -22.415 -16.316 15.402 1.00 93.88 598 LEU A O 1
ATOM 4109 N N . ALA A 1 599 ? -22.397 -15.397 13.352 1.00 91.00 599 ALA A N 1
ATOM 4110 C CA . ALA A 1 599 ? -23.796 -14.985 13.355 1.00 91.00 599 ALA A CA 1
ATOM 4111 C C . ALA A 1 599 ? -24.745 -16.136 13.750 1.00 91.00 599 ALA A C 1
ATOM 4113 O O . ALA A 1 599 ? -24.844 -17.158 13.068 1.00 91.00 599 ALA A O 1
ATOM 4114 N N . GLY A 1 600 ? -25.451 -15.975 14.874 1.00 87.88 600 GLY A N 1
ATOM 4115 C CA . GLY A 1 600 ? -26.397 -16.971 15.400 1.00 87.88 600 GLY A CA 1
ATOM 4116 C C . GLY A 1 600 ? -25.748 -18.249 15.953 1.00 87.88 600 GLY A C 1
ATOM 4117 O O . GLY A 1 600 ? -26.445 -19.225 16.245 1.00 87.88 600 GLY A O 1
ATOM 4118 N N . THR A 1 601 ? -24.423 -18.262 16.104 1.00 93.25 601 THR A N 1
ATOM 4119 C CA . THR A 1 601 ? -23.681 -19.379 16.692 1.00 93.25 601 THR A CA 1
ATOM 4120 C C . THR A 1 601 ? -23.978 -19.485 18.191 1.00 93.25 601 THR A C 1
ATOM 4122 O O . THR A 1 601 ? -23.938 -18.476 18.891 1.00 93.25 601 THR A O 1
ATOM 4125 N N . PRO A 1 602 ? -24.224 -20.688 18.744 1.00 94.06 602 PRO A N 1
ATOM 4126 C CA . PRO A 1 602 ? -24.443 -20.842 20.180 1.00 94.06 602 PRO A CA 1
ATOM 4127 C C . PRO A 1 602 ? -23.250 -20.372 21.028 1.00 94.06 602 PRO A C 1
ATOM 4129 O O . PRO A 1 602 ? -22.128 -20.856 20.837 1.00 94.06 602 PRO A O 1
ATOM 4132 N N . ALA A 1 603 ? -23.518 -19.526 22.028 1.00 95.19 603 ALA A N 1
ATOM 4133 C CA . ALA A 1 603 ? -22.520 -19.078 22.996 1.00 95.19 603 ALA A CA 1
ATOM 4134 C C . ALA A 1 603 ? -21.859 -20.244 23.766 1.00 95.19 603 ALA A C 1
ATOM 4136 O O . ALA A 1 603 ? -22.422 -21.343 23.905 1.00 95.19 603 ALA A O 1
ATOM 4137 N N . GLY A 1 604 ? -20.639 -20.015 24.256 1.00 94.94 604 GLY A N 1
ATOM 4138 C CA . GLY A 1 604 ? -19.819 -20.956 25.025 1.00 94.94 604 GLY A CA 1
ATOM 4139 C C . GLY A 1 604 ? -18.412 -21.155 24.453 1.00 94.94 604 GLY A C 1
ATOM 4140 O O . GLY A 1 604 ? -18.033 -20.527 23.471 1.00 94.94 604 GLY A O 1
ATOM 4141 N N . ALA A 1 605 ? -17.632 -22.047 25.068 1.00 96.06 605 ALA A N 1
ATOM 4142 C CA . ALA A 1 605 ? -16.266 -22.352 24.637 1.00 96.06 605 ALA A CA 1
ATOM 4143 C C . ALA A 1 605 ? -16.228 -23.261 23.393 1.00 96.06 605 ALA A C 1
ATOM 4145 O O . ALA A 1 605 ? -17.013 -24.209 23.273 1.00 96.06 605 ALA A O 1
ATOM 4146 N N . TRP A 1 606 ? -15.281 -22.980 22.502 1.00 97.69 606 TRP A N 1
ATOM 4147 C CA . TRP A 1 606 ? -14.996 -23.689 21.260 1.00 97.69 606 TRP A CA 1
ATOM 4148 C C . TRP A 1 606 ? -13.512 -24.058 21.189 1.00 97.69 606 TRP A C 1
ATOM 4150 O O . TRP A 1 606 ? -12.632 -23.306 21.617 1.00 97.69 606 TRP A O 1
ATOM 4160 N N . ASP A 1 607 ? -13.231 -25.230 20.627 1.00 97.19 607 ASP A N 1
ATOM 4161 C CA . ASP A 1 607 ? -11.870 -25.679 20.361 1.00 97.19 607 ASP A CA 1
ATOM 4162 C C . ASP A 1 607 ? -11.375 -25.080 19.048 1.00 97.19 607 ASP A C 1
ATOM 4164 O O . ASP A 1 607 ? -12.099 -25.086 18.052 1.00 97.19 607 ASP A O 1
ATOM 4168 N N . LEU A 1 608 ? -10.116 -24.656 19.014 1.00 97.38 608 LEU A N 1
ATOM 4169 C CA . LEU A 1 608 ? -9.452 -24.237 17.786 1.00 97.38 608 LEU A CA 1
ATOM 4170 C C . LEU A 1 608 ? -8.763 -25.433 17.137 1.00 97.38 608 LEU A C 1
ATOM 4172 O O . LEU A 1 608 ? -7.995 -26.142 17.788 1.00 97.38 608 LEU A O 1
ATOM 4176 N N . VAL A 1 609 ? -9.009 -25.652 15.850 1.00 97.06 609 VAL A N 1
ATOM 4177 C CA . VAL A 1 609 ? -8.379 -26.713 15.065 1.00 97.06 609 VAL A CA 1
ATOM 4178 C C . VAL A 1 609 ? -7.699 -26.103 13.849 1.00 97.06 609 VAL A C 1
ATOM 4180 O O . VAL A 1 609 ? -8.352 -25.456 13.035 1.00 97.06 609 VAL A O 1
ATOM 4183 N N . VAL A 1 610 ? -6.397 -26.346 13.706 1.00 96.19 610 VAL A N 1
ATOM 4184 C CA . VAL A 1 610 ? -5.629 -25.990 12.505 1.00 96.19 610 VAL A CA 1
ATOM 4185 C C . VAL A 1 610 ? -5.230 -27.269 11.793 1.00 96.19 610 VAL A C 1
ATOM 4187 O O . VAL A 1 610 ? -4.669 -28.165 12.421 1.00 96.19 610 VAL A O 1
ATOM 4190 N N . THR A 1 611 ? -5.524 -27.356 10.497 1.00 94.88 611 THR A N 1
ATOM 4191 C CA . THR A 1 611 ? -5.205 -28.506 9.645 1.00 94.88 611 THR A CA 1
ATOM 4192 C C . THR A 1 611 ? -4.381 -28.049 8.452 1.00 94.88 611 THR A C 1
ATOM 4194 O O . THR A 1 611 ? -4.865 -27.281 7.625 1.00 94.88 611 THR A O 1
ATOM 4197 N N . ASN A 1 612 ? -3.147 -28.530 8.336 1.00 89.44 612 ASN A N 1
ATOM 4198 C CA . ASN A 1 612 ? -2.320 -28.266 7.163 1.00 89.44 612 ASN A CA 1
ATOM 4199 C C . ASN A 1 612 ? -2.837 -29.037 5.932 1.00 89.44 612 ASN A C 1
ATOM 4201 O O . ASN A 1 612 ? -3.510 -30.060 6.085 1.00 89.44 612 ASN A O 1
ATOM 4205 N N . PRO A 1 613 ? -2.485 -28.613 4.701 1.00 83.69 613 PRO A N 1
ATOM 4206 C CA . PRO A 1 613 ? -2.891 -29.301 3.469 1.00 83.69 613 PRO A CA 1
ATOM 4207 C C . PRO A 1 613 ? -2.457 -30.772 3.380 1.00 83.69 613 PRO A C 1
ATOM 4209 O O . PRO A 1 613 ? -3.059 -31.553 2.648 1.00 83.69 613 PRO A O 1
ATOM 4212 N N . ASP A 1 614 ? -1.429 -31.166 4.136 1.00 76.44 614 ASP A N 1
ATOM 4213 C CA . ASP A 1 614 ? -0.968 -32.554 4.259 1.00 76.44 614 ASP A CA 1
ATOM 4214 C C . ASP A 1 614 ? -1.856 -33.431 5.169 1.00 76.44 614 ASP A C 1
ATOM 4216 O O . ASP A 1 614 ? -1.589 -34.622 5.343 1.00 76.44 614 ASP A O 1
ATOM 4220 N N . GLY A 1 615 ? -2.914 -32.854 5.747 1.00 82.94 615 GLY A N 1
ATOM 4221 C CA . GLY A 1 615 ? -3.879 -33.519 6.617 1.00 82.94 615 GLY A CA 1
ATOM 4222 C C . GLY A 1 615 ? -3.468 -33.599 8.088 1.00 82.94 615 GLY A C 1
ATOM 4223 O O . GLY A 1 615 ? -4.245 -34.112 8.897 1.00 82.94 615 GLY A O 1
ATOM 4224 N N . ARG A 1 616 ? -2.283 -33.104 8.479 1.00 87.38 616 ARG A N 1
ATOM 4225 C CA . ARG A 1 616 ? -1.914 -33.016 9.899 1.00 87.38 616 ARG A CA 1
ATOM 4226 C C . ARG A 1 616 ? -2.743 -31.927 10.567 1.00 87.38 616 ARG A C 1
ATOM 4228 O O . ARG A 1 616 ? -2.802 -30.806 10.068 1.00 87.38 616 ARG A O 1
ATOM 4235 N N . ALA A 1 617 ? -3.345 -32.252 11.708 1.00 92.31 617 ALA A N 1
ATOM 4236 C CA . ALA A 1 617 ? -4.173 -31.325 12.465 1.00 92.31 617 ALA A CA 1
ATOM 4237 C C . ALA A 1 617 ? -3.731 -31.231 13.926 1.00 92.31 617 ALA A C 1
ATOM 4239 O O . ALA A 1 617 ? -3.401 -32.241 14.551 1.00 92.31 617 ALA A O 1
ATOM 4240 N N . VAL A 1 618 ? -3.783 -30.022 14.478 1.00 95.19 618 VAL A N 1
ATOM 4241 C CA . VAL A 1 618 ? -3.587 -29.745 15.904 1.00 95.19 618 VAL A CA 1
ATOM 4242 C C . VAL A 1 618 ? -4.846 -29.095 16.452 1.00 95.19 618 VAL A C 1
ATOM 4244 O O . VAL A 1 618 ? -5.442 -28.233 15.809 1.00 95.19 618 VAL A O 1
ATOM 4247 N N . ARG A 1 619 ? -5.255 -29.531 17.647 1.00 95.38 619 ARG A N 1
ATOM 4248 C CA . ARG A 1 619 ? -6.396 -28.989 18.385 1.00 95.38 619 ARG A CA 1
ATOM 4249 C C . ARG A 1 619 ? -5.907 -28.306 19.653 1.00 95.38 619 ARG A C 1
ATOM 4251 O O . ARG A 1 619 ? -5.199 -28.933 20.438 1.00 95.38 619 ARG A O 1
ATOM 4258 N N . LEU A 1 620 ? -6.364 -27.081 19.875 1.00 95.12 620 LEU A N 1
ATOM 4259 C CA . LEU A 1 620 ? -6.227 -26.359 21.131 1.00 95.12 620 LEU A CA 1
ATOM 4260 C C . LEU A 1 620 ? -7.611 -26.281 21.811 1.00 95.12 620 LEU A C 1
ATOM 4262 O O . LEU A 1 620 ? -8.493 -25.582 21.302 1.00 95.12 620 LEU A O 1
ATOM 4266 N N . PRO A 1 621 ? -7.847 -27.037 22.902 1.00 95.12 621 PRO A N 1
ATOM 4267 C CA . PRO A 1 621 ? -9.152 -27.089 23.558 1.00 95.12 621 PRO A CA 1
ATOM 4268 C C . PRO A 1 621 ? -9.559 -25.761 24.201 1.00 95.12 621 PRO A C 1
ATOM 4270 O O . PRO A 1 621 ? -8.713 -25.101 24.800 1.00 95.12 621 PRO A O 1
ATOM 4273 N N . ALA A 1 622 ? -10.849 -25.412 24.122 1.00 92.56 622 ALA A N 1
ATOM 4274 C CA . ALA A 1 622 ? -11.440 -24.209 24.725 1.00 92.56 622 ALA A CA 1
ATOM 4275 C C . ALA A 1 622 ? -10.650 -22.910 24.448 1.00 92.56 622 ALA A C 1
ATOM 4277 O O . ALA A 1 622 ? -10.560 -22.028 25.301 1.00 92.56 622 ALA A O 1
ATOM 4278 N N . ALA A 1 623 ? -10.053 -22.814 23.258 1.00 90.50 623 ALA A N 1
ATOM 4279 C CA . ALA A 1 623 ? -9.187 -21.706 22.868 1.00 90.50 623 ALA A CA 1
ATOM 4280 C C . ALA A 1 623 ? -9.954 -20.416 22.544 1.00 90.50 623 ALA A C 1
ATOM 4282 O O . ALA A 1 623 ? -9.350 -19.345 22.544 1.00 90.50 623 ALA A O 1
ATOM 4283 N N . PHE A 1 624 ? -11.249 -20.526 22.233 1.00 95.62 624 PHE A N 1
ATOM 4284 C CA . PHE A 1 624 ? -12.091 -19.410 21.817 1.00 95.62 624 PHE A CA 1
ATOM 4285 C C . PHE A 1 624 ? -13.455 -19.448 22.516 1.00 95.62 624 PHE A C 1
ATOM 4287 O O . PHE A 1 624 ? -14.047 -20.520 22.643 1.00 95.62 624 PHE A O 1
ATOM 4294 N N . VAL A 1 625 ? -13.985 -18.303 22.947 1.00 95.38 625 VAL A N 1
ATOM 4295 C CA . VAL A 1 625 ? -15.307 -18.191 23.586 1.00 95.38 625 VAL A CA 1
ATOM 4296 C C . VAL A 1 625 ? -16.248 -17.369 22.710 1.00 95.38 625 VAL A C 1
ATOM 4298 O O . VAL A 1 625 ? -15.993 -16.208 22.426 1.00 95.38 625 VAL A O 1
ATOM 4301 N N . VAL A 1 626 ? -17.361 -17.970 22.293 1.00 96.12 626 VAL A N 1
ATOM 4302 C CA . VAL A 1 626 ? -18.443 -17.235 21.628 1.00 96.12 626 VAL A CA 1
ATOM 4303 C C . VAL A 1 626 ? -19.363 -16.660 22.701 1.00 96.12 626 VAL A C 1
ATOM 4305 O O . VAL A 1 626 ? -19.853 -17.403 23.555 1.00 96.12 626 VAL A O 1
ATOM 4308 N N . GLU A 1 627 ? -19.601 -15.358 22.655 1.00 93.62 627 GLU A N 1
ATOM 4309 C CA . GLU A 1 627 ? -20.457 -14.620 23.583 1.00 93.62 627 GLU A CA 1
ATOM 4310 C C . GLU A 1 627 ? -21.843 -14.378 22.970 1.00 93.62 627 GLU A C 1
ATOM 4312 O O . GLU A 1 627 ? -22.017 -14.385 21.751 1.00 93.62 627 GLU A O 1
ATOM 4317 N N . GLU A 1 628 ? -22.860 -14.225 23.818 1.00 93.12 628 GLU A N 1
ATOM 4318 C CA . GLU A 1 628 ? -24.231 -13.988 23.358 1.00 93.12 628 GLU A CA 1
ATOM 4319 C C . GLU A 1 628 ? -24.419 -12.503 23.009 1.00 93.12 628 GLU A C 1
ATOM 4321 O O . GLU A 1 628 ? -24.238 -11.633 23.859 1.00 93.12 628 GLU A O 1
ATOM 4326 N N . GLY A 1 629 ? -24.831 -12.213 21.776 1.00 87.62 629 GLY A N 1
ATOM 4327 C CA . GLY A 1 629 ? -24.970 -10.860 21.253 1.00 87.62 629 GLY A CA 1
ATOM 4328 C C . GLY A 1 629 ? -23.646 -10.293 20.742 1.00 87.62 629 GLY A C 1
ATOM 4329 O O . GLY A 1 629 ? -22.973 -10.914 19.921 1.00 87.62 629 GLY A O 1
ATOM 4330 N N . GLY A 1 630 ? -23.322 -9.081 21.182 1.00 84.44 630 GLY A N 1
ATOM 4331 C CA . GLY A 1 630 ? -22.147 -8.333 20.742 1.00 84.44 630 GLY A CA 1
ATOM 4332 C C . GLY A 1 630 ? -22.451 -7.230 19.729 1.00 84.44 630 GLY A C 1
ATOM 4333 O O . GLY A 1 630 ? -23.544 -7.148 19.161 1.00 84.44 630 GLY A O 1
ATOM 4334 N N . GLY A 1 631 ? -21.487 -6.338 19.531 1.00 85.19 631 GLY A N 1
ATOM 4335 C CA . GLY A 1 631 ? -21.618 -5.172 18.667 1.00 85.19 631 GLY A CA 1
ATOM 4336 C C . GLY A 1 631 ? -20.291 -4.458 18.432 1.00 85.19 631 GLY A C 1
ATOM 4337 O O . GLY A 1 631 ? -19.441 -4.371 19.315 1.00 85.19 631 GLY A O 1
ATOM 4338 N N . ALA A 1 632 ? -20.124 -3.933 17.219 1.00 85.94 632 ALA A N 1
ATOM 4339 C CA . ALA A 1 632 ? -18.978 -3.112 16.865 1.00 85.94 632 ALA A CA 1
ATOM 4340 C C . ALA A 1 632 ? -19.048 -1.771 17.609 1.00 85.94 632 ALA A C 1
ATOM 4342 O O . ALA A 1 632 ? -20.105 -1.136 17.657 1.00 85.94 632 ALA A O 1
ATOM 4343 N N . ARG A 1 633 ? -17.917 -1.323 18.156 1.00 82.62 633 ARG A N 1
ATOM 4344 C CA . ARG A 1 633 ? -17.783 -0.028 18.837 1.00 82.62 633 ARG A CA 1
ATOM 4345 C C . ARG A 1 633 ? -16.568 0.713 18.280 1.00 82.62 633 ARG A C 1
ATOM 4347 O O . ARG A 1 633 ? -15.542 0.781 18.958 1.00 82.62 633 ARG A O 1
ATOM 4354 N N . PRO A 1 634 ? -16.637 1.203 17.027 1.00 80.00 634 PRO A N 1
ATOM 4355 C CA . PRO A 1 634 ? -15.552 1.985 16.471 1.00 80.00 634 PRO A CA 1
ATOM 4356 C C . PRO A 1 634 ? -15.386 3.287 17.256 1.00 80.00 634 PRO A C 1
ATOM 4358 O O . PRO A 1 634 ? -16.374 3.917 17.634 1.00 80.00 634 PRO A O 1
ATOM 4361 N N . ALA A 1 635 ? -14.141 3.691 17.477 1.00 75.44 635 ALA A N 1
ATOM 4362 C CA . ALA A 1 635 ? -13.822 4.961 18.104 1.00 75.44 635 ALA A CA 1
ATOM 4363 C C . ALA A 1 635 ? -12.544 5.566 17.538 1.00 75.44 635 ALA A C 1
ATOM 4365 O O . ALA A 1 635 ? -11.644 4.845 17.100 1.00 75.44 635 ALA A O 1
ATOM 4366 N N . VAL A 1 636 ? -12.455 6.895 17.570 1.00 74.12 636 VAL A N 1
ATOM 4367 C CA . VAL A 1 636 ? -11.284 7.638 17.095 1.00 74.12 636 VAL A CA 1
ATOM 4368 C C . VAL A 1 636 ? -10.684 8.463 18.225 1.00 74.12 636 VAL A C 1
ATOM 4370 O O . VAL A 1 636 ? -11.410 9.091 18.995 1.00 74.12 636 VAL A O 1
ATOM 4373 N N . GLU A 1 637 ? -9.358 8.459 18.314 1.00 76.50 637 GLU A N 1
ATOM 4374 C CA . GLU A 1 637 ? -8.583 9.222 19.294 1.00 76.50 637 GLU A CA 1
ATOM 4375 C C . GLU A 1 637 ? -7.355 9.832 18.608 1.00 76.50 637 GLU A C 1
ATOM 4377 O O . GLU A 1 637 ? -6.743 9.198 17.754 1.00 76.50 637 GLU A O 1
ATOM 4382 N N . ILE A 1 638 ? -6.984 11.067 18.950 1.00 76.88 638 ILE A N 1
ATOM 4383 C CA . ILE A 1 638 ? -5.756 11.699 18.449 1.00 76.88 638 ILE A CA 1
ATOM 4384 C C . ILE A 1 638 ? -4.738 11.709 19.582 1.00 76.88 638 ILE A C 1
ATOM 4386 O O . ILE A 1 638 ? -4.999 12.296 20.630 1.00 76.88 638 ILE A O 1
ATOM 4390 N N . LEU A 1 639 ? -3.569 11.117 19.349 1.00 79.50 639 LEU A N 1
ATOM 4391 C CA . LEU A 1 639 ? -2.415 11.206 20.237 1.00 79.50 639 LEU A CA 1
ATOM 4392 C C . LEU A 1 639 ? -1.251 11.891 19.520 1.00 79.50 639 LEU A C 1
ATOM 4394 O O . LEU A 1 639 ? -1.021 11.703 18.328 1.00 79.50 639 LEU A O 1
ATOM 4398 N N . GLY A 1 640 ? -0.491 12.694 20.248 1.00 80.62 640 GLY A N 1
ATOM 4399 C CA . GLY A 1 640 ? 0.687 13.375 19.725 1.00 80.62 640 GLY A CA 1
ATOM 4400 C C . GLY A 1 640 ? 1.129 14.478 20.669 1.00 80.62 640 GLY A C 1
ATOM 4401 O O . GLY A 1 640 ? 0.596 14.607 21.770 1.00 80.62 640 GLY A O 1
ATOM 4402 N N . ARG A 1 641 ? 2.100 15.286 20.241 1.00 77.06 641 ARG A N 1
ATOM 4403 C CA . ARG A 1 641 ? 2.660 16.346 21.089 1.00 77.06 641 ARG A CA 1
ATOM 4404 C C . ARG A 1 641 ? 1.594 17.376 21.455 1.00 77.06 641 ARG A C 1
ATOM 4406 O O . ARG A 1 641 ? 0.974 17.965 20.567 1.00 77.06 641 ARG A O 1
ATOM 4413 N N . LEU A 1 642 ? 1.422 17.656 22.746 1.00 73.31 642 LEU A N 1
ATOM 4414 C CA . LEU A 1 642 ? 0.503 18.716 23.192 1.00 73.31 642 LEU A CA 1
ATOM 4415 C C . LEU A 1 642 ? 1.069 20.111 22.908 1.00 73.31 642 LEU A C 1
ATOM 4417 O O . LEU A 1 642 ? 0.325 21.086 22.791 1.00 73.31 642 LEU A O 1
ATOM 4421 N N . GLN A 1 643 ? 2.393 20.212 22.785 1.00 73.38 643 GLN A N 1
ATOM 4422 C CA . GLN A 1 643 ? 3.092 21.473 22.575 1.00 73.38 643 GLN A CA 1
ATOM 4423 C C . GLN A 1 643 ? 4.083 21.390 21.399 1.00 73.38 643 GLN A C 1
ATOM 4425 O O . GLN A 1 643 ? 5.299 21.381 21.604 1.00 73.38 643 GLN A O 1
ATOM 4430 N N . PRO A 1 644 ? 3.592 21.317 20.146 1.00 74.38 644 PRO A N 1
ATOM 4431 C CA . PRO A 1 644 ? 4.456 21.262 18.971 1.00 74.38 644 PRO A CA 1
ATOM 4432 C C . PRO A 1 644 ? 5.220 22.578 18.778 1.00 74.38 644 PRO A C 1
ATOM 4434 O O . PRO A 1 644 ? 4.772 23.656 19.174 1.00 74.38 644 PRO A O 1
ATOM 4437 N N . ARG A 1 645 ? 6.386 22.509 18.131 1.00 75.06 645 ARG A N 1
ATOM 4438 C CA . ARG A 1 645 ? 7.186 23.702 17.826 1.00 75.06 645 ARG A CA 1
ATOM 4439 C C . ARG A 1 645 ? 6.647 24.391 16.580 1.00 75.06 645 ARG A C 1
ATOM 4441 O O . ARG A 1 645 ? 6.454 23.753 15.550 1.00 75.06 645 ARG A O 1
ATOM 4448 N N . VAL A 1 646 ? 6.485 25.709 16.645 1.00 75.69 646 VAL A N 1
ATOM 4449 C CA . VAL A 1 646 ? 6.122 26.485 15.454 1.00 75.69 646 VAL A CA 1
ATOM 4450 C C . VAL A 1 646 ? 7.194 26.356 14.365 1.00 75.69 646 VAL A C 1
ATOM 4452 O O . VAL A 1 646 ? 8.392 26.406 14.645 1.00 75.69 646 VAL A O 1
ATOM 4455 N N . GLY A 1 647 ? 6.761 26.176 13.121 1.00 72.25 647 GLY A N 1
ATOM 4456 C CA . GLY A 1 647 ? 7.601 26.010 11.939 1.00 72.25 647 GLY A CA 1
ATOM 4457 C C . GLY A 1 647 ? 8.331 24.669 11.846 1.00 72.25 647 GLY A C 1
ATOM 4458 O O . GLY A 1 647 ? 9.104 24.494 10.908 1.00 72.25 647 GLY A O 1
ATOM 4459 N N . ARG A 1 648 ? 8.123 23.732 12.786 1.00 74.94 648 ARG A N 1
ATOM 4460 C CA . ARG A 1 648 ? 8.666 22.371 12.691 1.00 74.94 648 ARG A CA 1
ATOM 4461 C C . ARG A 1 648 ? 7.537 21.346 12.523 1.00 74.94 648 ARG A C 1
ATOM 4463 O O . ARG A 1 648 ? 6.539 21.448 13.236 1.00 74.94 648 ARG A O 1
ATOM 4470 N N . PRO A 1 649 ? 7.700 20.364 11.620 1.00 76.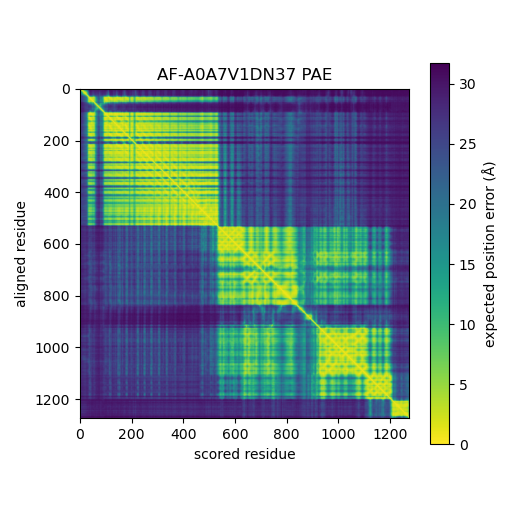69 649 PRO A N 1
ATOM 4471 C CA . PRO A 1 649 ? 6.775 19.246 11.510 1.00 76.69 649 PRO A CA 1
ATOM 4472 C C . PRO A 1 649 ? 6.698 18.455 12.821 1.00 76.69 649 PRO A C 1
ATOM 4474 O O . PRO A 1 649 ? 7.717 18.230 13.471 1.00 76.69 649 PRO A O 1
ATOM 4477 N N . ALA A 1 650 ? 5.499 18.023 13.199 1.00 77.25 650 ALA A N 1
ATOM 4478 C CA . ALA A 1 650 ? 5.250 17.130 14.324 1.00 77.25 650 ALA A CA 1
ATOM 4479 C C . ALA A 1 650 ? 4.284 16.019 13.899 1.00 77.25 650 ALA A C 1
ATOM 4481 O O . ALA A 1 650 ? 3.279 16.282 13.235 1.00 77.25 650 ALA A O 1
ATOM 4482 N N . VAL A 1 651 ? 4.596 14.780 14.276 1.00 78.75 651 VAL A N 1
ATOM 4483 C CA . VAL A 1 651 ? 3.764 13.613 13.965 1.00 78.75 651 VAL A CA 1
ATOM 4484 C C . VAL A 1 651 ? 2.649 13.467 15.003 1.00 78.75 651 VAL A C 1
ATOM 4486 O O . VAL A 1 651 ? 2.894 13.496 16.209 1.00 78.75 651 VAL A O 1
ATOM 4489 N N . TYR A 1 652 ? 1.429 13.276 14.511 1.00 83.00 652 TYR A N 1
ATOM 4490 C CA . TYR A 1 652 ? 0.228 12.944 15.264 1.00 83.00 652 TYR A CA 1
ATOM 4491 C C . TYR A 1 652 ? -0.314 11.602 14.780 1.00 83.00 652 TYR A C 1
ATOM 4493 O O . TYR A 1 652 ? -0.358 11.327 13.580 1.00 83.00 652 TYR A O 1
ATOM 4501 N N . GLN A 1 653 ? -0.735 10.770 15.724 1.00 83.50 653 GLN A N 1
ATOM 4502 C CA . GLN A 1 653 ? -1.360 9.481 15.480 1.00 83.50 653 GLN A CA 1
ATOM 4503 C C . GLN A 1 653 ? -2.867 9.625 15.663 1.00 83.50 653 GLN A C 1
ATOM 4505 O O . GLN A 1 653 ? -3.345 9.871 16.770 1.00 83.50 653 GLN A O 1
ATOM 4510 N N . VAL A 1 654 ? -3.622 9.461 14.580 1.00 83.81 654 VAL A N 1
ATOM 4511 C CA . VAL A 1 654 ? -5.074 9.298 14.646 1.00 83.81 654 VAL A CA 1
ATOM 4512 C C . VAL A 1 654 ? -5.348 7.808 14.797 1.00 83.81 654 VAL A C 1
ATOM 4514 O O . VAL A 1 654 ? -5.222 7.035 13.845 1.00 83.81 654 VAL A O 1
ATOM 4517 N N . LEU A 1 655 ? -5.659 7.402 16.023 1.00 81.44 655 LEU A N 1
ATOM 4518 C CA . LEU A 1 655 ? -6.020 6.039 16.368 1.00 81.44 655 LEU A CA 1
ATOM 4519 C C . LEU A 1 655 ? -7.445 5.776 15.899 1.00 81.44 655 LEU A C 1
ATOM 4521 O O . LEU A 1 655 ? -8.364 6.476 16.313 1.00 81.44 655 LEU A O 1
ATOM 4525 N N . VAL A 1 656 ? -7.636 4.748 15.080 1.00 83.12 656 VAL A N 1
ATOM 4526 C CA . VAL A 1 656 ? -8.955 4.212 14.740 1.00 83.12 656 VAL A CA 1
ATOM 4527 C C . VAL A 1 656 ? -9.076 2.855 15.408 1.00 83.12 656 VAL A C 1
ATOM 4529 O O . VAL A 1 656 ? -8.325 1.931 15.115 1.00 83.12 656 VAL A O 1
ATOM 4532 N N . THR A 1 657 ? -10.002 2.748 16.343 1.00 81.06 657 THR A N 1
ATOM 4533 C CA . THR A 1 657 ? -10.145 1.601 17.239 1.00 81.06 657 THR A CA 1
ATOM 4534 C C . THR A 1 657 ? -11.496 0.938 17.056 1.00 81.06 657 THR A C 1
ATOM 4536 O O . THR A 1 657 ? -12.424 1.586 16.584 1.00 81.06 657 THR A O 1
ATOM 4539 N N . ASN A 1 658 ? -11.616 -0.329 17.441 1.00 84.81 658 ASN A N 1
ATOM 4540 C CA . ASN A 1 658 ? -12.902 -0.989 17.645 1.00 84.81 658 ASN A CA 1
ATOM 4541 C C . ASN A 1 658 ? -12.863 -1.736 18.980 1.00 84.81 658 ASN A C 1
ATOM 4543 O O . ASN A 1 658 ? -12.272 -2.808 19.069 1.00 84.81 658 ASN A O 1
ATOM 4547 N N . ASP A 1 659 ? -13.505 -1.179 20.006 1.00 78.19 659 ASP A N 1
ATOM 4548 C CA . ASP A 1 659 ? -13.605 -1.824 21.328 1.00 78.19 659 ASP A CA 1
ATOM 4549 C C . ASP A 1 659 ? -14.748 -2.832 21.407 1.00 78.19 659 ASP A C 1
ATOM 4551 O O . ASP A 1 659 ? -15.102 -3.306 22.486 1.00 78.19 659 ASP A O 1
ATOM 4555 N N . GLY A 1 660 ? -15.421 -3.077 20.288 1.00 82.69 660 GLY A N 1
ATOM 4556 C CA . GLY A 1 660 ? -16.435 -4.104 20.172 1.00 82.69 660 GLY A CA 1
ATOM 4557 C C . GLY A 1 660 ? -15.829 -5.502 20.169 1.00 82.69 660 GLY A C 1
ATOM 4558 O O . GLY A 1 660 ? -14.632 -5.702 19.962 1.00 82.69 660 GLY A O 1
ATOM 4559 N N . ASP A 1 661 ? -16.708 -6.474 20.345 1.00 86.56 661 ASP A N 1
ATOM 4560 C CA . ASP A 1 661 ? -16.445 -7.912 20.300 1.00 86.56 661 ASP A CA 1
ATOM 4561 C C . ASP A 1 661 ? -16.804 -8.532 18.934 1.00 86.56 661 ASP A C 1
ATOM 4563 O O . ASP A 1 661 ? -16.748 -9.748 18.770 1.00 86.56 661 ASP A O 1
ATOM 4567 N N . VAL A 1 662 ? -17.161 -7.703 17.945 1.00 90.75 662 VAL A N 1
ATOM 4568 C CA . VAL A 1 662 ? -17.355 -8.072 16.533 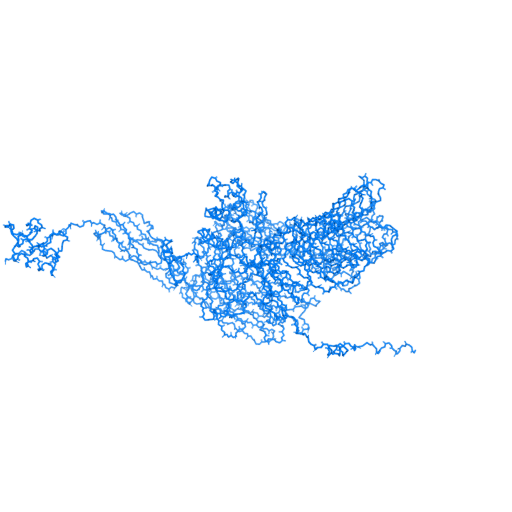1.00 90.75 662 VAL A CA 1
ATOM 4569 C C . VAL A 1 662 ? -16.685 -7.040 15.622 1.00 90.75 662 VAL A C 1
ATOM 4571 O O . VAL A 1 662 ? -16.514 -5.876 15.997 1.00 90.75 662 VAL A O 1
ATOM 4574 N N . ASP A 1 663 ? -16.297 -7.458 14.418 1.00 90.56 663 ASP A N 1
ATOM 4575 C CA . ASP A 1 663 ? -15.667 -6.579 13.430 1.00 90.56 663 ASP A CA 1
ATOM 4576 C C . ASP A 1 663 ? -16.597 -5.420 13.031 1.00 90.56 663 ASP A C 1
ATOM 4578 O O . ASP A 1 663 ? -17.805 -5.597 12.850 1.00 90.56 663 ASP A O 1
ATOM 4582 N N . ALA A 1 664 ? -16.024 -4.230 12.842 1.00 88.94 664 ALA A N 1
ATOM 4583 C CA . ALA A 1 664 ? -16.725 -3.072 12.301 1.00 88.94 664 ALA A CA 1
ATOM 4584 C C . ALA A 1 664 ? -16.472 -2.962 10.791 1.00 88.94 664 ALA A C 1
ATOM 4586 O O . ALA A 1 664 ? -15.319 -2.998 10.351 1.00 88.94 664 ALA A O 1
ATOM 4587 N N . PHE A 1 665 ? -17.531 -2.788 9.996 1.00 88.69 665 PHE A N 1
ATOM 4588 C CA . PHE A 1 665 ? -17.440 -2.719 8.538 1.00 88.69 665 PHE A CA 1
ATOM 4589 C C . PHE A 1 665 ? -17.850 -1.358 7.994 1.00 88.69 665 PHE A C 1
ATOM 4591 O O . PHE A 1 665 ? -18.939 -0.856 8.264 1.00 88.69 665 PHE A O 1
ATOM 4598 N N . GLY A 1 666 ? -16.987 -0.786 7.165 1.00 83.94 666 GLY A N 1
ATOM 4599 C CA . GLY A 1 666 ? -17.237 0.505 6.551 1.00 83.94 666 GLY A CA 1
ATOM 4600 C C . GLY A 1 666 ? -17.336 1.637 7.566 1.00 83.94 666 GLY A C 1
ATOM 4601 O O . GLY A 1 666 ? -18.369 2.293 7.674 1.00 83.94 666 GLY A O 1
ATOM 4602 N N . VAL A 1 667 ? -16.266 1.825 8.333 1.00 83.50 667 VAL A N 1
ATOM 4603 C CA . VAL A 1 667 ? -16.164 2.820 9.398 1.00 83.50 667 VAL A CA 1
ATOM 4604 C C . VAL A 1 667 ? -15.785 4.176 8.792 1.00 83.50 667 VAL A C 1
ATOM 4606 O O . VAL A 1 667 ? -14.668 4.315 8.279 1.00 83.50 667 VAL A O 1
ATOM 4609 N N . PRO A 1 668 ? -16.669 5.189 8.829 1.00 76.31 668 PRO A N 1
ATOM 4610 C CA . PRO A 1 668 ? -16.311 6.536 8.406 1.00 76.31 668 PRO A CA 1
ATOM 4611 C C . PRO A 1 668 ? -15.405 7.190 9.456 1.00 76.31 668 PRO A C 1
ATOM 4613 O O . PRO A 1 668 ? -15.667 7.099 10.653 1.00 76.31 668 PRO A O 1
ATOM 4616 N N . VAL A 1 669 ? -14.344 7.868 9.027 1.00 76.12 669 VAL A N 1
ATOM 4617 C CA . VAL A 1 669 ? -13.432 8.612 9.907 1.00 76.12 669 VAL A CA 1
ATOM 4618 C C . VAL A 1 669 ? -13.256 10.015 9.359 1.00 76.12 669 VAL A C 1
ATOM 4620 O O . VAL A 1 669 ? -12.874 10.197 8.209 1.00 76.12 669 VAL A O 1
ATOM 4623 N N . MET A 1 670 ? -13.510 11.017 10.189 1.00 71.75 670 MET A N 1
ATOM 4624 C CA . MET A 1 670 ? -13.379 12.423 9.821 1.00 71.75 670 MET A CA 1
ATOM 4625 C C . MET A 1 670 ? -12.247 13.047 10.620 1.00 71.75 670 MET A C 1
ATOM 4627 O O . MET A 1 670 ? -12.198 12.872 11.834 1.00 71.75 670 MET A O 1
ATOM 4631 N N . ILE A 1 671 ? -11.365 13.798 9.959 1.00 73.94 671 ILE A N 1
ATOM 4632 C CA . ILE A 1 671 ? -10.313 14.588 10.618 1.00 73.94 671 ILE A CA 1
ATOM 4633 C C . ILE A 1 671 ? -10.445 16.045 10.168 1.00 73.94 671 ILE A C 1
ATOM 4635 O O . ILE A 1 671 ? -10.454 16.322 8.971 1.00 73.94 671 ILE A O 1
ATOM 4639 N N . GLY A 1 672 ? -10.558 16.971 11.117 1.00 67.88 672 GLY A N 1
ATOM 4640 C CA . GLY A 1 672 ? -10.590 18.415 10.902 1.00 67.88 672 GLY A CA 1
ATOM 4641 C C . GLY A 1 672 ? -9.268 19.064 11.306 1.00 67.88 672 GLY A C 1
ATOM 4642 O O . GLY A 1 672 ? -8.830 18.938 12.452 1.00 67.88 672 GLY A O 1
ATOM 4643 N N . ILE A 1 673 ? -8.652 19.773 10.360 1.00 72.50 673 ILE A N 1
ATOM 4644 C CA . ILE A 1 673 ? -7.376 20.474 10.522 1.00 72.50 673 ILE A CA 1
ATOM 4645 C C . ILE A 1 673 ? -7.625 21.976 10.331 1.00 72.50 673 ILE A C 1
ATOM 4647 O O . ILE A 1 673 ? -8.012 22.391 9.238 1.00 72.50 673 ILE A O 1
ATOM 4651 N N . PRO A 1 674 ? -7.435 22.810 11.362 1.00 64.94 674 PRO A N 1
ATOM 4652 C CA . PRO A 1 674 ? -7.681 24.245 11.267 1.00 64.94 674 PRO A CA 1
ATOM 4653 C C . PRO A 1 674 ? -6.578 24.969 10.479 1.00 64.94 674 PRO A C 1
ATOM 4655 O O . PRO A 1 674 ? -5.388 24.695 10.633 1.00 64.94 674 PRO A O 1
ATOM 4658 N N . TYR A 1 675 ? -6.963 25.957 9.680 1.00 62.16 675 TYR A N 1
ATOM 4659 C CA . TYR A 1 675 ? -6.059 26.935 9.080 1.00 62.16 675 TYR A CA 1
ATOM 4660 C C . TYR A 1 675 ? -5.465 27.837 10.183 1.00 62.16 675 TYR A C 1
ATOM 4662 O O . TYR A 1 675 ? -6.147 28.149 11.164 1.00 62.16 675 TYR A O 1
ATOM 4670 N N . PRO A 1 676 ? -4.202 28.290 10.076 1.00 66.38 676 PRO A N 1
ATOM 4671 C CA . PRO A 1 676 ? -3.247 28.104 8.980 1.00 66.38 676 PRO A CA 1
ATOM 4672 C C . PRO A 1 676 ? -2.298 26.907 9.154 1.00 66.38 676 PRO A C 1
ATOM 4674 O O . PRO A 1 676 ? -1.139 26.998 8.765 1.00 66.38 676 PRO A O 1
ATOM 4677 N N . VAL A 1 677 ? -2.716 25.809 9.792 1.00 75.44 677 VAL A N 1
ATOM 4678 C CA . VAL A 1 677 ? -1.812 24.671 10.027 1.00 75.44 677 VAL A CA 1
ATOM 4679 C C . VAL A 1 677 ? -1.566 23.902 8.730 1.00 75.44 677 VAL A C 1
ATOM 4681 O O . VAL A 1 677 ? -2.488 23.312 8.169 1.00 75.44 677 VAL A O 1
ATOM 4684 N N . ASP A 1 678 ? -0.307 23.860 8.295 1.00 81.19 678 ASP A N 1
ATOM 4685 C CA . ASP A 1 678 ? 0.114 23.011 7.182 1.00 81.19 678 ASP A CA 1
ATOM 4686 C C . ASP A 1 678 ? 0.115 21.544 7.620 1.00 81.19 678 ASP A C 1
ATOM 4688 O O . ASP A 1 678 ? 0.495 21.222 8.752 1.00 81.19 678 ASP A O 1
ATOM 4692 N N . PHE A 1 679 ? -0.260 20.633 6.721 1.00 82.50 679 PHE A N 1
ATOM 4693 C CA . PHE A 1 679 ? -0.276 19.208 7.031 1.00 82.50 679 PHE A CA 1
ATOM 4694 C C . PHE A 1 679 ? 0.173 18.315 5.876 1.00 82.50 679 PHE A C 1
ATOM 4696 O O . PHE A 1 679 ? 0.086 18.676 4.704 1.00 82.50 679 PHE A O 1
ATOM 4703 N N . ARG A 1 680 ? 0.627 17.106 6.222 1.00 79.94 680 ARG A N 1
ATOM 4704 C CA . ARG A 1 680 ? 0.971 16.038 5.277 1.00 79.94 680 ARG A CA 1
ATOM 4705 C C . ARG A 1 680 ? 0.463 14.695 5.792 1.00 79.94 680 ARG A C 1
ATOM 4707 O O . ARG A 1 680 ? 0.682 14.357 6.953 1.00 79.94 680 ARG A O 1
ATOM 4714 N N . LEU A 1 681 ? -0.166 13.905 4.925 1.00 80.94 681 LEU A N 1
ATOM 4715 C CA . LEU A 1 681 ? -0.560 12.528 5.242 1.00 80.94 681 LEU A CA 1
ATOM 4716 C C . LEU A 1 681 ? 0.651 11.597 5.109 1.00 80.94 681 LEU A C 1
ATOM 4718 O O . LEU A 1 681 ? 1.452 11.745 4.183 1.00 80.94 681 LEU A O 1
ATOM 4722 N N . ARG A 1 682 ? 0.801 10.631 6.020 1.00 75.56 682 ARG A N 1
ATOM 4723 C CA . ARG A 1 682 ? 1.796 9.544 5.892 1.00 75.56 682 ARG A CA 1
ATOM 4724 C C . ARG A 1 682 ? 1.160 8.189 5.591 1.00 75.56 682 ARG A C 1
ATOM 4726 O O . ARG A 1 682 ? 1.809 7.158 5.715 1.00 75.56 682 ARG A O 1
ATOM 4733 N N . PHE A 1 683 ? -0.097 8.204 5.172 1.00 76.69 683 PHE A N 1
ATOM 4734 C CA . PHE A 1 683 ? -0.828 7.054 4.663 1.00 76.69 683 PHE A CA 1
ATOM 4735 C C . PHE A 1 683 ? -1.371 7.382 3.271 1.00 76.69 683 PHE A C 1
ATOM 4737 O O . PHE A 1 683 ? -1.603 8.547 2.942 1.00 76.69 683 PHE A O 1
ATOM 4744 N N . SER A 1 684 ? -1.553 6.349 2.448 1.00 72.69 684 SER A N 1
ATOM 4745 C CA . SER A 1 684 ? -2.128 6.493 1.109 1.00 72.69 684 SER A CA 1
ATOM 4746 C C . SER A 1 684 ? -3.644 6.359 1.164 1.00 72.69 684 SER A C 1
ATOM 4748 O O . SER A 1 684 ? -4.171 5.513 1.885 1.00 72.69 684 SER A O 1
ATOM 4750 N N . ILE A 1 685 ? -4.337 7.163 0.363 1.00 76.44 685 ILE A N 1
ATOM 4751 C CA . ILE A 1 685 ? -5.772 7.019 0.122 1.00 76.44 685 ILE A CA 1
ATOM 4752 C C . ILE A 1 685 ? -5.932 6.226 -1.176 1.00 76.44 685 ILE A C 1
ATOM 4754 O O . ILE A 1 685 ? -5.409 6.612 -2.218 1.00 76.44 685 ILE A O 1
ATOM 4758 N N . THR A 1 686 ? -6.611 5.088 -1.094 1.00 74.62 686 THR A N 1
ATOM 4759 C CA . THR A 1 686 ? -6.827 4.160 -2.207 1.00 74.62 686 THR A CA 1
ATOM 4760 C C . THR A 1 686 ? -8.145 4.505 -2.907 1.00 74.62 686 THR A C 1
ATOM 4762 O O . THR A 1 686 ? -9.161 4.653 -2.220 1.00 74.62 686 THR A O 1
ATOM 4765 N N . PRO A 1 687 ? -8.174 4.621 -4.247 1.00 66.88 687 PRO A N 1
ATOM 4766 C CA . PRO A 1 687 ? -9.429 4.718 -4.985 1.00 66.88 687 PRO A CA 1
ATOM 4767 C C . PRO A 1 687 ? -10.295 3.461 -4.786 1.00 66.88 687 PRO A C 1
ATOM 4769 O O . PRO A 1 687 ? -9.745 2.357 -4.713 1.00 66.88 687 PRO A O 1
ATOM 4772 N N . PRO A 1 688 ? -11.633 3.581 -4.729 1.00 68.62 688 PRO A N 1
ATOM 4773 C CA . PRO A 1 688 ? -12.528 2.426 -4.721 1.00 68.62 688 PRO A CA 1
ATOM 4774 C C . PRO A 1 688 ? -12.333 1.522 -5.956 1.00 68.62 688 PRO A C 1
ATOM 4776 O O . PRO A 1 688 ? -11.980 2.022 -7.027 1.00 68.62 688 PRO A O 1
ATOM 4779 N N . PRO A 1 689 ? -12.583 0.203 -5.848 1.00 71.44 689 PRO A N 1
ATOM 4780 C CA . PRO A 1 689 ? -12.584 -0.699 -7.000 1.00 71.44 689 PRO A CA 1
ATOM 4781 C C . PRO A 1 689 ? -13.577 -0.246 -8.082 1.00 71.44 689 PRO A C 1
ATOM 4783 O O . PRO A 1 689 ? -14.714 0.098 -7.767 1.00 71.44 689 PRO A O 1
ATOM 4786 N N . GLU A 1 690 ? -13.174 -0.292 -9.357 1.00 70.75 690 GLU A N 1
ATOM 4787 C CA . GLU A 1 690 ? -14.030 0.131 -10.478 1.00 70.75 690 GLU A CA 1
ATOM 4788 C C . GLU A 1 690 ? -15.321 -0.723 -10.580 1.00 70.75 690 GLU A C 1
ATOM 4790 O O . GLU A 1 690 ? -15.294 -1.953 -10.444 1.00 70.75 690 GLU A O 1
ATOM 4795 N N . HIS A 1 691 ? -16.466 -0.082 -10.848 1.00 69.88 691 HIS A N 1
ATOM 4796 C CA . HIS A 1 691 ? -17.758 -0.740 -11.110 1.00 69.88 691 HIS A CA 1
ATOM 4797 C C . HIS A 1 691 ? -18.010 -0.926 -12.604 1.00 69.88 691 HIS A C 1
ATOM 4799 O O . HIS A 1 691 ? -17.621 -0.111 -13.441 1.00 69.88 691 HIS A O 1
ATOM 4805 N N . GLU A 1 692 ? -18.729 -1.985 -12.962 1.00 63.34 692 GLU A N 1
ATOM 4806 C CA . GLU A 1 692 ? -19.115 -2.213 -14.351 1.00 63.34 692 GLU A CA 1
ATOM 4807 C C . GLU A 1 692 ? -20.133 -1.155 -14.812 1.00 63.34 692 GLU A C 1
ATOM 4809 O O . GLU A 1 692 ? -21.243 -1.070 -14.294 1.00 63.34 692 GLU A O 1
ATOM 4814 N N . GLY A 1 693 ? -19.761 -0.353 -15.814 1.00 59.78 693 GLY A N 1
ATOM 4815 C CA . GLY A 1 693 ? -20.589 0.761 -16.292 1.00 59.78 693 GLY A CA 1
ATOM 4816 C C . GLY A 1 693 ? -20.408 2.060 -15.502 1.00 59.78 693 GLY A C 1
ATOM 4817 O O . GLY A 1 693 ? -21.178 3.001 -15.704 1.00 59.78 693 GLY A O 1
ATOM 4818 N N . GLN A 1 694 ? -19.393 2.127 -14.638 1.00 67.94 694 GLN A N 1
ATOM 4819 C CA . GLN A 1 694 ? -19.018 3.347 -13.937 1.00 67.94 694 GLN A CA 1
ATOM 4820 C C . GLN A 1 694 ? -18.623 4.465 -14.921 1.00 67.94 694 GLN A C 1
ATOM 4822 O O . GLN A 1 694 ? -17.852 4.215 -15.855 1.00 67.94 694 GLN A O 1
ATOM 4827 N N . PRO A 1 695 ? -19.131 5.701 -14.749 1.00 61.88 695 PRO A N 1
ATOM 4828 C CA . PRO A 1 695 ? -18.644 6.849 -15.510 1.00 61.88 695 PRO A CA 1
ATOM 4829 C C . PRO A 1 695 ? -17.180 7.180 -15.144 1.00 61.88 695 PRO A C 1
ATOM 4831 O O . PRO A 1 695 ? -16.722 6.806 -14.070 1.00 61.88 695 PRO A O 1
ATOM 4834 N N . PRO A 1 696 ? -16.415 7.889 -15.998 1.00 57.56 696 PRO A N 1
ATOM 4835 C CA . PRO A 1 696 ? -15.077 8.354 -15.632 1.00 57.56 696 PRO A CA 1
ATOM 4836 C C . PRO A 1 696 ? -15.119 9.286 -14.406 1.00 57.56 696 PRO A C 1
ATOM 4838 O O . PRO A 1 696 ? -15.497 10.456 -14.518 1.00 57.56 696 PRO A O 1
ATOM 4841 N N . THR A 1 697 ? -14.725 8.763 -13.244 1.00 56.66 697 THR A N 1
ATOM 4842 C CA . THR A 1 697 ? -14.746 9.474 -11.960 1.00 56.66 697 THR A CA 1
ATOM 4843 C C . THR A 1 697 ? -13.343 9.979 -11.610 1.00 56.66 697 THR A C 1
ATOM 4845 O O . THR A 1 697 ? -12.385 9.210 -11.588 1.00 56.66 697 THR A O 1
ATOM 4848 N N . ASP A 1 698 ? -13.210 11.284 -11.341 1.00 54.50 698 ASP A N 1
ATOM 4849 C CA . ASP A 1 698 ? -11.971 11.876 -10.820 1.00 54.50 698 ASP A CA 1
ATOM 4850 C C . ASP A 1 698 ? -11.905 11.671 -9.304 1.00 54.50 698 ASP A C 1
ATOM 4852 O O . ASP A 1 698 ? -12.617 12.313 -8.527 1.00 54.50 698 ASP A O 1
ATOM 4856 N N . TRP A 1 699 ? -11.051 10.744 -8.890 1.00 56.91 699 TRP A N 1
ATOM 4857 C CA . TRP A 1 699 ? -10.926 10.286 -7.512 1.00 56.91 699 TRP A CA 1
ATOM 4858 C C . TRP A 1 699 ? -9.942 11.131 -6.692 1.00 56.91 699 TRP A C 1
ATOM 4860 O O . TRP A 1 699 ? -9.242 10.606 -5.840 1.00 56.91 699 TRP A O 1
ATOM 4870 N N . ASN A 1 700 ? -9.858 12.441 -6.932 1.00 48.69 700 ASN A N 1
ATOM 4871 C CA . ASN A 1 700 ? -8.799 13.285 -6.357 1.00 48.69 700 ASN A CA 1
ATOM 4872 C C . ASN A 1 700 ? -9.287 14.428 -5.460 1.00 48.69 700 ASN A C 1
ATOM 4874 O O . ASN A 1 700 ? -8.530 15.326 -5.112 1.00 48.69 700 ASN A O 1
ATOM 4878 N N . GLN A 1 701 ? -10.546 14.390 -5.022 1.00 52.41 701 GLN A N 1
ATOM 4879 C CA . GLN A 1 701 ? -11.161 15.469 -4.232 1.00 52.41 701 GLN A CA 1
ATOM 4880 C C . GLN A 1 701 ? -10.921 15.353 -2.706 1.00 52.41 701 GLN A C 1
ATOM 4882 O O . GLN A 1 701 ? -11.830 15.610 -1.918 1.00 52.41 701 GLN A O 1
ATOM 4887 N N . ILE A 1 702 ? -9.724 14.935 -2.269 1.00 54.88 702 ILE A N 1
ATOM 4888 C CA . ILE A 1 702 ? -9.288 14.965 -0.855 1.00 54.88 702 ILE A CA 1
ATOM 4889 C C . ILE A 1 702 ? -7.874 15.556 -0.801 1.00 54.88 702 ILE A C 1
ATOM 4891 O O . ILE A 1 702 ? -7.012 15.043 -1.514 1.00 54.88 702 ILE A O 1
ATOM 4895 N N . PRO A 1 703 ? -7.588 16.577 0.032 1.00 60.12 703 PRO A N 1
ATOM 4896 C CA . PRO A 1 703 ? -8.400 17.142 1.123 1.00 60.12 703 PRO A CA 1
ATOM 4897 C C . PRO A 1 703 ? -9.566 18.032 0.670 1.00 60.12 703 PRO A C 1
ATOM 4899 O O . PRO A 1 703 ? -9.513 18.616 -0.408 1.00 60.12 703 PRO A O 1
ATOM 4902 N N . VAL A 1 704 ? -10.593 18.184 1.515 1.00 55.38 704 VAL A N 1
ATOM 4903 C CA . VAL A 1 704 ? -11.713 19.106 1.263 1.00 55.38 704 VAL A CA 1
ATOM 4904 C C . VAL A 1 704 ? -11.520 20.383 2.092 1.00 55.38 704 VAL A C 1
ATOM 4906 O O . VAL A 1 704 ? -11.716 20.338 3.310 1.00 55.38 704 VAL A O 1
ATOM 4909 N N . PRO A 1 705 ? -11.144 21.526 1.490 1.00 51.25 705 PRO A N 1
ATOM 4910 C CA . PRO A 1 705 ? -11.169 22.800 2.201 1.00 51.25 705 PRO A CA 1
ATOM 4911 C C . PRO A 1 705 ? -12.620 23.208 2.498 1.00 51.25 705 PRO A C 1
ATOM 4913 O O . PRO A 1 705 ? -13.516 22.953 1.696 1.00 51.25 705 PRO A O 1
ATOM 4916 N N . ILE A 1 706 ? -12.848 23.849 3.644 1.00 46.53 706 ILE A N 1
ATOM 4917 C CA . ILE A 1 706 ? -14.125 24.428 4.074 1.00 46.53 706 ILE A CA 1
ATOM 4918 C C . ILE A 1 706 ? -13.875 25.898 4.424 1.00 46.53 706 ILE A C 1
ATOM 4920 O O . ILE A 1 706 ? -13.106 26.200 5.337 1.00 46.53 706 ILE A O 1
ATOM 4924 N N . ASP A 1 707 ? -14.485 26.807 3.657 1.00 47.62 707 ASP A N 1
ATOM 4925 C CA . ASP A 1 707 ? -14.461 28.271 3.838 1.00 47.62 707 ASP A CA 1
ATOM 4926 C C . ASP A 1 707 ? -13.065 28.928 3.972 1.00 47.62 707 ASP A C 1
ATOM 4928 O O . ASP A 1 707 ? -12.956 30.101 4.320 1.00 47.62 707 ASP A O 1
ATOM 4932 N N . GLY A 1 708 ? -11.983 28.197 3.669 1.00 50.97 708 GLY A N 1
ATOM 4933 C CA . GLY A 1 708 ? -10.593 28.652 3.818 1.00 50.97 708 GLY A CA 1
ATOM 4934 C C . GLY A 1 708 ? -10.056 28.643 5.257 1.00 50.97 708 GLY A C 1
ATOM 4935 O O . GLY A 1 708 ? -8.883 28.940 5.458 1.00 50.97 708 GLY A O 1
ATOM 4936 N N . GLU A 1 709 ? -10.878 28.270 6.240 1.00 52.09 709 GLU A N 1
ATOM 4937 C CA . GLU A 1 709 ? -10.539 28.277 7.673 1.00 52.09 709 GLU A CA 1
ATOM 4938 C C . GLU A 1 709 ? -10.225 26.872 8.214 1.00 52.09 709 GLU A C 1
ATOM 4940 O O . GLU A 1 709 ? -9.574 26.732 9.246 1.00 52.09 709 GLU A O 1
ATOM 4945 N N . VAL A 1 710 ? -10.686 25.808 7.550 1.00 52.28 710 VAL A N 1
ATOM 4946 C CA . VAL A 1 710 ? -10.505 24.416 7.995 1.00 52.28 710 VAL A CA 1
ATOM 4947 C C . VAL A 1 710 ? -10.362 23.509 6.780 1.00 52.28 710 VAL A C 1
ATOM 4949 O O . VAL A 1 710 ? -11.078 23.659 5.795 1.00 52.28 710 VAL A O 1
ATOM 4952 N N . THR A 1 711 ? -9.482 22.517 6.864 1.00 63.97 711 THR A N 1
ATOM 4953 C CA . THR A 1 711 ? -9.435 21.391 5.929 1.00 63.97 711 THR A CA 1
ATOM 4954 C C . THR A 1 711 ? -9.979 20.124 6.581 1.00 63.97 711 THR A C 1
ATOM 4956 O O . THR A 1 711 ? -9.550 19.753 7.673 1.00 63.97 711 THR A O 1
ATOM 4959 N N . VAL A 1 712 ? -10.915 19.448 5.913 1.00 63.59 712 VAL A N 1
ATOM 4960 C CA . VAL A 1 712 ? -11.511 18.190 6.380 1.00 63.59 712 VAL A CA 1
ATOM 4961 C C . VAL A 1 712 ? -11.035 17.015 5.529 1.00 63.59 712 VAL A C 1
ATOM 4963 O O . VAL A 1 712 ? -10.951 17.094 4.300 1.00 63.59 712 VAL A O 1
ATOM 4966 N N . LEU A 1 713 ? -10.744 15.902 6.200 1.00 72.94 713 LEU A N 1
ATOM 4967 C CA . LEU A 1 713 ? -10.355 14.626 5.608 1.00 72.94 713 LEU A CA 1
ATOM 4968 C C . LEU A 1 713 ? -11.462 13.592 5.863 1.00 72.94 713 LEU A C 1
ATOM 4970 O O . LEU A 1 713 ? -11.505 13.014 6.951 1.00 72.94 713 LEU A O 1
ATOM 4974 N N . PRO A 1 714 ? -12.369 13.376 4.893 1.00 73.19 714 PRO A N 1
ATOM 4975 C CA . PRO A 1 714 ? -13.410 12.365 4.988 1.00 73.19 714 PRO A CA 1
ATOM 4976 C C . PRO A 1 714 ? -12.894 11.002 4.520 1.00 73.19 714 PRO A C 1
ATOM 4978 O O . PRO A 1 714 ? -12.839 10.706 3.324 1.00 73.19 714 PRO A O 1
ATOM 4981 N N . LEU A 1 715 ? -12.501 10.171 5.477 1.00 79.31 715 LEU A N 1
ATOM 4982 C CA . LEU A 1 715 ? -11.922 8.852 5.261 1.00 79.31 715 LEU A CA 1
ATOM 4983 C C . LEU A 1 715 ? -12.952 7.748 5.507 1.00 79.31 715 LEU A C 1
ATOM 4985 O O . LEU A 1 715 ? -13.947 7.921 6.210 1.00 79.31 715 LEU A O 1
ATOM 4989 N N . PHE A 1 716 ? -12.689 6.588 4.926 1.00 83.44 716 PHE A N 1
ATOM 4990 C CA . PHE A 1 716 ? -13.513 5.400 5.042 1.00 83.44 716 PHE A CA 1
ATOM 4991 C C . PHE A 1 716 ? -12.615 4.176 5.213 1.00 83.44 716 PHE A C 1
ATOM 4993 O O . PHE A 1 716 ? -11.813 3.861 4.330 1.00 83.44 716 PHE A O 1
ATOM 5000 N N . LEU A 1 717 ? -12.730 3.493 6.353 1.00 87.81 717 LEU A N 1
ATOM 5001 C CA . LEU A 1 717 ? -11.993 2.264 6.630 1.00 87.81 717 LEU A CA 1
ATOM 5002 C C . LEU A 1 717 ? -12.908 1.057 6.372 1.00 87.81 717 LEU A C 1
ATOM 5004 O O . LEU A 1 717 ? -13.972 0.948 6.981 1.00 87.81 717 LEU A O 1
ATOM 5008 N N . PRO A 1 718 ? -12.515 0.125 5.491 1.00 88.56 718 PRO A N 1
ATOM 5009 C CA . PRO A 1 718 ? -13.366 -0.978 5.057 1.00 88.56 718 PRO A CA 1
ATOM 5010 C C . PRO A 1 718 ? -13.643 -1.969 6.191 1.00 88.56 718 PRO A C 1
ATOM 5012 O O . PRO A 1 718 ? -14.761 -2.464 6.318 1.00 88.56 718 PRO A O 1
ATOM 5015 N N . VAL A 1 719 ? -12.637 -2.246 7.023 1.00 87.50 719 VAL A N 1
ATOM 5016 C CA . VAL A 1 719 ? -12.716 -3.180 8.147 1.00 87.50 719 VAL A CA 1
ATOM 5017 C C . VAL A 1 719 ? -11.891 -2.628 9.303 1.00 87.50 719 VAL A C 1
ATOM 5019 O O . VAL A 1 719 ? -10.738 -2.246 9.108 1.00 87.50 719 VAL A O 1
ATOM 5022 N N . VAL A 1 720 ? -12.465 -2.627 10.503 1.00 87.62 720 VAL A N 1
ATOM 5023 C CA . VAL A 1 720 ? -11.759 -2.392 11.768 1.00 87.62 720 VAL A CA 1
ATOM 5024 C C . VAL A 1 720 ? -12.059 -3.602 12.667 1.00 87.62 720 VAL A C 1
ATOM 5026 O O . VAL A 1 720 ? -13.159 -3.680 13.224 1.00 87.62 720 VAL A O 1
ATOM 5029 N N . PRO A 1 721 ? -11.152 -4.597 12.751 1.00 87.69 721 PRO A N 1
ATOM 5030 C CA . PRO A 1 721 ? -11.405 -5.838 13.487 1.00 87.69 721 PRO A CA 1
ATOM 5031 C C . PRO A 1 721 ? -11.752 -5.633 14.966 1.00 87.69 721 PRO A C 1
ATOM 5033 O O . PRO A 1 721 ? -11.383 -4.618 15.549 1.00 87.69 721 PRO A O 1
ATOM 5036 N N . ALA A 1 722 ? -12.438 -6.590 15.589 1.00 85.31 722 ALA A N 1
ATOM 5037 C CA . ALA A 1 722 ? -12.697 -6.552 17.034 1.00 85.31 722 ALA A CA 1
ATOM 5038 C C . ALA A 1 722 ? -11.387 -6.436 17.845 1.00 85.31 722 ALA A C 1
ATOM 5040 O O . ALA A 1 722 ? -10.427 -7.169 17.595 1.00 85.31 722 ALA A O 1
ATOM 5041 N N . GLY A 1 723 ? -11.330 -5.504 18.801 1.00 76.38 723 GLY A N 1
ATOM 5042 C CA . GLY A 1 723 ? -10.141 -5.226 19.618 1.00 76.38 723 GLY A CA 1
ATOM 5043 C C . GLY A 1 723 ? -8.963 -4.590 18.863 1.00 76.38 723 GLY A C 1
ATOM 5044 O O . GLY A 1 723 ? -7.854 -4.523 19.395 1.00 76.38 723 GLY A O 1
ATOM 5045 N N . PHE A 1 724 ? -9.158 -4.149 17.616 1.00 77.50 724 PHE A N 1
ATOM 5046 C CA . PHE A 1 724 ? -8.095 -3.578 16.790 1.00 77.50 724 PHE A CA 1
ATOM 5047 C C . PHE A 1 724 ? -7.829 -2.100 17.100 1.00 77.50 724 PHE A C 1
ATOM 5049 O O . PHE A 1 724 ? -8.750 -1.333 17.384 1.00 77.50 724 PHE A O 1
ATOM 5056 N N . VAL A 1 725 ? -6.562 -1.693 16.963 1.00 77.06 725 VAL A N 1
ATOM 5057 C CA . VAL A 1 725 ? -6.100 -0.298 16.992 1.00 77.06 725 VAL A CA 1
ATOM 5058 C C . VAL A 1 725 ? -5.280 -0.034 15.728 1.00 77.06 725 VAL A C 1
ATOM 5060 O O . VAL A 1 725 ? -4.132 -0.459 15.615 1.00 77.06 725 VAL A O 1
ATOM 5063 N N . GLY A 1 726 ? -5.876 0.668 14.769 1.00 78.62 726 GLY A N 1
ATOM 5064 C CA . GLY A 1 726 ? -5.208 1.181 13.578 1.00 78.62 726 GLY A CA 1
ATOM 5065 C C . GLY A 1 726 ? -4.667 2.584 13.810 1.00 78.62 726 GLY A C 1
ATOM 5066 O O . GLY A 1 726 ? -5.229 3.343 14.595 1.00 78.62 726 GLY A O 1
ATOM 5067 N N . VAL A 1 727 ? -3.592 2.945 13.113 1.00 80.81 727 VAL A N 1
ATOM 5068 C CA . VAL A 1 727 ? -2.997 4.285 13.192 1.00 80.81 727 VAL A CA 1
ATOM 5069 C C . VAL A 1 727 ? -2.959 4.914 11.813 1.00 80.81 727 VAL A C 1
ATOM 5071 O O . VAL A 1 727 ? -2.428 4.335 10.868 1.00 80.81 727 VAL A O 1
ATOM 5074 N N . LEU A 1 728 ? -3.487 6.131 11.724 1.00 83.75 728 LEU A N 1
ATOM 5075 C CA . LEU A 1 728 ? -3.291 7.032 10.598 1.00 83.75 728 LEU A CA 1
ATOM 5076 C C . LEU A 1 728 ? -2.349 8.152 11.043 1.00 83.75 728 LEU A C 1
ATOM 5078 O O . LEU A 1 728 ? -2.683 8.945 11.923 1.00 83.75 728 LEU A O 1
ATOM 5082 N N . GLU A 1 729 ? -1.154 8.207 10.459 1.00 83.75 729 GLU A N 1
ATOM 5083 C CA . GLU A 1 729 ? -0.166 9.233 10.796 1.00 83.75 729 GLU A CA 1
ATOM 5084 C C . GLU A 1 729 ? -0.389 10.522 9.994 1.00 83.75 729 GLU A C 1
ATOM 5086 O O . GLU A 1 729 ? -0.404 10.529 8.756 1.00 83.75 729 GLU A O 1
ATOM 5091 N N . LEU A 1 730 ? -0.500 11.628 10.726 1.00 83.88 730 LEU A N 1
ATOM 5092 C CA . LEU A 1 730 ? -0.628 12.985 10.216 1.00 83.88 730 LEU A CA 1
ATOM 5093 C C . LEU A 1 730 ? 0.577 13.806 10.672 1.00 83.88 730 LEU A C 1
ATOM 5095 O O . LEU A 1 730 ? 0.896 13.847 11.855 1.00 83.88 730 LEU A O 1
ATOM 5099 N N . VAL A 1 731 ? 1.241 14.489 9.747 1.00 82.06 731 VAL A N 1
ATOM 5100 C CA . VAL A 1 731 ? 2.275 15.471 10.085 1.00 82.06 731 VAL A CA 1
ATOM 5101 C C . VAL A 1 731 ? 1.642 16.845 10.072 1.00 82.06 731 VAL A C 1
ATOM 5103 O O . VAL A 1 731 ? 1.048 17.219 9.065 1.00 82.06 731 VAL A O 1
ATOM 5106 N N . LEU A 1 732 ? 1.798 17.596 11.156 1.00 84.31 732 LEU A N 1
ATOM 5107 C CA . LEU A 1 732 ? 1.333 18.973 11.271 1.00 84.31 732 LEU A CA 1
ATOM 5108 C C . LEU A 1 732 ? 2.513 19.920 11.439 1.00 84.31 732 LEU A C 1
ATOM 5110 O O . LEU A 1 732 ? 3.411 19.650 12.233 1.00 84.31 732 LEU A O 1
ATOM 5114 N N . THR A 1 733 ? 2.484 21.051 10.740 1.00 82.81 733 THR A N 1
ATOM 5115 C CA . THR A 1 733 ? 3.473 22.125 10.876 1.00 82.81 733 THR A CA 1
ATOM 5116 C C . THR A 1 733 ? 2.746 23.416 11.254 1.00 82.81 733 THR A C 1
ATOM 5118 O O . THR A 1 733 ? 2.260 24.135 10.381 1.00 82.81 733 THR A O 1
ATOM 5121 N N . PRO A 1 734 ? 2.634 23.740 12.556 1.00 81.25 734 PRO A N 1
ATOM 5122 C CA . PRO A 1 734 ? 2.015 24.989 12.989 1.00 81.25 734 PRO A CA 1
ATOM 5123 C C . PRO A 1 734 ? 2.876 26.176 12.535 1.00 81.25 734 PRO A C 1
ATOM 5125 O O . PRO A 1 734 ? 4.046 26.235 12.914 1.00 81.25 734 PRO A O 1
ATOM 5128 N N . PRO A 1 735 ? 2.378 27.152 11.761 1.00 79.62 735 PRO A N 1
ATOM 5129 C CA . PRO A 1 735 ? 3.221 28.249 11.296 1.00 79.62 735 PRO A CA 1
ATOM 5130 C C . PRO A 1 735 ? 3.518 29.248 12.430 1.00 79.62 735 PRO A C 1
ATOM 5132 O O . PRO A 1 735 ? 2.797 29.286 13.434 1.00 79.62 735 PRO A O 1
ATOM 5135 N N . PRO A 1 736 ? 4.540 30.119 12.292 1.00 75.88 736 PRO A N 1
ATOM 5136 C CA . PRO A 1 736 ? 4.953 31.055 13.344 1.00 75.88 736 PRO A CA 1
ATOM 5137 C C . PRO A 1 736 ? 3.837 31.935 13.928 1.00 75.88 736 PRO A C 1
ATOM 5139 O O . PRO A 1 736 ? 3.922 32.320 15.093 1.00 75.88 736 PRO A O 1
ATOM 5142 N N . GLN A 1 737 ? 2.774 32.240 13.168 1.00 75.44 737 GLN A N 1
ATOM 5143 C CA . GLN A 1 737 ? 1.668 33.076 13.662 1.00 75.44 737 GLN A CA 1
ATOM 5144 C C . GLN A 1 737 ? 0.788 32.375 14.717 1.00 75.44 737 GLN A C 1
ATOM 5146 O O . GLN A 1 737 ? -0.049 33.025 15.345 1.00 75.44 737 GLN A O 1
ATOM 5151 N N . THR A 1 738 ? 0.969 31.067 14.921 1.00 68.19 738 THR A N 1
ATOM 5152 C CA . THR A 1 738 ? 0.235 30.270 15.918 1.00 68.19 738 THR A CA 1
ATOM 5153 C C . THR A 1 738 ? 0.908 30.232 17.293 1.00 68.19 738 THR A C 1
ATOM 5155 O O . THR A 1 738 ? 0.354 29.664 18.231 1.00 68.19 738 THR A O 1
ATOM 5158 N N . LEU A 1 739 ? 2.076 30.868 17.457 1.00 72.62 739 LEU A N 1
ATOM 5159 C CA . LEU A 1 739 ? 2.805 30.886 18.726 1.00 72.62 739 LEU A CA 1
ATOM 5160 C C . LEU A 1 739 ? 1.945 31.457 19.867 1.00 72.62 739 LEU A C 1
ATOM 5162 O O . LEU A 1 739 ? 1.442 32.579 19.777 1.00 72.62 739 LEU A O 1
ATOM 5166 N N . GLY A 1 740 ? 1.797 30.690 20.953 1.00 59.97 740 GLY A N 1
ATOM 5167 C CA . GLY A 1 740 ? 0.993 31.081 22.116 1.00 59.97 740 GLY A CA 1
ATOM 5168 C C . GLY A 1 740 ? -0.523 31.098 21.877 1.00 59.97 740 GLY A C 1
ATOM 5169 O O . GLY A 1 740 ? -1.259 31.589 22.733 1.00 59.97 740 GLY A O 1
ATOM 5170 N N . ARG A 1 741 ? -0.999 30.587 20.734 1.00 63.72 741 ARG A N 1
ATOM 5171 C CA . ARG A 1 741 ? -2.423 30.388 20.438 1.00 63.72 741 ARG A CA 1
ATOM 5172 C C . ARG A 1 741 ? -2.779 28.914 20.570 1.00 63.72 741 ARG A C 1
ATOM 5174 O O . ARG A 1 741 ? -2.000 28.052 20.192 1.00 63.72 741 ARG A O 1
ATOM 5181 N N . GLU A 1 742 ? -3.967 28.635 21.081 1.00 61.06 742 GLU A N 1
ATOM 5182 C CA . GLU A 1 742 ? -4.502 27.278 21.129 1.00 61.06 742 GLU A CA 1
ATOM 5183 C C . GLU A 1 742 ? -5.048 26.894 19.747 1.00 61.06 742 GLU A C 1
ATOM 5185 O O . GLU A 1 742 ? -5.860 27.622 19.174 1.00 61.06 742 GLU A O 1
ATOM 5190 N N . ILE A 1 743 ? -4.587 25.768 19.207 1.00 63.22 743 ILE A N 1
ATOM 5191 C CA . ILE A 1 743 ? -5.122 25.155 17.988 1.00 63.22 743 ILE A CA 1
ATOM 5192 C C . ILE A 1 743 ? -5.886 23.901 18.413 1.00 63.22 743 ILE A C 1
ATOM 5194 O O . ILE A 1 743 ? -5.430 23.177 19.293 1.00 63.22 743 ILE A O 1
ATOM 5198 N N . VAL A 1 744 ? -7.031 23.623 17.792 1.00 62.03 744 VAL A N 1
ATOM 5199 C CA . VAL A 1 744 ? -7.833 22.432 18.097 1.00 62.03 744 VAL A CA 1
ATOM 5200 C C . VAL A 1 744 ? -7.917 21.549 16.861 1.00 62.03 744 VAL A C 1
ATOM 5202 O O . VAL A 1 744 ? -8.520 21.943 15.868 1.00 62.03 744 VAL A O 1
ATOM 5205 N N . LEU A 1 745 ? -7.318 20.363 16.916 1.00 63.84 745 LEU A N 1
ATOM 5206 C CA . LEU A 1 745 ? -7.566 19.303 15.938 1.00 63.84 745 LEU A CA 1
ATOM 5207 C C . LEU A 1 745 ? -8.832 18.568 16.335 1.00 63.84 745 LEU A C 1
ATOM 5209 O O . LEU A 1 745 ? -9.103 18.422 17.522 1.00 63.84 745 LEU A O 1
ATOM 5213 N N . VAL A 1 746 ? -9.588 18.058 15.377 1.00 61.84 746 VAL A N 1
ATOM 5214 C CA . VAL A 1 746 ? -10.724 17.193 15.700 1.00 61.84 746 VAL A CA 1
ATOM 5215 C C . VAL A 1 746 ? -10.645 15.934 14.871 1.00 61.84 746 VAL A C 1
ATOM 5217 O O . VAL A 1 746 ? -10.338 15.999 13.686 1.00 61.84 746 VAL A O 1
ATOM 5220 N N . ALA A 1 747 ? -10.968 14.798 15.475 1.00 65.12 747 ALA A N 1
ATOM 5221 C CA . ALA A 1 747 ? -11.377 13.632 14.725 1.00 65.12 747 ALA A CA 1
ATOM 5222 C C . ALA A 1 747 ? -12.657 13.022 15.303 1.00 65.12 747 ALA A C 1
ATOM 5224 O O . ALA A 1 747 ? -12.989 13.228 16.471 1.00 65.12 747 ALA A O 1
ATOM 5225 N N . GLY A 1 748 ? -13.387 12.301 14.461 1.00 63.94 748 GLY A N 1
ATOM 5226 C CA . GLY A 1 748 ? -14.642 11.652 14.818 1.00 63.94 748 GLY A CA 1
ATOM 5227 C C . GLY A 1 748 ? -14.952 10.477 13.901 1.00 63.94 748 GLY A C 1
ATOM 5228 O O . GLY A 1 748 ? -14.348 10.312 12.839 1.00 63.94 748 GLY A O 1
ATOM 5229 N N . THR A 1 749 ? -15.895 9.652 14.335 1.00 66.25 749 THR A N 1
ATOM 5230 C CA . THR A 1 749 ? -16.439 8.521 13.580 1.00 66.25 749 THR A CA 1
ATOM 5231 C C . THR A 1 749 ? -17.939 8.416 13.846 1.00 66.25 749 THR A C 1
ATOM 5233 O O . THR A 1 749 ? -18.458 9.065 14.756 1.00 66.25 749 THR A O 1
ATOM 5236 N N . ASP A 1 750 ? -18.634 7.624 13.040 1.00 61.78 750 ASP A N 1
ATOM 5237 C CA . ASP A 1 750 ? -20.063 7.336 13.174 1.00 61.78 750 ASP A CA 1
ATOM 5238 C C . ASP A 1 750 ? -20.284 5.817 13.093 1.00 61.78 750 ASP A C 1
ATOM 5240 O O . ASP A 1 750 ? -19.332 5.042 12.946 1.00 61.78 750 ASP A O 1
ATOM 5244 N N . ALA A 1 751 ? -21.536 5.380 13.219 1.00 68.31 751 ALA A N 1
ATOM 5245 C CA . ALA A 1 751 ? -21.907 3.983 13.098 1.00 68.31 751 ALA A CA 1
ATOM 5246 C C . ALA A 1 751 ? -21.359 3.375 11.787 1.00 68.31 751 ALA A C 1
ATOM 5248 O O . ALA A 1 751 ? -21.382 4.033 10.742 1.00 68.31 751 ALA A O 1
ATOM 5249 N N . PRO A 1 752 ? -20.887 2.114 11.817 1.00 80.50 752 PRO A N 1
ATOM 5250 C CA . PRO A 1 752 ? -20.432 1.424 10.615 1.00 80.50 752 PRO A CA 1
ATOM 5251 C C . PRO A 1 752 ? -21.523 1.415 9.535 1.00 80.50 752 PRO A C 1
ATOM 5253 O O . PRO A 1 752 ? -22.676 1.085 9.814 1.00 80.50 752 PRO A O 1
ATOM 5256 N N . TYR A 1 753 ? -21.168 1.740 8.291 1.00 79.56 753 TYR A N 1
ATOM 5257 C CA . TYR A 1 753 ? -22.117 1.764 7.167 1.00 79.56 753 TYR A CA 1
ATOM 5258 C C . TYR A 1 753 ? -22.472 0.365 6.655 1.00 79.56 753 TYR A C 1
ATOM 5260 O O . TYR A 1 753 ? -23.280 0.210 5.741 1.00 79.56 753 TYR A O 1
ATOM 5268 N N . VAL A 1 754 ? -21.859 -0.680 7.201 1.00 80.81 754 VAL A N 1
ATOM 5269 C CA . VAL A 1 754 ? -22.209 -2.066 6.917 1.00 80.81 754 VAL A CA 1
ATOM 5270 C C . VAL A 1 754 ? -22.424 -2.778 8.245 1.00 80.81 754 VAL A C 1
ATOM 5272 O O . VAL A 1 754 ? -21.567 -2.759 9.129 1.00 80.81 754 VAL A O 1
ATOM 5275 N N . LEU A 1 755 ? -23.589 -3.409 8.386 1.00 80.00 755 LEU A N 1
ATOM 5276 C CA . LEU A 1 755 ? -23.927 -4.167 9.584 1.00 80.00 755 LEU A CA 1
ATOM 5277 C C . LEU A 1 755 ? -22.990 -5.370 9.783 1.00 80.00 755 LEU A C 1
ATOM 5279 O O . LEU A 1 755 ? -22.423 -5.874 8.811 1.00 80.00 755 LEU A O 1
ATOM 5283 N N . PRO A 1 756 ? -22.905 -5.918 11.011 1.00 71.62 756 PRO A N 1
ATOM 5284 C CA . PRO A 1 756 ? -22.136 -7.135 11.281 1.00 71.62 756 PRO A CA 1
ATOM 5285 C C . PRO A 1 756 ? -22.551 -8.350 10.428 1.00 71.62 756 PRO A C 1
ATOM 5287 O O . PRO A 1 756 ? -21.726 -9.213 10.144 1.00 71.62 756 PRO A O 1
ATOM 5290 N N . ASP A 1 757 ? -23.802 -8.393 9.950 1.00 70.69 757 ASP A N 1
ATOM 5291 C CA . ASP A 1 757 ? -24.310 -9.402 9.004 1.00 70.69 757 ASP A CA 1
ATOM 5292 C C . ASP A 1 757 ? -24.024 -9.082 7.521 1.00 70.69 757 ASP A C 1
ATOM 5294 O O . ASP A 1 757 ? -24.570 -9.714 6.613 1.00 70.69 757 ASP A O 1
ATOM 5298 N N . ARG A 1 758 ? -23.151 -8.099 7.274 1.00 71.50 758 ARG A N 1
ATOM 5299 C CA . ARG A 1 758 ? -22.673 -7.627 5.967 1.00 71.50 758 ARG A CA 1
ATOM 5300 C C . ARG A 1 758 ? -23.727 -6.966 5.084 1.00 71.50 758 ARG A C 1
ATOM 5302 O O . ARG A 1 758 ? -23.489 -6.786 3.889 1.00 71.50 758 ARG A O 1
ATOM 5309 N N . ARG A 1 759 ? -24.877 -6.569 5.634 1.00 79.06 759 ARG A N 1
ATOM 5310 C CA . ARG A 1 759 ? -25.844 -5.745 4.897 1.00 79.06 759 ARG A CA 1
ATOM 5311 C C . ARG A 1 759 ? -25.401 -4.277 4.899 1.00 79.06 759 ARG A C 1
ATOM 5313 O O . ARG A 1 759 ? -25.285 -3.700 5.982 1.00 79.06 759 ARG A O 1
ATOM 5320 N N . PRO A 1 760 ? -25.178 -3.655 3.724 1.00 81.75 760 PRO A N 1
ATOM 5321 C CA . PRO A 1 760 ? -24.916 -2.224 3.646 1.00 81.75 760 PRO A CA 1
ATOM 5322 C C . PRO A 1 760 ? -26.113 -1.417 4.144 1.00 81.75 760 PRO A C 1
ATOM 5324 O O . PRO A 1 760 ? -27.265 -1.735 3.843 1.00 81.75 760 PRO A O 1
ATOM 5327 N N . GLN A 1 761 ? -25.825 -0.351 4.872 1.00 77.50 761 GLN A N 1
ATOM 5328 C CA . GLN A 1 761 ? -26.765 0.653 5.333 1.00 77.50 761 GLN A CA 1
ATOM 5329 C C . GLN A 1 761 ? -26.257 2.006 4.862 1.00 77.50 761 GLN A C 1
ATOM 5331 O O . GLN A 1 761 ? -25.380 2.604 5.476 1.00 77.50 761 GLN A O 1
ATOM 5336 N N . ILE A 1 762 ? -26.795 2.469 3.736 1.00 72.62 762 ILE A N 1
ATOM 5337 C CA . ILE A 1 762 ? -26.487 3.803 3.232 1.00 72.62 762 ILE A CA 1
ATOM 5338 C C . ILE A 1 762 ? -27.398 4.793 3.961 1.00 72.62 762 ILE A C 1
ATOM 5340 O O . ILE A 1 762 ? -28.620 4.663 3.846 1.00 72.62 762 ILE A O 1
ATOM 5344 N N . PRO A 1 763 ? -26.850 5.764 4.711 1.00 65.38 763 PRO A N 1
ATOM 5345 C CA . PRO A 1 763 ? -27.666 6.798 5.333 1.00 65.38 763 PRO A CA 1
ATOM 5346 C C . PRO A 1 763 ? -28.440 7.574 4.261 1.00 65.38 763 PRO A C 1
ATOM 5348 O O . PRO A 1 763 ? -27.886 7.904 3.208 1.00 65.38 763 PRO A O 1
ATOM 5351 N N . ALA A 1 764 ? -29.710 7.896 4.515 1.00 65.62 764 ALA A N 1
ATOM 5352 C CA . ALA A 1 764 ? -30.533 8.653 3.565 1.00 65.62 764 ALA A CA 1
ATOM 5353 C C . ALA A 1 764 ? -29.893 10.013 3.221 1.00 65.62 764 ALA A C 1
ATOM 5355 O O . ALA A 1 764 ? -30.005 10.513 2.099 1.00 65.62 764 ALA A O 1
ATOM 5356 N N . GLU A 1 765 ? -29.154 10.587 4.171 1.00 61.97 765 GLU A N 1
ATOM 5357 C CA . GLU A 1 765 ? -28.427 11.836 3.988 1.00 61.97 765 GLU A CA 1
ATOM 5358 C C . GLU A 1 765 ? -27.290 11.706 2.963 1.00 61.97 765 GLU A C 1
ATOM 5360 O O . GLU A 1 765 ? -27.026 12.654 2.225 1.00 61.97 765 GLU A O 1
ATOM 5365 N N . PHE A 1 766 ? -26.649 10.539 2.851 1.00 70.06 766 PHE A N 1
ATOM 5366 C CA . PHE A 1 766 ? -25.581 10.306 1.876 1.00 70.06 766 PHE A CA 1
ATOM 5367 C C . PHE A 1 766 ? -26.101 10.440 0.434 1.00 70.06 766 PHE A C 1
ATOM 5369 O O . PHE A 1 766 ? -25.485 11.099 -0.408 1.00 70.06 766 PHE A O 1
ATOM 5376 N N . ILE A 1 767 ? -27.287 9.887 0.160 1.00 77.88 767 ILE A N 1
ATOM 5377 C CA . ILE A 1 767 ? -27.957 9.978 -1.147 1.00 77.88 767 ILE A CA 1
ATOM 5378 C C . ILE A 1 767 ? -28.438 11.399 -1.423 1.00 77.88 767 ILE A C 1
ATOM 5380 O O . ILE A 1 767 ? -28.253 11.910 -2.531 1.00 77.88 767 ILE A O 1
ATOM 5384 N N . ALA A 1 768 ? -28.991 12.071 -0.412 1.00 69.06 768 ALA A N 1
ATOM 5385 C CA . ALA A 1 768 ? -29.340 13.483 -0.514 1.00 69.06 768 ALA A CA 1
ATOM 5386 C C . ALA A 1 768 ? -28.106 14.347 -0.849 1.00 69.06 768 ALA A C 1
ATOM 5388 O O . ALA A 1 768 ? -28.180 15.216 -1.721 1.00 69.06 768 ALA A O 1
ATOM 5389 N N . GLY A 1 769 ? -26.955 14.055 -0.232 1.00 67.31 769 GLY A N 1
ATOM 5390 C CA . GLY A 1 769 ? -25.673 14.703 -0.508 1.00 67.31 769 GLY A CA 1
ATOM 5391 C C . GLY A 1 769 ? -25.193 14.496 -1.946 1.00 67.31 769 GLY A C 1
ATOM 5392 O O . GLY A 1 769 ? -24.810 15.462 -2.607 1.00 67.31 769 GLY A O 1
ATOM 5393 N N . ALA A 1 770 ? -25.285 13.272 -2.474 1.00 73.75 770 ALA A N 1
ATOM 5394 C CA . ALA A 1 770 ? -24.947 12.975 -3.868 1.00 73.75 770 ALA A CA 1
ATOM 5395 C C . ALA A 1 770 ? -25.843 13.739 -4.865 1.00 73.75 770 ALA A C 1
ATOM 5397 O O . ALA A 1 770 ? -25.356 14.295 -5.853 1.00 73.75 770 ALA A O 1
ATOM 5398 N N . ARG A 1 771 ? -27.152 13.838 -4.590 1.00 78.00 771 ARG A N 1
ATOM 5399 C CA . ARG A 1 771 ? -28.090 14.626 -5.412 1.00 78.00 771 ARG A CA 1
ATOM 5400 C C . ARG A 1 771 ? -27.766 16.117 -5.380 1.00 78.00 771 ARG A C 1
ATOM 5402 O O . ARG A 1 771 ? -27.699 16.745 -6.436 1.00 78.00 771 ARG A O 1
ATOM 5409 N N . ALA A 1 772 ? -27.509 16.663 -4.192 1.00 65.31 772 ALA A N 1
ATOM 5410 C CA . ALA A 1 772 ? -27.121 18.060 -4.023 1.00 65.31 772 ALA A CA 1
ATOM 5411 C C . ALA A 1 772 ? -25.806 18.380 -4.753 1.00 65.31 772 ALA A C 1
ATOM 5413 O O . ALA A 1 772 ? -25.691 19.430 -5.390 1.00 65.31 772 ALA A O 1
ATOM 5414 N N . TYR A 1 773 ? -24.835 17.460 -4.716 1.00 69.31 773 TYR A N 1
ATOM 5415 C CA . TYR A 1 773 ? -23.592 17.589 -5.470 1.00 69.31 773 TYR A CA 1
ATOM 5416 C C . TYR A 1 773 ? -23.846 17.615 -6.982 1.00 69.31 773 TYR A C 1
ATOM 5418 O O . TYR A 1 773 ? -23.368 18.523 -7.660 1.00 69.31 773 TYR A O 1
ATOM 5426 N N . ALA A 1 774 ? -24.628 16.675 -7.525 1.00 73.25 774 ALA A N 1
ATOM 5427 C CA . ALA A 1 774 ? -24.949 16.645 -8.955 1.00 73.25 774 ALA A CA 1
ATOM 5428 C C . ALA A 1 774 ? -25.649 17.932 -9.426 1.00 73.25 774 ALA A C 1
ATOM 5430 O O . ALA A 1 774 ? -25.285 18.506 -10.456 1.00 73.25 774 ALA A O 1
ATOM 5431 N N . GLU A 1 775 ? -26.603 18.436 -8.645 1.00 67.81 775 GLU A N 1
ATOM 5432 C CA . GLU A 1 775 ? -27.341 19.652 -8.983 1.00 67.81 775 GLU A CA 1
ATOM 5433 C C . GLU A 1 775 ? -26.429 20.883 -8.993 1.00 67.81 775 GLU A C 1
ATOM 5435 O O . GLU A 1 775 ? -26.476 21.685 -9.925 1.00 67.81 775 GLU A O 1
ATOM 5440 N N . ARG A 1 776 ? -25.542 21.014 -8.001 1.00 59.31 776 ARG A N 1
ATOM 5441 C CA . ARG A 1 776 ? -24.722 22.221 -7.810 1.00 59.31 776 ARG A CA 1
ATOM 5442 C C . ARG A 1 776 ? -23.414 22.207 -8.592 1.00 59.31 776 ARG A C 1
ATOM 5444 O O . ARG A 1 776 ? -23.058 23.214 -9.199 1.00 59.31 776 ARG A O 1
ATOM 5451 N N . ALA A 1 777 ? -22.700 21.084 -8.581 1.00 57.66 777 ALA A N 1
ATOM 5452 C CA . ALA A 1 777 ? -21.394 20.950 -9.224 1.00 57.66 777 ALA A CA 1
ATOM 5453 C C . ALA A 1 777 ? -21.504 20.596 -10.714 1.00 57.66 777 ALA A C 1
ATOM 5455 O O . ALA A 1 777 ? -20.597 20.902 -11.488 1.00 57.66 777 ALA A O 1
ATOM 5456 N N . ARG A 1 778 ? -22.604 19.954 -11.138 1.00 61.25 778 ARG A N 1
ATOM 5457 C CA . ARG A 1 778 ? -22.806 19.522 -12.534 1.00 61.25 778 ARG A CA 1
ATOM 5458 C C . ARG A 1 778 ? -24.019 20.163 -13.212 1.00 61.25 778 ARG A C 1
ATOM 5460 O O . ARG A 1 778 ? -24.183 19.981 -14.416 1.00 61.25 778 ARG A O 1
ATOM 5467 N N . GLY A 1 779 ? -24.858 20.905 -12.484 1.00 67.00 779 GLY A N 1
ATOM 5468 C CA . GLY A 1 779 ? -26.089 21.481 -13.036 1.00 67.00 779 GLY A CA 1
ATOM 5469 C C . GLY A 1 779 ? -27.153 20.431 -13.376 1.00 67.00 779 GLY A C 1
ATOM 5470 O O . GLY A 1 779 ? -28.017 20.701 -14.209 1.00 67.00 779 GLY A O 1
ATOM 5471 N N . VAL A 1 780 ? -27.067 19.229 -12.792 1.00 73.81 780 VAL A N 1
ATOM 5472 C CA . VAL A 1 780 ? -27.937 18.085 -13.099 1.00 73.81 780 VAL A CA 1
ATOM 5473 C C . VAL A 1 780 ? -28.861 17.805 -11.921 1.00 73.81 780 VAL A C 1
ATOM 5475 O O . VAL A 1 780 ? -28.429 17.316 -10.881 1.00 73.81 780 VAL A O 1
ATOM 5478 N N . ALA A 1 781 ? -30.155 18.069 -12.092 1.00 83.44 781 ALA A N 1
ATOM 5479 C CA . ALA A 1 781 ? -31.162 17.679 -11.112 1.00 83.44 781 ALA A CA 1
ATOM 5480 C C . ALA A 1 781 ? -31.472 16.180 -11.253 1.00 83.44 781 ALA A C 1
ATOM 5482 O O . ALA A 1 781 ? -32.057 15.756 -12.251 1.00 83.44 781 ALA A O 1
ATOM 5483 N N . ILE A 1 782 ? -31.090 15.382 -10.252 1.00 82.88 782 ILE A N 1
ATOM 5484 C CA . ILE A 1 782 ? -31.412 13.949 -10.187 1.00 82.88 782 ILE A CA 1
ATOM 5485 C C . ILE A 1 782 ? -32.842 13.789 -9.631 1.00 82.88 782 ILE A C 1
ATOM 5487 O O . ILE A 1 782 ? -33.083 14.205 -8.487 1.00 82.88 782 ILE A O 1
ATOM 5491 N N . PRO A 1 783 ? -33.788 13.194 -10.388 1.00 86.75 783 PRO A N 1
ATOM 5492 C CA . PRO A 1 783 ? -35.145 12.919 -9.910 1.00 86.75 783 PRO A CA 1
ATOM 5493 C C . PRO A 1 783 ? -35.149 12.015 -8.672 1.00 86.75 783 PRO A C 1
ATOM 5495 O O . PRO A 1 783 ? -34.377 11.059 -8.604 1.00 86.75 783 PRO A O 1
ATOM 5498 N N . SER A 1 784 ? -36.049 12.269 -7.716 1.00 84.44 784 SER A N 1
ATOM 5499 C CA . SER A 1 784 ? -36.187 11.431 -6.511 1.00 84.44 784 SER A CA 1
ATOM 5500 C C . SER A 1 784 ? -36.610 9.992 -6.831 1.00 84.44 784 SER A C 1
ATOM 5502 O O . SER A 1 784 ? -36.305 9.071 -6.084 1.00 84.44 784 SER A O 1
ATOM 5504 N N . GLU A 1 785 ? -37.237 9.760 -7.988 1.00 88.44 785 GLU A N 1
ATOM 5505 C CA . GLU A 1 785 ? -37.580 8.418 -8.484 1.00 88.44 785 GLU A CA 1
ATOM 5506 C C . GLU A 1 785 ? -36.353 7.507 -8.671 1.00 88.44 785 GLU A C 1
ATOM 5508 O O . GLU A 1 785 ? -36.493 6.283 -8.686 1.00 88.44 785 GLU A O 1
ATOM 5513 N N . LEU A 1 786 ? -35.157 8.091 -8.825 1.00 88.75 786 LEU A N 1
ATOM 5514 C CA . LEU A 1 786 ? -33.903 7.358 -8.986 1.00 88.75 786 LEU A CA 1
ATOM 5515 C C . LEU A 1 786 ? -33.213 7.041 -7.653 1.00 88.75 786 LEU A C 1
ATOM 5517 O O . LEU A 1 786 ? -32.257 6.270 -7.659 1.00 88.75 786 LEU A O 1
ATOM 5521 N N . GLU A 1 787 ? -33.681 7.568 -6.516 1.00 86.12 787 GLU A N 1
ATOM 5522 C CA . GLU A 1 787 ? -33.059 7.339 -5.198 1.00 86.12 787 GLU A CA 1
ATOM 5523 C C . GLU A 1 787 ? -32.848 5.847 -4.879 1.00 86.12 787 GLU A C 1
ATOM 5525 O O . GLU A 1 787 ? -31.718 5.490 -4.548 1.00 86.12 787 GLU A O 1
ATOM 5530 N N . PRO A 1 788 ? -33.815 4.932 -5.118 1.00 88.12 788 PRO A N 1
ATOM 5531 C CA . PRO A 1 788 ? -33.589 3.500 -4.897 1.00 88.12 788 PRO A CA 1
ATOM 5532 C C . PRO A 1 788 ? -32.489 2.889 -5.782 1.00 88.12 788 PRO A C 1
ATOM 5534 O O . PRO A 1 788 ? -31.926 1.846 -5.446 1.00 88.12 788 PRO A O 1
ATOM 5537 N N . ALA A 1 789 ? -32.206 3.485 -6.946 1.00 86.12 789 ALA A N 1
ATOM 5538 C CA . ALA A 1 789 ? -31.114 3.057 -7.818 1.00 86.12 789 ALA A CA 1
ATOM 5539 C C . ALA A 1 789 ? -29.761 3.593 -7.324 1.00 86.12 789 ALA A C 1
ATOM 5541 O O . ALA A 1 789 ? -28.785 2.847 -7.333 1.00 86.12 789 ALA A O 1
ATOM 5542 N N . LEU A 1 790 ? -29.717 4.839 -6.839 1.00 86.69 790 LEU A N 1
ATOM 5543 C CA . LEU A 1 790 ? -28.520 5.427 -6.228 1.00 86.69 790 LEU A CA 1
ATOM 5544 C C . LEU A 1 790 ? -28.144 4.697 -4.931 1.00 86.69 790 LEU A C 1
ATOM 5546 O O . LEU A 1 790 ? -26.976 4.371 -4.741 1.00 86.69 790 LEU A O 1
ATOM 5550 N N . GLU A 1 791 ? -29.123 4.385 -4.077 1.00 86.81 791 GLU A N 1
ATOM 5551 C CA . GLU A 1 791 ? -28.928 3.583 -2.860 1.00 86.81 791 GLU A CA 1
ATOM 5552 C C . GLU A 1 791 ? -28.338 2.216 -3.180 1.00 86.81 791 GLU A C 1
ATOM 5554 O O . GLU A 1 791 ? -27.374 1.788 -2.548 1.00 86.81 791 GLU A O 1
ATOM 5559 N N . ARG A 1 792 ? -28.885 1.541 -4.197 1.00 87.75 792 ARG A N 1
ATOM 5560 C CA . ARG A 1 792 ? -28.378 0.242 -4.638 1.00 87.75 792 ARG A CA 1
ATOM 5561 C C . ARG A 1 792 ? -26.946 0.343 -5.149 1.00 87.75 792 ARG A C 1
ATOM 5563 O O . ARG A 1 792 ? -26.118 -0.471 -4.758 1.00 87.75 792 ARG A O 1
ATOM 5570 N N . TYR A 1 793 ? -26.652 1.343 -5.977 1.00 87.50 793 TYR A N 1
ATOM 5571 C CA . TYR A 1 793 ? -25.307 1.572 -6.499 1.00 87.50 793 TYR A CA 1
ATOM 5572 C C . TYR A 1 793 ? -24.302 1.839 -5.366 1.00 87.50 793 TYR A C 1
ATOM 5574 O O . TYR A 1 793 ? -23.267 1.181 -5.293 1.00 87.50 793 TYR A O 1
ATOM 5582 N N . ALA A 1 794 ? -24.642 2.729 -4.428 1.00 85.00 794 ALA A N 1
ATOM 5583 C CA . ALA A 1 794 ? -23.817 3.023 -3.258 1.00 85.00 794 ALA A CA 1
ATOM 5584 C C . ALA A 1 794 ? -23.595 1.780 -2.380 1.00 85.00 794 ALA A C 1
ATOM 5586 O O . ALA A 1 794 ? -22.468 1.507 -1.974 1.00 85.00 794 ALA A O 1
ATOM 5587 N N . ALA A 1 795 ? -24.642 0.989 -2.127 1.00 86.44 795 ALA A N 1
ATOM 5588 C CA . ALA A 1 795 ? -24.555 -0.249 -1.355 1.00 86.44 795 ALA A CA 1
ATOM 5589 C C . ALA A 1 795 ? -23.661 -1.304 -2.030 1.00 86.44 795 ALA A C 1
ATOM 5591 O O . ALA A 1 795 ? -22.862 -1.958 -1.359 1.00 86.44 795 ALA A O 1
ATOM 5592 N N . GLU A 1 796 ? -23.765 -1.461 -3.353 1.00 86.19 796 GLU A N 1
ATOM 5593 C CA . GLU A 1 796 ? -22.914 -2.368 -4.130 1.00 86.19 796 GLU A CA 1
ATOM 5594 C C . GLU A 1 796 ? -21.446 -1.930 -4.122 1.00 86.19 796 GLU A C 1
ATOM 5596 O O . GLU A 1 796 ? -20.561 -2.773 -3.965 1.00 86.19 796 GLU A O 1
ATOM 5601 N N . GLN A 1 797 ? -21.185 -0.627 -4.259 1.00 84.81 797 GLN A N 1
ATOM 5602 C CA . GLN A 1 797 ? -19.841 -0.062 -4.127 1.00 84.81 797 GLN A CA 1
ATOM 5603 C C . GLN A 1 797 ? -19.255 -0.324 -2.744 1.00 84.81 797 GLN A C 1
ATOM 5605 O O . GLN A 1 797 ? -18.145 -0.840 -2.621 1.00 84.81 797 GLN A O 1
ATOM 5610 N N . LEU A 1 798 ? -20.028 -0.040 -1.698 1.00 84.94 798 LEU A N 1
ATOM 5611 C CA . LEU A 1 798 ? -19.602 -0.222 -0.318 1.00 84.94 798 LEU A CA 1
ATOM 5612 C C . LEU A 1 798 ? -19.250 -1.680 -0.016 1.00 84.94 798 LEU A C 1
ATOM 5614 O O . LEU A 1 798 ? -18.213 -1.962 0.578 1.00 84.94 798 LEU A O 1
ATOM 5618 N N . ALA A 1 799 ? -20.086 -2.613 -0.476 1.00 85.19 799 ALA A N 1
ATOM 5619 C CA . ALA A 1 799 ? -19.843 -4.039 -0.309 1.00 85.19 799 ALA A CA 1
ATOM 5620 C C . ALA A 1 799 ? -18.535 -4.488 -0.987 1.00 85.19 799 ALA A C 1
ATOM 5622 O O . ALA A 1 799 ? -17.811 -5.311 -0.427 1.00 85.19 799 ALA A O 1
ATOM 5623 N N . ARG A 1 800 ? -18.203 -3.933 -2.163 1.00 84.50 800 ARG A N 1
ATOM 5624 C CA . ARG A 1 800 ? -16.937 -4.213 -2.866 1.00 84.50 800 ARG A CA 1
ATOM 5625 C C . ARG A 1 800 ? -15.737 -3.641 -2.125 1.00 84.50 800 ARG A C 1
ATOM 5627 O O . ARG A 1 800 ? -14.779 -4.370 -1.909 1.00 84.50 800 ARG A O 1
ATOM 5634 N N . VAL A 1 801 ? -15.815 -2.382 -1.692 1.00 85.25 801 VAL A N 1
ATOM 5635 C CA . VAL A 1 801 ? -14.761 -1.720 -0.907 1.00 85.25 801 VAL A CA 1
ATOM 5636 C C . VAL A 1 801 ? -14.471 -2.492 0.380 1.00 85.25 801 VAL A C 1
ATOM 5638 O O . VAL A 1 801 ? -13.310 -2.735 0.707 1.00 85.25 801 VAL A O 1
ATOM 5641 N N . VAL A 1 802 ? -15.515 -2.920 1.097 1.00 87.12 802 VAL A N 1
ATOM 5642 C CA . VAL A 1 802 ? -15.365 -3.727 2.314 1.00 87.12 802 VAL A CA 1
ATOM 5643 C C . VAL A 1 802 ? -14.719 -5.074 2.003 1.00 87.12 802 VAL A C 1
ATOM 5645 O O . VAL A 1 802 ? -13.790 -5.474 2.699 1.00 87.12 802 VAL A O 1
ATOM 5648 N N . GLU A 1 803 ? -15.162 -5.771 0.957 1.00 84.38 803 GLU A N 1
ATOM 5649 C CA . GLU A 1 803 ? -14.620 -7.086 0.613 1.00 84.38 803 GLU A CA 1
ATOM 5650 C C . GLU A 1 803 ? -13.170 -7.022 0.112 1.00 84.38 803 GLU A C 1
ATOM 5652 O O . GLU A 1 803 ? -12.346 -7.831 0.543 1.00 84.38 803 GLU A O 1
ATOM 5657 N N . ASP A 1 804 ? -12.829 -6.061 -0.745 1.00 83.00 804 ASP A N 1
ATOM 5658 C CA . ASP A 1 804 ? -11.462 -5.876 -1.236 1.00 83.00 804 ASP A CA 1
ATOM 5659 C C . ASP A 1 804 ? -10.535 -5.392 -0.117 1.00 83.00 804 ASP A C 1
ATOM 5661 O O . ASP A 1 804 ? -9.448 -5.946 0.057 1.00 83.00 804 ASP A O 1
ATOM 5665 N N . GLY A 1 805 ? -11.005 -4.466 0.725 1.00 81.94 805 GLY A N 1
ATOM 5666 C CA . GLY A 1 805 ? -10.305 -4.038 1.933 1.00 81.94 805 GLY A CA 1
ATOM 5667 C C . GLY A 1 805 ? -10.031 -5.185 2.897 1.00 81.94 805 GLY A C 1
ATOM 5668 O O . GLY A 1 805 ? -8.916 -5.333 3.394 1.00 81.94 805 GLY A O 1
ATOM 5669 N N . ARG A 1 806 ? -11.016 -6.060 3.109 1.00 82.69 806 ARG A N 1
ATOM 5670 C CA . ARG A 1 806 ? -10.874 -7.265 3.932 1.00 82.69 806 ARG A CA 1
ATOM 5671 C C . ARG A 1 806 ? -9.891 -8.263 3.326 1.00 82.69 806 ARG A C 1
ATOM 5673 O O . ARG A 1 806 ? -9.089 -8.845 4.051 1.00 82.69 806 ARG A O 1
ATOM 5680 N N . ARG A 1 807 ? -9.924 -8.473 2.006 1.00 80.25 807 ARG A N 1
ATOM 5681 C CA . ARG A 1 807 ? -8.958 -9.341 1.312 1.00 80.25 807 ARG A CA 1
ATOM 5682 C C . ARG A 1 807 ? -7.545 -8.793 1.409 1.00 80.25 807 ARG A C 1
ATOM 5684 O O . ARG A 1 807 ? -6.646 -9.566 1.714 1.00 80.25 807 ARG A O 1
ATOM 5691 N N . ALA A 1 808 ? -7.356 -7.493 1.199 1.00 75.12 808 ALA A N 1
ATOM 5692 C CA . ALA A 1 808 ? -6.065 -6.829 1.347 1.00 75.12 808 ALA A CA 1
ATOM 5693 C C . ALA A 1 808 ? -5.550 -6.918 2.793 1.00 75.12 808 ALA A C 1
ATOM 5695 O O . ALA A 1 808 ? -4.385 -7.248 3.025 1.00 75.12 808 ALA A O 1
ATOM 5696 N N . TRP A 1 809 ? -6.437 -6.723 3.772 1.00 76.69 809 TRP A N 1
ATOM 5697 C CA . TRP A 1 809 ? -6.130 -6.893 5.190 1.00 76.69 809 TRP A CA 1
ATOM 5698 C C . TRP A 1 809 ? -5.632 -8.308 5.500 1.00 76.69 809 TRP A C 1
ATOM 5700 O O . TRP A 1 809 ? -4.551 -8.482 6.058 1.00 76.69 809 TRP A O 1
ATOM 5710 N N . VAL A 1 810 ? -6.378 -9.335 5.081 1.00 74.75 810 VAL A N 1
ATOM 5711 C CA . VAL A 1 810 ? -6.000 -10.737 5.308 1.00 74.75 810 VAL A CA 1
ATOM 5712 C C . VAL A 1 810 ? -4.735 -11.113 4.529 1.00 74.75 810 VAL A C 1
ATOM 5714 O O . VAL A 1 810 ? -3.862 -11.778 5.080 1.00 74.75 810 VAL A O 1
ATOM 5717 N N . ALA A 1 811 ? -4.588 -10.656 3.283 1.00 66.62 811 ALA A N 1
ATOM 5718 C CA . ALA A 1 811 ? -3.407 -10.911 2.457 1.00 66.62 811 ALA A CA 1
ATOM 5719 C C . ALA A 1 811 ? -2.129 -10.299 3.054 1.00 66.62 811 ALA A C 1
ATOM 5721 O O . ALA A 1 811 ? -1.071 -10.920 2.984 1.00 66.62 811 ALA A O 1
ATOM 5722 N N . SER A 1 812 ? -2.239 -9.127 3.688 1.00 61.28 812 SER A N 1
ATOM 5723 C CA . SER A 1 812 ? -1.128 -8.467 4.388 1.00 61.28 812 SER A CA 1
ATOM 5724 C C . SER A 1 812 ? -0.853 -9.025 5.790 1.00 61.28 812 SER A C 1
ATOM 5726 O O . SER A 1 812 ? 0.040 -8.530 6.474 1.00 61.28 812 SER A O 1
ATOM 5728 N N . GLY A 1 813 ? -1.619 -10.021 6.255 1.00 63.19 813 GLY A N 1
ATOM 5729 C CA . GLY A 1 813 ? -1.511 -10.534 7.624 1.00 63.19 813 GLY A CA 1
ATOM 5730 C C . GLY A 1 813 ? -1.902 -9.508 8.695 1.00 63.19 813 GLY A C 1
ATOM 5731 O O . GLY A 1 813 ? -1.413 -9.583 9.819 1.00 63.19 813 GLY A O 1
ATOM 5732 N N . GLY A 1 814 ? -2.753 -8.536 8.348 1.00 62.22 814 GLY A N 1
ATOM 5733 C CA . GLY A 1 814 ? -3.199 -7.458 9.234 1.00 62.22 814 GLY A CA 1
ATOM 5734 C C . GLY A 1 814 ? -2.253 -6.256 9.335 1.00 62.22 814 GLY A C 1
ATOM 5735 O O . GLY A 1 814 ? -2.381 -5.463 10.264 1.00 62.22 814 GLY A O 1
ATOM 5736 N N . ALA A 1 815 ? -1.300 -6.113 8.409 1.00 54.97 815 ALA A N 1
ATOM 5737 C CA . ALA A 1 815 ? -0.290 -5.054 8.460 1.00 54.97 815 ALA A CA 1
ATOM 5738 C C . ALA A 1 815 ? -0.668 -3.773 7.692 1.00 54.97 815 ALA A C 1
ATOM 5740 O O . ALA A 1 815 ? -0.084 -2.722 7.955 1.00 54.97 815 ALA A O 1
ATOM 5741 N N . GLN A 1 816 ? -1.608 -3.829 6.738 1.00 59.81 816 GLN A N 1
ATOM 5742 C CA . GLN A 1 816 ? -1.972 -2.667 5.915 1.00 59.81 816 GLN A CA 1
ATOM 5743 C C . GLN A 1 816 ? -3.492 -2.456 5.829 1.00 59.81 816 GLN A C 1
ATOM 5745 O O . GLN A 1 816 ? -4.161 -3.114 5.026 1.00 59.81 816 GLN A O 1
ATOM 5750 N N . PRO A 1 817 ? -4.063 -1.518 6.613 1.00 66.69 817 PRO A N 1
ATOM 5751 C CA . PRO A 1 817 ? -5.438 -1.087 6.412 1.00 66.69 817 PRO A CA 1
ATOM 5752 C C . PRO A 1 817 ? -5.513 -0.240 5.144 1.00 66.69 817 PRO A C 1
ATOM 5754 O O . PRO A 1 817 ? -4.855 0.794 5.035 1.00 66.69 817 PRO A O 1
ATOM 5757 N N . GLN A 1 818 ? -6.328 -0.664 4.179 1.00 80.06 818 GLN A N 1
ATOM 5758 C CA . GLN A 1 818 ? -6.683 0.208 3.066 1.00 80.06 818 GLN A CA 1
ATOM 5759 C C . GLN A 1 818 ? -7.559 1.347 3.584 1.00 80.06 818 GLN A C 1
ATOM 5761 O O . GLN A 1 818 ? -8.527 1.115 4.305 1.00 80.06 818 GLN A O 1
ATOM 5766 N N . VAL A 1 819 ? -7.224 2.575 3.203 1.00 84.19 819 VAL A N 1
ATOM 5767 C CA . VAL A 1 819 ? -7.995 3.771 3.544 1.00 84.19 819 VAL A CA 1
ATOM 5768 C C . VAL A 1 819 ? -8.614 4.299 2.266 1.00 84.19 819 VAL A C 1
ATOM 5770 O O . VAL A 1 819 ? -7.897 4.580 1.310 1.00 84.19 819 VAL A O 1
ATOM 5773 N N . TYR A 1 820 ? -9.932 4.435 2.250 1.00 82.12 820 TYR A N 1
ATOM 5774 C CA . TYR A 1 820 ? -10.678 4.981 1.126 1.00 82.12 820 TYR A CA 1
ATOM 5775 C C . TYR A 1 820 ? -11.169 6.387 1.446 1.00 82.12 820 TYR A C 1
ATOM 5777 O O . TYR A 1 820 ? -11.196 6.837 2.591 1.00 82.12 820 TYR A O 1
ATOM 5785 N N . ALA A 1 821 ? -11.575 7.082 0.401 1.00 76.94 821 ALA A N 1
ATOM 5786 C CA . ALA A 1 821 ? -12.129 8.416 0.457 1.00 76.94 821 ALA A CA 1
ATOM 5787 C C . ALA A 1 821 ? -13.661 8.365 0.465 1.00 76.94 821 ALA A C 1
ATOM 5789 O O . ALA A 1 821 ? -14.276 7.876 -0.484 1.00 76.94 821 ALA A O 1
ATOM 5790 N N . LEU A 1 822 ? -14.300 8.916 1.498 1.00 73.38 822 LEU A N 1
ATOM 5791 C CA . LEU A 1 822 ? -15.764 8.921 1.563 1.00 73.38 822 LEU A CA 1
ATOM 5792 C C . LEU A 1 822 ? -16.383 9.950 0.598 1.00 73.38 822 LEU A C 1
ATOM 5794 O O . LEU A 1 822 ? -17.414 9.682 -0.018 1.00 73.38 822 LEU A O 1
ATOM 5798 N N . SER A 1 823 ? -15.734 11.105 0.407 1.00 69.50 823 SER A N 1
ATOM 5799 C CA . SER A 1 823 ? -16.176 12.138 -0.550 1.00 69.50 823 SER A CA 1
ATOM 5800 C C . SER A 1 823 ? -16.177 11.633 -1.993 1.00 69.50 823 SER A C 1
ATOM 5802 O O . SER A 1 823 ? -17.066 11.946 -2.779 1.00 69.50 823 SER A O 1
ATOM 5804 N N . GLN A 1 824 ? -15.199 10.802 -2.322 1.00 72.69 824 GLN A N 1
ATOM 5805 C CA . GLN A 1 824 ? -15.049 10.142 -3.609 1.00 72.69 824 GLN A CA 1
ATOM 5806 C C . GLN A 1 824 ? -16.232 9.228 -3.930 1.00 72.69 824 GLN A C 1
ATOM 5808 O O . GLN A 1 824 ? -16.811 9.346 -5.009 1.00 72.69 824 GLN A O 1
ATOM 5813 N N . LEU A 1 825 ? -16.649 8.379 -2.986 1.00 76.56 825 LEU A N 1
ATOM 5814 C CA . LEU A 1 825 ? -17.832 7.531 -3.161 1.00 76.56 825 LEU A CA 1
ATOM 5815 C C . LEU A 1 825 ? -19.099 8.367 -3.416 1.00 76.56 825 LEU A C 1
ATOM 5817 O O . LEU A 1 825 ? -19.928 8.007 -4.249 1.00 76.56 825 LEU A O 1
ATOM 5821 N N . LEU A 1 826 ? -19.241 9.507 -2.733 1.00 76.12 826 LEU A N 1
ATOM 5822 C CA . LEU A 1 826 ? -20.373 10.417 -2.929 1.00 76.12 826 LEU A CA 1
ATOM 5823 C C . LEU A 1 826 ? -20.388 11.009 -4.346 1.00 76.12 826 LEU A C 1
ATOM 5825 O O . LEU A 1 826 ? -21.441 11.050 -4.987 1.00 76.12 826 LEU A O 1
ATOM 5829 N N . ILE A 1 827 ? -19.226 11.440 -4.846 1.00 73.69 827 ILE A N 1
ATOM 5830 C CA . ILE A 1 827 ? -19.070 11.973 -6.208 1.00 73.69 827 ILE A CA 1
ATOM 5831 C C . ILE A 1 827 ? -19.452 10.915 -7.239 1.00 73.69 827 ILE A C 1
ATOM 5833 O O . ILE A 1 827 ? -20.151 11.220 -8.205 1.00 73.69 827 ILE A O 1
ATOM 5837 N N . ASP A 1 828 ? -19.027 9.676 -7.028 1.00 77.94 828 ASP A N 1
ATOM 5838 C CA . ASP A 1 828 ? -19.314 8.572 -7.932 1.00 77.94 828 ASP A CA 1
ATOM 5839 C C . ASP A 1 828 ? -20.820 8.272 -8.028 1.00 77.94 828 ASP A C 1
ATOM 5841 O O . ASP A 1 828 ? -21.396 8.207 -9.116 1.00 77.94 828 ASP A O 1
ATOM 5845 N N . VAL A 1 829 ? -21.501 8.214 -6.881 1.00 82.69 829 VAL A N 1
ATOM 5846 C CA . VAL A 1 829 ? -22.961 8.030 -6.806 1.00 82.69 829 VAL A CA 1
ATOM 5847 C C . VAL A 1 829 ? -23.700 9.183 -7.493 1.00 82.69 829 VAL A C 1
ATOM 5849 O O . VAL A 1 829 ? -24.682 8.962 -8.208 1.00 82.69 829 VAL A O 1
ATOM 5852 N N . ALA A 1 830 ? -23.206 10.414 -7.340 1.00 78.44 830 ALA A N 1
ATOM 5853 C CA . ALA A 1 830 ? -23.754 11.584 -8.018 1.00 78.44 830 ALA A CA 1
ATOM 5854 C C . ALA A 1 830 ? -23.609 11.487 -9.549 1.00 78.44 830 ALA A C 1
ATOM 5856 O O . ALA A 1 830 ? -24.543 11.809 -10.288 1.00 78.44 830 ALA A O 1
ATOM 5857 N N . GLN A 1 831 ? -22.461 11.015 -10.043 1.00 78.31 831 GLN A N 1
ATOM 5858 C CA . GLN A 1 831 ? -22.218 10.834 -11.476 1.00 78.31 831 GLN A CA 1
ATOM 5859 C C . GLN A 1 831 ? -23.067 9.709 -12.071 1.00 78.31 831 GLN A C 1
ATOM 5861 O O . GLN A 1 831 ? -23.644 9.881 -13.148 1.00 78.31 831 GLN A O 1
ATOM 5866 N N . HIS A 1 832 ? -23.208 8.595 -11.353 1.00 84.62 832 HIS A N 1
ATOM 5867 C CA . HIS A 1 832 ? -24.086 7.503 -11.758 1.00 84.62 832 HIS A CA 1
ATOM 5868 C C . HIS A 1 832 ? -25.547 7.968 -11.863 1.00 84.62 832 HIS A C 1
ATOM 5870 O O . HIS A 1 832 ? -26.214 7.729 -12.872 1.00 84.62 832 HIS A O 1
ATOM 5876 N N . GLY A 1 833 ? -26.038 8.712 -10.867 1.00 85.69 833 GLY A N 1
ATOM 5877 C CA . GLY A 1 833 ? -27.394 9.259 -10.890 1.00 85.69 833 GLY A CA 1
ATOM 5878 C C . GLY A 1 833 ? -27.634 10.260 -12.028 1.00 85.69 833 GLY A C 1
ATOM 5879 O O . GLY A 1 833 ? -28.697 10.237 -12.651 1.00 85.69 833 GLY A O 1
ATOM 5880 N N . ALA A 1 834 ? -26.638 11.085 -12.365 1.00 80.00 834 ALA A N 1
ATOM 5881 C CA . ALA A 1 834 ? -26.702 11.979 -13.523 1.00 80.00 834 ALA A CA 1
ATOM 5882 C C . ALA A 1 834 ? -26.809 11.206 -14.852 1.00 80.00 834 ALA A C 1
ATOM 5884 O O . ALA A 1 834 ? -27.621 11.560 -15.712 1.00 80.00 834 ALA A O 1
ATOM 5885 N N . ALA A 1 835 ? -26.045 10.117 -14.996 1.00 79.88 835 ALA A N 1
ATOM 5886 C CA . ALA A 1 835 ? -26.117 9.241 -16.162 1.00 79.88 835 ALA A CA 1
ATOM 5887 C C . ALA A 1 835 ? -27.494 8.559 -16.286 1.00 79.88 835 ALA A C 1
ATOM 5889 O O . ALA A 1 835 ? -28.082 8.553 -17.371 1.00 79.88 835 ALA A O 1
ATOM 5890 N N . LEU A 1 836 ? -28.049 8.052 -15.177 1.00 83.38 836 LEU A N 1
ATOM 5891 C CA . LEU A 1 836 ? -29.391 7.454 -15.135 1.00 83.38 836 LEU A CA 1
ATOM 5892 C C . LEU A 1 836 ? -30.503 8.448 -15.497 1.00 83.38 836 LEU A C 1
ATOM 5894 O O . LEU A 1 836 ? -31.489 8.062 -16.124 1.00 83.38 836 LEU A O 1
ATOM 5898 N N . ALA A 1 837 ? -30.338 9.729 -15.163 1.00 81.75 837 ALA A N 1
ATOM 5899 C CA . ALA A 1 837 ? -31.277 10.787 -15.536 1.00 81.75 837 ALA A CA 1
ATOM 5900 C C . ALA A 1 837 ? -31.271 11.115 -17.048 1.00 81.75 837 ALA A C 1
ATOM 5902 O O . ALA A 1 837 ? -31.999 12.009 -17.485 1.00 81.75 837 ALA A O 1
ATOM 5903 N N . GLY A 1 838 ? -30.463 10.417 -17.860 1.00 67.44 838 GLY A N 1
ATOM 5904 C CA . GLY A 1 838 ? -30.373 10.619 -19.309 1.00 67.44 838 GLY A CA 1
ATOM 5905 C C . GLY A 1 838 ? -29.704 11.939 -19.697 1.00 67.44 838 GLY A C 1
ATOM 5906 O O . GLY A 1 838 ? -29.861 12.407 -20.826 1.00 67.44 838 GLY A O 1
ATOM 5907 N N . GLN A 1 839 ? -28.977 12.556 -18.765 1.00 60.62 839 GLN A N 1
ATOM 5908 C CA . GLN A 1 839 ? -28.292 13.824 -18.964 1.00 60.62 839 GLN A CA 1
ATOM 5909 C C . GLN A 1 839 ? -26.796 13.544 -19.109 1.00 60.62 839 GLN A C 1
ATOM 5911 O O . GLN A 1 839 ? -26.126 13.128 -18.169 1.00 60.62 839 GLN A O 1
ATOM 5916 N N . SER A 1 840 ? -26.246 13.771 -20.302 1.00 50.66 840 SER A N 1
ATOM 5917 C CA . SER A 1 840 ? -24.794 13.799 -20.478 1.00 50.66 840 SER A CA 1
ATOM 5918 C C . SER A 1 840 ? -24.246 14.993 -19.698 1.00 50.66 840 SER A C 1
ATOM 5920 O O . SER A 1 840 ? -24.588 16.134 -20.028 1.00 50.66 840 SER A O 1
ATOM 5922 N N . ALA A 1 841 ? -23.422 14.737 -18.678 1.00 47.41 841 ALA A N 1
ATOM 5923 C CA . ALA A 1 841 ? -22.738 15.779 -17.922 1.00 47.41 841 ALA A CA 1
ATOM 5924 C C . ALA A 1 841 ? -22.045 16.742 -18.898 1.00 47.41 841 ALA A C 1
ATOM 5926 O O . ALA A 1 841 ? -21.175 16.341 -19.671 1.00 47.41 841 ALA A O 1
ATOM 5927 N N . ARG A 1 842 ? -22.444 18.017 -18.897 1.00 43.03 842 ARG A N 1
ATOM 5928 C CA . ARG A 1 842 ? -21.632 19.056 -19.531 1.00 43.03 842 ARG A CA 1
ATOM 5929 C C . ARG A 1 842 ? -20.510 19.399 -18.552 1.00 43.03 842 ARG A C 1
ATOM 5931 O O . ARG A 1 842 ? -20.818 19.649 -17.387 1.00 43.03 842 ARG A O 1
ATOM 5938 N N . PRO A 1 843 ? -19.238 19.440 -18.979 1.00 39.97 843 PRO A N 1
ATOM 5939 C CA . PRO A 1 843 ? -18.213 20.119 -18.205 1.00 39.97 843 PRO A CA 1
ATOM 5940 C C . PRO A 1 843 ? -18.701 21.551 -17.963 1.00 39.97 843 PRO A C 1
ATOM 5942 O O . PRO A 1 843 ? -18.950 22.291 -18.918 1.00 39.97 843 PRO A O 1
ATOM 5945 N N . VAL A 1 844 ? -18.920 21.924 -16.704 1.00 37.31 844 VAL A N 1
ATOM 5946 C CA . VAL A 1 844 ? -19.037 23.340 -16.354 1.00 37.31 844 VAL A CA 1
ATOM 5947 C C . VAL A 1 844 ? -17.633 23.913 -16.585 1.00 37.31 844 VAL A C 1
ATOM 5949 O O . VAL A 1 844 ? -16.681 23.310 -16.089 1.00 37.31 844 VAL A O 1
ATOM 5952 N N . PRO A 1 845 ? -17.461 24.984 -17.384 1.00 34.00 845 PRO A N 1
ATOM 5953 C CA . PRO A 1 845 ? -16.153 25.598 -17.592 1.00 34.00 845 PRO A CA 1
ATOM 5954 C C . PRO A 1 845 ? -15.485 25.873 -16.244 1.00 34.00 845 PRO A C 1
ATOM 5956 O O . PRO A 1 845 ? -16.177 26.275 -15.307 1.00 34.00 845 PRO A O 1
ATOM 5959 N N . ALA A 1 846 ? -14.172 25.655 -16.154 1.00 40.12 846 ALA A N 1
ATOM 5960 C CA . ALA A 1 846 ? -13.386 26.047 -14.994 1.00 40.12 846 ALA A CA 1
ATOM 5961 C C . ALA A 1 846 ? -13.505 27.568 -14.834 1.00 40.12 846 ALA A C 1
ATOM 5963 O O . ALA A 1 846 ? -12.865 28.340 -15.542 1.00 40.12 846 ALA A O 1
ATOM 5964 N N . ASP A 1 847 ? -14.413 28.005 -13.969 1.00 34.81 847 ASP A N 1
ATOM 5965 C CA . ASP A 1 847 ? -14.384 29.348 -13.428 1.00 34.81 847 ASP A CA 1
ATOM 5966 C C . ASP A 1 847 ? -13.852 29.252 -11.996 1.00 34.81 847 ASP A C 1
ATOM 5968 O O . ASP A 1 847 ? -14.094 28.270 -11.292 1.00 34.81 847 ASP A O 1
ATOM 5972 N N . ALA A 1 848 ? -13.118 30.271 -11.557 1.00 36.03 848 ALA A N 1
ATOM 5973 C CA . ALA A 1 848 ? -12.511 30.329 -10.229 1.00 36.03 848 ALA A CA 1
ATOM 5974 C C . ALA A 1 848 ? -13.531 30.265 -9.072 1.00 36.03 848 ALA A C 1
ATOM 5976 O O . ALA A 1 848 ? -13.173 30.087 -7.908 1.00 36.03 848 ALA A O 1
ATOM 5977 N N . SER A 1 849 ? -14.824 30.383 -9.373 1.00 37.16 849 SER A N 1
ATOM 5978 C CA . SER A 1 849 ? -15.890 30.159 -8.410 1.00 37.16 849 SER A CA 1
ATOM 5979 C C . SER A 1 849 ? -16.411 28.723 -8.412 1.00 37.16 849 SER A C 1
ATOM 5981 O O . SER A 1 849 ? -17.240 28.434 -7.571 1.00 37.16 849 SER A O 1
ATOM 5983 N N . LEU A 1 850 ? -15.928 27.799 -9.251 1.00 37.22 850 LEU A N 1
ATOM 5984 C CA . LEU A 1 850 ? -16.152 26.358 -9.089 1.00 37.22 850 LEU A CA 1
ATOM 5985 C C . LEU A 1 850 ? -15.400 25.839 -7.863 1.00 37.22 850 LEU A C 1
ATOM 5987 O O . LEU A 1 850 ? -15.976 25.068 -7.113 1.00 37.22 850 LEU A O 1
ATOM 5991 N N . GLY A 1 851 ? -14.189 26.340 -7.593 1.00 36.38 851 GLY A N 1
ATOM 5992 C CA . GLY A 1 851 ? -13.487 26.123 -6.326 1.00 36.38 851 GLY A CA 1
ATOM 5993 C C . GLY A 1 851 ? -14.356 26.557 -5.149 1.00 36.38 851 GLY A C 1
ATOM 5994 O O . GLY A 1 851 ? -14.663 25.718 -4.314 1.00 36.38 851 GLY A O 1
ATOM 5995 N N . ALA A 1 852 ? -14.866 27.799 -5.175 1.00 34.88 852 ALA A N 1
ATOM 5996 C CA . ALA A 1 852 ? -15.759 28.396 -4.167 1.00 34.88 852 ALA A CA 1
ATOM 5997 C C . ALA A 1 852 ? -17.192 27.813 -4.121 1.00 34.88 852 ALA A C 1
ATOM 5999 O O . ALA A 1 852 ? -17.845 27.873 -3.085 1.00 34.88 852 ALA A O 1
ATOM 6000 N N . ARG A 1 853 ? -17.706 27.246 -5.221 1.00 37.31 853 ARG A N 1
ATOM 6001 C CA . ARG A 1 853 ? -19.009 26.554 -5.325 1.00 37.31 853 ARG A CA 1
ATOM 6002 C C . ARG A 1 853 ? -18.891 25.071 -4.993 1.00 37.31 853 ARG A C 1
ATOM 6004 O O . ARG A 1 853 ? -19.892 24.477 -4.626 1.00 37.31 853 ARG A O 1
ATOM 6011 N N . LEU A 1 854 ? -17.704 24.478 -5.108 1.00 35.84 854 LEU A N 1
ATOM 6012 C CA . LEU A 1 854 ? -17.370 23.171 -4.555 1.00 35.84 854 LEU A CA 1
ATOM 6013 C C . LEU A 1 854 ? -17.108 23.313 -3.059 1.00 35.84 854 LEU A C 1
ATOM 6015 O O . LEU A 1 854 ? -17.680 22.532 -2.325 1.00 35.84 854 LEU A O 1
ATOM 6019 N N . THR A 1 855 ? -16.396 24.344 -2.579 1.00 35.97 855 THR A N 1
ATOM 6020 C CA . THR A 1 855 ? -16.309 24.654 -1.133 1.00 35.97 855 THR A CA 1
ATOM 6021 C C . THR A 1 855 ? -17.697 24.980 -0.586 1.00 35.97 855 THR A C 1
ATOM 6023 O O . THR A 1 855 ? -18.193 24.263 0.268 1.00 35.97 855 THR A O 1
ATOM 6026 N N . GLY A 1 856 ? -18.403 25.959 -1.161 1.00 32.66 856 GLY A N 1
ATOM 6027 C CA . GLY A 1 856 ? -19.758 26.368 -0.759 1.00 32.66 856 GLY A CA 1
ATOM 6028 C C . GLY A 1 856 ? -20.885 25.379 -1.112 1.00 32.66 856 GLY A C 1
ATOM 6029 O O . GLY A 1 856 ? -22.012 25.514 -0.641 1.00 32.66 856 GLY A O 1
ATOM 6030 N N . GLY A 1 857 ? -20.614 24.381 -1.955 1.00 36.16 857 GLY A N 1
ATOM 6031 C CA . GLY A 1 857 ? -21.546 23.313 -2.343 1.00 36.16 857 GLY A CA 1
ATOM 6032 C C . GLY A 1 857 ? -21.300 22.020 -1.576 1.00 36.16 857 GLY A C 1
ATOM 6033 O O . GLY A 1 857 ? -22.265 21.338 -1.223 1.00 36.16 857 GLY A O 1
ATOM 6034 N N . LEU A 1 858 ? -20.045 21.742 -1.208 1.00 37.44 858 LEU A N 1
ATOM 6035 C CA . LEU A 1 858 ? -19.735 20.798 -0.147 1.00 37.44 858 LEU A CA 1
ATOM 6036 C C . LEU A 1 858 ? -20.319 21.288 1.173 1.00 37.44 858 LEU A C 1
ATOM 6038 O O . LEU A 1 858 ? -20.840 20.430 1.862 1.00 37.44 858 LEU A O 1
ATOM 6042 N N . VAL A 1 859 ? -20.407 22.609 1.412 1.00 35.81 859 VAL A N 1
ATOM 6043 C CA . VAL A 1 859 ? -21.161 23.279 2.507 1.00 35.81 859 VAL A CA 1
ATOM 6044 C C . VAL A 1 859 ? -22.696 23.031 2.478 1.00 35.81 859 VAL A C 1
ATOM 6046 O O . VAL A 1 859 ? -23.396 23.352 3.436 1.00 35.81 859 VAL A O 1
ATOM 6049 N N . ALA A 1 860 ? -23.242 22.351 1.460 1.00 33.75 860 ALA A N 1
ATOM 6050 C CA . ALA A 1 860 ? -24.606 21.795 1.500 1.00 33.75 860 ALA A CA 1
ATOM 6051 C C . ALA A 1 860 ? -24.660 20.254 1.535 1.00 33.75 860 ALA A C 1
ATOM 6053 O O . ALA A 1 860 ? -25.588 19.694 2.111 1.00 33.75 860 ALA A O 1
ATOM 6054 N N . SER A 1 861 ? -23.665 19.546 0.981 1.00 36.12 861 SER A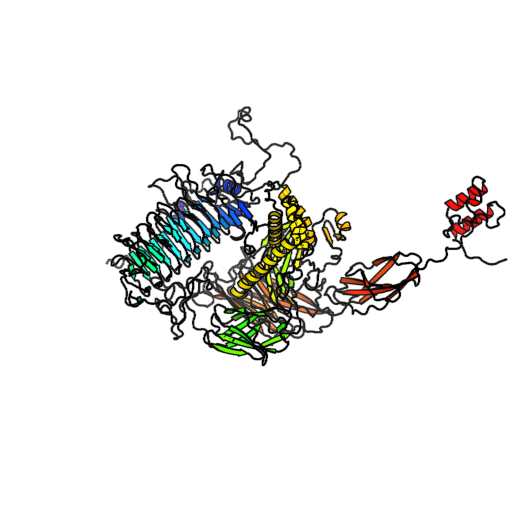 N 1
ATOM 6055 C CA . SER A 1 861 ? -23.474 18.100 1.239 1.00 36.12 861 SER A CA 1
ATOM 6056 C C . SER A 1 861 ? -22.971 17.811 2.663 1.00 36.12 861 SER A C 1
ATOM 6058 O O . SER A 1 861 ? -23.043 16.696 3.170 1.00 36.12 861 SER A O 1
ATOM 6060 N N . THR A 1 862 ? -22.476 18.843 3.324 1.00 38.00 862 THR A N 1
ATOM 6061 C CA . THR A 1 862 ? -22.092 18.916 4.721 1.00 38.00 862 THR A CA 1
ATOM 6062 C C . THR A 1 862 ? -23.283 18.817 5.656 1.00 38.00 862 THR A C 1
ATOM 6064 O O . THR A 1 862 ? -23.057 18.426 6.773 1.00 38.00 862 THR A O 1
ATOM 6067 N N . ASP A 1 863 ? -24.547 19.006 5.283 1.00 36.38 863 ASP A N 1
ATOM 6068 C CA . ASP A 1 863 ? -25.625 18.609 6.218 1.00 36.38 863 ASP A CA 1
ATOM 6069 C C . ASP A 1 863 ? -25.657 17.077 6.438 1.00 36.38 863 ASP A C 1
ATOM 6071 O O . ASP A 1 863 ? -26.067 16.596 7.494 1.00 36.38 863 ASP A O 1
ATOM 6075 N N . ALA A 1 864 ? -25.151 16.306 5.463 1.00 34.44 864 ALA A N 1
ATOM 6076 C CA . ALA A 1 864 ? -24.951 14.860 5.548 1.00 34.44 864 ALA A CA 1
ATOM 6077 C C . ALA A 1 864 ? -23.560 14.478 6.096 1.00 34.44 864 ALA A C 1
ATOM 6079 O O . ALA A 1 864 ? -23.449 13.564 6.907 1.00 34.44 864 ALA A O 1
ATOM 6080 N N . LEU A 1 865 ? -22.500 15.195 5.689 1.00 37.59 865 LEU A N 1
ATOM 6081 C CA . LEU A 1 865 ? -21.110 14.952 6.120 1.00 37.59 865 LEU A CA 1
ATOM 6082 C C . LEU A 1 865 ? -20.727 15.639 7.465 1.00 37.59 865 LEU A C 1
ATOM 6084 O O . LEU A 1 865 ? -19.856 15.136 8.168 1.00 37.59 865 LEU A O 1
ATOM 6088 N N . LEU A 1 866 ? -21.387 16.732 7.885 1.00 38.56 866 LEU A N 1
ATOM 6089 C CA . LEU A 1 866 ? -21.254 17.422 9.202 1.00 38.56 866 LEU A CA 1
ATOM 6090 C C . LEU A 1 866 ? -22.066 16.750 10.311 1.00 38.56 866 LEU A C 1
ATOM 6092 O O . LEU A 1 866 ? -21.975 17.170 11.461 1.00 38.56 866 LEU A O 1
ATOM 6096 N N . ARG A 1 867 ? -22.844 15.700 10.024 1.00 38.91 867 ARG A N 1
ATOM 6097 C CA . ARG A 1 867 ? -23.265 14.789 11.102 1.00 38.91 867 ARG A CA 1
ATOM 6098 C C . ARG A 1 867 ? -22.089 13.962 11.634 1.00 38.91 867 ARG A C 1
ATOM 6100 O O . ARG A 1 867 ? -22.149 13.486 12.759 1.00 38.91 867 ARG A O 1
ATOM 6107 N N . ILE A 1 868 ? -21.024 13.839 10.837 1.00 36.69 868 ILE A N 1
ATOM 6108 C CA . ILE A 1 868 ? -19.883 12.938 11.059 1.00 36.69 868 ILE A CA 1
ATOM 6109 C C . ILE A 1 868 ? -18.587 13.734 11.338 1.00 36.69 868 ILE A C 1
ATOM 6111 O O . ILE A 1 868 ? -17.642 13.205 11.916 1.00 36.69 868 ILE A O 1
ATOM 6115 N N . ALA A 1 869 ? -18.536 15.028 10.995 1.00 30.98 869 ALA A N 1
ATOM 6116 C CA . ALA A 1 869 ? -17.475 15.962 11.384 1.00 30.98 869 ALA A CA 1
ATOM 6117 C C . ALA A 1 869 ? -18.029 17.101 12.253 1.00 30.98 869 ALA A C 1
ATOM 6119 O O . ALA A 1 869 ? -19.135 17.569 11.990 1.00 30.98 869 ALA A O 1
ATOM 6120 N N . PRO A 1 870 ? -17.265 17.638 13.219 1.00 33.50 870 PRO A N 1
ATOM 6121 C CA . PRO A 1 870 ? -17.630 18.896 13.870 1.00 33.50 870 PRO A CA 1
ATOM 6122 C C . PRO A 1 870 ? -17.682 20.050 12.849 1.00 33.50 870 PRO A C 1
ATOM 6124 O O . PRO A 1 870 ? -16.692 20.669 12.485 1.00 33.50 870 PRO A O 1
ATOM 6127 N N . ALA A 1 871 ? -18.876 20.371 12.383 1.00 30.73 871 ALA A N 1
ATOM 6128 C CA . ALA A 1 871 ? -19.443 21.684 12.619 1.00 30.73 871 ALA A CA 1
ATOM 6129 C C . ALA A 1 871 ? -18.523 22.926 12.557 1.00 30.73 871 ALA A C 1
ATOM 6131 O O . ALA A 1 871 ? -18.361 23.581 13.580 1.00 30.73 871 ALA A O 1
ATOM 6132 N N . TRP A 1 872 ? -17.994 23.310 11.389 1.00 38.94 872 TRP A N 1
ATOM 6133 C CA . TRP A 1 872 ? -17.342 24.627 11.216 1.00 38.94 872 TRP A CA 1
ATOM 6134 C C . TRP A 1 872 ? -17.785 25.421 9.975 1.00 38.94 872 TRP A C 1
ATOM 6136 O O . TRP A 1 872 ? -17.242 26.489 9.719 1.00 38.94 872 TRP A O 1
ATOM 6146 N N . ALA A 1 873 ? -18.810 24.965 9.249 1.00 30.86 873 ALA A N 1
ATOM 6147 C CA . ALA A 1 873 ? -19.254 25.586 8.000 1.00 30.86 873 ALA A CA 1
ATOM 6148 C C . ALA A 1 873 ? -20.690 26.129 8.099 1.00 30.86 873 ALA A C 1
ATOM 6150 O O . ALA A 1 873 ? -21.652 25.417 7.823 1.00 30.86 873 ALA A O 1
ATOM 6151 N N . ALA A 1 874 ? -20.848 27.379 8.527 1.00 29.03 874 ALA A N 1
ATOM 6152 C CA . ALA A 1 874 ? -22.054 28.159 8.259 1.00 29.03 874 ALA A CA 1
ATOM 6153 C C . ALA A 1 874 ? -21.722 29.651 8.343 1.00 29.03 874 ALA A C 1
ATOM 6155 O O . ALA A 1 874 ? -20.982 30.084 9.230 1.00 29.03 874 ALA A O 1
ATOM 6156 N N . GLY A 1 875 ? -22.284 30.414 7.405 1.00 41.34 875 GLY A N 1
ATOM 6157 C CA . GLY A 1 875 ? -22.220 31.866 7.354 1.00 41.34 875 GLY A CA 1
ATOM 6158 C C . GLY A 1 875 ? -22.809 32.539 8.598 1.00 41.34 875 GLY A C 1
ATOM 6159 O O . GLY A 1 875 ? -23.136 31.903 9.591 1.00 41.34 875 GLY A O 1
ATOM 6160 N N . SER A 1 876 ? -22.850 33.871 8.548 1.00 44.91 876 SER A N 1
ATOM 6161 C CA . SER A 1 876 ? -23.174 34.833 9.615 1.00 44.91 876 SER A CA 1
ATOM 6162 C C . SER A 1 876 ? -23.894 34.319 10.886 1.00 44.91 876 SER A C 1
ATOM 6164 O O . SER A 1 876 ? -24.806 33.505 10.852 1.00 44.91 876 SER A O 1
ATOM 6166 N N . ALA A 1 877 ? -23.608 34.943 12.037 1.00 40.31 877 ALA A N 1
ATOM 6167 C CA . ALA A 1 877 ? -24.189 34.643 13.360 1.00 40.31 877 ALA A CA 1
ATOM 6168 C C . ALA A 1 877 ? -25.741 34.566 13.462 1.00 40.31 877 ALA A C 1
ATOM 6170 O O . ALA A 1 877 ? -26.265 34.273 14.543 1.00 40.31 877 ALA A O 1
ATOM 6171 N N . ALA A 1 878 ? -26.479 34.907 12.403 1.00 40.62 878 ALA A N 1
ATOM 6172 C CA . ALA A 1 878 ? -27.919 34.716 12.265 1.00 40.62 878 ALA A CA 1
ATOM 6173 C C . ALA A 1 878 ? -28.277 33.308 11.744 1.00 40.62 878 ALA A C 1
ATOM 6175 O O . ALA A 1 878 ? -29.117 32.659 12.359 1.00 40.62 878 ALA A O 1
ATOM 6176 N N . GLU A 1 879 ? -27.586 32.802 10.716 1.00 43.94 879 GLU A N 1
ATOM 6177 C CA . GLU A 1 879 ? -27.804 31.459 10.144 1.00 43.94 879 GLU A CA 1
ATOM 6178 C C . GLU A 1 879 ? -27.490 30.368 11.174 1.00 43.94 879 GLU A C 1
ATOM 6180 O O . GLU A 1 879 ? -28.265 29.433 11.364 1.00 43.94 879 GLU A O 1
ATOM 6185 N N . CYS A 1 880 ? -26.434 30.559 11.968 1.00 43.78 880 CYS A N 1
ATOM 6186 C CA . CYS A 1 880 ? -26.075 29.627 13.039 1.00 43.78 880 CYS A CA 1
ATOM 6187 C C . CYS A 1 880 ? -27.132 29.523 14.144 1.00 43.78 880 CYS A C 1
ATOM 6189 O O . CYS A 1 880 ? -27.251 28.484 14.783 1.00 43.78 880 CYS A O 1
ATOM 6191 N N . ARG A 1 881 ? -27.939 30.569 14.370 1.00 44.25 881 ARG A N 1
ATOM 6192 C CA . ARG A 1 881 ? -29.054 30.513 15.331 1.00 44.25 881 ARG A CA 1
ATOM 6193 C C . ARG A 1 881 ? -30.288 29.814 14.758 1.00 44.25 881 ARG A C 1
ATOM 6195 O O . ARG A 1 881 ? -31.081 29.295 15.540 1.00 44.25 881 ARG A O 1
ATOM 6202 N N . GLU A 1 882 ? -30.430 29.783 13.436 1.00 38.84 882 GLU A N 1
ATOM 6203 C CA . GLU A 1 882 ? -31.584 29.232 12.718 1.00 38.84 882 GLU A CA 1
ATOM 6204 C C . GLU A 1 882 ? -31.512 27.700 12.596 1.00 38.84 882 GLU A C 1
ATOM 6206 O O . GLU A 1 882 ? -32.517 27.024 12.800 1.00 38.84 882 GLU A O 1
ATOM 6211 N N . ILE A 1 883 ? -30.306 27.142 12.415 1.00 36.84 883 ILE A N 1
ATOM 6212 C CA . ILE A 1 883 ? -30.038 25.687 12.453 1.00 36.84 883 ILE A CA 1
ATOM 6213 C C . ILE A 1 883 ? -29.834 25.133 13.877 1.00 36.84 883 ILE A C 1
ATOM 6215 O O . ILE A 1 883 ? -29.443 23.983 14.065 1.00 36.84 883 ILE A O 1
ATOM 6219 N N . GLY A 1 884 ? -30.099 25.946 14.906 1.00 35.62 884 GLY A N 1
ATOM 6220 C CA . GLY A 1 884 ? -30.042 25.530 16.307 1.00 35.62 884 GLY A CA 1
ATOM 6221 C C . GLY A 1 884 ? -28.630 25.412 16.883 1.00 35.62 884 GLY A C 1
ATOM 6222 O O . GLY A 1 884 ? -28.426 24.598 17.769 1.00 35.62 884 GLY A O 1
ATOM 6223 N N . TRP A 1 885 ? -27.649 26.182 16.405 1.00 42.44 885 TRP A N 1
ATOM 6224 C CA . TRP A 1 885 ? -26.235 26.134 16.809 1.00 42.44 885 TRP A CA 1
ATOM 6225 C C . TRP A 1 885 ? -25.821 27.396 17.610 1.00 42.44 885 TRP A C 1
ATOM 6227 O O . TRP A 1 885 ? -26.531 28.406 17.642 1.00 42.44 885 TRP A O 1
ATOM 6237 N N . LYS A 1 886 ? -24.706 27.349 18.356 1.00 36.88 886 LYS A N 1
ATOM 6238 C CA . LYS A 1 886 ? -24.173 28.467 19.164 1.00 36.88 886 LYS A CA 1
ATOM 6239 C C . LYS A 1 886 ? -23.008 29.153 18.438 1.00 36.88 886 LYS A C 1
ATOM 6241 O O . LYS A 1 886 ? -22.194 28.504 17.802 1.00 36.88 886 LYS A O 1
ATOM 6246 N N . VAL A 1 887 ? -22.873 30.466 18.607 1.00 40.16 887 VAL A N 1
ATOM 6247 C CA . VAL A 1 887 ? -21.712 31.242 18.137 1.00 40.16 887 VAL A CA 1
ATOM 6248 C C . VAL A 1 887 ? -20.664 31.347 19.256 1.00 40.16 887 VAL A C 1
ATOM 6250 O O . VAL A 1 887 ? -20.996 31.767 20.372 1.00 40.16 887 VAL A O 1
ATOM 6253 N N . VAL A 1 888 ? -19.409 30.970 18.985 1.00 36.41 888 VAL A N 1
ATOM 6254 C CA . VAL A 1 888 ? -18.251 31.174 19.879 1.00 36.41 888 VAL A CA 1
ATOM 6255 C C . VAL A 1 888 ? -17.128 31.843 19.083 1.00 36.41 888 VAL A C 1
ATOM 6257 O O . VAL A 1 888 ? -16.533 31.238 18.198 1.00 36.41 888 VAL A O 1
ATOM 6260 N N . GLY A 1 889 ? -16.838 33.112 19.383 1.00 45.69 889 GLY A N 1
ATOM 6261 C CA . GLY A 1 889 ? -15.944 33.920 18.545 1.00 45.69 889 GLY A CA 1
ATOM 6262 C C . GLY A 1 889 ? -16.540 34.126 17.147 1.00 45.69 889 GLY A C 1
ATOM 6263 O O . GLY A 1 889 ? -17.694 34.535 17.039 1.00 45.69 889 GLY A O 1
ATOM 6264 N N . ASN A 1 890 ? -15.764 33.812 16.104 1.00 38.75 890 ASN A N 1
ATOM 6265 C CA . ASN A 1 890 ? -16.211 33.818 14.703 1.00 38.75 890 ASN A CA 1
ATOM 6266 C C . ASN A 1 890 ? -16.685 32.435 14.211 1.00 38.75 890 ASN A C 1
ATOM 6268 O O . ASN A 1 890 ? -17.016 32.303 13.040 1.00 38.75 890 ASN A O 1
ATOM 6272 N N . ALA A 1 891 ? -16.713 31.417 15.080 1.00 35.59 891 ALA A N 1
ATOM 6273 C CA . ALA A 1 891 ? -17.081 30.052 14.719 1.00 35.59 891 ALA A CA 1
ATOM 6274 C C . ALA A 1 891 ? -18.518 29.715 15.139 1.00 35.59 891 ALA A C 1
ATOM 6276 O O . ALA A 1 891 ? -18.998 30.136 16.202 1.00 35.59 891 ALA A O 1
ATOM 6277 N N . CYS A 1 892 ? -19.181 28.903 14.320 1.00 38.28 892 CYS A N 1
ATOM 6278 C CA . CYS A 1 892 ? -20.459 28.285 14.642 1.00 38.28 892 CYS A CA 1
ATOM 6279 C C . CYS A 1 892 ? -20.225 26.864 15.132 1.00 38.28 892 CYS A C 1
ATOM 6281 O O . CYS A 1 892 ? -19.579 26.074 14.461 1.00 38.28 892 CYS A O 1
ATOM 6283 N N . VAL A 1 893 ? -20.721 26.567 16.328 1.00 38.59 893 VAL A N 1
ATOM 6284 C CA . VAL A 1 893 ? -20.568 25.284 17.022 1.00 38.59 893 VAL A CA 1
ATOM 6285 C C . VAL A 1 893 ? -21.962 24.698 17.243 1.00 38.59 893 VAL A C 1
ATOM 6287 O O . VAL A 1 893 ? -22.869 25.478 17.543 1.00 38.59 893 VAL A O 1
ATOM 6290 N N . PRO A 1 894 ? -22.182 23.373 17.175 1.00 37.16 894 PRO A N 1
ATOM 6291 C CA . PRO A 1 894 ? -23.485 22.772 17.454 1.00 37.16 894 PRO A CA 1
ATOM 6292 C C . PRO A 1 894 ? -23.997 23.240 18.813 1.00 37.16 894 PRO A C 1
ATOM 6294 O O . PRO A 1 894 ? -23.190 23.441 19.733 1.00 37.16 894 PRO A O 1
ATOM 6297 N N . LYS A 1 895 ? -25.318 23.402 18.998 1.00 34.59 895 LYS A N 1
ATOM 6298 C CA . LYS A 1 895 ? -25.863 23.432 20.367 1.00 34.59 895 LYS A CA 1
ATOM 6299 C C . LYS A 1 895 ? -25.712 22.029 20.942 1.00 34.59 895 LYS A C 1
ATOM 6301 O O . LYS A 1 895 ? -26.633 21.234 20.878 1.00 34.59 895 LYS A O 1
ATOM 6306 N N . GLN A 1 896 ? -24.504 21.780 21.430 1.00 35.03 896 GLN A N 1
ATOM 6307 C CA . GLN A 1 896 ? -24.064 20.786 22.408 1.00 35.03 896 GLN A CA 1
ATOM 6308 C C . GLN A 1 896 ? -22.529 20.772 22.550 1.00 35.03 896 GLN A C 1
ATOM 6310 O O . GLN A 1 896 ? -22.002 20.015 23.348 1.00 35.03 896 GLN A O 1
ATOM 6315 N N . CYS A 1 897 ? -21.775 21.674 21.907 1.00 34.97 897 CYS A N 1
ATOM 6316 C CA . CYS A 1 897 ? -20.347 21.852 22.207 1.00 34.97 897 CYS A CA 1
ATOM 6317 C C . CYS A 1 897 ? -20.098 23.037 23.163 1.00 34.97 897 CYS A C 1
ATOM 6319 O O . CYS A 1 897 ? -19.262 23.908 22.915 1.00 34.97 897 CYS A O 1
ATOM 6321 N N . LYS A 1 898 ? -20.852 23.113 24.266 1.00 28.66 898 LYS A N 1
ATOM 6322 C CA . LYS A 1 898 ? -20.667 24.119 25.325 1.00 28.66 898 LYS A CA 1
ATOM 6323 C C . LYS A 1 898 ? -20.091 23.409 26.556 1.00 28.66 898 LYS A C 1
ATOM 6325 O O . LYS A 1 898 ? -20.833 22.775 27.285 1.00 28.66 898 LYS A O 1
ATOM 6330 N N . GLY A 1 899 ? -18.773 23.518 26.758 1.00 34.91 899 GLY A N 1
ATOM 6331 C CA . GLY A 1 899 ? -18.044 22.828 27.840 1.00 34.91 899 GLY A CA 1
ATOM 6332 C C . GLY A 1 899 ? -16.925 21.879 27.386 1.00 34.91 899 GLY A C 1
ATOM 6333 O O . GLY A 1 899 ? -16.413 21.146 28.218 1.00 34.91 899 GLY A O 1
ATOM 6334 N N . ILE A 1 900 ? -16.545 21.903 26.097 1.00 32.53 900 ILE A N 1
ATOM 6335 C CA . ILE A 1 900 ? -15.642 20.933 25.442 1.00 32.53 900 ILE A CA 1
ATOM 6336 C C . ILE A 1 900 ? -14.357 20.673 26.266 1.00 32.53 900 ILE A C 1
ATOM 6338 O O . ILE A 1 900 ? -13.491 21.565 26.326 1.00 32.53 900 ILE A O 1
ATOM 6342 N N . PRO A 1 901 ? -14.219 19.471 26.863 1.00 32.47 901 PRO A N 1
ATOM 6343 C CA . PRO A 1 901 ? -13.015 19.037 27.561 1.00 32.47 901 PRO A CA 1
ATOM 6344 C C . PRO A 1 901 ? -11.806 18.898 26.630 1.00 32.47 901 PRO A C 1
ATOM 6346 O O . PRO A 1 901 ? -11.933 18.798 25.410 1.00 32.47 901 PRO A O 1
ATOM 6349 N N . VAL A 1 902 ? -10.618 18.892 27.231 1.00 33.03 902 VAL A N 1
ATOM 6350 C CA . VAL A 1 902 ? -9.350 18.575 26.574 1.00 33.03 902 VAL A CA 1
ATOM 6351 C C . VAL A 1 902 ? -9.313 17.062 26.347 1.00 33.03 902 VAL A C 1
ATOM 6353 O O . VAL A 1 902 ? -8.943 16.336 27.249 1.00 33.03 902 VAL A O 1
ATOM 6356 N N . GLY A 1 903 ? -9.703 16.612 25.150 1.00 36.31 903 GLY A N 1
ATOM 6357 C CA . GLY A 1 903 ? -9.514 15.244 24.672 1.00 36.31 903 GLY A CA 1
ATOM 6358 C C . GLY A 1 903 ? -10.558 14.200 25.075 1.00 36.31 903 GLY A C 1
ATOM 6359 O O . GLY A 1 903 ? -10.752 13.870 26.235 1.00 36.31 903 GLY A O 1
ATOM 6360 N N . PHE A 1 904 ? -11.220 13.632 24.072 1.00 42.28 904 PHE A N 1
ATOM 6361 C CA . PHE A 1 904 ? -12.180 12.549 24.253 1.00 42.28 904 PHE A CA 1
ATOM 6362 C C . PHE A 1 904 ? -12.197 11.625 23.031 1.00 42.28 904 PHE A C 1
ATOM 6364 O O . PHE A 1 904 ? -11.720 11.993 21.954 1.00 42.28 904 PHE A O 1
ATOM 6371 N N . ARG A 1 905 ? -12.770 10.437 23.241 1.00 40.44 905 ARG A N 1
ATOM 6372 C CA . ARG A 1 905 ? -12.866 9.285 22.351 1.00 40.44 905 ARG A CA 1
ATOM 6373 C C . ARG A 1 905 ? -14.316 9.104 21.890 1.00 40.44 905 ARG A C 1
ATOM 6375 O O . ARG A 1 905 ? -15.166 8.725 22.681 1.00 40.44 905 ARG A O 1
ATOM 6382 N N . ALA A 1 906 ? -14.639 9.391 20.632 1.00 40.94 906 ALA A N 1
ATOM 6383 C CA . ALA A 1 906 ? -16.020 9.265 20.149 1.00 40.94 906 ALA A CA 1
ATOM 6384 C C . ALA A 1 906 ? -16.398 7.781 19.969 1.00 40.94 906 ALA A C 1
ATOM 6386 O O . ALA A 1 906 ? -15.945 7.176 19.004 1.00 40.94 906 ALA A O 1
ATOM 6387 N N . GLY A 1 907 ? -17.201 7.195 20.866 1.00 33.41 907 GLY A N 1
ATOM 6388 C CA . GLY A 1 907 ? -17.694 5.817 20.732 1.00 33.41 907 GLY A CA 1
ATOM 6389 C C . GLY A 1 907 ? -18.972 5.547 21.538 1.00 33.41 907 GLY A C 1
ATOM 6390 O O . GLY A 1 907 ? -18.988 5.725 22.750 1.00 33.41 907 GLY A O 1
ATOM 6391 N N . GLY A 1 908 ? -20.038 5.101 20.859 1.00 34.09 908 GLY A N 1
ATOM 6392 C CA . GLY A 1 908 ? -21.342 4.749 21.447 1.00 34.09 908 GLY A CA 1
ATOM 6393 C C . GLY A 1 908 ? -22.513 5.484 20.778 1.00 34.09 908 GLY A C 1
ATOM 6394 O O . GLY A 1 908 ? -22.504 6.702 20.700 1.00 34.09 908 GLY A O 1
ATOM 6395 N N . SER A 1 909 ? -23.480 4.723 20.247 1.00 31.25 909 SER A N 1
ATOM 6396 C CA . SER A 1 909 ? -24.714 5.134 19.537 1.00 31.25 909 SER A CA 1
ATOM 6397 C C . SER A 1 909 ? -24.979 6.647 19.360 1.00 31.25 909 SER A C 1
ATOM 6399 O O . SER A 1 909 ? -25.779 7.221 20.093 1.00 31.25 909 SER A O 1
ATOM 6401 N N . GLY A 1 910 ? -24.403 7.243 18.310 1.00 37.56 910 GLY A N 1
ATOM 6402 C CA . GLY A 1 910 ? -24.825 8.533 17.752 1.00 37.56 910 GLY A CA 1
ATOM 6403 C C . GLY A 1 910 ? -24.155 9.780 18.348 1.00 37.56 910 GLY A C 1
ATOM 6404 O O . GLY A 1 910 ? -24.302 10.089 19.523 1.00 37.56 910 GLY A O 1
ATOM 6405 N N . SER A 1 911 ? -23.502 10.552 17.471 1.00 37.47 911 SER A N 1
ATOM 6406 C CA . SER A 1 911 ? -22.990 11.925 17.662 1.00 37.47 911 SER A CA 1
ATOM 6407 C C . SER A 1 911 ? -21.892 12.138 18.720 1.00 37.47 911 SER A C 1
ATOM 6409 O O . SER A 1 911 ? -22.159 12.537 19.847 1.00 37.47 911 SER A O 1
ATOM 6411 N N . GLY A 1 912 ? -20.620 11.991 18.323 1.00 37.97 912 GLY A N 1
ATOM 6412 C CA . GLY A 1 912 ? -19.465 12.402 19.133 1.00 37.97 912 GLY A CA 1
ATOM 6413 C C . GLY A 1 912 ? -18.506 13.315 18.362 1.00 37.97 912 GLY A C 1
ATOM 6414 O O . GLY A 1 912 ? -17.796 12.857 17.474 1.00 37.97 912 GLY A O 1
ATOM 6415 N N . CYS A 1 913 ? -18.460 14.606 18.707 1.00 38.91 913 CYS A N 1
ATOM 6416 C CA . CYS A 1 913 ? -17.443 15.565 18.245 1.00 38.91 913 CYS A CA 1
ATOM 6417 C C . CYS A 1 913 ? -16.415 15.807 19.371 1.00 38.91 913 CYS A C 1
ATOM 6419 O O . CYS A 1 913 ? -16.827 16.162 20.473 1.00 38.91 913 CYS A O 1
ATOM 6421 N N . GLY A 1 914 ? -15.100 15.678 19.122 1.00 42.62 914 GLY A N 1
ATOM 6422 C CA . GLY A 1 914 ? -14.051 15.864 20.149 1.00 42.62 914 GLY A CA 1
ATOM 6423 C C . GLY A 1 914 ? -12.844 16.692 19.683 1.00 42.62 914 GLY A C 1
ATOM 6424 O O . GLY A 1 914 ? -12.378 16.523 18.571 1.00 42.62 914 GLY A O 1
ATOM 6425 N N . GLY A 1 915 ? -12.310 17.595 20.516 1.00 43.75 915 GLY A N 1
ATOM 6426 C CA . GLY A 1 915 ? -11.172 18.462 20.165 1.00 43.75 915 GLY A CA 1
ATOM 6427 C C . GLY A 1 915 ? -9.872 18.128 20.909 1.00 43.75 915 GLY A C 1
ATOM 6428 O O . GLY A 1 915 ? -9.868 18.025 22.133 1.00 43.75 915 GLY A O 1
ATOM 6429 N N . PHE A 1 916 ? -8.760 18.022 20.183 1.00 50.06 916 PHE A N 1
ATOM 6430 C CA . PHE A 1 916 ? -7.389 17.886 20.673 1.00 50.06 916 PHE A CA 1
ATOM 6431 C C . PHE A 1 916 ? -6.690 19.251 20.626 1.00 50.06 916 PHE A C 1
ATOM 6433 O O . PHE A 1 916 ? -6.389 19.775 19.552 1.00 50.06 916 PHE A O 1
ATOM 6440 N N . ARG A 1 917 ? -6.471 19.856 21.796 1.00 55.28 917 ARG A N 1
ATOM 6441 C CA . ARG A 1 917 ? -5.862 21.187 21.927 1.00 55.28 917 ARG A CA 1
ATOM 6442 C C . ARG A 1 917 ? -4.341 21.079 21.907 1.00 55.28 917 ARG A C 1
ATOM 6444 O O . ARG A 1 917 ? -3.766 20.364 22.722 1.00 55.28 917 ARG A O 1
ATOM 6451 N N . ILE A 1 918 ? -3.699 21.841 21.031 1.00 57.41 918 ILE A N 1
ATOM 6452 C CA . ILE A 1 918 ? -2.248 22.030 21.007 1.00 57.41 918 ILE A CA 1
ATOM 6453 C C . ILE A 1 918 ? -1.912 23.482 21.318 1.00 57.41 918 ILE A C 1
ATOM 6455 O O . ILE A 1 918 ? -2.495 24.409 20.752 1.00 57.41 918 ILE A O 1
ATOM 6459 N N . GLY A 1 919 ? -0.968 23.678 22.234 1.00 63.69 919 GLY A N 1
ATOM 6460 C CA . GLY A 1 919 ? -0.413 24.984 22.572 1.00 63.69 919 GLY A CA 1
ATOM 6461 C C . GLY A 1 919 ? 1.028 25.056 22.084 1.00 63.69 919 GLY A C 1
ATOM 6462 O O . GLY A 1 919 ? 1.894 24.513 22.764 1.00 63.69 919 GLY A O 1
ATOM 6463 N N . PRO A 1 920 ? 1.329 25.686 20.937 1.00 58.69 920 PRO A N 1
ATOM 6464 C CA . PRO A 1 920 ? 2.693 25.731 20.430 1.00 58.69 920 PRO A CA 1
ATOM 6465 C C . PRO A 1 920 ? 3.624 26.494 21.387 1.00 58.69 920 PRO A C 1
ATOM 6467 O O . PRO A 1 920 ? 3.342 27.643 21.743 1.00 58.69 920 PRO A O 1
ATOM 6470 N N . VAL A 1 921 ? 4.740 25.875 21.792 1.00 55.62 921 VAL A N 1
ATOM 6471 C CA . VAL A 1 921 ? 5.729 26.443 22.739 1.00 55.62 921 VAL A CA 1
ATOM 6472 C C . VAL A 1 921 ? 7.157 26.429 22.180 1.00 55.62 921 VAL A C 1
ATOM 6474 O O . VAL A 1 921 ? 7.426 25.871 21.116 1.00 55.62 921 VAL A O 1
ATOM 6477 N N . GLY A 1 922 ? 8.099 27.018 22.930 1.00 51.88 922 GLY A N 1
ATOM 6478 C CA . GLY A 1 922 ? 9.538 26.851 22.713 1.00 51.88 922 GLY A CA 1
ATOM 6479 C C . GLY A 1 922 ? 10.296 26.460 23.990 1.00 51.88 922 GLY A C 1
ATOM 6480 O O . GLY A 1 922 ? 10.395 27.276 24.898 1.00 51.88 922 GLY A O 1
ATOM 6481 N N . SER A 1 923 ? 10.832 25.231 24.045 1.00 39.22 923 SER A N 1
ATOM 6482 C CA . SER A 1 923 ? 12.048 24.769 24.764 1.00 39.22 923 SER A CA 1
ATOM 6483 C C . SER A 1 923 ? 12.225 23.239 24.582 1.00 39.22 923 SER A C 1
ATOM 6485 O O . SER A 1 923 ? 11.320 22.579 24.083 1.00 39.22 923 SER A O 1
ATOM 6487 N N . HIS A 1 924 ? 13.409 22.704 24.918 1.00 51.72 924 HIS A N 1
ATOM 6488 C CA . HIS A 1 924 ? 13.949 21.373 24.585 1.00 51.72 924 HIS A CA 1
ATOM 6489 C C . HIS A 1 924 ? 13.745 20.293 25.665 1.00 51.72 924 HIS A C 1
ATOM 6491 O O . HIS A 1 924 ? 14.440 20.323 26.678 1.00 51.72 924 HIS A O 1
ATOM 6497 N N . ASP A 1 925 ? 12.927 19.283 25.357 1.00 56.44 925 ASP A N 1
ATOM 6498 C CA . ASP A 1 925 ? 13.061 17.918 25.888 1.00 56.44 925 ASP A CA 1
ATOM 6499 C C . ASP A 1 925 ? 12.871 16.908 24.729 1.00 56.44 925 ASP A C 1
ATOM 6501 O O . ASP A 1 925 ? 11.894 17.044 23.983 1.00 56.44 925 ASP A O 1
ATOM 6505 N N . PRO A 1 926 ? 13.818 15.981 24.471 1.00 66.12 926 PRO A N 1
ATOM 6506 C CA . PRO A 1 926 ? 13.702 14.982 23.403 1.00 66.12 926 PRO A CA 1
ATOM 6507 C C . PRO A 1 926 ? 12.638 13.905 23.615 1.00 66.12 926 PRO A C 1
ATOM 6509 O O . PRO A 1 926 ? 12.278 13.239 22.642 1.00 66.12 926 PRO A O 1
ATOM 6512 N N . ASN A 1 927 ? 12.152 13.693 24.842 1.00 77.94 927 ASN A N 1
ATOM 6513 C CA . ASN A 1 927 ? 11.152 12.667 25.122 1.00 77.94 927 ASN A CA 1
ATOM 6514 C C . ASN A 1 927 ? 9.831 13.271 25.629 1.00 77.94 927 ASN A C 1
ATOM 6516 O O . ASN A 1 927 ? 9.772 14.355 26.202 1.00 77.94 927 ASN A O 1
ATOM 6520 N N . GLU A 1 928 ? 8.724 12.591 25.350 1.00 86.25 928 GLU A N 1
ATOM 6521 C CA . GLU A 1 928 ? 7.392 13.023 25.773 1.00 86.25 928 GLU A CA 1
ATOM 6522 C C . GLU A 1 928 ? 6.529 11.788 26.012 1.00 86.25 928 GLU A C 1
ATOM 6524 O O . GLU A 1 928 ? 6.677 10.771 25.335 1.00 86.25 928 GLU A O 1
ATOM 6529 N N . LYS A 1 929 ? 5.627 11.867 26.986 1.00 88.69 929 LYS A N 1
ATOM 6530 C CA . LYS A 1 929 ? 4.613 10.845 27.204 1.00 88.69 929 LYS A CA 1
ATOM 6531 C C . LYS A 1 929 ? 3.253 11.506 27.250 1.00 88.69 929 LYS A C 1
ATOM 6533 O O . LYS A 1 929 ? 3.051 12.468 27.987 1.00 88.69 929 LYS A O 1
ATOM 6538 N N . VAL A 1 930 ? 2.337 10.957 26.470 1.00 87.12 930 VAL A N 1
ATOM 6539 C CA . VAL A 1 930 ? 0.941 11.376 26.424 1.00 87.12 930 VAL A CA 1
ATOM 6540 C C . VAL A 1 930 ? 0.089 10.147 26.682 1.00 87.12 930 VAL A C 1
ATOM 6542 O O . VAL A 1 930 ? 0.431 9.050 26.246 1.00 87.12 930 VAL A O 1
ATOM 6545 N N . GLY A 1 931 ? -0.984 10.310 27.440 1.00 85.56 931 GLY A N 1
ATOM 6546 C CA . GLY A 1 931 ? -1.950 9.251 27.689 1.00 85.56 931 GLY A CA 1
ATOM 6547 C C . GLY A 1 931 ? -3.341 9.645 27.221 1.00 85.56 931 GLY A C 1
ATOM 6548 O O . GLY A 1 931 ? -3.529 10.730 26.666 1.00 85.56 931 GLY A O 1
ATOM 6549 N N . SER A 1 932 ? -4.318 8.777 27.477 1.00 81.94 932 SER A N 1
ATOM 6550 C CA . SER A 1 932 ? -5.727 9.096 27.263 1.00 81.94 932 SER A CA 1
ATOM 6551 C C . SER A 1 932 ? -6.059 10.417 27.943 1.00 81.94 932 SER A C 1
ATOM 6553 O O . SER A 1 932 ? -5.745 10.630 29.115 1.00 81.94 932 SER A O 1
ATOM 6555 N N . LEU A 1 933 ? -6.649 11.330 27.184 1.00 71.06 933 LEU A N 1
ATOM 6556 C CA . LEU A 1 933 ? -6.790 12.714 27.620 1.00 71.06 933 LEU A CA 1
ATOM 6557 C C . LEU A 1 933 ? -7.891 12.912 28.663 1.00 71.06 933 LEU A C 1
ATOM 6559 O O . LEU A 1 933 ? -7.720 13.725 29.559 1.00 71.06 933 LEU A O 1
ATOM 6563 N N . GLY A 1 934 ? -8.975 12.138 28.592 1.00 71.19 934 GLY A N 1
ATOM 6564 C CA . GLY A 1 934 ? -10.074 12.200 29.556 1.00 71.19 934 GLY A CA 1
ATOM 6565 C C . GLY A 1 934 ? -10.757 13.574 29.685 1.00 71.19 934 GLY A C 1
ATOM 6566 O O . GLY A 1 934 ? -10.447 14.551 29.014 1.00 71.19 934 GLY A O 1
ATOM 6567 N N . ALA A 1 935 ? -11.724 13.677 30.589 1.00 69.62 935 ALA A N 1
ATOM 6568 C CA . ALA A 1 935 ? -12.490 14.888 30.822 1.00 69.62 935 ALA A CA 1
ATOM 6569 C C . ALA A 1 935 ? -11.832 15.832 31.848 1.00 69.62 935 ALA A C 1
ATOM 6571 O O . ALA A 1 935 ? -11.499 15.471 32.983 1.00 69.62 935 ALA A O 1
ATOM 6572 N N . GLY A 1 936 ? -11.726 17.105 31.465 1.00 67.06 936 GLY A N 1
ATOM 6573 C CA . GLY A 1 936 ? -11.278 18.195 32.327 1.00 67.06 936 GLY A CA 1
ATOM 6574 C C . GLY A 1 936 ? -9.764 18.207 32.586 1.00 67.06 936 GLY A C 1
ATOM 6575 O O . GLY A 1 936 ? -9.023 17.379 32.066 1.00 67.06 936 GLY A O 1
ATOM 6576 N N . PRO A 1 937 ? -9.273 19.154 33.403 1.00 69.25 937 PRO A N 1
ATOM 6577 C CA . PRO A 1 937 ? -7.837 19.337 33.652 1.00 69.25 937 PRO A CA 1
ATOM 6578 C C . PRO A 1 937 ? -7.172 18.176 34.412 1.00 69.25 937 PRO A C 1
ATOM 6580 O O . PRO A 1 937 ? -5.948 18.104 34.447 1.00 69.25 937 PRO A O 1
ATOM 6583 N N . ASN A 1 938 ? -7.965 17.290 35.025 1.00 77.00 938 ASN A N 1
ATOM 6584 C CA . ASN A 1 938 ? -7.485 16.105 35.745 1.00 77.00 938 ASN A CA 1
ATOM 6585 C C . ASN A 1 938 ? -7.602 14.814 34.915 1.00 77.00 938 ASN A C 1
ATOM 6587 O O . ASN A 1 938 ? -7.385 13.731 35.463 1.00 77.00 938 ASN A O 1
ATOM 6591 N N . HIS A 1 939 ? -7.960 14.923 33.630 1.00 82.56 939 HIS A N 1
ATOM 6592 C CA . HIS A 1 939 ? -8.057 13.801 32.697 1.00 82.56 939 HIS A CA 1
ATOM 6593 C C . HIS A 1 939 ? -8.930 12.655 33.235 1.00 82.56 939 HIS A C 1
ATOM 6595 O O . HIS A 1 939 ? -8.478 11.506 33.331 1.00 82.56 939 HIS A O 1
ATOM 6601 N N . HIS A 1 940 ? -10.163 12.985 33.647 1.00 83.56 940 HIS A N 1
ATOM 6602 C CA . HIS A 1 940 ? -11.098 11.994 34.175 1.00 83.56 940 HIS A CA 1
ATOM 6603 C C . HIS A 1 940 ? -11.465 10.972 33.101 1.00 83.56 940 HIS A C 1
ATOM 6605 O O . HIS A 1 940 ? -11.775 11.338 31.972 1.00 83.56 940 HIS A O 1
ATOM 6611 N N . ILE A 1 941 ? -11.444 9.695 33.440 1.00 85.44 941 ILE A N 1
ATOM 6612 C CA . ILE A 1 941 ? -11.805 8.606 32.537 1.00 85.44 941 ILE A CA 1
ATOM 6613 C C . ILE A 1 941 ? -12.717 7.626 33.261 1.00 85.44 941 ILE A C 1
ATOM 6615 O O . ILE A 1 941 ? -12.598 7.438 34.474 1.00 85.44 941 ILE A O 1
ATOM 6619 N N . THR A 1 942 ? -13.598 6.965 32.519 1.00 83.88 942 THR A N 1
ATOM 6620 C CA . THR A 1 942 ? -14.333 5.829 33.070 1.00 83.88 942 THR A CA 1
ATOM 6621 C C . THR A 1 942 ? -13.379 4.658 33.310 1.00 83.88 942 THR A C 1
ATOM 6623 O O . THR A 1 942 ? -12.440 4.427 32.548 1.00 83.88 942 THR A O 1
ATOM 6626 N N . GLY A 1 943 ? -13.613 3.897 34.377 1.00 81.50 943 GLY A N 1
ATOM 6627 C CA . GLY A 1 943 ? -12.878 2.667 34.670 1.00 81.50 943 GLY A CA 1
ATOM 6628 C C . GLY A 1 943 ? -13.223 1.502 33.739 1.00 81.50 943 GLY A C 1
ATOM 6629 O O . GLY A 1 943 ? -12.649 0.431 33.902 1.00 81.50 943 GLY A O 1
ATOM 6630 N N . ALA A 1 944 ? -14.164 1.689 32.809 1.00 75.88 944 ALA A N 1
ATOM 6631 C CA . ALA A 1 944 ? -14.514 0.710 31.782 1.00 75.88 944 ALA A CA 1
ATOM 6632 C C . ALA A 1 944 ? -13.650 0.819 30.513 1.00 75.88 944 ALA A C 1
ATOM 6634 O O . ALA A 1 944 ? -13.638 -0.116 29.717 1.00 75.88 944 ALA A O 1
ATOM 6635 N N . ASP A 1 945 ? -12.943 1.937 30.321 1.00 75.19 945 ASP A N 1
ATOM 6636 C CA . ASP A 1 945 ? -12.176 2.190 29.105 1.00 75.19 945 ASP A CA 1
ATOM 6637 C C . ASP A 1 945 ? -10.687 1.859 29.289 1.00 75.19 945 ASP A C 1
ATOM 6639 O O . ASP A 1 945 ? -10.088 2.201 30.315 1.00 75.19 945 ASP A O 1
ATOM 6643 N N . PRO A 1 946 ? -10.033 1.267 28.274 1.00 82.12 946 PRO A N 1
ATOM 6644 C CA . PRO A 1 946 ? -8.591 1.075 28.289 1.00 82.12 946 PRO A CA 1
ATOM 6645 C C . PRO A 1 946 ? -7.845 2.413 28.241 1.00 82.12 946 PRO A C 1
ATOM 6647 O O . PRO A 1 946 ? -8.083 3.251 27.366 1.00 82.12 946 PRO A O 1
ATOM 6650 N N . LEU A 1 947 ? -6.871 2.562 29.139 1.00 89.12 947 LEU A N 1
ATOM 6651 C CA . LEU A 1 947 ? -5.886 3.636 29.120 1.00 89.12 947 LEU A CA 1
ATOM 6652 C C . LEU A 1 947 ? -4.899 3.401 27.986 1.00 89.12 947 LEU A C 1
ATOM 6654 O O . LEU A 1 947 ? -4.262 2.350 27.929 1.00 89.12 947 LEU A O 1
ATOM 6658 N N . ARG A 1 948 ? -4.725 4.395 27.117 1.00 88.94 948 ARG A N 1
ATOM 6659 C CA . ARG A 1 948 ? -3.711 4.383 26.059 1.00 88.94 948 ARG A CA 1
ATOM 6660 C C . ARG A 1 948 ? -2.576 5.309 26.418 1.00 88.94 948 ARG A C 1
ATOM 6662 O O . ARG A 1 948 ? -2.811 6.405 26.911 1.00 88.94 948 ARG A O 1
ATOM 6669 N N . TYR A 1 949 ? -1.358 4.880 26.124 1.00 92.19 949 TYR A N 1
ATOM 6670 C CA . TYR A 1 949 ? -0.158 5.671 26.334 1.00 92.19 949 TYR A CA 1
ATOM 6671 C C . TYR A 1 949 ? 0.713 5.657 25.085 1.00 92.19 949 TYR A C 1
ATOM 6673 O O . TYR A 1 949 ? 1.003 4.599 24.531 1.00 92.19 949 TYR A O 1
ATOM 6681 N N . LEU A 1 950 ? 1.157 6.845 24.681 1.00 90.94 950 LEU A N 1
ATOM 6682 C CA . LEU A 1 950 ? 2.118 7.089 23.617 1.00 90.94 950 LEU A CA 1
ATOM 6683 C C . LEU A 1 950 ? 3.394 7.659 24.236 1.00 90.94 950 LEU A C 1
ATOM 6685 O O . LEU A 1 950 ? 3.366 8.702 24.892 1.00 90.94 950 LEU A O 1
ATOM 6689 N N . VAL A 1 951 ? 4.515 6.980 24.012 1.00 92.94 951 VAL A N 1
ATOM 6690 C CA . VAL A 1 951 ? 5.850 7.466 24.371 1.00 92.94 951 VAL A CA 1
ATOM 6691 C C . VAL A 1 951 ? 6.541 7.915 23.093 1.00 92.94 951 VAL A C 1
ATOM 6693 O O . VAL A 1 951 ? 6.682 7.132 22.158 1.00 92.94 951 VAL A O 1
ATOM 6696 N N . LEU A 1 952 ? 6.965 9.172 23.055 1.00 89.62 952 LEU A N 1
ATOM 6697 C CA . LEU A 1 952 ? 7.703 9.796 21.963 1.00 89.62 952 LEU A CA 1
ATOM 6698 C C . LEU A 1 952 ? 9.156 9.978 22.396 1.00 89.62 952 LEU A C 1
ATOM 6700 O O . LEU A 1 952 ? 9.424 10.394 23.526 1.00 89.62 952 LEU A O 1
ATOM 6704 N N . PHE A 1 953 ? 10.093 9.698 21.499 1.00 91.44 953 PHE A N 1
ATOM 6705 C CA . PHE A 1 953 ? 11.521 9.869 21.742 1.00 91.44 953 PHE A CA 1
ATOM 6706 C C . PHE A 1 953 ? 12.239 10.350 20.484 1.00 91.44 953 PHE A C 1
ATOM 6708 O O . PHE A 1 953 ? 11.812 10.088 19.361 1.00 91.44 953 PHE A O 1
ATOM 6715 N N . GLU A 1 954 ? 13.339 11.070 20.670 1.00 89.94 954 GLU A N 1
ATOM 6716 C CA . GLU A 1 954 ? 14.104 11.659 19.575 1.00 89.94 954 GLU A CA 1
ATOM 6717 C C . GLU A 1 954 ? 15.607 11.557 19.846 1.00 89.94 954 GLU A C 1
ATOM 6719 O O . GLU A 1 954 ? 16.084 11.963 20.910 1.00 89.94 954 GLU A O 1
ATOM 6724 N N . ASN A 1 955 ? 16.368 11.083 18.857 1.00 89.81 955 ASN A N 1
ATOM 6725 C CA . ASN A 1 955 ? 17.802 11.324 18.798 1.00 89.81 955 ASN A CA 1
ATOM 6726 C C . ASN A 1 955 ? 18.028 12.736 18.243 1.00 89.81 955 ASN A C 1
ATOM 6728 O O . ASN A 1 955 ? 17.945 12.964 17.038 1.00 89.81 955 ASN A O 1
ATOM 6732 N N . ILE A 1 956 ? 18.226 13.705 19.137 1.00 87.31 956 ILE A N 1
ATOM 6733 C CA . ILE A 1 956 ? 18.211 15.137 18.804 1.00 87.31 956 ILE A CA 1
ATOM 6734 C C . ILE A 1 956 ? 19.160 15.510 17.659 1.00 87.31 956 ILE A C 1
ATOM 6736 O O . ILE A 1 956 ? 20.222 14.923 17.490 1.00 87.31 956 ILE A O 1
ATOM 6740 N N . GLU A 1 957 ? 18.831 16.584 16.940 1.00 85.19 957 GLU A N 1
ATOM 6741 C CA . GLU A 1 957 ? 19.664 17.174 15.874 1.00 85.19 957 GLU A CA 1
ATOM 6742 C C . GLU A 1 957 ? 21.138 17.394 16.286 1.00 85.19 957 GLU A C 1
ATOM 6744 O O . GLU A 1 957 ? 22.044 17.245 15.472 1.00 85.19 957 GLU A O 1
ATOM 6749 N N . ALA A 1 958 ? 21.391 17.728 17.559 1.00 84.62 958 ALA A N 1
ATOM 6750 C CA . ALA A 1 958 ? 22.734 17.977 18.094 1.00 84.62 958 ALA A CA 1
ATOM 6751 C C . ALA A 1 958 ? 23.520 16.705 18.475 1.00 84.62 958 ALA A C 1
ATOM 6753 O O . ALA A 1 958 ? 24.668 16.814 18.915 1.00 84.62 958 ALA A O 1
ATOM 6754 N N . ALA A 1 959 ? 22.919 15.518 18.365 1.00 85.75 959 ALA A N 1
ATOM 6755 C CA . ALA A 1 959 ? 23.600 14.265 18.649 1.00 85.75 959 ALA A CA 1
ATOM 6756 C C . ALA A 1 959 ? 24.741 14.031 17.652 1.00 85.75 959 ALA A C 1
ATOM 6758 O O . ALA A 1 959 ? 24.651 14.356 16.470 1.00 85.75 959 ALA A O 1
ATOM 6759 N N . THR A 1 960 ? 25.845 13.466 18.137 1.00 88.06 960 THR A N 1
ATOM 6760 C CA . THR A 1 960 ? 27.064 13.296 17.335 1.00 88.06 960 THR A CA 1
ATOM 6761 C C . THR A 1 960 ? 27.111 11.980 16.560 1.00 88.06 960 THR A C 1
ATOM 6763 O O . THR A 1 960 ? 28.029 11.798 15.765 1.00 88.06 960 THR A O 1
ATOM 6766 N N . ALA A 1 961 ? 26.173 11.060 16.811 1.00 89.69 961 ALA A N 1
ATOM 6767 C CA . ALA A 1 961 ? 26.095 9.746 16.176 1.00 89.69 961 ALA A CA 1
ATOM 6768 C C . ALA A 1 961 ? 24.645 9.209 16.173 1.00 89.69 961 ALA A C 1
ATOM 6770 O O . ALA A 1 961 ? 23.838 9.630 17.011 1.00 89.69 961 ALA A O 1
ATOM 6771 N N . PRO A 1 962 ? 24.301 8.294 15.250 1.00 92.06 962 PRO A N 1
ATOM 6772 C CA . PRO A 1 962 ? 23.090 7.482 15.347 1.00 92.06 962 PRO A CA 1
ATOM 6773 C C . PRO A 1 962 ? 23.081 6.615 16.607 1.00 92.06 962 PRO A C 1
ATOM 6775 O O . PRO A 1 962 ? 24.129 6.124 17.016 1.00 92.06 962 PRO A O 1
ATOM 6778 N N . ALA A 1 963 ? 21.903 6.403 17.194 1.00 93.38 963 ALA A N 1
ATOM 6779 C CA . ALA A 1 963 ? 21.754 5.452 18.290 1.00 93.38 963 ALA A CA 1
ATOM 6780 C C . ALA A 1 963 ? 21.733 4.025 17.729 1.00 93.38 963 ALA A C 1
ATOM 6782 O O . ALA A 1 963 ? 20.956 3.726 16.812 1.00 93.38 963 ALA A O 1
ATOM 6783 N N . GLN A 1 964 ? 22.581 3.157 18.277 1.00 93.62 964 GLN A N 1
ATOM 6784 C CA . GLN A 1 964 ? 22.646 1.750 17.895 1.00 93.62 964 GLN A CA 1
ATOM 6785 C C . GLN A 1 964 ? 21.658 0.907 18.699 1.00 93.62 964 GLN A C 1
ATOM 6787 O O . GLN A 1 964 ? 21.057 -0.016 18.148 1.00 93.62 964 GLN A O 1
ATOM 6792 N N . GLU A 1 965 ? 21.447 1.259 19.965 1.00 95.88 965 GLU A N 1
ATOM 6793 C CA . GLU A 1 965 ? 20.440 0.670 20.836 1.00 95.88 965 GLU A CA 1
ATOM 6794 C C . GLU A 1 965 ? 19.578 1.762 21.489 1.00 95.88 965 GLU A C 1
ATOM 6796 O O . GLU A 1 965 ? 20.087 2.731 22.051 1.00 95.88 965 GLU A O 1
ATOM 6801 N N . VAL A 1 966 ? 18.254 1.605 21.446 1.00 96.75 966 VAL A N 1
ATOM 6802 C CA . VAL A 1 966 ? 17.311 2.451 22.195 1.00 96.75 966 VAL A CA 1
ATOM 6803 C C . VAL A 1 966 ? 16.453 1.562 23.077 1.00 96.75 966 VAL A C 1
ATOM 6805 O O . VAL A 1 966 ? 15.757 0.682 22.573 1.00 96.75 966 VAL A O 1
ATOM 6808 N N . VAL A 1 967 ? 16.487 1.795 24.389 1.00 97.50 967 VAL A N 1
ATOM 6809 C CA . VAL A 1 967 ? 15.694 1.046 25.371 1.00 97.50 967 VAL A CA 1
ATOM 6810 C C . VAL A 1 967 ? 14.644 1.961 25.982 1.00 97.50 967 VAL A C 1
ATOM 6812 O O . VAL A 1 967 ? 14.981 2.994 26.560 1.00 97.50 967 VAL A O 1
ATOM 6815 N N . ILE A 1 968 ? 13.377 1.569 25.878 1.00 97.88 968 ILE A N 1
ATOM 6816 C CA . ILE A 1 968 ? 12.249 2.255 26.508 1.00 97.88 968 ILE A CA 1
ATOM 6817 C C . ILE A 1 968 ? 11.688 1.345 27.594 1.00 97.88 968 ILE A C 1
ATOM 6819 O O . ILE A 1 968 ? 11.387 0.187 27.316 1.00 97.88 968 ILE A O 1
ATOM 6823 N N . THR A 1 969 ? 11.523 1.853 28.813 1.00 97.88 969 THR A N 1
ATOM 6824 C CA . THR A 1 969 ? 10.856 1.127 29.898 1.00 97.88 969 THR A CA 1
ATOM 6825 C C . THR A 1 969 ? 9.697 1.912 30.490 1.00 97.88 969 THR A C 1
ATOM 6827 O O . THR A 1 969 ? 9.744 3.138 30.586 1.00 97.88 969 THR A O 1
ATOM 6830 N N . ASP A 1 970 ? 8.663 1.194 30.917 1.00 97.94 970 ASP A N 1
ATOM 6831 C CA . ASP A 1 970 ? 7.491 1.748 31.590 1.00 97.94 970 ASP A CA 1
ATOM 6832 C C . ASP A 1 970 ? 7.052 0.820 32.730 1.00 97.94 970 ASP A C 1
ATOM 6834 O O . ASP A 1 970 ? 6.954 -0.394 32.548 1.00 97.94 970 ASP A O 1
ATOM 6838 N N . GLN A 1 971 ? 6.841 1.374 33.923 1.00 97.38 971 GLN A N 1
ATOM 6839 C CA . GLN A 1 971 ? 6.443 0.604 35.099 1.00 97.38 971 GLN A CA 1
ATOM 6840 C C . GLN A 1 971 ? 4.941 0.766 35.338 1.00 97.38 971 GLN A C 1
ATOM 6842 O O . GLN A 1 971 ? 4.479 1.810 35.798 1.00 97.38 971 GLN A O 1
ATOM 6847 N N . LEU A 1 972 ? 4.187 -0.302 35.084 1.00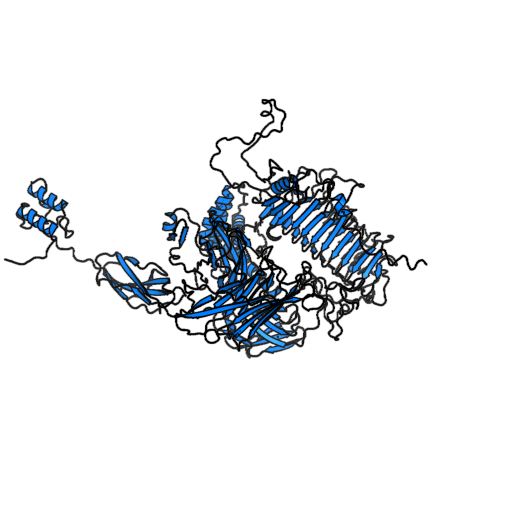 96.62 972 LEU A N 1
ATOM 6848 C CA . LEU A 1 972 ? 2.743 -0.339 35.295 1.00 96.62 972 LEU A CA 1
ATOM 6849 C C . LEU A 1 972 ? 2.416 -0.663 36.759 1.00 96.62 972 LEU A C 1
ATOM 6851 O O . LEU A 1 972 ? 3.003 -1.577 37.353 1.00 96.62 972 LEU A O 1
ATOM 6855 N N . ASP A 1 973 ? 1.470 0.080 37.339 1.00 95.25 973 ASP A N 1
ATOM 6856 C CA . ASP A 1 973 ? 0.980 -0.143 38.701 1.00 95.25 973 ASP A CA 1
ATOM 6857 C C . ASP A 1 973 ? 0.013 -1.332 38.730 1.00 95.25 973 ASP A C 1
ATOM 6859 O O . ASP A 1 973 ? -1.134 -1.257 38.291 1.00 95.25 973 ASP A O 1
ATOM 6863 N N . ARG A 1 974 ? 0.490 -2.448 39.278 1.00 94.81 974 ARG A N 1
ATOM 6864 C CA . ARG A 1 974 ? -0.249 -3.712 39.362 1.00 94.81 974 ARG A CA 1
ATOM 6865 C C . ARG A 1 974 ? -1.407 -3.682 40.344 1.00 94.81 974 ARG A C 1
ATOM 6867 O O . ARG A 1 974 ? -2.219 -4.606 40.310 1.00 94.81 974 ARG A O 1
ATOM 6874 N N . ASP A 1 975 ? -1.480 -2.701 41.235 1.00 93.69 975 ASP A N 1
ATOM 6875 C CA . ASP A 1 975 ? -2.597 -2.560 42.162 1.00 93.69 975 ASP A CA 1
ATOM 6876 C C . ASP A 1 975 ? -3.772 -1.847 41.494 1.00 93.69 975 ASP A C 1
ATOM 6878 O O . ASP A 1 975 ? -4.915 -2.208 41.782 1.00 93.69 975 ASP A O 1
ATOM 6882 N N . LEU A 1 976 ? -3.495 -0.952 40.540 1.00 95.69 976 LEU A N 1
ATOM 6883 C CA . LEU A 1 976 ? -4.490 -0.136 39.840 1.00 95.69 976 LEU A CA 1
ATOM 6884 C C . LEU A 1 976 ? -4.851 -0.642 38.435 1.00 95.69 976 LEU A C 1
ATOM 6886 O O . LEU A 1 976 ? -5.970 -0.409 37.991 1.00 95.69 976 LEU A O 1
ATOM 6890 N N . LEU A 1 977 ? -3.945 -1.335 37.741 1.00 95.06 977 LEU A N 1
ATOM 6891 C CA . LEU A 1 977 ? -4.124 -1.769 36.350 1.00 95.06 977 LEU A CA 1
ATOM 6892 C C . LEU A 1 977 ? -4.339 -3.282 36.244 1.00 95.06 977 LEU A C 1
ATOM 6894 O O . LEU A 1 977 ? -3.709 -4.068 36.962 1.00 95.06 977 LEU A O 1
ATOM 6898 N N . ASP A 1 978 ? -5.214 -3.697 35.330 1.00 92.19 978 ASP A N 1
ATOM 6899 C CA . ASP A 1 978 ? -5.391 -5.102 34.973 1.00 92.19 978 ASP A CA 1
ATOM 6900 C C . ASP A 1 978 ? -4.426 -5.478 33.843 1.00 92.19 978 ASP A C 1
ATOM 6902 O O . ASP A 1 978 ? -4.681 -5.259 32.666 1.00 92.19 978 ASP A O 1
ATOM 6906 N N . LEU A 1 979 ? -3.288 -6.079 34.190 1.00 92.00 979 LEU A N 1
ATOM 6907 C CA . LEU A 1 979 ? -2.279 -6.441 33.190 1.00 92.00 979 LEU A CA 1
ATOM 6908 C C . LEU A 1 979 ? -2.723 -7.551 32.226 1.00 92.00 979 LEU A C 1
ATOM 6910 O O . LEU A 1 979 ? -2.033 -7.794 31.238 1.00 92.00 979 LEU A O 1
ATOM 6914 N N . SER A 1 980 ? -3.842 -8.235 32.489 1.00 84.38 980 SER A N 1
ATOM 6915 C CA . SER A 1 980 ? -4.375 -9.238 31.560 1.00 84.38 980 SER A CA 1
ATOM 6916 C C . SER A 1 980 ? -5.021 -8.619 30.317 1.00 84.38 980 SER A C 1
ATOM 6918 O O . SER A 1 980 ? -5.143 -9.300 29.299 1.00 84.38 980 SER A O 1
ATOM 6920 N N . THR A 1 981 ? -5.364 -7.330 30.376 1.00 83.81 981 THR A N 1
ATOM 6921 C CA . THR A 1 981 ? -5.952 -6.553 29.273 1.00 83.81 981 THR A CA 1
ATOM 6922 C C . THR A 1 981 ? -4.900 -5.766 28.489 1.00 83.81 981 THR A C 1
ATOM 6924 O O . THR A 1 981 ? -5.227 -5.027 27.562 1.00 83.81 981 THR A O 1
ATOM 6927 N N . PHE A 1 982 ? -3.617 -5.924 28.840 1.00 88.44 982 PHE A N 1
ATOM 6928 C CA . PHE A 1 982 ? -2.525 -5.243 28.162 1.00 88.44 982 PHE A CA 1
ATOM 6929 C C . PHE A 1 982 ? -2.468 -5.602 26.674 1.00 88.44 982 PHE A C 1
ATOM 6931 O O . PHE A 1 982 ? -2.489 -6.776 26.295 1.00 88.44 982 PHE A O 1
ATOM 6938 N N . SER A 1 983 ? -2.292 -4.583 25.837 1.00 83.25 983 SER A N 1
ATOM 6939 C CA . SER A 1 983 ? -2.014 -4.751 24.416 1.00 83.25 983 SER A CA 1
ATOM 6940 C C . SER A 1 983 ? -0.891 -3.827 23.975 1.00 83.25 983 SER A C 1
ATOM 6942 O O . SER A 1 983 ? -0.941 -2.612 24.189 1.00 83.25 983 SER A O 1
ATOM 6944 N N . LEU A 1 984 ? 0.088 -4.396 23.270 1.00 85.31 984 LEU A N 1
ATOM 6945 C CA . LEU A 1 984 ? 1.011 -3.614 22.456 1.00 85.31 984 LEU A CA 1
ATOM 6946 C C . LEU A 1 984 ? 0.244 -2.888 21.346 1.00 85.31 984 LEU A C 1
ATOM 6948 O O . LEU A 1 984 ? -0.714 -3.419 20.780 1.00 85.31 984 LEU A O 1
ATOM 6952 N N . GLY A 1 985 ? 0.682 -1.673 21.042 1.00 84.00 985 GLY A N 1
ATOM 6953 C CA . GLY A 1 985 ? 0.230 -0.890 19.905 1.00 84.00 985 GLY A CA 1
ATOM 6954 C C . GLY A 1 985 ? 1.387 -0.523 18.975 1.00 84.00 985 GLY A C 1
ATOM 6955 O O . GLY A 1 985 ? 2.500 -1.033 19.128 1.00 84.00 985 GLY A O 1
ATOM 6956 N N . PRO A 1 986 ? 1.134 0.334 17.975 1.00 83.56 986 PRO A N 1
ATOM 6957 C CA . PRO A 1 986 ? 2.119 0.656 16.950 1.00 83.56 986 PRO A CA 1
ATOM 6958 C C . PRO A 1 986 ? 3.401 1.283 17.491 1.00 83.56 986 PRO A C 1
ATOM 6960 O O . PRO A 1 986 ? 3.404 2.015 18.480 1.00 83.56 986 PRO A O 1
ATOM 6963 N N . MET A 1 987 ? 4.499 0.990 16.803 1.00 89.06 987 MET A N 1
ATOM 6964 C CA . MET A 1 987 ? 5.837 1.479 17.110 1.00 89.06 987 MET A CA 1
ATOM 6965 C C . MET A 1 987 ? 6.418 2.103 15.848 1.00 89.06 987 MET A C 1
ATOM 6967 O O . MET A 1 987 ? 6.323 1.512 14.773 1.00 89.06 987 MET A O 1
ATOM 6971 N N . SER A 1 988 ? 7.025 3.277 15.951 1.00 87.50 988 SER A N 1
ATOM 6972 C CA . SER A 1 988 ? 7.603 3.974 14.804 1.00 87.50 988 SER A CA 1
ATOM 6973 C C . SER A 1 988 ? 9.040 4.404 15.067 1.00 87.50 988 SER A C 1
ATOM 6975 O O . SER A 1 988 ? 9.399 4.704 16.202 1.00 87.50 988 SER A O 1
ATOM 6977 N N . PHE A 1 989 ? 9.860 4.467 14.021 1.00 90.25 989 PHE A N 1
ATOM 6978 C CA . PHE A 1 989 ? 11.210 5.037 14.061 1.00 90.25 989 PHE A CA 1
ATOM 6979 C C . PHE A 1 989 ? 11.645 5.460 12.655 1.00 90.25 989 PHE A C 1
ATOM 6981 O O . PHE A 1 989 ? 11.331 4.768 11.687 1.00 90.25 989 PHE A O 1
ATOM 6988 N N . GLY A 1 990 ? 12.325 6.599 12.499 1.00 80.00 990 GLY A N 1
ATOM 6989 C CA . GLY A 1 990 ? 12.891 7.016 11.203 1.00 80.00 990 GLY A CA 1
ATOM 6990 C C . GLY A 1 990 ? 11.864 7.115 10.064 1.00 80.00 990 GLY A C 1
ATOM 6991 O O . GLY A 1 990 ? 12.183 6.962 8.886 1.00 80.00 990 GLY A O 1
ATOM 6992 N N . GLY A 1 991 ? 10.588 7.301 10.410 1.00 75.06 991 GLY A N 1
ATOM 6993 C CA . GLY A 1 991 ? 9.469 7.263 9.475 1.00 75.06 991 GLY A CA 1
ATOM 6994 C C . GLY A 1 991 ? 8.981 5.890 9.015 1.00 75.06 991 GLY A C 1
ATOM 6995 O O . GLY A 1 991 ? 8.158 5.827 8.103 1.00 75.06 991 GLY A O 1
ATOM 6996 N N . LYS A 1 992 ? 9.467 4.813 9.626 1.00 81.88 992 LYS A N 1
ATOM 6997 C CA . LYS A 1 992 ? 8.908 3.464 9.541 1.00 81.88 992 LYS A CA 1
ATOM 6998 C C . LYS A 1 992 ? 7.919 3.263 10.681 1.00 81.88 992 LYS A C 1
ATOM 7000 O O . LYS A 1 992 ? 8.182 3.728 11.787 1.00 81.88 992 LYS A O 1
ATOM 7005 N N . THR A 1 993 ? 6.842 2.527 10.426 1.00 79.62 993 THR A N 1
ATOM 7006 C CA . THR A 1 993 ? 5.840 2.174 11.439 1.00 79.62 993 THR A CA 1
ATOM 7007 C C . THR A 1 993 ? 5.580 0.677 11.382 1.00 79.62 993 THR A C 1
ATOM 7009 O O . THR A 1 993 ? 5.377 0.103 10.313 1.00 79.62 993 THR A O 1
ATOM 7012 N N . VAL A 1 994 ? 5.625 0.046 12.548 1.00 76.94 994 VAL A N 1
ATOM 7013 C CA . VAL A 1 994 ? 5.413 -1.377 12.780 1.00 76.94 994 VAL A CA 1
ATOM 7014 C C . VAL A 1 994 ? 4.206 -1.514 13.692 1.00 76.94 994 VAL A C 1
ATOM 7016 O O . VAL A 1 994 ? 4.213 -1.032 14.822 1.00 76.94 994 VAL A O 1
ATOM 7019 N N . VAL A 1 995 ? 3.167 -2.182 13.204 1.00 75.44 995 VAL A N 1
ATOM 7020 C CA . VAL A 1 995 ? 1.950 -2.451 13.973 1.00 75.44 995 VAL A CA 1
ATOM 7021 C C . VAL A 1 995 ? 2.017 -3.894 14.473 1.00 75.44 995 VAL A C 1
ATOM 7023 O O . VAL A 1 995 ? 1.963 -4.811 13.649 1.00 75.44 995 VAL A O 1
ATOM 7026 N N . PRO A 1 996 ? 2.181 -4.132 15.786 1.00 70.88 996 PRO A N 1
ATOM 7027 C CA . PRO A 1 996 ? 2.106 -5.477 16.319 1.00 70.88 996 PRO A CA 1
ATOM 7028 C C . PRO A 1 996 ? 0.661 -5.990 16.212 1.00 70.88 996 PRO A C 1
ATOM 7030 O O . PRO A 1 996 ? -0.289 -5.209 16.314 1.00 70.88 996 PRO A O 1
ATOM 7033 N N . PRO A 1 997 ? 0.474 -7.303 16.033 1.00 62.28 997 PRO A N 1
ATOM 7034 C CA . PRO A 1 997 ? -0.825 -7.939 16.186 1.00 62.28 997 PRO A CA 1
ATOM 7035 C C . PRO A 1 997 ? -1.548 -7.561 17.498 1.00 62.28 997 PRO A C 1
ATOM 7037 O O . PRO A 1 997 ? -0.886 -7.457 18.536 1.00 62.28 997 PRO A O 1
ATOM 7040 N N . PRO A 1 998 ? -2.888 -7.410 17.499 1.00 58.75 998 PRO A N 1
ATOM 7041 C CA . PRO A 1 998 ? -3.644 -7.072 18.707 1.00 58.75 998 PRO A CA 1
ATOM 7042 C C . PRO A 1 998 ? -3.514 -8.109 19.832 1.00 58.75 998 PRO A C 1
ATOM 7044 O O . PRO A 1 998 ? -3.506 -9.321 19.586 1.00 58.75 998 PRO A O 1
ATOM 7047 N N . GLY A 1 999 ? -3.479 -7.633 21.083 1.00 61.31 999 GLY A N 1
ATOM 7048 C CA . GLY A 1 999 ? -3.529 -8.475 22.286 1.00 61.31 999 GLY A CA 1
ATOM 7049 C C . GLY A 1 999 ? -2.244 -9.251 22.595 1.00 61.31 999 GLY A C 1
ATOM 7050 O O . GLY A 1 999 ? -2.293 -10.241 23.332 1.00 61.31 999 GLY A O 1
ATOM 7051 N N . LEU A 1 1000 ? -1.110 -8.848 22.011 1.00 68.56 1000 LEU A N 1
ATOM 7052 C CA . LEU A 1 1000 ? 0.211 -9.382 22.342 1.00 68.56 1000 LEU A CA 1
ATOM 7053 C C . LEU A 1 1000 ? 0.807 -8.685 23.570 1.00 68.56 1000 LEU A C 1
ATOM 7055 O O . LEU A 1 1000 ? 0.761 -7.461 23.690 1.00 68.56 1000 LEU A O 1
ATOM 7059 N N . THR A 1 1001 ? 1.440 -9.478 24.436 1.00 78.81 1001 THR A N 1
ATOM 7060 C CA . THR A 1 1001 ? 2.268 -9.009 25.561 1.00 78.81 1001 THR A CA 1
ATOM 7061 C C . THR A 1 1001 ? 3.762 -9.028 25.233 1.00 78.81 1001 THR A C 1
ATOM 7063 O O . THR A 1 1001 ? 4.557 -8.460 25.975 1.00 78.81 1001 THR A O 1
ATOM 7066 N N . GLU A 1 1002 ? 4.152 -9.685 24.139 1.00 83.81 1002 GLU A N 1
ATOM 7067 C CA . GLU A 1 1002 ? 5.515 -9.721 23.612 1.00 83.81 1002 GLU A CA 1
ATOM 7068 C C . GLU A 1 1002 ? 5.502 -9.703 22.080 1.00 83.81 1002 GLU A C 1
ATOM 7070 O O . GLU A 1 1002 ? 4.596 -10.257 21.453 1.00 83.81 1002 GLU A O 1
ATOM 7075 N N . PHE A 1 1003 ? 6.487 -9.053 21.468 1.00 82.31 1003 PHE A N 1
ATOM 7076 C CA . PHE A 1 1003 ? 6.592 -8.951 20.017 1.00 82.31 1003 PHE A CA 1
ATOM 7077 C C . PHE A 1 1003 ? 8.036 -8.699 19.586 1.00 82.31 1003 PHE A C 1
ATOM 7079 O O . PHE A 1 1003 ? 8.695 -7.813 20.125 1.00 82.31 1003 PHE A O 1
ATOM 7086 N N . THR A 1 1004 ? 8.500 -9.434 18.573 1.00 84.88 1004 THR A N 1
ATOM 7087 C CA . THR A 1 1004 ? 9.825 -9.233 17.978 1.00 84.88 1004 THR A CA 1
ATOM 7088 C C . THR A 1 1004 ? 9.729 -9.194 16.462 1.00 84.88 1004 THR A C 1
ATOM 7090 O O . THR A 1 1004 ? 9.133 -10.081 15.849 1.00 84.88 1004 THR A O 1
ATOM 7093 N N . THR A 1 1005 ? 10.349 -8.193 15.841 1.00 80.62 1005 THR A N 1
ATOM 7094 C CA . THR A 1 1005 ? 10.471 -8.105 14.383 1.00 80.62 1005 THR A CA 1
ATOM 7095 C C . THR A 1 1005 ? 11.787 -7.458 13.964 1.00 80.62 1005 THR A C 1
ATOM 7097 O O . THR A 1 1005 ? 12.472 -6.850 14.779 1.00 80.62 1005 THR A O 1
ATOM 7100 N N . GLU A 1 1006 ? 12.121 -7.567 12.684 1.00 84.81 1006 GLU A N 1
ATOM 7101 C CA . GLU A 1 1006 ? 13.255 -6.890 12.060 1.00 84.81 1006 GLU A CA 1
ATOM 7102 C C . GLU A 1 1006 ? 12.753 -6.082 10.867 1.00 84.81 1006 GLU A C 1
ATOM 7104 O O . GLU A 1 1006 ? 11.996 -6.585 10.035 1.00 84.81 1006 GLU A O 1
ATOM 7109 N N . VAL A 1 1007 ? 13.162 -4.820 10.802 1.00 79.12 1007 VAL A N 1
ATOM 7110 C CA . VAL A 1 1007 ? 12.878 -3.906 9.699 1.00 79.12 1007 VAL A CA 1
ATOM 7111 C C . VAL A 1 1007 ? 14.154 -3.742 8.887 1.00 79.12 1007 VAL A C 1
ATOM 7113 O O . VAL A 1 1007 ? 15.160 -3.252 9.394 1.00 79.12 1007 VAL A O 1
ATOM 7116 N N . ASP A 1 1008 ? 14.114 -4.158 7.625 1.00 79.19 1008 ASP A N 1
ATOM 7117 C CA . ASP A 1 1008 ? 15.241 -4.018 6.706 1.00 79.19 1008 ASP A CA 1
ATOM 7118 C C . ASP A 1 1008 ? 15.298 -2.589 6.148 1.00 79.19 1008 ASP A C 1
ATOM 7120 O O . ASP A 1 1008 ? 14.336 -2.116 5.536 1.00 79.19 1008 ASP A O 1
ATOM 7124 N N . LEU A 1 1009 ? 16.409 -1.884 6.381 1.00 78.69 1009 LEU A N 1
ATOM 7125 C CA . LEU A 1 1009 ? 16.606 -0.503 5.922 1.00 78.69 1009 LEU A CA 1
ATOM 7126 C C . LEU A 1 1009 ? 17.344 -0.426 4.574 1.00 78.69 1009 LEU A C 1
ATOM 7128 O O . LEU A 1 1009 ? 17.596 0.665 4.052 1.00 78.69 1009 LEU A O 1
ATOM 7132 N N . ARG A 1 1010 ? 17.659 -1.574 3.965 1.00 81.38 1010 ARG A N 1
ATOM 7133 C CA . ARG A 1 1010 ? 18.361 -1.645 2.680 1.00 81.38 1010 ARG A CA 1
ATOM 7134 C C . ARG A 1 1010 ? 17.463 -1.285 1.491 1.00 81.38 1010 ARG A C 1
ATOM 7136 O O . ARG A 1 1010 ? 16.249 -1.466 1.539 1.00 81.38 1010 ARG A O 1
ATOM 7143 N N . PRO A 1 1011 ? 18.060 -0.810 0.378 1.00 53.00 1011 PRO A N 1
ATOM 7144 C CA . PRO A 1 1011 ? 19.486 -0.514 0.194 1.00 53.00 1011 PRO A CA 1
ATOM 7145 C C . PRO A 1 1011 ? 19.898 0.876 0.705 1.00 53.00 1011 PRO A C 1
ATOM 7147 O O . PRO A 1 1011 ? 21.068 1.222 0.577 1.00 53.00 1011 PRO A O 1
ATOM 7150 N N . ALA A 1 1012 ? 18.956 1.673 1.227 1.00 65.38 1012 ALA A N 1
ATOM 7151 C CA . ALA A 1 1012 ? 19.214 3.048 1.653 1.00 65.38 1012 ALA A CA 1
ATOM 7152 C C . ALA A 1 1012 ? 20.288 3.104 2.749 1.00 65.38 1012 ALA A C 1
ATOM 7154 O O . ALA A 1 1012 ? 21.215 3.905 2.662 1.00 65.38 1012 ALA A O 1
ATOM 7155 N N . GLU A 1 1013 ? 20.202 2.189 3.713 1.00 76.06 1013 GLU A N 1
ATOM 7156 C CA . GLU A 1 1013 ? 21.210 1.970 4.744 1.00 76.06 1013 GLU A CA 1
ATOM 7157 C C . GLU A 1 1013 ? 21.510 0.471 4.817 1.00 76.06 1013 GLU A C 1
ATOM 7159 O O . GLU A 1 1013 ? 20.596 -0.352 4.811 1.00 76.06 1013 GLU A O 1
ATOM 7164 N N . ASN A 1 1014 ? 22.787 0.080 4.860 1.00 82.12 1014 ASN A N 1
ATOM 7165 C CA . ASN A 1 1014 ? 23.163 -1.331 4.987 1.00 82.12 1014 ASN A CA 1
ATOM 7166 C C . ASN A 1 1014 ? 23.009 -1.814 6.437 1.00 82.12 1014 ASN A C 1
ATOM 7168 O O . ASN A 1 1014 ? 23.996 -2.147 7.088 1.00 82.12 1014 ASN A O 1
ATOM 7172 N N . LEU A 1 1015 ? 21.773 -1.797 6.937 1.00 84.06 1015 LEU A N 1
ATOM 7173 C CA . LEU A 1 1015 ? 21.426 -2.005 8.337 1.00 84.06 1015 LEU A CA 1
ATOM 7174 C C . LEU A 1 1015 ? 20.067 -2.711 8.471 1.00 84.06 1015 LEU A C 1
ATOM 7176 O O . LEU A 1 1015 ? 19.142 -2.441 7.705 1.00 84.06 1015 LEU A O 1
ATOM 7180 N N . LEU A 1 1016 ? 19.935 -3.594 9.461 1.00 84.56 1016 LEU A N 1
ATOM 7181 C CA . LEU A 1 1016 ? 18.646 -4.102 9.933 1.00 84.56 1016 LEU A CA 1
ATOM 7182 C C . LEU A 1 1016 ? 18.309 -3.440 11.270 1.00 84.56 1016 LEU A C 1
ATOM 7184 O O . LEU A 1 1016 ? 19.189 -3.251 12.105 1.00 84.56 1016 LEU A O 1
ATOM 7188 N N . CYS A 1 1017 ? 17.038 -3.126 11.502 1.00 91.50 1017 CYS A N 1
ATOM 7189 C CA . CYS A 1 1017 ? 16.573 -2.654 12.798 1.00 91.50 1017 CYS A CA 1
ATOM 7190 C C . CYS A 1 1017 ? 15.675 -3.686 13.474 1.00 91.50 1017 CYS A C 1
ATOM 7192 O O . CYS A 1 1017 ? 14.534 -3.894 13.056 1.00 91.50 1017 CYS A O 1
ATOM 7194 N N . LYS A 1 1018 ? 16.174 -4.333 14.526 1.00 92.38 1018 LYS A N 1
ATOM 7195 C CA . LYS A 1 1018 ? 15.406 -5.275 15.338 1.00 92.38 1018 LYS A CA 1
ATOM 7196 C C . LYS A 1 1018 ? 14.617 -4.529 16.407 1.00 92.38 1018 LYS A C 1
ATOM 7198 O O . LYS A 1 1018 ? 15.179 -3.728 17.143 1.00 92.38 1018 LYS A O 1
ATOM 7203 N N . ILE A 1 1019 ? 13.330 -4.826 16.519 1.00 92.12 1019 ILE A N 1
ATOM 7204 C CA . ILE A 1 1019 ? 12.449 -4.323 17.574 1.00 92.12 1019 ILE A CA 1
ATOM 7205 C C . ILE A 1 1019 ? 12.050 -5.503 18.452 1.00 92.12 1019 ILE A C 1
ATOM 7207 O O . ILE A 1 1019 ? 11.519 -6.484 17.939 1.00 92.12 1019 ILE A O 1
ATOM 7211 N N . GLU A 1 1020 ? 12.275 -5.393 19.758 1.00 94.38 1020 GLU A N 1
ATOM 7212 C CA . GLU A 1 1020 ? 11.788 -6.318 20.786 1.00 94.38 1020 GLU A CA 1
ATOM 7213 C C . GLU A 1 1020 ? 10.874 -5.550 21.745 1.00 94.38 1020 GLU A C 1
ATOM 7215 O O . GLU A 1 1020 ? 11.250 -4.481 22.214 1.00 94.38 1020 GLU A O 1
ATOM 7220 N N . ALA A 1 1021 ? 9.697 -6.083 22.055 1.00 94.06 1021 ALA A N 1
ATOM 7221 C CA . ALA A 1 1021 ? 8.752 -5.534 23.022 1.00 94.06 1021 ALA A CA 1
ATOM 7222 C C . ALA A 1 1021 ? 8.300 -6.642 23.979 1.00 94.06 1021 ALA A C 1
ATOM 7224 O O . ALA A 1 1021 ? 8.002 -7.745 23.522 1.00 94.06 1021 ALA A O 1
ATOM 7225 N N . GLN A 1 1022 ? 8.232 -6.374 25.284 1.00 94.56 1022 GLN A N 1
ATOM 7226 C CA . GLN A 1 1022 ? 7.820 -7.371 26.277 1.00 94.56 1022 GLN A CA 1
ATOM 7227 C C . GLN A 1 1022 ? 7.247 -6.742 27.553 1.00 94.56 1022 GLN A C 1
ATOM 7229 O O . GLN A 1 1022 ? 7.869 -5.861 28.148 1.00 94.56 1022 GLN A O 1
ATOM 7234 N N . LEU A 1 1023 ? 6.105 -7.259 28.016 1.00 95.19 1023 LEU A N 1
ATOM 7235 C CA . LEU A 1 1023 ? 5.560 -7.032 29.355 1.00 95.19 1023 LEU A CA 1
ATOM 7236 C C . LEU A 1 1023 ? 5.927 -8.191 30.294 1.00 95.19 1023 LEU A C 1
ATOM 7238 O O . LEU A 1 1023 ? 5.482 -9.323 30.108 1.00 95.19 1023 LEU A O 1
ATOM 7242 N N . ALA A 1 1024 ? 6.651 -7.892 31.371 1.00 92.62 1024 ALA A N 1
ATOM 7243 C CA . ALA A 1 1024 ? 6.841 -8.808 32.491 1.00 92.62 1024 ALA A CA 1
ATOM 7244 C C . ALA A 1 1024 ? 5.667 -8.677 33.482 1.00 92.62 1024 ALA A C 1
ATOM 7246 O O . ALA A 1 1024 ? 5.705 -7.866 34.407 1.00 92.62 1024 ALA A O 1
ATOM 7247 N N . SER A 1 1025 ? 4.594 -9.454 33.293 1.00 87.88 1025 SER A N 1
ATOM 7248 C CA . SER A 1 1025 ? 3.329 -9.324 34.051 1.00 87.88 1025 SER A CA 1
ATOM 7249 C C . SER A 1 1025 ? 3.453 -9.530 35.571 1.00 87.88 1025 SER A C 1
ATOM 7251 O O . SER A 1 1025 ? 2.610 -9.083 36.350 1.00 87.88 1025 SER A O 1
ATOM 7253 N N . ASP A 1 1026 ? 4.492 -10.233 36.016 1.00 89.56 1026 ASP A N 1
ATOM 7254 C CA . ASP A 1 1026 ? 4.801 -10.474 37.427 1.00 89.56 1026 ASP A CA 1
ATOM 7255 C C . ASP A 1 1026 ? 5.395 -9.244 38.130 1.00 89.56 1026 ASP A C 1
ATOM 7257 O O . ASP A 1 1026 ? 5.220 -9.088 39.339 1.00 89.56 1026 ASP A O 1
ATOM 7261 N N . THR A 1 1027 ? 6.054 -8.356 37.385 1.00 94.44 1027 THR A N 1
ATOM 7262 C CA . THR A 1 1027 ? 6.665 -7.118 37.895 1.00 94.44 1027 THR A CA 1
ATOM 7263 C C . THR A 1 1027 ? 5.942 -5.859 37.425 1.00 94.44 1027 THR A C 1
ATOM 7265 O O . THR A 1 1027 ? 6.019 -4.836 38.098 1.00 94.44 1027 THR A O 1
ATOM 7268 N N . GLY A 1 1028 ? 5.193 -5.931 36.323 1.00 94.62 1028 GLY A N 1
ATOM 7269 C CA . GLY A 1 1028 ? 4.576 -4.786 35.652 1.00 94.62 1028 GLY A CA 1
ATOM 7270 C C . GLY A 1 1028 ? 5.554 -3.976 34.798 1.00 94.62 1028 GLY A C 1
ATOM 7271 O O . GLY A 1 1028 ? 5.190 -2.895 34.350 1.00 94.62 1028 GLY A O 1
ATOM 7272 N N . LEU A 1 1029 ? 6.781 -4.467 34.585 1.00 97.38 1029 LEU A N 1
ATOM 7273 C CA . LEU A 1 1029 ? 7.778 -3.782 33.768 1.00 97.38 1029 LEU A CA 1
ATOM 7274 C C . LEU A 1 1029 ? 7.546 -4.080 32.286 1.00 97.38 1029 LEU A C 1
ATOM 7276 O O . LEU A 1 1029 ? 7.656 -5.225 31.842 1.00 97.38 1029 LEU A O 1
ATOM 7280 N N . LEU A 1 1030 ? 7.266 -3.035 31.524 1.00 97.81 1030 LEU A N 1
ATOM 7281 C CA . LEU A 1 1030 ? 7.146 -3.060 30.077 1.00 97.81 1030 LEU A CA 1
ATOM 7282 C C . LEU A 1 1030 ? 8.432 -2.520 29.454 1.00 97.81 1030 LEU A C 1
ATOM 7284 O O . LEU A 1 1030 ? 8.945 -1.494 29.895 1.00 97.81 1030 LEU A O 1
ATOM 7288 N N . THR A 1 1031 ? 8.977 -3.227 28.465 1.00 97.88 1031 THR A N 1
ATOM 7289 C CA . THR A 1 1031 ? 10.256 -2.889 27.828 1.00 97.88 1031 THR A CA 1
ATOM 7290 C C . THR A 1 1031 ? 10.149 -2.954 26.310 1.00 97.88 1031 THR A C 1
ATOM 7292 O O . THR A 1 1031 ? 9.640 -3.939 25.779 1.00 97.88 1031 THR A O 1
ATOM 7295 N N . TRP A 1 1032 ? 10.704 -1.953 25.626 1.00 97.88 1032 TRP A N 1
ATOM 7296 C CA . TRP A 1 1032 ? 11.032 -2.001 24.203 1.00 97.88 1032 TRP A CA 1
ATOM 7297 C C . TRP A 1 1032 ? 12.532 -1.838 23.993 1.00 97.88 1032 TRP A C 1
ATOM 7299 O O . TRP A 1 1032 ? 13.175 -1.054 24.692 1.00 97.88 1032 TRP A O 1
ATOM 7309 N N . ARG A 1 1033 ? 13.077 -2.540 23.002 1.00 97.19 1033 ARG A N 1
ATOM 7310 C CA . ARG A 1 1033 ? 14.458 -2.401 22.533 1.00 97.19 1033 ARG A CA 1
ATOM 7311 C C . ARG A 1 1033 ? 14.462 -2.265 21.021 1.00 97.19 1033 ARG A C 1
ATOM 7313 O O . ARG A 1 1033 ? 13.948 -3.139 20.328 1.00 97.19 1033 ARG A O 1
ATOM 7320 N N . LEU A 1 1034 ? 15.044 -1.183 20.521 1.00 97.00 1034 LEU A N 1
ATOM 7321 C CA . LEU A 1 1034 ? 15.374 -1.008 19.111 1.00 97.00 1034 LEU A CA 1
ATOM 7322 C C . LEU A 1 1034 ? 16.877 -1.242 18.980 1.00 97.00 1034 LEU A C 1
ATOM 7324 O O . LEU A 1 1034 ? 17.650 -0.534 19.618 1.00 97.00 1034 LEU A O 1
ATOM 7328 N N . ILE A 1 1035 ? 17.282 -2.243 18.203 1.00 96.62 1035 ILE A N 1
ATOM 7329 C CA . ILE A 1 1035 ? 18.663 -2.718 18.101 1.00 96.62 1035 ILE A CA 1
ATOM 7330 C C . ILE A 1 1035 ? 19.080 -2.698 16.634 1.00 96.62 1035 ILE A C 1
ATOM 7332 O O . ILE A 1 1035 ? 18.460 -3.335 15.784 1.00 96.62 1035 ILE A O 1
ATOM 7336 N N . SER A 1 1036 ? 20.155 -1.983 16.348 1.00 95.50 1036 SER A N 1
ATOM 7337 C CA . SER A 1 1036 ? 20.770 -1.911 15.025 1.00 95.50 1036 SER A CA 1
ATOM 7338 C C . SER A 1 1036 ? 21.592 -3.167 14.790 1.00 95.50 1036 SER A C 1
ATOM 7340 O O . SER A 1 1036 ? 22.426 -3.494 15.624 1.00 95.50 1036 SER A O 1
ATOM 7342 N N . LEU A 1 1037 ? 21.390 -3.872 13.682 1.00 90.75 1037 LEU A N 1
ATOM 7343 C CA . LEU A 1 1037 ? 22.131 -5.087 13.350 1.00 90.75 1037 LEU A CA 1
ATOM 7344 C C . LEU A 1 1037 ? 22.805 -4.947 11.987 1.00 90.75 1037 LEU A C 1
ATOM 7346 O O . LEU A 1 1037 ? 22.177 -4.537 11.007 1.00 90.75 1037 LEU A O 1
ATOM 7350 N N . ASP A 1 1038 ? 24.078 -5.326 11.914 1.00 87.69 1038 ASP A N 1
ATOM 7351 C CA . ASP A 1 1038 ? 24.780 -5.497 10.649 1.00 87.69 1038 ASP A CA 1
ATOM 7352 C C . ASP A 1 1038 ? 24.151 -6.685 9.885 1.00 87.69 1038 ASP A C 1
ATOM 7354 O O . ASP A 1 1038 ? 24.098 -7.800 10.417 1.00 87.69 1038 ASP A O 1
ATOM 7358 N N . PRO A 1 1039 ? 23.671 -6.492 8.640 1.00 73.06 1039 PRO A N 1
ATOM 7359 C CA . PRO A 1 1039 ? 22.968 -7.539 7.899 1.00 73.06 1039 PRO A CA 1
ATOM 7360 C C . PRO A 1 1039 ? 23.813 -8.782 7.574 1.00 73.06 1039 PRO A C 1
ATOM 7362 O O . PRO A 1 1039 ? 23.248 -9.802 7.179 1.00 73.06 1039 PRO A O 1
ATOM 7365 N N . ALA A 1 1040 ? 25.145 -8.697 7.657 1.00 74.38 1040 ALA A N 1
ATOM 7366 C CA . ALA A 1 1040 ? 26.063 -9.801 7.395 1.00 74.38 1040 ALA A CA 1
ATOM 7367 C C . ALA A 1 1040 ? 26.420 -10.591 8.663 1.00 74.38 1040 ALA A C 1
ATOM 7369 O O . ALA A 1 1040 ? 26.645 -11.797 8.563 1.00 74.38 1040 ALA A O 1
ATOM 7370 N N . THR A 1 1041 ? 26.487 -9.943 9.832 1.00 79.75 1041 THR A N 1
ATOM 7371 C CA . THR A 1 1041 ? 26.883 -10.606 11.091 1.00 79.75 1041 THR A CA 1
ATOM 7372 C C . THR A 1 1041 ? 25.713 -10.910 12.024 1.00 79.75 1041 THR A C 1
ATOM 7374 O O . THR A 1 1041 ? 25.809 -11.846 12.815 1.00 79.75 1041 THR A O 1
ATOM 7377 N N . GLY A 1 1042 ? 24.615 -10.152 11.946 1.00 80.19 1042 GLY A N 1
ATOM 7378 C CA . GLY A 1 1042 ? 23.516 -10.219 12.913 1.00 80.19 1042 GLY A CA 1
ATOM 7379 C C . GLY A 1 1042 ? 23.874 -9.659 14.297 1.00 80.19 1042 GLY A C 1
ATOM 7380 O O . GLY A 1 1042 ? 23.133 -9.881 15.253 1.00 80.19 1042 GLY A O 1
ATOM 7381 N N . GLU A 1 1043 ? 25.000 -8.950 14.417 1.00 89.81 1043 GLU A N 1
ATOM 7382 C CA . GLU A 1 1043 ? 25.457 -8.271 15.636 1.00 89.81 1043 GLU A CA 1
ATOM 7383 C C . GLU A 1 1043 ? 25.365 -6.742 15.480 1.00 89.81 1043 GLU A C 1
ATOM 7385 O O . GLU A 1 1043 ? 25.084 -6.241 14.390 1.00 89.81 1043 GLU A O 1
ATOM 7390 N N . LEU A 1 1044 ? 25.604 -5.986 16.560 1.00 88.38 1044 LEU A N 1
ATOM 7391 C CA . LEU A 1 1044 ? 25.692 -4.521 16.493 1.00 88.38 1044 LEU A CA 1
ATOM 7392 C C . LEU A 1 1044 ? 26.749 -4.094 15.446 1.00 88.38 1044 LEU A C 1
ATOM 7394 O O . LEU A 1 1044 ? 27.840 -4.672 15.434 1.00 88.38 1044 LEU A O 1
ATOM 7398 N N . PRO A 1 1045 ? 26.478 -3.084 14.596 1.00 88.56 1045 PRO A N 1
ATOM 7399 C CA . PRO A 1 1045 ? 27.445 -2.601 13.618 1.00 88.56 1045 PRO A CA 1
ATOM 7400 C C . PRO A 1 1045 ? 28.740 -2.115 14.272 1.00 88.56 1045 PRO A C 1
ATOM 7402 O O . PRO A 1 1045 ? 28.712 -1.316 15.209 1.00 88.56 1045 PRO A O 1
ATOM 7405 N N . GLU A 1 1046 ? 29.887 -2.528 13.727 1.00 86.25 1046 GLU A N 1
ATOM 7406 C CA . GLU A 1 1046 ? 31.193 -2.014 14.167 1.00 86.25 1046 GLU A CA 1
ATOM 7407 C C . GLU A 1 1046 ? 31.392 -0.534 13.798 1.00 86.25 1046 GLU A C 1
ATOM 7409 O O . GLU A 1 1046 ? 32.168 0.166 14.452 1.00 86.25 1046 GLU A O 1
ATOM 7414 N N . ASP A 1 1047 ? 30.712 -0.056 12.749 1.00 84.06 1047 ASP A N 1
ATOM 7415 C CA . ASP A 1 1047 ? 30.734 1.351 12.352 1.00 84.06 1047 ASP A CA 1
ATOM 7416 C C . ASP A 1 1047 ? 29.806 2.174 13.267 1.00 84.06 1047 ASP A C 1
ATOM 7418 O O . ASP A 1 1047 ? 28.582 2.030 13.184 1.00 84.06 1047 ASP A O 1
ATOM 7422 N N . PRO A 1 1048 ? 30.349 3.076 14.110 1.00 80.75 1048 PRO A N 1
ATOM 7423 C CA . PRO A 1 1048 ? 29.546 3.905 15.007 1.00 80.75 1048 PRO A CA 1
ATOM 7424 C C . PRO A 1 1048 ? 28.706 4.963 14.271 1.00 80.75 1048 PRO A C 1
ATOM 7426 O O . PRO A 1 1048 ? 27.950 5.692 14.908 1.00 80.75 1048 PRO A O 1
ATOM 7429 N N . LEU A 1 1049 ? 28.855 5.100 12.947 1.00 86.75 1049 LEU A N 1
ATOM 7430 C CA . LEU A 1 1049 ? 28.029 5.969 12.107 1.00 86.75 1049 LEU A CA 1
ATOM 7431 C C . LEU A 1 1049 ? 26.802 5.253 11.523 1.00 86.75 1049 LEU A C 1
ATOM 7433 O O . LEU A 1 1049 ? 26.058 5.872 10.765 1.00 86.75 1049 LEU A O 1
ATOM 7437 N N . LEU A 1 1050 ? 26.576 3.982 11.874 1.00 87.31 1050 LEU A N 1
ATOM 7438 C CA . LEU A 1 1050 ? 25.373 3.227 11.527 1.00 87.31 1050 LEU A CA 1
ATOM 7439 C C . LEU A 1 1050 ? 24.512 2.993 12.771 1.00 87.31 1050 LEU A C 1
ATOM 7441 O O . LEU A 1 1050 ? 25.013 2.512 13.785 1.00 87.31 1050 LEU A O 1
ATOM 7445 N N . GLY A 1 1051 ? 23.213 3.282 12.673 1.00 89.56 1051 GLY A N 1
ATOM 7446 C CA . GLY A 1 1051 ? 22.236 3.003 13.725 1.00 89.56 1051 GLY A CA 1
ATOM 7447 C C . GLY A 1 1051 ? 20.800 3.279 13.274 1.00 89.56 1051 GLY A C 1
ATOM 7448 O O . GLY A 1 1051 ? 20.577 4.131 12.419 1.00 89.56 1051 GLY A O 1
ATOM 7449 N N . CYS A 1 1052 ? 19.829 2.574 13.860 1.00 89.06 1052 CYS A N 1
ATOM 7450 C CA . CYS A 1 1052 ? 18.402 2.644 13.523 1.00 89.06 1052 CYS A CA 1
ATOM 7451 C C . CYS A 1 1052 ? 17.803 4.047 13.647 1.00 89.06 1052 CYS A C 1
ATOM 7453 O O . CYS A 1 1052 ? 16.753 4.323 13.068 1.00 89.06 1052 CYS A O 1
ATOM 7455 N N . LEU A 1 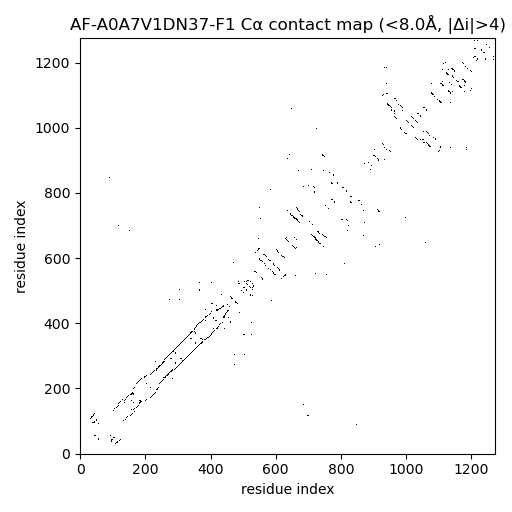1053 ? 18.404 4.892 14.488 1.00 92.62 1053 LEU A N 1
ATOM 7456 C CA . LEU A 1 1053 ? 17.873 6.202 14.829 1.00 92.62 1053 LEU A CA 1
ATOM 7457 C C . LEU A 1 1053 ? 18.976 7.269 14.708 1.00 92.62 1053 LEU A C 1
ATOM 7459 O O . LEU A 1 1053 ? 19.642 7.588 15.702 1.00 92.62 1053 LEU A O 1
ATOM 7463 N N . PRO A 1 1054 ? 19.229 7.805 13.500 1.00 91.56 1054 PRO A N 1
ATOM 7464 C CA . PRO A 1 1054 ? 20.207 8.873 13.274 1.00 91.56 1054 PRO A CA 1
ATOM 7465 C C . PRO A 1 1054 ? 19.831 10.189 13.982 1.00 91.56 1054 PRO A C 1
ATOM 7467 O O . PRO A 1 1054 ? 18.680 10.360 14.374 1.00 91.56 1054 PRO A O 1
ATOM 7470 N N . PRO A 1 1055 ? 20.761 11.156 14.135 1.00 90.38 1055 PRO A N 1
ATOM 7471 C CA . PRO A 1 1055 ? 20.423 12.493 14.628 1.00 90.38 1055 PRO A CA 1
ATOM 7472 C C . PRO A 1 1055 ? 19.329 13.139 13.770 1.00 90.38 1055 PRO A C 1
ATOM 7474 O O . PRO A 1 1055 ? 19.386 13.082 12.538 1.00 90.38 1055 PRO A O 1
ATOM 7477 N N . ASN A 1 1056 ? 18.339 13.775 14.394 1.00 86.06 1056 ASN A N 1
ATOM 7478 C CA . ASN A 1 1056 ? 17.137 14.276 13.728 1.00 86.06 1056 ASN A CA 1
ATOM 7479 C C . ASN A 1 1056 ? 17.359 15.608 12.982 1.00 86.06 1056 ASN A C 1
ATOM 7481 O O . ASN A 1 1056 ? 16.797 16.643 13.331 1.00 86.06 1056 ASN A O 1
ATOM 7485 N N . VAL A 1 1057 ? 18.211 15.594 11.954 1.00 81.19 1057 VAL A N 1
ATOM 7486 C CA . VAL A 1 1057 ? 18.496 16.761 11.099 1.00 81.19 1057 VAL A CA 1
ATOM 7487 C C . VAL A 1 1057 ? 17.359 17.001 10.104 1.00 81.19 1057 VAL A C 1
ATOM 7489 O O . VAL A 1 1057 ? 16.893 18.128 9.954 1.00 81.19 1057 VAL A O 1
ATOM 7492 N N . THR A 1 1058 ? 16.883 15.933 9.455 1.00 75.56 1058 THR A N 1
ATOM 7493 C CA . THR A 1 1058 ? 15.700 15.965 8.583 1.00 75.56 1058 THR A CA 1
ATOM 7494 C C . THR A 1 1058 ? 14.593 15.142 9.227 1.00 75.56 1058 THR A C 1
ATOM 7496 O O . THR A 1 1058 ? 14.594 13.915 9.147 1.00 75.56 1058 THR A O 1
ATOM 7499 N N . SER A 1 1059 ? 13.653 15.811 9.898 1.00 69.38 1059 SER A N 1
ATOM 7500 C CA . SER A 1 1059 ? 12.524 15.130 10.540 1.00 69.38 1059 SER A CA 1
ATOM 7501 C C . SER A 1 1059 ? 11.751 14.268 9.528 1.00 69.38 1059 SER A C 1
ATOM 7503 O O . SER A 1 1059 ? 11.487 14.736 8.412 1.00 69.38 1059 SER A O 1
ATOM 7505 N N . PRO A 1 1060 ? 11.395 13.012 9.873 1.00 77.62 1060 PRO A N 1
ATOM 7506 C CA . PRO A 1 1060 ? 11.463 12.389 11.203 1.00 77.62 1060 PRO A CA 1
ATOM 7507 C C . PRO A 1 1060 ? 12.580 11.332 11.347 1.00 77.62 1060 PRO A C 1
ATOM 7509 O O . PRO A 1 1060 ? 12.381 10.322 12.020 1.00 77.62 1060 PRO A O 1
ATOM 7512 N N . GLN A 1 1061 ? 13.734 11.492 10.683 1.00 83.31 1061 GLN A N 1
ATOM 7513 C CA . GLN A 1 1061 ? 14.771 10.444 10.628 1.00 83.31 1061 GLN A CA 1
ATOM 7514 C C . GLN A 1 1061 ? 15.287 10.005 12.010 1.00 83.31 1061 GLN A C 1
ATOM 7516 O O . GLN A 1 1061 ? 15.618 8.839 12.192 1.00 83.31 1061 GLN A O 1
ATOM 7521 N N . GLY A 1 1062 ? 15.319 10.919 12.984 1.00 86.81 1062 GLY A N 1
ATOM 7522 C CA . GLY A 1 1062 ? 15.744 10.631 14.355 1.00 86.81 1062 GLY A CA 1
ATOM 7523 C C . GLY A 1 1062 ? 14.605 10.515 15.360 1.00 86.81 1062 GLY A C 1
ATOM 7524 O O . GLY A 1 1062 ? 14.865 10.497 16.558 1.00 86.81 1062 GLY A O 1
ATOM 7525 N N . GLU A 1 1063 ? 13.352 10.466 14.909 1.00 88.62 1063 GLU A N 1
ATOM 7526 C CA . GLU A 1 1063 ? 12.175 10.381 15.779 1.00 88.62 1063 GLU A CA 1
ATOM 7527 C C . GLU A 1 1063 ? 11.670 8.945 15.884 1.00 88.62 1063 GLU A C 1
ATOM 7529 O O . GLU A 1 1063 ? 11.677 8.197 14.902 1.00 88.62 1063 GLU A O 1
ATOM 7534 N N . GLY A 1 1064 ? 11.173 8.580 17.064 1.00 90.06 1064 GLY A N 1
ATOM 7535 C CA . GLY A 1 1064 ? 10.494 7.318 17.296 1.00 90.06 1064 GLY A CA 1
ATOM 7536 C C . GLY A 1 1064 ? 9.346 7.420 18.295 1.00 90.06 1064 GLY A C 1
ATOM 7537 O O . GLY A 1 1064 ? 9.206 8.397 19.037 1.00 90.06 1064 GLY A O 1
ATOM 7538 N N . SER A 1 1065 ? 8.481 6.410 18.272 1.00 91.25 1065 SER A N 1
ATOM 7539 C CA . SER A 1 1065 ? 7.349 6.301 19.182 1.00 91.25 1065 SER A CA 1
ATOM 7540 C C . SER A 1 1065 ? 7.003 4.852 19.509 1.00 91.25 1065 SER A C 1
ATOM 7542 O O . SER A 1 1065 ? 7.243 3.958 18.697 1.00 91.25 1065 SER A O 1
ATOM 7544 N N . VAL A 1 1066 ? 6.430 4.616 20.688 1.00 93.50 1066 VAL A N 1
ATOM 7545 C CA . VAL A 1 1066 ? 5.808 3.336 21.060 1.00 93.50 1066 VAL A CA 1
ATOM 7546 C C . VAL A 1 1066 ? 4.456 3.586 21.723 1.00 93.50 1066 VAL A C 1
ATOM 7548 O O . VAL A 1 1066 ? 4.324 4.498 22.544 1.00 93.50 1066 VAL A O 1
ATOM 7551 N N . LEU A 1 1067 ? 3.455 2.783 21.361 1.00 90.62 1067 LEU A N 1
ATOM 7552 C CA . LEU A 1 1067 ? 2.097 2.854 21.898 1.00 90.62 1067 LEU A CA 1
ATOM 7553 C C . LEU A 1 1067 ? 1.727 1.562 22.631 1.00 90.62 1067 LEU A C 1
ATOM 7555 O O . LEU A 1 1067 ? 2.097 0.467 22.207 1.00 90.62 1067 LEU A O 1
ATOM 7559 N N . PHE A 1 1068 ? 0.959 1.679 23.711 1.00 92.44 1068 PHE A N 1
ATOM 7560 C CA . PHE A 1 1068 ? 0.332 0.539 24.380 1.00 92.44 1068 PHE A CA 1
ATOM 7561 C C . PHE A 1 1068 ? -1.002 0.921 25.024 1.00 92.44 1068 PHE A C 1
ATOM 7563 O O . PHE A 1 1068 ? -1.288 2.104 25.226 1.00 92.44 1068 PHE A O 1
ATOM 7570 N N . ALA A 1 1069 ? -1.805 -0.091 25.351 1.00 89.00 1069 ALA A N 1
ATOM 7571 C CA . ALA A 1 1069 ? -3.068 0.054 26.062 1.00 89.00 1069 ALA A CA 1
ATOM 7572 C C . ALA A 1 1069 ? -3.166 -0.920 27.246 1.00 89.00 1069 ALA A C 1
ATOM 7574 O O . ALA A 1 1069 ? -2.607 -2.016 27.188 1.00 89.00 1069 ALA A O 1
ATOM 7575 N N . VAL A 1 1070 ? -3.866 -0.525 28.310 1.00 91.12 1070 VAL A N 1
ATOM 7576 C CA . VAL A 1 1070 ? -4.154 -1.359 29.490 1.00 91.12 1070 VAL A CA 1
ATOM 7577 C C . VAL A 1 1070 ? -5.399 -0.840 30.213 1.00 91.12 1070 VAL A C 1
ATOM 7579 O O . VAL A 1 1070 ? -5.575 0.367 30.345 1.00 91.12 1070 VAL A O 1
ATOM 7582 N N . GLU A 1 1071 ? -6.277 -1.718 30.688 1.00 90.56 1071 GLU A N 1
ATOM 7583 C CA . GLU A 1 1071 ? -7.475 -1.298 31.428 1.00 90.56 1071 GLU A CA 1
ATOM 7584 C C . GLU A 1 1071 ? -7.171 -1.026 32.911 1.00 90.56 1071 GLU A C 1
ATOM 7586 O O . GLU A 1 1071 ? -6.362 -1.732 33.534 1.00 90.56 1071 GLU A O 1
ATOM 7591 N N . PRO A 1 1072 ? -7.831 -0.025 33.520 1.00 93.69 1072 PRO A N 1
ATOM 7592 C CA . PRO A 1 1072 ? -7.926 0.063 34.968 1.00 93.69 1072 PRO A CA 1
ATOM 7593 C C . PRO A 1 1072 ? -8.584 -1.197 35.537 1.00 93.69 1072 PRO A C 1
ATOM 7595 O O . PRO A 1 1072 ? -9.442 -1.813 34.907 1.00 93.69 1072 PRO A O 1
ATOM 7598 N N . LYS A 1 1073 ? -8.234 -1.576 36.766 1.00 92.06 1073 LYS A N 1
ATOM 7599 C CA . LYS A 1 1073 ? -8.968 -2.646 37.442 1.00 92.06 1073 LYS A CA 1
ATOM 7600 C C . LYS A 1 1073 ? -10.440 -2.259 37.627 1.00 92.06 1073 LYS A C 1
ATOM 7602 O O . LYS A 1 1073 ? -10.746 -1.096 37.902 1.00 92.06 1073 LYS A O 1
ATOM 7607 N N . PRO A 1 1074 ? -11.359 -3.234 37.569 1.00 86.38 1074 PRO A N 1
ATOM 7608 C CA . PRO A 1 1074 ? -12.771 -2.961 37.777 1.00 86.38 1074 PRO A CA 1
ATOM 7609 C C . PRO A 1 1074 ? -13.033 -2.412 39.188 1.00 86.38 1074 PRO A C 1
ATOM 7611 O O . PRO A 1 1074 ? -12.382 -2.802 40.159 1.00 86.38 1074 PRO A O 1
ATOM 7614 N N . ALA A 1 1075 ? -14.045 -1.547 39.297 1.00 84.75 1075 ALA A N 1
ATOM 7615 C CA . ALA A 1 1075 ? -14.547 -0.978 40.553 1.00 84.75 1075 ALA A CA 1
ATOM 7616 C C . ALA A 1 1075 ? -13.557 -0.098 41.347 1.00 84.75 1075 ALA A C 1
ATOM 7618 O O . ALA A 1 1075 ? -13.690 0.036 42.567 1.00 84.75 1075 ALA A O 1
ATOM 7619 N N . LEU A 1 1076 ? -12.592 0.543 40.678 1.00 91.94 1076 LEU A N 1
ATOM 7620 C CA . LEU A 1 1076 ? -11.827 1.628 41.298 1.00 91.94 1076 LEU A CA 1
ATOM 7621 C C . LEU A 1 1076 ? -12.764 2.790 41.705 1.00 91.94 1076 LEU A C 1
ATOM 7623 O O . LEU A 1 1076 ? -13.639 3.160 40.917 1.00 91.94 1076 LEU A O 1
ATOM 7627 N N . PRO A 1 1077 ? -12.610 3.378 42.907 1.00 93.56 1077 PRO A N 1
ATOM 7628 C CA . PRO A 1 1077 ? -13.412 4.528 43.329 1.00 93.56 1077 PRO A CA 1
ATOM 7629 C C . PRO A 1 1077 ? -13.182 5.769 42.452 1.00 93.56 1077 PRO A C 1
ATOM 7631 O O . PRO A 1 1077 ? -12.045 6.017 42.034 1.00 93.56 1077 PRO A O 1
ATOM 7634 N N . THR A 1 1078 ? -14.223 6.589 42.252 1.00 93.38 1078 THR A N 1
ATOM 7635 C CA . THR A 1 1078 ? -14.082 7.935 41.666 1.00 93.38 1078 THR A CA 1
ATOM 7636 C C . THR A 1 1078 ? -13.045 8.755 42.441 1.00 93.38 1078 THR A C 1
ATOM 7638 O O . THR A 1 1078 ? -12.978 8.700 43.669 1.00 93.38 1078 THR A O 1
ATOM 7641 N N . GLY A 1 1079 ? -12.189 9.474 41.713 1.00 92.06 1079 GLY A N 1
ATOM 7642 C CA . GLY A 1 1079 ? -11.061 10.236 42.251 1.00 92.06 1079 GLY A CA 1
ATOM 7643 C C . GLY A 1 1079 ? -9.746 9.453 42.369 1.00 92.06 1079 GLY A C 1
ATOM 7644 O O . GLY A 1 1079 ? -8.732 10.039 42.748 1.00 92.06 1079 GLY A O 1
ATOM 7645 N N . THR A 1 1080 ? -9.718 8.153 42.044 1.00 95.56 1080 THR A N 1
ATOM 7646 C CA . THR A 1 1080 ? -8.465 7.372 42.023 1.00 95.56 1080 THR A CA 1
ATOM 7647 C C . THR A 1 1080 ? -7.534 7.889 40.926 1.00 95.56 1080 THR A C 1
ATOM 7649 O O . THR A 1 1080 ? -7.909 7.897 39.759 1.00 95.56 1080 THR A O 1
ATOM 7652 N N . GLU A 1 1081 ? -6.309 8.284 41.276 1.00 94.88 1081 GLU A N 1
ATOM 7653 C CA . GLU A 1 1081 ? -5.313 8.742 40.302 1.00 94.88 1081 GLU A CA 1
ATOM 7654 C C . GLU A 1 1081 ? -4.445 7.581 39.800 1.00 94.88 1081 GLU A C 1
ATOM 7656 O O . GLU A 1 1081 ? -3.817 6.881 40.594 1.00 94.88 1081 GLU A O 1
ATOM 7661 N N . ILE A 1 1082 ? -4.331 7.440 38.481 1.00 95.06 1082 ILE A N 1
ATOM 7662 C CA . ILE A 1 1082 ? -3.392 6.539 37.812 1.00 95.06 1082 ILE A CA 1
ATOM 7663 C C . ILE A 1 1082 ? -2.281 7.394 37.202 1.00 95.06 1082 ILE A C 1
ATOM 7665 O O . ILE A 1 1082 ? -2.526 8.242 36.341 1.00 95.06 1082 ILE A O 1
ATOM 7669 N N . ARG A 1 1083 ? -1.052 7.190 37.681 1.00 94.62 1083 ARG A N 1
ATOM 7670 C CA . ARG A 1 1083 ? 0.149 7.920 37.253 1.00 94.62 1083 ARG A CA 1
ATOM 7671 C C . ARG A 1 1083 ? 1.042 6.995 36.444 1.00 94.62 1083 ARG A C 1
ATOM 7673 O O . ARG A 1 1083 ? 1.262 5.856 36.848 1.00 94.62 1083 ARG A O 1
ATOM 7680 N N . ASN A 1 1084 ? 1.576 7.477 35.328 1.00 95.25 1084 ASN A N 1
ATOM 7681 C CA . ASN A 1 1084 ? 2.411 6.660 34.459 1.00 95.25 1084 ASN A CA 1
ATOM 7682 C C . ASN A 1 1084 ? 3.551 7.482 33.841 1.00 95.25 1084 ASN A C 1
ATOM 7684 O O . ASN A 1 1084 ? 3.335 8.583 33.335 1.00 95.25 1084 ASN A O 1
ATOM 7688 N N . GLN A 1 1085 ? 4.773 6.952 33.895 1.00 95.06 1085 GLN A N 1
ATOM 7689 C CA . GLN A 1 1085 ? 5.995 7.615 33.439 1.00 95.06 1085 GLN A CA 1
ATOM 7690 C C . GLN A 1 1085 ? 6.889 6.587 32.746 1.00 95.06 1085 GLN A C 1
ATOM 7692 O O . GLN A 1 1085 ? 7.113 5.500 33.280 1.00 95.06 1085 GLN A O 1
ATOM 7697 N N . ALA A 1 1086 ? 7.415 6.952 31.578 1.00 96.38 1086 ALA A N 1
ATOM 7698 C CA . ALA A 1 1086 ? 8.346 6.124 30.830 1.00 96.38 1086 ALA A CA 1
ATOM 7699 C C . ALA A 1 1086 ? 9.780 6.641 30.985 1.00 96.38 1086 ALA A C 1
ATOM 7701 O O . ALA A 1 1086 ? 10.024 7.791 31.358 1.00 96.38 1086 ALA A O 1
ATOM 7702 N N . ARG A 1 1087 ? 10.738 5.784 30.653 1.00 95.81 1087 ARG A N 1
ATOM 7703 C CA . ARG A 1 1087 ? 12.168 6.076 30.652 1.00 95.81 1087 ARG A CA 1
ATOM 7704 C C . ARG A 1 1087 ? 12.775 5.634 29.333 1.00 95.81 1087 ARG A C 1
ATOM 7706 O O . ARG A 1 1087 ? 12.501 4.531 28.878 1.00 95.81 1087 ARG A O 1
ATOM 7713 N N . VAL A 1 1088 ? 13.620 6.476 28.746 1.00 95.56 1088 VAL A N 1
ATOM 7714 C CA . VAL A 1 1088 ? 14.300 6.219 27.471 1.00 95.56 1088 VAL A CA 1
ATOM 7715 C C . VAL A 1 1088 ? 15.811 6.270 27.676 1.00 95.56 1088 VAL A C 1
ATOM 7717 O O . VAL A 1 1088 ? 16.330 7.189 28.310 1.00 95.56 1088 VAL A O 1
ATOM 7720 N N . VAL A 1 1089 ? 16.525 5.284 27.141 1.00 95.31 1089 VAL A N 1
ATOM 7721 C CA . VAL A 1 1089 ? 17.987 5.181 27.170 1.00 95.31 1089 VAL A CA 1
ATOM 7722 C C . VAL A 1 1089 ? 18.490 5.025 25.739 1.00 95.31 1089 VAL A C 1
ATOM 7724 O O . VAL A 1 1089 ? 18.029 4.139 25.027 1.00 95.31 1089 VAL A O 1
ATOM 7727 N N . PHE A 1 1090 ? 19.438 5.871 25.335 1.00 93.94 1090 PHE A N 1
ATOM 7728 C CA . PHE A 1 1090 ? 20.148 5.759 24.058 1.00 93.94 1090 PHE A CA 1
ATOM 7729 C C . PHE A 1 1090 ? 21.547 5.200 24.319 1.00 93.94 1090 PHE A C 1
ATOM 7731 O O . PHE A 1 1090 ? 22.335 5.833 25.026 1.00 93.94 1090 PHE A O 1
ATOM 7738 N N . ASP A 1 1091 ? 21.850 4.029 23.772 1.00 92.38 1091 ASP A N 1
ATOM 7739 C CA . ASP A 1 1091 ? 23.097 3.289 23.963 1.00 92.38 1091 ASP A CA 1
ATOM 7740 C C . ASP A 1 1091 ? 23.472 3.162 25.455 1.00 92.38 1091 ASP A C 1
ATOM 7742 O O . ASP A 1 1091 ? 22.793 2.506 26.243 1.00 92.38 1091 ASP A O 1
ATOM 7746 N N . VAL A 1 1092 ? 24.556 3.827 25.864 1.00 88.75 1092 VAL A N 1
ATOM 7747 C CA . VAL A 1 1092 ? 25.088 3.847 27.237 1.00 88.75 1092 VAL A CA 1
ATOM 7748 C C . VAL A 1 1092 ? 24.868 5.193 27.940 1.00 88.75 1092 VAL A C 1
ATOM 7750 O O . VAL A 1 1092 ? 25.469 5.456 28.986 1.00 88.75 1092 VAL A O 1
ATOM 7753 N N . ASN A 1 1093 ? 24.046 6.075 27.363 1.00 90.12 1093 ASN A N 1
ATOM 7754 C CA . ASN A 1 1093 ? 23.779 7.397 27.922 1.00 90.12 1093 ASN A CA 1
ATOM 7755 C C . ASN A 1 1093 ? 22.952 7.311 29.218 1.00 90.12 1093 ASN A C 1
ATOM 7757 O O . ASN A 1 1093 ? 22.253 6.324 29.458 1.00 90.12 1093 ASN A O 1
ATOM 7761 N N . PRO A 1 1094 ? 22.995 8.351 30.075 1.00 91.31 1094 PRO A N 1
ATOM 7762 C CA . PRO A 1 1094 ? 22.100 8.439 31.221 1.00 91.31 1094 PRO A CA 1
ATOM 7763 C C . PRO A 1 1094 ? 20.626 8.339 30.791 1.00 91.31 1094 PRO A C 1
ATOM 7765 O O . PRO A 1 1094 ? 20.259 8.948 29.783 1.00 91.31 1094 PRO A O 1
ATOM 7768 N N . PRO A 1 1095 ? 19.774 7.626 31.549 1.00 91.94 1095 PRO A N 1
ATOM 7769 C CA . PRO A 1 1095 ? 18.355 7.550 31.238 1.00 91.94 1095 PRO A CA 1
ATOM 7770 C C . PRO A 1 1095 ? 17.673 8.916 31.282 1.00 91.94 1095 PRO A C 1
ATOM 7772 O O . PRO A 1 1095 ? 17.963 9.729 32.163 1.00 91.94 1095 PRO A O 1
ATOM 7775 N N . ILE A 1 1096 ? 16.734 9.124 30.364 1.00 91.19 1096 ILE A N 1
ATOM 7776 C CA . ILE A 1 1096 ? 15.882 10.308 30.289 1.00 91.19 1096 ILE A CA 1
ATOM 7777 C C . ILE A 1 1096 ? 14.463 9.869 30.650 1.00 91.19 1096 ILE A C 1
ATOM 7779 O O . ILE A 1 1096 ? 13.871 9.035 29.962 1.00 91.19 1096 ILE A O 1
ATOM 7783 N N . ASP A 1 1097 ? 13.927 10.404 31.743 1.00 92.75 1097 ASP A N 1
ATOM 7784 C CA . ASP A 1 1097 ? 12.546 10.156 32.159 1.00 92.75 1097 ASP A CA 1
ATOM 7785 C C . ASP A 1 1097 ? 11.606 11.079 31.380 1.00 92.75 1097 ASP A C 1
ATOM 7787 O O . ASP A 1 1097 ? 11.921 12.251 31.184 1.00 92.75 1097 ASP A O 1
ATOM 7791 N N . THR A 1 1098 ? 10.466 10.569 30.921 1.00 91.75 1098 THR A N 1
ATOM 7792 C CA . THR A 1 1098 ? 9.419 11.414 30.335 1.00 91.75 1098 THR A CA 1
ATOM 7793 C C . THR A 1 1098 ? 8.735 12.233 31.430 1.00 91.75 1098 THR A C 1
ATOM 7795 O O . THR A 1 1098 ? 8.826 11.891 32.614 1.00 91.75 1098 THR A O 1
ATOM 7798 N N . PRO A 1 1099 ? 7.940 13.256 31.087 1.00 88.94 1099 PRO A N 1
ATOM 7799 C CA . PRO A 1 1099 ? 6.939 13.779 32.011 1.00 88.94 1099 PRO A CA 1
ATOM 7800 C C . PRO A 1 1099 ? 6.001 12.667 32.527 1.00 88.94 1099 PRO A C 1
ATOM 7802 O O . PRO A 1 1099 ? 5.719 11.700 31.813 1.00 88.94 1099 PRO A O 1
ATOM 7805 N N . GLU A 1 1100 ? 5.530 12.796 33.771 1.00 90.38 1100 GLU A N 1
ATOM 7806 C CA . GLU A 1 1100 ? 4.491 11.922 34.340 1.00 90.38 1100 GLU A CA 1
ATOM 7807 C C . GLU A 1 1100 ? 3.134 12.273 33.715 1.00 90.38 1100 GLU A C 1
ATOM 7809 O O . GLU A 1 1100 ? 2.708 13.429 33.758 1.00 90.38 1100 GLU A O 1
ATOM 7814 N N . TRP A 1 1101 ? 2.436 11.270 33.182 1.00 91.44 1101 TRP A N 1
ATOM 7815 C CA . TRP A 1 1101 ? 1.042 11.389 32.770 1.00 91.44 1101 TRP A CA 1
ATOM 7816 C C . TRP A 1 1101 ? 0.104 10.960 33.900 1.00 91.44 1101 TRP A C 1
ATOM 7818 O O . TRP A 1 1101 ? 0.356 9.959 34.573 1.00 91.44 1101 TRP A O 1
ATOM 7828 N N . ARG A 1 1102 ? -0.994 11.696 34.094 1.00 91.81 1102 ARG A N 1
ATOM 7829 C CA . ARG A 1 1102 ? -2.004 11.443 35.130 1.00 91.81 1102 ARG A CA 1
ATOM 7830 C C . ARG A 1 1102 ? -3.380 11.289 34.501 1.00 91.81 1102 ARG A C 1
ATOM 7832 O O . ARG A 1 1102 ? -3.799 12.177 33.764 1.00 91.81 1102 ARG A O 1
ATOM 7839 N N . ASN A 1 1103 ? -4.078 10.225 34.883 1.00 92.25 1103 ASN A N 1
ATOM 7840 C CA . ASN A 1 1103 ? -5.506 10.016 34.664 1.00 92.25 1103 ASN A CA 1
ATOM 7841 C C . ASN A 1 1103 ? -6.228 9.873 36.003 1.00 92.25 1103 ASN A C 1
ATOM 7843 O O . ASN A 1 1103 ? -5.641 9.379 36.964 1.00 92.25 1103 ASN A O 1
ATOM 7847 N N . THR A 1 1104 ? -7.495 10.279 36.065 1.00 93.31 1104 THR A N 1
ATOM 7848 C CA . THR A 1 1104 ? -8.319 10.162 37.279 1.00 93.31 1104 THR A CA 1
ATOM 7849 C C . THR A 1 1104 ? -9.547 9.312 36.973 1.00 93.31 1104 THR A C 1
ATOM 7851 O O . THR A 1 1104 ? -10.222 9.559 35.984 1.00 93.31 1104 THR A O 1
ATOM 7854 N N . ILE A 1 1105 ? -9.855 8.302 37.780 1.00 93.38 1105 ILE A N 1
ATOM 7855 C CA . ILE A 1 1105 ? -11.039 7.465 37.560 1.00 93.38 1105 ILE A CA 1
ATOM 7856 C C . ILE A 1 1105 ? -12.305 8.229 37.937 1.00 93.38 1105 ILE A C 1
ATOM 7858 O O . ILE A 1 1105 ? -12.351 8.864 38.991 1.00 93.38 1105 ILE A O 1
ATOM 7862 N N . ASP A 1 1106 ? -13.342 8.098 37.115 1.00 90.81 1106 ASP A N 1
ATOM 7863 C CA . ASP A 1 1106 ? -14.707 8.462 37.457 1.00 90.81 1106 ASP A CA 1
ATOM 7864 C C . ASP A 1 1106 ? -15.712 7.378 37.038 1.00 90.81 1106 ASP A C 1
ATOM 7866 O O . ASP A 1 1106 ? -15.995 7.168 35.861 1.00 90.81 1106 ASP A O 1
ATOM 7870 N N . ASN A 1 1107 ? -16.240 6.677 38.039 1.00 90.25 1107 ASN A N 1
ATOM 7871 C CA . ASN A 1 1107 ? -17.222 5.602 37.906 1.00 90.25 1107 ASN A CA 1
ATOM 7872 C C . ASN A 1 1107 ? -18.559 5.946 38.589 1.00 90.25 1107 ASN A C 1
ATOM 7874 O O . ASN A 1 1107 ? -19.418 5.071 38.732 1.00 90.25 1107 ASN A O 1
ATOM 7878 N N . SER A 1 1108 ? -18.715 7.172 39.092 1.00 90.12 1108 SER A N 1
ATOM 7879 C CA . SER A 1 1108 ? -19.885 7.591 39.861 1.00 90.12 1108 SER A CA 1
ATOM 7880 C C . SER A 1 1108 ? -20.890 8.248 38.919 1.00 90.12 1108 SER A C 1
ATOM 7882 O O . SER A 1 1108 ? -20.557 9.246 38.300 1.00 90.12 1108 SER A O 1
ATOM 7884 N N . PRO A 1 1109 ? -22.139 7.757 38.822 1.00 89.31 1109 PRO A N 1
ATOM 7885 C CA . PRO A 1 1109 ? -23.163 8.455 38.059 1.00 89.31 1109 PRO A CA 1
ATOM 7886 C C . PRO A 1 1109 ? -23.456 9.852 38.626 1.00 89.31 1109 PRO A C 1
ATOM 7888 O O . PRO A 1 1109 ? -23.506 10.012 39.857 1.00 89.31 1109 PRO A O 1
ATOM 7891 N N . PRO A 1 1110 ? -23.768 10.835 37.764 1.00 91.38 1110 PRO A N 1
ATOM 7892 C CA . PRO A 1 1110 ? -24.200 12.150 38.208 1.00 91.38 1110 PRO A CA 1
ATOM 7893 C C . PRO A 1 1110 ? -25.582 12.078 38.871 1.00 91.38 1110 PRO A C 1
ATOM 7895 O O . PRO A 1 1110 ? -26.305 11.082 38.789 1.00 91.38 1110 PRO A O 1
ATOM 7898 N N . ARG A 1 1111 ? -25.979 13.179 39.514 1.00 92.44 1111 ARG A N 1
ATOM 7899 C CA . ARG A 1 1111 ? -27.340 13.387 40.030 1.00 92.44 1111 ARG A CA 1
ATOM 7900 C C . ARG A 1 1111 ? -27.956 14.636 39.432 1.00 92.44 1111 ARG A C 1
ATOM 7902 O O . ARG A 1 1111 ? -27.269 15.653 39.333 1.00 92.44 1111 ARG A O 1
ATOM 7909 N N . SER A 1 1112 ? -29.248 14.596 39.122 1.00 93.69 1112 SER A N 1
ATOM 7910 C CA . SER A 1 1112 ? -29.994 15.761 38.646 1.00 93.69 1112 SER A CA 1
ATOM 7911 C C . SER A 1 1112 ? -31.389 15.870 39.242 1.00 93.69 1112 SER A C 1
ATOM 7913 O O . SER A 1 1112 ? -31.982 14.889 39.687 1.00 93.69 1112 SER A O 1
ATOM 7915 N N . HIS A 1 1113 ? -31.929 17.087 39.252 1.00 93.00 1113 HIS A N 1
ATOM 7916 C CA . HIS A 1 1113 ? -33.346 17.283 39.515 1.00 93.00 1113 HIS A CA 1
ATOM 7917 C C . HIS A 1 1113 ? -33.915 18.538 38.852 1.00 93.00 1113 HIS A C 1
ATOM 7919 O O . HIS A 1 1113 ? -33.241 19.561 38.714 1.00 93.00 1113 HIS A O 1
ATOM 7925 N N . VAL A 1 1114 ? -35.201 18.471 38.504 1.00 94.94 1114 VAL A N 1
ATOM 7926 C CA . VAL A 1 1114 ? -36.011 19.642 38.148 1.00 94.94 1114 VAL A CA 1
ATOM 7927 C C . VAL A 1 1114 ? -36.375 20.405 39.422 1.00 94.94 1114 VAL A C 1
ATOM 7929 O O . VAL A 1 1114 ? -36.832 19.813 40.402 1.00 94.94 1114 VAL A O 1
ATOM 7932 N N . LEU A 1 1115 ? -36.173 21.724 39.416 1.00 94.88 1115 LEU A N 1
ATOM 7933 C CA . LEU A 1 1115 ? -36.484 22.585 40.553 1.00 94.88 1115 LEU A CA 1
ATOM 7934 C C . LEU A 1 1115 ? -38.004 22.627 40.814 1.00 94.88 1115 LEU A C 1
ATOM 7936 O O . LEU A 1 1115 ? -38.787 22.593 39.860 1.00 94.88 1115 LEU A O 1
ATOM 7940 N N . PRO A 1 1116 ? -38.444 22.746 42.083 1.00 93.00 1116 PRO A N 1
ATOM 7941 C CA . PRO A 1 1116 ? -39.863 22.750 42.428 1.00 93.00 1116 PRO A CA 1
ATOM 7942 C C . PRO A 1 1116 ? -40.663 23.841 41.709 1.00 93.00 1116 PRO A C 1
ATOM 7944 O O . PRO A 1 1116 ? -40.223 24.987 41.596 1.00 93.00 1116 PRO A O 1
ATOM 7947 N N . LEU A 1 1117 ? -41.886 23.499 41.300 1.00 92.62 1117 LEU A N 1
ATOM 7948 C CA . LEU A 1 1117 ? -42.846 24.423 40.701 1.00 92.62 1117 LEU A CA 1
ATOM 7949 C C . LEU A 1 1117 ? -43.996 24.733 41.674 1.00 92.62 1117 LEU A C 1
ATOM 7951 O O . LEU A 1 1117 ? -44.319 23.923 42.543 1.00 92.62 1117 LEU A O 1
ATOM 7955 N N . PRO A 1 1118 ? -44.665 25.889 41.524 1.00 90.88 1118 PRO A N 1
ATOM 7956 C CA . PRO A 1 1118 ? -45.978 26.112 42.116 1.00 90.88 1118 PRO A CA 1
ATOM 7957 C C . PRO A 1 1118 ? -46.978 25.021 41.707 1.00 90.88 1118 PRO A C 1
ATOM 7959 O O . PRO A 1 1118 ? -47.060 24.669 40.532 1.00 90.88 1118 PRO A O 1
ATOM 7962 N N . ALA A 1 1119 ? -47.812 24.566 42.648 1.00 87.06 1119 ALA A N 1
ATOM 7963 C CA . ALA A 1 1119 ? -48.821 23.523 42.410 1.00 87.06 1119 ALA A CA 1
ATOM 7964 C C . ALA A 1 1119 ? -49.846 23.879 41.306 1.00 87.06 1119 ALA A C 1
ATOM 7966 O O . ALA A 1 1119 ? -50.465 23.000 40.703 1.00 87.06 1119 ALA A O 1
ATOM 7967 N N . THR A 1 1120 ? -50.020 25.172 41.025 1.00 86.12 1120 THR A N 1
ATOM 7968 C CA . THR A 1 1120 ? -50.892 25.703 39.971 1.00 86.12 1120 THR A CA 1
ATOM 7969 C C . THR A 1 1120 ? -50.201 26.834 39.218 1.00 86.12 1120 THR A C 1
ATOM 7971 O O . THR A 1 1120 ? -49.614 27.707 39.859 1.00 86.12 1120 THR A O 1
ATOM 7974 N N . GLN A 1 1121 ? -50.338 26.868 37.893 1.00 86.75 1121 GLN A N 1
ATOM 7975 C CA . GLN A 1 1121 ? -49.815 27.921 37.019 1.00 86.75 1121 GLN A CA 1
ATOM 7976 C C . GLN A 1 1121 ? -50.961 28.594 36.244 1.00 86.75 1121 GLN A C 1
ATOM 7978 O O . GLN A 1 1121 ? -51.772 27.887 35.636 1.00 86.75 1121 GLN A O 1
ATOM 7983 N N . PRO A 1 1122 ? -51.051 29.937 36.259 1.00 77.88 1122 PRO A N 1
ATOM 7984 C CA . PRO A 1 1122 ? -52.072 30.680 35.520 1.00 77.88 1122 PRO A CA 1
ATOM 7985 C C . PRO A 1 1122 ? -51.712 30.898 34.041 1.00 77.88 1122 PRO A C 1
ATOM 7987 O O . PRO A 1 1122 ? -52.602 31.136 33.227 1.00 77.88 1122 PRO A O 1
ATOM 7990 N N . ASP A 1 1123 ? -50.424 30.811 33.694 1.00 81.56 1123 ASP A N 1
ATOM 7991 C CA . ASP A 1 1123 ? -49.905 30.904 32.326 1.00 81.56 1123 ASP A CA 1
ATOM 7992 C C . ASP A 1 1123 ? -49.614 29.489 31.794 1.00 81.56 1123 ASP A C 1
ATOM 7994 O O . ASP A 1 1123 ? -48.947 28.707 32.481 1.00 81.56 1123 ASP A O 1
ATOM 7998 N N . PRO A 1 1124 ? -50.088 29.120 30.589 1.00 83.12 1124 PRO A N 1
ATOM 7999 C CA . PRO A 1 1124 ? -49.712 27.860 29.957 1.00 83.12 1124 PRO A CA 1
ATOM 8000 C C . PRO A 1 1124 ? -48.212 27.748 29.626 1.00 83.12 1124 PRO A C 1
ATOM 8002 O O . PRO A 1 1124 ? -47.759 26.635 29.382 1.00 83.12 1124 PRO A O 1
ATOM 8005 N N . HIS A 1 1125 ? -47.434 28.834 29.617 1.00 88.44 1125 HIS A N 1
ATOM 8006 C CA . HIS A 1 1125 ? -45.981 28.814 29.407 1.00 88.44 1125 HIS A CA 1
ATOM 8007 C C . HIS A 1 1125 ? -45.236 28.746 30.745 1.00 88.44 1125 HIS A C 1
ATOM 8009 O O . HIS A 1 1125 ? -44.956 29.757 31.386 1.00 88.44 1125 HIS A O 1
ATOM 8015 N N . VAL A 1 1126 ? -44.880 27.536 31.162 1.00 89.75 1126 VAL A N 1
ATOM 8016 C CA . VAL A 1 1126 ? -44.164 27.278 32.413 1.00 89.75 1126 VAL A CA 1
ATOM 8017 C C . VAL A 1 1126 ? -42.661 27.309 32.160 1.00 89.75 1126 VAL A C 1
ATOM 8019 O O . VAL A 1 1126 ? -42.156 26.564 31.320 1.00 89.75 1126 VAL A O 1
ATOM 8022 N N . GLN A 1 1127 ? -41.930 28.139 32.905 1.00 92.12 1127 GLN A N 1
ATOM 8023 C CA . GLN A 1 1127 ? -40.470 28.059 32.918 1.00 92.12 1127 GLN A CA 1
ATOM 8024 C C . GLN A 1 1127 ? -40.006 26.930 33.830 1.00 92.12 1127 GLN A C 1
ATOM 8026 O O . GLN A 1 1127 ? -40.299 26.923 35.025 1.00 92.12 1127 GLN A O 1
ATOM 8031 N N . LEU A 1 1128 ? -39.272 25.987 33.248 1.00 95.19 1128 LEU A N 1
ATOM 8032 C CA . LEU A 1 1128 ? -38.623 24.897 33.955 1.00 95.19 1128 LEU A CA 1
ATOM 8033 C C . LEU A 1 1128 ? -37.154 25.235 34.159 1.00 95.19 1128 LEU A C 1
ATOM 8035 O O . LEU A 1 1128 ? -36.501 25.762 33.259 1.00 95.19 1128 LEU A O 1
ATOM 8039 N N . HIS A 1 1129 ? -36.640 24.861 35.322 1.00 94.62 1129 HIS A N 1
ATOM 8040 C CA . HIS A 1 1129 ? -35.229 24.931 35.664 1.00 94.62 1129 HIS A CA 1
ATOM 8041 C C . HIS A 1 1129 ? -34.805 23.592 36.254 1.00 94.62 1129 HIS A C 1
ATOM 8043 O O . HIS A 1 1129 ? -35.593 22.953 36.950 1.00 94.62 1129 HIS A O 1
ATOM 8049 N N . TRP A 1 1130 ? -33.576 23.171 35.997 1.00 95.12 1130 TRP A N 1
ATOM 8050 C CA . TRP A 1 1130 ? -32.996 21.970 36.587 1.00 95.12 1130 TRP A CA 1
ATOM 8051 C C . TRP A 1 1130 ? -31.521 22.189 36.883 1.00 95.12 1130 TRP A C 1
ATOM 8053 O O . TRP A 1 1130 ? -30.860 23.033 36.275 1.00 95.12 1130 TRP A O 1
ATOM 8063 N N . GLU A 1 1131 ? -31.010 21.415 37.826 1.00 94.25 1131 GLU A N 1
ATOM 8064 C CA . GLU A 1 1131 ? -29.602 21.416 38.189 1.00 94.25 1131 GLU A CA 1
ATOM 8065 C C . GLU A 1 1131 ? -29.102 19.994 38.410 1.00 94.25 1131 GLU A C 1
ATOM 8067 O O . GLU A 1 1131 ? -29.875 19.054 38.608 1.00 94.25 1131 GLU A O 1
ATOM 8072 N N . GLY A 1 1132 ? -27.785 19.843 38.364 1.00 91.62 1132 GLY A N 1
ATOM 8073 C CA . GLY A 1 1132 ? -27.122 18.576 38.583 1.00 91.62 1132 GLY A CA 1
ATOM 8074 C C . GLY A 1 1132 ? -25.748 18.758 39.190 1.00 91.62 1132 GLY A C 1
ATOM 8075 O O . GLY A 1 1132 ? -25.136 19.826 39.125 1.00 91.62 1132 GLY A O 1
ATOM 8076 N N . SER A 1 1133 ? -25.293 17.690 39.819 1.00 91.31 1133 SER A N 1
ATOM 8077 C CA . SER A 1 1133 ? -24.018 17.611 40.512 1.00 91.31 1133 SER A CA 1
ATOM 8078 C C . SER A 1 1133 ? -23.357 16.291 40.182 1.00 91.31 1133 SER A C 1
ATOM 8080 O O . SER A 1 1133 ? -24.045 15.274 40.075 1.00 91.31 1133 SER A O 1
ATOM 8082 N N . ASP A 1 1134 ? -22.038 16.308 40.129 1.00 90.44 1134 ASP A N 1
ATOM 8083 C CA . ASP A 1 1134 ? -21.236 15.118 39.933 1.00 90.44 1134 ASP A CA 1
ATOM 8084 C C . ASP A 1 1134 ? -19.998 15.155 40.843 1.00 90.44 1134 ASP A C 1
ATOM 8086 O O . ASP A 1 1134 ? -19.520 16.236 41.200 1.00 90.44 1134 ASP A O 1
ATOM 8090 N N . GLU A 1 1135 ? -19.550 13.981 41.288 1.00 88.94 1135 GLU A N 1
ATOM 8091 C CA . GLU A 1 1135 ? -18.373 13.829 42.153 1.00 88.94 1135 GLU A CA 1
ATOM 8092 C C . GLU A 1 1135 ? -17.065 13.859 41.350 1.00 88.94 1135 GLU A C 1
ATOM 8094 O O . GLU A 1 1135 ? -16.047 14.305 41.883 1.00 88.94 1135 GLU A O 1
ATOM 8099 N N . GLY A 1 1136 ? -17.091 13.404 40.095 1.00 87.12 1136 GLY A N 1
ATOM 8100 C CA . GLY A 1 1136 ? -15.917 13.262 39.248 1.00 87.12 1136 GLY A CA 1
ATOM 8101 C C . GLY A 1 1136 ? -15.833 14.312 38.145 1.00 87.12 1136 GLY A C 1
ATOM 8102 O O . GLY A 1 1136 ? -15.479 15.472 38.384 1.00 87.12 1136 GLY A O 1
ATOM 8103 N N . ALA A 1 1137 ? -16.059 13.883 36.909 1.00 82.44 1137 ALA A N 1
ATOM 8104 C CA . ALA A 1 1137 ? -15.762 14.633 35.702 1.00 82.44 1137 ALA A CA 1
ATOM 8105 C C . ALA A 1 1137 ? -16.629 15.889 35.527 1.00 82.44 1137 ALA A C 1
ATOM 8107 O O . ALA A 1 1137 ? -16.199 16.832 34.858 1.00 82.44 1137 ALA A O 1
ATOM 8108 N N . GLY A 1 1138 ? -17.808 15.931 36.147 1.00 84.25 1138 GLY A N 1
ATOM 8109 C CA . GLY A 1 1138 ? -18.824 16.965 35.978 1.00 84.25 1138 GLY A CA 1
ATOM 8110 C C . GLY A 1 1138 ? -19.975 16.505 35.079 1.00 84.25 1138 GLY A C 1
ATOM 8111 O O . GLY A 1 1138 ? -19.812 15.639 34.226 1.00 84.25 1138 GLY A O 1
ATOM 8112 N N . VAL A 1 1139 ? -21.151 17.125 35.224 1.00 82.31 1139 VAL A N 1
ATOM 8113 C CA . VAL A 1 1139 ? -22.328 16.811 34.391 1.00 82.31 1139 VAL A CA 1
ATOM 8114 C C . VAL A 1 1139 ? -22.132 17.311 32.956 1.00 82.31 1139 VAL A C 1
ATOM 8116 O O . VAL A 1 1139 ? -21.862 18.497 32.750 1.00 82.31 1139 VAL A O 1
ATOM 8119 N N . ALA A 1 1140 ? -22.318 16.433 31.969 1.00 75.06 1140 ALA A N 1
ATOM 8120 C CA . ALA A 1 1140 ? -22.287 16.771 30.550 1.00 75.06 1140 ALA A CA 1
ATOM 8121 C C . ALA A 1 1140 ? -23.654 17.239 30.047 1.00 75.06 1140 ALA A C 1
ATOM 8123 O O . ALA A 1 1140 ? -23.771 18.342 29.513 1.00 75.06 1140 ALA A O 1
ATOM 8124 N N . THR A 1 1141 ? -24.693 16.417 30.215 1.00 79.06 1141 THR A N 1
ATOM 8125 C CA . THR A 1 1141 ? -26.023 16.663 29.639 1.00 79.06 1141 THR A CA 1
ATOM 8126 C C . THR A 1 1141 ? -27.153 16.263 30.584 1.00 79.06 1141 THR A C 1
ATOM 8128 O O . THR A 1 1141 ? -26.967 15.486 31.519 1.00 79.06 1141 THR A O 1
ATOM 8131 N N . TYR A 1 1142 ? -28.346 16.794 30.316 1.00 84.88 1142 TYR A N 1
ATOM 8132 C CA . TYR A 1 1142 ? -29.604 16.451 30.971 1.00 84.88 1142 TYR A CA 1
ATOM 8133 C C . TYR A 1 1142 ? -30.625 15.991 29.930 1.00 84.88 1142 TYR A C 1
ATOM 8135 O O . TYR A 1 1142 ? -30.768 16.603 28.872 1.00 84.88 1142 TYR A O 1
ATOM 8143 N N . THR A 1 1143 ? -31.413 14.974 30.259 1.00 88.81 1143 THR A N 1
ATOM 8144 C CA . THR A 1 1143 ? -32.685 14.695 29.588 1.00 88.81 1143 THR A CA 1
ATOM 8145 C C . THR A 1 1143 ? -33.820 14.984 30.558 1.00 88.81 1143 THR A C 1
ATOM 8147 O O . THR A 1 1143 ? -33.912 14.366 31.616 1.00 88.81 1143 THR A O 1
ATOM 8150 N N . VAL A 1 1144 ? -34.687 15.927 30.196 1.00 93.12 1144 VAL A N 1
ATOM 8151 C CA . VAL A 1 1144 ? -35.860 16.326 30.976 1.00 93.12 1144 VAL A CA 1
ATOM 8152 C C . VAL A 1 1144 ? -37.086 15.641 30.399 1.00 93.12 1144 VAL A C 1
ATOM 8154 O O . VAL A 1 1144 ? -37.360 15.734 29.203 1.00 93.12 1144 VAL A O 1
ATOM 8157 N N . TYR A 1 1145 ? -37.846 14.976 31.254 1.00 93.44 1145 TYR A N 1
ATOM 8158 C CA . TYR A 1 1145 ? -39.071 14.278 30.908 1.00 93.44 1145 TYR A CA 1
ATOM 8159 C C . TYR A 1 1145 ? -40.290 15.020 31.447 1.00 93.44 1145 TYR A C 1
ATOM 8161 O O . TYR A 1 1145 ? -40.237 15.676 32.487 1.00 93.44 1145 TYR A O 1
ATOM 8169 N N . VAL A 1 1146 ? -41.414 14.854 30.755 1.00 94.69 1146 VAL A N 1
ATOM 8170 C CA . VAL A 1 1146 ? -42.732 15.323 31.181 1.00 94.69 1146 VAL A CA 1
ATOM 8171 C C . VAL A 1 1146 ? -43.722 14.162 31.196 1.00 94.69 1146 VAL A C 1
ATOM 8173 O O . VAL A 1 1146 ? -43.714 13.311 30.306 1.00 94.69 1146 VAL A O 1
ATOM 8176 N N . SER A 1 1147 ? -44.588 14.134 32.201 1.00 94.00 1147 SER A N 1
ATOM 8177 C CA . SER A 1 1147 ? -45.758 13.263 32.290 1.00 94.00 1147 SER A CA 1
ATOM 8178 C C . SER A 1 1147 ? -47.007 14.129 32.413 1.00 94.00 1147 SER A C 1
ATOM 8180 O O . SER A 1 1147 ? -47.047 15.041 33.235 1.00 94.00 1147 SER A O 1
ATOM 8182 N N . ALA A 1 1148 ? -48.027 13.851 31.600 1.00 93.19 1148 ALA A N 1
ATOM 8183 C CA . ALA A 1 1148 ? -49.329 14.511 31.671 1.00 93.19 1148 ALA A CA 1
ATOM 8184 C C . ALA A 1 1148 ? -50.348 13.591 32.360 1.00 93.19 1148 ALA A C 1
ATOM 8186 O O . ALA A 1 1148 ? -50.464 12.418 32.001 1.00 93.19 1148 ALA A O 1
ATOM 8187 N N . ASN A 1 1149 ? -51.082 14.115 33.345 1.00 90.81 1149 ASN A N 1
ATOM 8188 C CA . ASN A 1 1149 ? -52.121 13.435 34.129 1.00 90.81 1149 ASN A CA 1
ATOM 8189 C C . ASN A 1 1149 ? -51.717 12.053 34.679 1.00 90.81 1149 ASN A C 1
ATOM 8191 O O . ASN A 1 1149 ? -52.534 11.132 34.722 1.00 90.81 1149 ASN A O 1
ATOM 8195 N N . GLY A 1 1150 ? -50.454 11.886 35.081 1.00 86.56 1150 GLY A N 1
ATOM 8196 C CA . GLY A 1 1150 ? -49.942 10.610 35.592 1.00 86.56 1150 GLY A CA 1
ATOM 8197 C C . GLY A 1 1150 ? -49.705 9.539 34.518 1.00 86.56 1150 GLY A C 1
ATOM 8198 O O . GLY A 1 1150 ? -49.630 8.356 34.846 1.00 86.56 1150 GLY A O 1
ATOM 8199 N N . GLY A 1 1151 ? -49.605 9.928 33.242 1.00 88.00 1151 GLY A N 1
ATOM 8200 C CA . GLY A 1 1151 ? -49.170 9.056 32.151 1.00 88.00 1151 GLY A CA 1
ATOM 8201 C C . GLY A 1 1151 ? -47.680 8.691 32.216 1.00 88.00 1151 GLY A C 1
ATOM 8202 O O . GLY A 1 1151 ? -46.955 9.074 33.136 1.00 88.00 1151 GLY A O 1
ATOM 8203 N N . ALA A 1 1152 ? -47.197 7.950 31.217 1.00 88.94 1152 ALA A N 1
ATOM 8204 C CA . ALA A 1 1152 ? -45.773 7.640 31.104 1.00 88.94 1152 ALA A CA 1
ATOM 8205 C C . ALA A 1 1152 ? -44.951 8.914 30.849 1.00 88.94 1152 ALA A C 1
ATOM 8207 O O . ALA A 1 1152 ? -45.378 9.791 30.097 1.00 88.94 1152 ALA A O 1
ATOM 8208 N N . PHE A 1 1153 ? -43.768 8.994 31.455 1.00 90.62 1153 PHE A N 1
ATOM 8209 C CA . PHE A 1 1153 ? -42.817 10.064 31.180 1.00 90.62 1153 PHE A CA 1
ATOM 8210 C C . PHE A 1 1153 ? -42.303 9.964 29.742 1.00 90.62 1153 PHE A C 1
ATOM 8212 O O . PHE A 1 1153 ? -41.790 8.927 29.320 1.00 90.62 1153 PHE A O 1
ATOM 8219 N N . THR A 1 1154 ? -42.432 11.058 29.000 1.00 90.31 1154 THR A N 1
ATOM 8220 C CA . THR A 1 1154 ? -41.895 11.219 27.645 1.00 90.31 1154 THR A CA 1
ATOM 8221 C C . THR A 1 1154 ? -40.834 12.314 27.638 1.00 90.31 1154 THR A C 1
ATOM 8223 O O . THR A 1 1154 ? -41.000 13.295 28.367 1.00 90.31 1154 THR A O 1
ATOM 8226 N N . PRO A 1 1155 ? -39.758 12.180 26.847 1.00 86.44 1155 PRO A N 1
ATOM 8227 C CA . PRO A 1 1155 ? -38.716 13.198 26.783 1.00 86.44 1155 PRO A CA 1
ATOM 8228 C C . PRO A 1 1155 ? -39.299 14.521 26.269 1.00 86.44 1155 PRO A C 1
ATOM 8230 O O . PRO A 1 1155 ? -39.933 14.564 25.215 1.00 86.44 1155 PRO A O 1
ATOM 8233 N N . LEU A 1 1156 ? -39.107 15.588 27.045 1.00 87.06 1156 LEU A N 1
ATOM 8234 C CA . LEU A 1 1156 ? -39.423 16.966 26.672 1.00 87.06 1156 LEU A CA 1
ATOM 8235 C C . LEU A 1 1156 ? -38.217 17.621 25.993 1.00 87.06 1156 LEU A C 1
ATOM 8237 O O . LEU A 1 1156 ? -38.360 18.260 24.954 1.00 87.06 1156 LEU A O 1
ATOM 8241 N N . VAL A 1 1157 ? -37.038 17.450 26.592 1.00 81.81 1157 VAL A N 1
ATOM 8242 C CA . VAL A 1 1157 ? -35.748 17.883 26.050 1.00 81.81 1157 VAL A CA 1
ATOM 8243 C C . VAL A 1 1157 ? -34.743 16.768 26.304 1.00 81.81 1157 VAL A C 1
ATOM 8245 O O . VAL A 1 1157 ? -34.673 16.269 27.423 1.00 81.81 1157 VAL A O 1
ATOM 8248 N N . SER A 1 1158 ? -33.971 16.388 25.291 1.00 80.25 1158 SER A N 1
ATOM 8249 C CA . SER A 1 1158 ? -32.962 15.327 25.383 1.00 80.25 1158 SER A CA 1
ATOM 8250 C C . SER A 1 1158 ? -31.558 15.886 25.202 1.00 80.25 1158 SER A C 1
ATOM 8252 O O . SER A 1 1158 ? -31.370 16.847 24.454 1.00 80.25 1158 SER A O 1
ATOM 8254 N N . ASP A 1 1159 ? -30.602 15.293 25.918 1.00 66.62 1159 ASP A N 1
ATOM 8255 C CA . ASP A 1 1159 ? -29.160 15.557 25.828 1.00 66.62 1159 ASP A CA 1
ATOM 8256 C C . ASP A 1 1159 ? -28.762 17.042 25.929 1.00 66.62 1159 ASP A C 1
ATOM 8258 O O . ASP A 1 1159 ? -27.764 17.491 25.372 1.00 66.62 1159 ASP A O 1
ATOM 8262 N N . THR A 1 1160 ? -29.526 17.861 26.650 1.00 67.19 1160 THR A N 1
ATOM 8263 C CA . THR A 1 1160 ? -29.288 19.308 26.703 1.00 67.19 1160 THR A CA 1
ATOM 8264 C C . THR A 1 1160 ? -28.244 19.696 27.748 1.00 67.19 1160 THR A C 1
ATOM 8266 O O . THR A 1 1160 ? -28.240 19.185 28.863 1.00 67.19 1160 THR A O 1
ATOM 8269 N N . THR A 1 1161 ? -27.377 20.654 27.412 1.00 74.00 1161 THR A N 1
ATOM 8270 C CA . THR A 1 1161 ? -26.478 21.323 28.375 1.00 74.00 1161 THR A CA 1
ATOM 8271 C C . THR A 1 1161 ? -27.141 22.523 29.056 1.00 74.00 1161 THR A C 1
ATOM 8273 O O . THR A 1 1161 ? -26.568 23.127 29.963 1.00 74.00 1161 THR A O 1
ATOM 8276 N N . ASP A 1 1162 ? -28.293 22.963 28.540 1.00 80.06 1162 ASP A N 1
ATOM 8277 C CA . ASP A 1 1162 ? -29.040 24.061 29.144 1.00 80.06 1162 ASP A CA 1
ATOM 8278 C C . ASP A 1 1162 ? -29.629 23.593 30.480 1.00 80.06 1162 ASP A C 1
ATOM 8280 O O . ASP A 1 1162 ? -29.887 22.409 30.675 1.00 80.06 1162 ASP A O 1
ATOM 8284 N N . THR A 1 1163 ? -29.828 24.528 31.406 1.00 89.44 1163 THR A N 1
ATOM 8285 C CA . THR A 1 1163 ? -30.390 24.279 32.747 1.00 89.44 1163 THR A CA 1
ATOM 8286 C C . THR A 1 1163 ? -31.812 24.822 32.894 1.00 89.44 1163 THR A C 1
ATOM 8288 O O . THR A 1 1163 ? -32.328 24.974 34.001 1.00 89.44 1163 THR A O 1
ATOM 8291 N N . ALA A 1 1164 ? -32.438 25.181 31.771 1.00 90.62 1164 ALA A N 1
ATOM 8292 C CA . ALA A 1 1164 ? -33.793 25.700 31.723 1.00 90.62 1164 ALA A CA 1
ATOM 8293 C C . ALA A 1 1164 ? -34.430 25.505 30.342 1.00 90.62 1164 ALA A C 1
ATOM 8295 O O . ALA A 1 1164 ? -33.745 25.558 29.319 1.00 90.62 1164 ALA A O 1
ATOM 8296 N N . ALA A 1 1165 ? -35.752 25.345 30.311 1.00 90.50 1165 ALA A N 1
ATOM 8297 C CA . ALA A 1 1165 ? -36.558 25.363 29.094 1.00 90.50 1165 ALA A CA 1
ATOM 8298 C C . ALA A 1 1165 ? -37.987 25.810 29.403 1.00 90.50 1165 ALA A C 1
ATOM 8300 O O . ALA A 1 1165 ? -38.492 25.627 30.509 1.00 90.50 1165 ALA A O 1
ATOM 8301 N N . THR A 1 1166 ? -38.661 26.360 28.397 1.00 89.94 1166 THR A N 1
ATOM 8302 C CA . THR A 1 1166 ? -40.077 26.710 28.502 1.00 89.94 1166 THR A CA 1
ATOM 8303 C C . THR A 1 1166 ? -40.935 25.534 28.051 1.00 89.94 1166 THR A C 1
ATOM 8305 O O . THR A 1 1166 ? -40.780 25.038 26.937 1.00 89.94 1166 THR A O 1
ATOM 8308 N N . PHE A 1 1167 ? -41.858 25.109 28.908 1.00 93.19 1167 PHE A N 1
ATOM 8309 C CA . PHE A 1 1167 ? -42.864 24.097 28.614 1.00 93.19 1167 PHE A CA 1
ATOM 8310 C C . PHE A 1 1167 ? -44.227 24.753 28.389 1.00 93.19 1167 PHE A C 1
ATOM 8312 O O . PHE A 1 1167 ? -44.678 25.540 29.218 1.00 93.19 1167 PHE A O 1
ATOM 8319 N N . THR A 1 1168 ? -44.913 24.399 27.303 1.00 92.69 1168 THR A N 1
ATOM 8320 C CA . THR A 1 1168 ? -46.278 24.876 27.042 1.00 92.69 1168 THR A CA 1
ATOM 8321 C C . THR A 1 1168 ? -47.300 23.803 27.420 1.00 92.69 1168 THR A C 1
ATOM 8323 O O . THR A 1 1168 ? -47.514 22.842 26.678 1.00 92.69 1168 THR A O 1
ATOM 8326 N N . GLY A 1 1169 ? -47.940 23.973 28.576 1.00 86.56 1169 GLY A N 1
ATOM 8327 C CA . GLY A 1 1169 ? -49.000 23.105 29.082 1.00 86.56 1169 GLY A CA 1
ATOM 8328 C C . GLY A 1 1169 ? -50.395 23.496 28.583 1.00 86.56 1169 GLY A C 1
ATOM 8329 O O . GLY A 1 1169 ? -50.627 24.602 28.095 1.00 86.56 1169 GLY A O 1
ATOM 8330 N N . ARG A 1 1170 ? -51.360 22.581 28.709 1.00 90.56 1170 ARG A N 1
ATOM 8331 C CA . ARG A 1 1170 ? -52.773 22.831 28.388 1.00 90.56 1170 ARG A CA 1
ATOM 8332 C C . ARG A 1 1170 ? -53.566 23.100 29.659 1.00 90.56 1170 ARG A C 1
ATOM 8334 O O . ARG A 1 1170 ? -53.410 22.400 30.654 1.00 90.56 1170 ARG A O 1
ATOM 8341 N N . VAL A 1 1171 ? -54.454 24.089 29.595 1.00 84.81 1171 VAL A N 1
ATOM 8342 C CA . VAL A 1 1171 ? -55.382 24.415 30.685 1.00 84.81 1171 VAL A CA 1
ATOM 8343 C C . VAL A 1 1171 ? -56.235 23.193 31.044 1.00 84.81 1171 VAL A C 1
ATOM 8345 O O . VAL A 1 1171 ? -56.839 22.582 30.164 1.00 84.81 1171 VAL A O 1
ATOM 8348 N N . GLY A 1 1172 ? -56.323 22.886 32.338 1.00 84.31 1172 GLY A N 1
ATOM 8349 C CA . GLY A 1 1172 ? -57.083 21.769 32.901 1.00 84.31 1172 GLY A CA 1
ATOM 8350 C C . GLY A 1 1172 ? -56.271 20.493 33.133 1.00 84.31 1172 GLY A C 1
ATOM 8351 O O . GLY A 1 1172 ? -56.804 19.552 33.714 1.00 84.31 1172 GLY A O 1
ATOM 8352 N N . GLU A 1 1173 ? -55.003 20.460 32.719 1.00 91.50 1173 GLU A N 1
ATOM 8353 C CA . GLU A 1 1173 ? -54.123 19.293 32.833 1.00 91.50 1173 GLU A CA 1
ATOM 8354 C C . GLU A 1 1173 ? -53.133 19.442 34.000 1.00 91.50 1173 GLU A C 1
ATOM 8356 O O . GLU A 1 1173 ? -52.715 20.554 34.349 1.00 91.50 1173 GLU A O 1
ATOM 8361 N N . ALA A 1 1174 ? -52.731 18.309 34.578 1.00 92.62 1174 ALA A N 1
ATOM 8362 C CA . ALA A 1 1174 ? -51.642 18.219 35.546 1.00 92.62 1174 ALA A CA 1
ATOM 8363 C C . ALA A 1 1174 ? -50.381 17.664 34.874 1.00 92.62 1174 ALA A C 1
ATOM 8365 O O . ALA A 1 1174 ? -50.452 16.715 34.095 1.00 92.62 1174 ALA A O 1
ATOM 8366 N N . TYR A 1 1175 ? -49.226 18.227 35.206 1.00 95.44 1175 TYR A N 1
ATOM 8367 C CA . TYR A 1 1175 ? -47.931 17.840 34.667 1.00 95.44 1175 TYR A CA 1
ATOM 8368 C C . TYR A 1 1175 ? -46.955 17.511 35.789 1.00 95.44 1175 TYR A C 1
ATOM 8370 O O . TYR A 1 1175 ? -46.914 18.207 36.800 1.00 95.44 1175 TYR A O 1
ATOM 8378 N N . ALA A 1 1176 ? -46.154 16.472 35.583 1.00 94.88 1176 ALA A N 1
ATOM 8379 C CA . ALA A 1 1176 ? -45.003 16.132 36.406 1.00 94.88 1176 ALA A CA 1
ATOM 8380 C C . ALA A 1 1176 ? -43.738 16.129 35.545 1.00 94.88 1176 ALA A C 1
ATOM 8382 O O . ALA A 1 1176 ? -43.781 15.733 34.379 1.00 94.88 1176 ALA A O 1
ATOM 8383 N N . PHE A 1 1177 ? -42.619 16.537 36.129 1.00 95.75 1177 PHE A N 1
ATOM 8384 C CA . PHE A 1 1177 ? -41.327 16.656 35.467 1.00 95.75 1177 PHE A CA 1
ATOM 8385 C C . PHE A 1 1177 ? -40.249 15.933 36.262 1.00 95.75 1177 PHE A C 1
ATOM 8387 O O . PHE A 1 1177 ? -40.291 15.891 37.495 1.00 95.75 1177 PHE A O 1
ATOM 8394 N N . CYS A 1 1178 ? -39.279 15.382 35.546 1.00 93.81 1178 CYS A N 1
ATOM 8395 C CA . CYS A 1 1178 ? -38.063 14.825 36.121 1.00 93.81 1178 CYS A CA 1
ATOM 8396 C C . CYS A 1 1178 ? -36.899 14.965 35.138 1.00 93.81 1178 CYS A C 1
ATOM 8398 O O . CYS A 1 1178 ? -37.119 15.126 33.937 1.00 93.81 1178 CYS A O 1
ATOM 8400 N N . SER A 1 1179 ? -35.670 14.921 35.638 1.00 93.81 1179 SER A N 1
ATOM 8401 C CA . SER A 1 1179 ? -34.448 14.953 34.838 1.00 93.81 1179 SER A CA 1
ATOM 8402 C C . SER A 1 1179 ? -33.592 13.716 35.092 1.00 93.81 1179 SER A C 1
ATOM 8404 O O . SER A 1 1179 ? -33.640 13.136 36.173 1.00 93.81 1179 SER A O 1
ATOM 8406 N N . ILE A 1 1180 ? -32.816 13.337 34.079 1.00 92.81 1180 ILE A N 1
ATOM 8407 C CA . ILE A 1 1180 ? -31.749 12.334 34.150 1.00 92.81 1180 ILE A CA 1
ATOM 8408 C C . ILE A 1 1180 ? -30.489 12.988 33.585 1.00 92.81 1180 ILE A C 1
ATOM 8410 O O . ILE A 1 1180 ? -30.528 13.484 32.455 1.00 92.81 1180 ILE A O 1
ATOM 8414 N N . ALA A 1 1181 ? -29.397 13.005 34.344 1.00 87.62 1181 ALA A N 1
ATOM 8415 C CA . ALA A 1 1181 ? -28.109 13.527 33.890 1.00 87.62 1181 ALA A CA 1
ATOM 8416 C C . ALA A 1 1181 ? -27.168 12.438 33.354 1.00 87.62 1181 ALA A C 1
ATOM 8418 O O . ALA A 1 1181 ? -27.220 11.287 33.781 1.00 87.62 1181 ALA A O 1
ATOM 8419 N N . THR A 1 1182 ? -26.266 12.842 32.460 1.00 83.50 1182 THR A N 1
ATOM 8420 C CA . THR A 1 1182 ? -25.084 12.075 32.034 1.00 83.50 1182 THR A CA 1
ATOM 8421 C C . THR A 1 1182 ? -23.842 12.922 32.295 1.00 83.50 1182 THR A C 1
ATOM 8423 O O . THR A 1 1182 ? -23.875 14.130 32.049 1.00 83.50 1182 THR A O 1
ATOM 8426 N N . ASP A 1 1183 ? -22.774 12.338 32.833 1.00 80.62 1183 ASP A N 1
ATOM 8427 C CA . ASP A 1 1183 ? -21.523 13.048 33.119 1.00 80.62 1183 ASP A CA 1
ATOM 8428 C C . ASP A 1 1183 ? -20.590 13.125 31.896 1.00 80.62 1183 ASP A C 1
ATOM 8430 O O . ASP A 1 1183 ? -20.913 12.657 30.802 1.00 80.62 1183 ASP A O 1
ATOM 8434 N N . LEU A 1 1184 ? -19.432 13.766 32.069 1.00 72.50 1184 LEU A N 1
ATOM 8435 C CA . LEU A 1 1184 ? -18.439 13.985 31.013 1.00 72.50 1184 LEU A CA 1
ATOM 8436 C C . LEU A 1 1184 ? -17.610 12.746 30.635 1.00 72.50 1184 LEU A C 1
ATOM 8438 O O . LEU A 1 1184 ? -16.862 12.820 29.660 1.00 72.50 1184 LEU A O 1
ATOM 8442 N N . VAL A 1 1185 ? -17.737 11.631 31.359 1.00 71.25 1185 VAL A N 1
ATOM 8443 C CA . VAL A 1 1185 ? -17.107 10.340 31.019 1.00 71.25 1185 VAL A CA 1
ATOM 8444 C C . VAL A 1 1185 ? -18.131 9.270 30.619 1.00 71.25 1185 VAL A C 1
ATOM 8446 O O . VAL A 1 1185 ? -17.754 8.134 30.345 1.00 71.25 1185 VAL A O 1
ATOM 8449 N N . GLY A 1 1186 ? -19.412 9.638 30.530 1.00 74.50 1186 GLY A N 1
ATOM 8450 C CA . GLY A 1 1186 ? -20.496 8.792 30.046 1.00 74.50 1186 GLY A CA 1
ATOM 8451 C C . GLY A 1 1186 ? -21.251 8.015 31.127 1.00 74.50 1186 GLY A C 1
ATOM 8452 O O . GLY A 1 1186 ? -22.107 7.202 30.769 1.00 74.50 1186 GLY A O 1
ATOM 8453 N N . ASN A 1 1187 ? -21.008 8.242 32.425 1.00 80.81 1187 ASN A N 1
ATOM 8454 C CA . ASN A 1 1187 ? -21.855 7.637 33.451 1.00 80.81 1187 ASN A CA 1
ATOM 8455 C C . ASN A 1 1187 ? -23.235 8.309 33.428 1.00 80.81 1187 ASN A C 1
ATOM 8457 O O . ASN A 1 1187 ? -23.366 9.536 33.434 1.00 80.81 1187 ASN A O 1
ATOM 8461 N N . VAL A 1 1188 ? -24.285 7.488 33.412 1.00 86.00 1188 VAL A N 1
ATOM 8462 C CA . VAL A 1 1188 ? -25.679 7.941 33.316 1.00 86.00 1188 VAL A CA 1
ATOM 8463 C C . VAL A 1 1188 ? -26.370 7.746 34.659 1.00 86.00 1188 VAL A C 1
ATOM 8465 O O . VAL A 1 1188 ? -26.308 6.663 35.249 1.00 86.00 1188 VAL A O 1
ATOM 8468 N N . GLU A 1 1189 ? -27.062 8.782 35.127 1.00 89.56 1189 GLU A N 1
ATOM 8469 C CA . GLU A 1 1189 ? -27.933 8.711 36.297 1.00 89.56 1189 GLU A CA 1
ATOM 8470 C C . GLU A 1 1189 ? -28.957 7.563 36.128 1.00 89.56 1189 GLU A C 1
ATOM 8472 O O . GLU A 1 1189 ? -29.528 7.395 35.043 1.00 89.56 1189 GLU A O 1
ATOM 8477 N N . PRO A 1 1190 ? -29.209 6.734 37.160 1.00 84.56 1190 PRO A N 1
ATOM 8478 C CA . PRO A 1 1190 ? -30.154 5.625 37.060 1.00 84.56 1190 PRO A CA 1
ATOM 8479 C C . PRO A 1 1190 ? -31.517 6.061 36.508 1.00 84.56 1190 PRO A C 1
ATOM 8481 O O . PRO A 1 1190 ? -32.055 7.095 36.893 1.00 84.56 1190 PRO A O 1
ATOM 8484 N N . LYS A 1 1191 ? -32.116 5.234 35.639 1.00 70.12 1191 LYS A N 1
ATOM 8485 C CA . LYS A 1 1191 ? -33.338 5.548 34.867 1.00 70.12 1191 LYS A CA 1
ATOM 8486 C C . LYS A 1 1191 ? -34.636 5.622 35.694 1.00 70.12 1191 LYS A C 1
ATOM 8488 O O . LYS A 1 1191 ? -35.735 5.434 35.169 1.00 70.12 1191 LYS A O 1
ATOM 8493 N N . GLU A 1 1192 ? -34.536 5.865 36.991 1.00 72.25 1192 GLU A N 1
ATOM 8494 C CA . GLU A 1 1192 ? -35.681 6.088 37.861 1.00 72.25 1192 GLU A CA 1
ATOM 8495 C C . GLU A 1 1192 ? -36.061 7.569 37.783 1.00 72.25 1192 GLU A C 1
ATOM 8497 O O . GLU A 1 1192 ? -35.365 8.426 38.311 1.00 72.25 1192 GLU A O 1
ATOM 8502 N N . CYS A 1 1193 ? -37.169 7.873 37.101 1.00 74.81 1193 CYS A N 1
ATOM 8503 C CA . CYS A 1 1193 ? -37.647 9.242 36.874 1.00 74.81 1193 CYS A CA 1
ATOM 8504 C C . CYS A 1 1193 ? -38.945 9.500 37.672 1.00 74.81 1193 CYS A C 1
ATOM 8506 O O . CYS A 1 1193 ? -40.028 9.570 37.084 1.00 74.81 1193 CYS A O 1
ATOM 8508 N N . PRO A 1 1194 ? -38.903 9.538 39.022 1.00 83.44 1194 PRO A N 1
ATOM 8509 C CA . PRO A 1 1194 ? -40.067 9.912 39.820 1.00 83.44 1194 PRO A CA 1
ATOM 8510 C C . PRO A 1 1194 ? -40.381 11.409 39.636 1.00 83.44 1194 PRO A C 1
ATOM 8512 O O . PRO A 1 1194 ? -39.470 12.174 39.330 1.00 83.44 1194 PRO A O 1
ATOM 8515 N N . PRO A 1 1195 ? -41.632 11.862 39.853 1.00 85.81 1195 PRO A N 1
ATOM 8516 C CA . PRO A 1 1195 ? -41.965 13.287 39.840 1.00 85.81 1195 PRO A CA 1
ATOM 8517 C C . PRO A 1 1195 ? -41.050 14.085 40.782 1.00 85.81 1195 PRO A C 1
ATOM 8519 O O . PRO A 1 1195 ? -41.075 13.874 41.993 1.00 85.81 1195 PRO A O 1
ATOM 8522 N N . GLN A 1 1196 ? -40.239 14.983 40.223 1.00 91.12 1196 GLN A N 1
ATOM 8523 C CA . GLN A 1 1196 ? -39.362 15.894 40.970 1.00 91.12 1196 GLN A CA 1
ATOM 8524 C C . GLN A 1 1196 ? -40.014 17.273 41.131 1.00 91.12 1196 GLN A C 1
ATOM 8526 O O . GLN A 1 1196 ? -39.862 17.919 42.165 1.00 91.12 1196 GLN A O 1
ATOM 8531 N N . ALA A 1 1197 ? -40.785 17.692 40.125 1.00 91.75 1197 ALA A N 1
ATOM 8532 C CA . ALA A 1 1197 ? -41.624 18.880 40.163 1.00 91.75 1197 ALA A CA 1
ATOM 8533 C C . ALA A 1 1197 ? -42.981 18.587 39.518 1.00 91.75 1197 ALA A C 1
ATOM 8535 O O . ALA A 1 1197 ? -43.054 17.863 38.525 1.00 91.75 1197 ALA A O 1
ATOM 8536 N N . ASP A 1 1198 ? -44.049 19.174 40.045 1.00 92.81 1198 ASP A N 1
ATOM 8537 C CA . ASP A 1 1198 ? -45.401 19.020 39.520 1.00 92.81 1198 ASP A CA 1
ATOM 8538 C C . ASP A 1 1198 ? -46.171 20.341 39.537 1.00 92.81 1198 ASP A C 1
ATOM 8540 O O . ASP A 1 1198 ? -45.911 21.242 40.334 1.00 92.81 1198 ASP A O 1
ATOM 8544 N N . THR A 1 1199 ? -47.096 20.483 38.592 1.00 92.69 1199 THR A N 1
ATOM 8545 C CA . THR A 1 1199 ? -47.964 21.653 38.492 1.00 92.69 1199 THR A CA 1
ATOM 8546 C C . THR A 1 1199 ? -49.238 21.333 37.721 1.00 92.69 1199 THR A C 1
ATOM 8548 O O . THR A 1 1199 ? -49.299 20.365 36.967 1.00 92.69 1199 THR A O 1
ATOM 8551 N N . SER A 1 1200 ? -50.266 22.162 37.863 1.00 90.00 1200 SER A N 1
ATOM 8552 C CA . SER A 1 1200 ? -51.480 22.102 37.048 1.00 90.00 1200 SER A CA 1
ATOM 8553 C C . SER A 1 1200 ? -51.754 23.450 36.396 1.00 90.00 1200 SER A C 1
ATOM 8555 O O . SER A 1 1200 ? -51.633 24.494 37.036 1.00 90.00 1200 SER A O 1
ATOM 8557 N N . ILE A 1 1201 ? -52.117 23.450 35.114 1.00 87.94 1201 ILE A N 1
ATOM 8558 C CA . ILE A 1 1201 ? -52.435 24.701 34.419 1.00 87.94 1201 ILE A CA 1
ATOM 8559 C C . ILE A 1 1201 ? -53.908 25.010 34.668 1.00 87.94 1201 ILE A C 1
ATOM 8561 O O . ILE A 1 1201 ? -54.787 24.316 34.157 1.00 87.94 1201 ILE A O 1
ATOM 8565 N N . VAL A 1 1202 ? -54.199 26.047 35.447 1.00 81.69 1202 VAL A N 1
ATOM 8566 C CA . VAL A 1 1202 ? -55.573 26.442 35.788 1.00 81.69 1202 VAL A CA 1
ATOM 8567 C C . VAL A 1 1202 ? -55.786 27.907 35.442 1.00 81.69 1202 VAL A C 1
ATOM 8569 O O . VAL A 1 1202 ? -54.974 28.758 35.785 1.00 81.69 1202 VAL A O 1
ATOM 8572 N N . ILE A 1 1203 ? -56.903 28.229 34.790 1.00 58.84 1203 ILE A N 1
ATOM 8573 C CA . ILE A 1 1203 ? -57.326 29.627 34.667 1.00 58.84 1203 ILE A CA 1
ATOM 8574 C C . ILE A 1 1203 ? -57.878 30.025 36.035 1.00 58.84 1203 ILE A C 1
ATOM 8576 O O . ILE A 1 1203 ? -58.938 29.546 36.446 1.00 58.84 1203 ILE A O 1
ATOM 8580 N N . GLY A 1 1204 ? -57.143 30.865 36.764 1.00 53.53 1204 GLY A N 1
ATOM 8581 C CA . GLY A 1 1204 ? -57.691 31.525 37.945 1.00 53.53 1204 GLY A CA 1
ATOM 8582 C C . GLY A 1 1204 ? -58.896 32.392 37.549 1.00 53.53 1204 GLY A C 1
ATOM 8583 O O . GLY A 1 1204 ? -58.913 32.932 36.441 1.00 53.53 1204 GLY A O 1
ATOM 8584 N N . PRO A 1 1205 ? -59.922 32.540 38.407 1.00 50.28 1205 PRO A N 1
ATOM 8585 C CA . PRO A 1 1205 ? -60.943 33.555 38.172 1.00 50.28 1205 PRO A CA 1
ATOM 8586 C C . PRO A 1 1205 ? -60.259 34.932 38.068 1.00 50.28 1205 PRO A C 1
ATOM 8588 O O . PRO A 1 1205 ? -59.283 35.160 38.789 1.00 50.28 1205 PRO A O 1
ATOM 8591 N N . PRO A 1 1206 ? -60.726 35.837 37.187 1.00 48.41 1206 PRO A N 1
ATOM 8592 C CA . PRO A 1 1206 ? -60.121 37.159 37.053 1.00 48.41 1206 PRO A CA 1
ATOM 8593 C C . PRO A 1 1206 ? -60.088 37.860 38.422 1.00 48.41 1206 PRO A C 1
ATOM 8595 O O . PRO A 1 1206 ? -61.040 37.700 39.200 1.00 48.41 1206 PRO A O 1
ATOM 8598 N N . PRO A 1 1207 ? -59.015 38.603 38.754 1.00 51.78 1207 PRO A N 1
ATOM 8599 C CA . PRO A 1 1207 ? -58.989 39.400 39.972 1.00 51.78 1207 PRO A CA 1
ATOM 8600 C C . PRO A 1 1207 ? -60.191 40.355 39.973 1.00 51.78 1207 PRO A C 1
ATOM 8602 O O . PRO A 1 1207 ? -60.567 40.910 38.944 1.00 51.78 1207 PRO A O 1
ATOM 8605 N N . ALA A 1 1208 ? -60.861 40.491 41.118 1.00 56.31 1208 ALA A N 1
ATOM 8606 C CA . ALA A 1 1208 ? -62.019 41.370 41.228 1.00 56.31 1208 ALA A CA 1
ATOM 8607 C C . ALA A 1 1208 ? -61.574 42.826 41.014 1.00 56.31 1208 ALA A C 1
ATOM 8609 O O . ALA A 1 1208 ? -60.786 43.336 41.810 1.00 56.31 1208 ALA A O 1
ATOM 8610 N N . ALA A 1 1209 ? -62.086 43.471 39.963 1.00 60.41 1209 ALA A N 1
ATOM 8611 C CA . ALA A 1 1209 ? -61.768 44.857 39.633 1.00 60.41 1209 ALA A CA 1
ATOM 8612 C C . ALA A 1 1209 ? -62.047 45.789 40.826 1.00 60.41 1209 ALA A C 1
ATOM 8614 O O . ALA A 1 1209 ? -63.110 45.706 41.457 1.00 60.41 1209 ALA A O 1
ATOM 8615 N N . CYS A 1 1210 ? -61.090 46.659 41.151 1.00 73.88 1210 CYS A N 1
ATOM 8616 C CA . CYS A 1 1210 ? -61.234 47.657 42.209 1.00 73.88 1210 CYS A CA 1
ATOM 8617 C C . CYS A 1 1210 ? -61.592 49.035 41.641 1.00 73.88 1210 CYS A C 1
ATOM 8619 O O . CYS A 1 1210 ? -61.580 49.248 40.431 1.00 73.88 1210 CYS A O 1
ATOM 8621 N N . THR A 1 1211 ? -61.950 49.984 42.511 1.00 84.75 1211 THR A N 1
ATOM 8622 C CA . THR A 1 1211 ? -62.314 51.336 42.070 1.00 84.75 1211 THR A CA 1
ATOM 8623 C C . THR A 1 1211 ? -61.169 51.969 41.281 1.00 84.75 1211 THR A C 1
ATOM 8625 O O . THR A 1 1211 ? -60.091 52.179 41.837 1.00 84.75 1211 THR A O 1
ATOM 8628 N N . GLY A 1 1212 ? -61.419 52.255 40.001 1.00 84.25 1212 GLY A N 1
ATOM 8629 C CA . GLY A 1 1212 ? -60.456 52.816 39.051 1.00 84.25 1212 GLY A CA 1
ATOM 8630 C C . GLY A 1 1212 ? -59.804 51.841 38.068 1.00 84.25 1212 GLY A C 1
ATOM 8631 O O . GLY A 1 1212 ? -59.150 52.311 37.147 1.00 84.25 1212 GLY A O 1
ATOM 8632 N N . ASP A 1 1213 ? -60.001 50.529 38.214 1.00 86.50 1213 ASP A N 1
ATOM 8633 C CA . ASP A 1 1213 ? -59.547 49.517 37.244 1.00 86.50 1213 ASP A CA 1
ATOM 8634 C C . ASP A 1 1213 ? -60.583 49.437 36.117 1.00 86.50 1213 ASP A C 1
ATOM 8636 O O . ASP A 1 1213 ? -61.566 48.691 36.186 1.00 86.50 1213 ASP A O 1
ATOM 8640 N N . CYS A 1 1214 ? -60.468 50.341 35.147 1.00 83.56 1214 CYS A N 1
ATOM 8641 C CA . CYS A 1 1214 ? -61.445 50.492 34.073 1.00 83.56 1214 CYS A CA 1
ATOM 8642 C C . CYS A 1 1214 ? -61.316 49.363 33.032 1.00 83.56 1214 CYS A C 1
ATOM 8644 O O . CYS A 1 1214 ? -62.291 49.071 32.334 1.00 83.56 1214 CYS A O 1
ATOM 8646 N N . GLY A 1 1215 ? -60.132 48.748 32.917 1.00 80.06 1215 GLY A N 1
ATOM 8647 C CA . GLY A 1 1215 ? -59.818 47.641 32.010 1.00 80.06 1215 GLY A CA 1
ATOM 8648 C C . GLY A 1 1215 ? -60.173 46.249 32.543 1.00 80.06 1215 GLY A C 1
ATOM 8649 O O . GLY A 1 1215 ? -60.322 45.319 31.748 1.00 80.06 1215 GLY A O 1
ATOM 8650 N N . GLY A 1 1216 ? -60.369 46.108 33.856 1.00 72.75 1216 GLY A N 1
ATOM 8651 C CA . GLY A 1 1216 ? -60.692 44.849 34.528 1.00 72.75 1216 GLY A CA 1
ATOM 8652 C C . GLY A 1 1216 ? -59.511 43.881 34.618 1.00 72.75 1216 GLY A C 1
ATOM 8653 O O . GLY A 1 1216 ? -59.732 42.667 34.653 1.00 72.75 1216 GLY A O 1
ATOM 8654 N N . ASP A 1 1217 ? -58.278 44.393 34.602 1.00 72.75 1217 ASP A N 1
ATOM 8655 C CA . ASP A 1 1217 ? -57.047 43.593 34.643 1.00 72.75 1217 ASP A CA 1
ATOM 8656 C C . ASP A 1 1217 ? -56.472 43.430 36.064 1.00 72.75 1217 ASP A C 1
ATOM 8658 O O . ASP A 1 1217 ? -55.502 42.693 36.269 1.00 72.75 1217 ASP A O 1
ATOM 8662 N N . GLY A 1 1218 ? -57.123 44.032 37.063 1.00 72.19 1218 GLY A N 1
ATOM 8663 C CA . GLY A 1 1218 ? -56.747 43.969 38.470 1.00 72.19 1218 GLY A CA 1
ATOM 8664 C C . GLY A 1 1218 ? -55.748 45.043 38.903 1.00 72.19 1218 GLY A C 1
ATOM 8665 O O . GLY A 1 1218 ? -55.252 44.960 40.032 1.00 72.19 1218 GLY A O 1
ATOM 8666 N N . ALA A 1 1219 ? -55.443 46.033 38.056 1.00 79.38 1219 ALA A N 1
ATOM 8667 C CA . ALA A 1 1219 ? -54.579 47.166 38.374 1.00 79.38 1219 ALA A CA 1
ATOM 8668 C C . ALA A 1 1219 ? -55.243 48.510 38.020 1.00 79.38 1219 ALA A C 1
ATOM 8670 O O . ALA A 1 1219 ? -56.152 48.577 37.209 1.00 79.38 1219 ALA A O 1
ATOM 8671 N N . VAL A 1 1220 ? -54.788 49.601 38.650 1.00 83.69 1220 VAL A N 1
ATOM 8672 C CA . VAL A 1 1220 ? -55.189 50.967 38.272 1.00 83.69 1220 VAL A CA 1
ATOM 8673 C C . VAL A 1 1220 ? -53.974 51.688 37.708 1.00 83.69 1220 VAL A C 1
ATOM 8675 O O . VAL A 1 1220 ? -52.994 51.933 38.416 1.00 83.69 1220 VAL A O 1
ATOM 8678 N N . THR A 1 1221 ? -54.029 52.032 36.429 1.00 88.31 1221 THR A N 1
ATOM 8679 C CA . THR A 1 1221 ? -52.964 52.721 35.698 1.00 88.31 1221 THR A CA 1
ATOM 8680 C C . THR A 1 1221 ? -53.191 54.233 35.641 1.00 88.31 1221 THR A C 1
ATOM 8682 O O . THR A 1 1221 ? -54.284 54.747 35.873 1.00 88.31 1221 THR A O 1
ATOM 8685 N N . VAL A 1 1222 ? -52.145 54.992 35.297 1.00 85.44 1222 VAL A N 1
ATOM 8686 C CA . VAL A 1 1222 ? -52.256 56.451 35.116 1.00 85.44 1222 VAL A CA 1
ATOM 8687 C C . VAL A 1 1222 ? -53.236 56.809 33.992 1.00 85.44 1222 VAL A C 1
ATOM 8689 O O . VAL A 1 1222 ? -53.960 57.793 34.121 1.00 85.44 1222 VAL A O 1
ATOM 8692 N N . ASP A 1 1223 ? -53.306 56.008 32.927 1.00 89.44 1223 ASP A N 1
ATOM 8693 C CA . ASP A 1 1223 ? -54.231 56.246 31.814 1.00 89.44 1223 ASP A CA 1
ATOM 8694 C C . ASP A 1 1223 ? -55.695 56.075 32.244 1.00 89.44 1223 ASP A C 1
ATOM 8696 O O . ASP A 1 1223 ? -56.562 56.841 31.821 1.00 89.44 1223 ASP A O 1
ATOM 8700 N N . GLU A 1 1224 ? -55.967 55.144 33.156 1.00 90.62 1224 GLU A N 1
ATOM 8701 C CA . GLU A 1 1224 ? -57.292 54.952 33.749 1.00 90.62 1224 GLU A CA 1
ATOM 8702 C C . GLU A 1 1224 ? -57.656 56.072 34.725 1.00 90.62 1224 GLU A C 1
ATOM 8704 O O . GLU A 1 1224 ? -58.782 56.567 34.705 1.00 90.62 1224 GLU A O 1
ATOM 8709 N N . LEU A 1 1225 ? -56.692 56.580 35.498 1.00 90.00 1225 LEU A N 1
ATOM 8710 C CA . LEU A 1 1225 ? -56.894 57.782 36.316 1.00 90.00 1225 LEU A CA 1
ATOM 8711 C C . LEU A 1 1225 ? -57.206 59.010 35.453 1.00 90.00 1225 LEU A C 1
ATOM 8713 O O . LEU A 1 1225 ? -58.091 59.801 35.784 1.00 90.00 1225 LEU A O 1
ATOM 8717 N N . VAL A 1 1226 ? -56.511 59.168 34.324 1.00 90.25 1226 VAL A N 1
ATOM 8718 C CA . VAL A 1 1226 ? -56.797 60.228 33.347 1.00 90.25 1226 VAL A CA 1
ATOM 8719 C C . VAL A 1 1226 ? -58.181 60.030 32.729 1.00 90.25 1226 VAL A C 1
ATOM 8721 O O . VAL A 1 1226 ? -58.921 61.002 32.566 1.00 90.25 1226 VAL A O 1
ATOM 8724 N N . LEU A 1 1227 ? -58.572 58.789 32.428 1.00 89.31 1227 LEU A N 1
ATOM 8725 C CA . LEU A 1 1227 ? -59.909 58.464 31.940 1.00 89.31 1227 LEU A CA 1
ATOM 8726 C C . LEU A 1 1227 ? -60.987 58.843 32.966 1.00 89.31 1227 LEU A C 1
ATOM 8728 O O . LEU A 1 1227 ? -61.962 59.493 32.595 1.00 89.31 1227 LEU A O 1
ATOM 8732 N N . MET A 1 1228 ? -60.782 58.541 34.249 1.00 90.69 1228 MET A N 1
ATOM 8733 C CA . MET A 1 1228 ? -61.683 58.951 35.330 1.00 90.69 1228 MET A CA 1
ATOM 8734 C C . MET A 1 1228 ? -61.775 60.475 35.475 1.00 90.69 1228 MET A C 1
ATOM 8736 O O . MET A 1 1228 ? -62.872 61.010 35.626 1.00 90.69 1228 MET A O 1
ATOM 8740 N N . VAL A 1 1229 ? -60.656 61.200 35.362 1.00 90.69 1229 VAL A N 1
ATOM 8741 C CA . VAL A 1 1229 ? -60.657 62.674 35.347 1.00 90.69 1229 VAL A CA 1
ATOM 8742 C C . VAL A 1 1229 ? -61.445 63.208 34.149 1.00 90.69 1229 VAL A C 1
ATOM 8744 O O . VAL A 1 1229 ? -62.229 64.142 34.300 1.00 90.69 1229 VAL A O 1
ATOM 8747 N N . ASN A 1 1230 ? -61.299 62.608 32.967 1.00 89.31 1230 ASN A N 1
ATOM 8748 C CA . ASN A 1 1230 ? -62.071 62.995 31.783 1.00 89.31 1230 ASN A CA 1
ATOM 8749 C C . ASN A 1 1230 ? -63.577 62.746 31.970 1.00 89.31 1230 ASN A C 1
ATOM 8751 O O . ASN A 1 1230 ? -64.395 63.571 31.561 1.00 89.31 1230 ASN A O 1
ATOM 8755 N N . VAL A 1 1231 ? -63.960 61.656 32.638 1.00 86.94 1231 VAL A N 1
ATOM 8756 C CA . VAL A 1 1231 ? -65.360 61.412 33.012 1.00 86.94 1231 VAL A CA 1
ATOM 8757 C C . VAL A 1 1231 ? -65.860 62.469 34.005 1.00 86.94 1231 VAL A C 1
ATOM 8759 O O . VAL A 1 1231 ? -66.917 63.056 33.780 1.00 86.94 1231 VAL A O 1
ATOM 8762 N N . ALA A 1 1232 ? -65.084 62.792 35.044 1.00 86.88 1232 ALA A N 1
ATOM 8763 C CA . ALA A 1 1232 ? -65.433 63.821 36.031 1.00 86.88 1232 ALA A CA 1
ATOM 8764 C C . ALA A 1 1232 ? -65.547 65.233 35.422 1.00 86.88 1232 ALA A C 1
ATOM 8766 O O . ALA A 1 1232 ? -66.360 66.050 35.855 1.00 86.88 1232 ALA A O 1
ATOM 8767 N N . LEU A 1 1233 ? -64.756 65.523 34.385 1.00 87.69 1233 LEU A N 1
ATOM 8768 C CA . LEU A 1 1233 ? -64.813 66.772 33.617 1.00 87.69 1233 LEU A CA 1
ATOM 8769 C C . LEU A 1 1233 ? -65.912 66.774 32.536 1.00 87.69 1233 LEU A C 1
ATOM 8771 O O . LEU A 1 1233 ? -66.075 67.778 31.838 1.00 87.69 1233 LEU A O 1
ATOM 8775 N N . GLY A 1 1234 ? -66.669 65.680 32.383 1.00 83.50 1234 GLY A N 1
ATOM 8776 C CA . GLY A 1 1234 ? -67.751 65.542 31.405 1.00 83.50 1234 GLY A CA 1
ATOM 8777 C C . GLY A 1 1234 ? -67.284 65.392 29.953 1.00 83.50 1234 GLY A C 1
ATOM 8778 O O . GLY A 1 1234 ? -68.085 65.555 29.031 1.00 83.50 1234 GLY A O 1
ATOM 8779 N N . THR A 1 1235 ? -66.000 65.101 29.727 1.00 87.38 1235 THR A N 1
ATOM 8780 C CA . THR A 1 1235 ? -65.418 64.882 28.392 1.00 87.38 1235 THR A CA 1
ATOM 8781 C C . THR A 1 1235 ? -65.440 63.409 27.966 1.00 87.38 1235 THR A C 1
ATOM 8783 O O . THR A 1 1235 ? -65.197 63.116 26.795 1.00 87.38 1235 THR A O 1
ATOM 8786 N N . ALA A 1 1236 ? -65.806 62.493 28.872 1.00 87.31 1236 ALA A N 1
ATOM 8787 C CA . ALA A 1 1236 ? -66.096 61.082 28.608 1.00 87.31 1236 ALA A CA 1
ATOM 8788 C C . ALA A 1 1236 ? -67.342 60.613 29.399 1.00 87.31 1236 ALA A C 1
ATOM 8790 O O . ALA A 1 1236 ? -67.641 61.175 30.452 1.00 87.31 1236 ALA A O 1
ATOM 8791 N N . PRO A 1 1237 ? -68.105 59.609 28.922 1.00 86.75 1237 PRO A N 1
ATOM 8792 C CA . PRO A 1 1237 ? -69.239 59.061 29.669 1.00 86.75 1237 PRO A CA 1
ATOM 8793 C C . PRO A 1 1237 ? -68.777 58.117 30.791 1.00 86.75 1237 PRO A C 1
ATOM 8795 O O . PRO A 1 1237 ? -67.786 57.411 30.623 1.00 86.75 1237 PRO A O 1
ATOM 8798 N N . VAL A 1 1238 ? -69.547 58.005 31.883 1.00 85.06 1238 VAL A N 1
ATOM 8799 C CA . VAL A 1 1238 ? -69.256 57.077 33.006 1.00 85.06 1238 VAL A CA 1
ATOM 8800 C C . VAL A 1 1238 ? -69.119 55.620 32.552 1.00 85.06 1238 VAL A C 1
ATOM 8802 O O . VAL A 1 1238 ? -68.321 54.869 33.098 1.00 85.06 1238 VAL A O 1
ATOM 8805 N N . SER A 1 1239 ? -69.791 55.225 31.466 1.00 85.25 1239 SER A N 1
ATOM 8806 C CA . SER A 1 1239 ? -69.639 53.890 30.873 1.00 85.25 1239 SER A CA 1
ATOM 8807 C C . SER A 1 1239 ? -68.221 53.572 30.379 1.00 85.25 1239 SER A C 1
ATOM 8809 O O . SER A 1 1239 ? -67.929 52.407 30.132 1.00 85.25 1239 SER A O 1
ATOM 8811 N N . ALA A 1 1240 ? -67.360 54.577 30.190 1.00 86.19 1240 ALA A N 1
ATOM 8812 C CA . ALA A 1 1240 ? -65.962 54.370 29.821 1.00 86.19 1240 ALA A CA 1
ATOM 8813 C C . ALA A 1 1240 ? -65.114 53.839 30.992 1.00 86.19 1240 ALA A C 1
ATOM 8815 O O . ALA A 1 1240 ? -64.082 53.227 30.751 1.00 86.19 1240 ALA A O 1
ATOM 8816 N N . CYS A 1 1241 ? -65.550 54.045 32.238 1.00 84.75 1241 CYS A N 1
ATOM 8817 C CA . CYS A 1 1241 ? -64.916 53.487 33.426 1.00 84.75 1241 CYS A CA 1
ATOM 8818 C C . CYS A 1 1241 ? -65.968 53.212 34.507 1.00 84.75 1241 CYS A C 1
ATOM 8820 O O . CYS A 1 1241 ? -66.164 54.001 35.428 1.00 84.75 1241 CYS A O 1
ATOM 8822 N N . VAL A 1 1242 ? -66.668 52.082 34.382 1.00 83.81 1242 VAL A N 1
ATOM 8823 C CA . VAL A 1 1242 ? -67.778 51.724 35.285 1.00 83.81 1242 VAL A CA 1
ATOM 8824 C C . VAL A 1 1242 ? -67.292 51.517 36.723 1.00 83.81 1242 VAL A C 1
ATOM 8826 O O . VAL A 1 1242 ? -67.980 51.878 37.668 1.00 83.81 1242 VAL A O 1
ATOM 8829 N N . THR A 1 1243 ? -66.083 50.984 36.902 1.00 85.62 1243 THR A N 1
ATOM 8830 C CA . THR A 1 1243 ? -65.458 50.791 38.219 1.00 85.62 1243 THR A CA 1
ATOM 8831 C C . THR A 1 1243 ? -65.065 52.106 38.892 1.00 85.62 1243 THR A C 1
ATOM 8833 O O . THR A 1 1243 ? -64.832 52.121 40.099 1.00 85.62 1243 THR A O 1
ATOM 8836 N N . GLY A 1 1244 ? -65.006 53.211 38.143 1.00 84.50 1244 GLY A N 1
ATOM 8837 C CA . GLY A 1 1244 ? -64.712 54.540 38.663 1.00 84.50 1244 GLY A CA 1
ATOM 8838 C C . GLY A 1 1244 ? -65.883 55.222 39.385 1.00 84.50 1244 GLY A C 1
ATOM 8839 O O . GLY A 1 1244 ? -65.633 56.178 40.110 1.00 84.50 1244 GLY A O 1
ATOM 8840 N N . ASP A 1 1245 ? -67.114 54.717 39.237 1.00 85.44 1245 ASP A N 1
ATOM 8841 C CA . ASP A 1 1245 ? -68.320 55.128 39.985 1.00 85.44 1245 ASP A CA 1
ATOM 8842 C C . ASP A 1 1245 ? -68.862 53.921 40.788 1.00 85.44 1245 ASP A C 1
ATOM 8844 O O . ASP A 1 1245 ? -69.846 53.276 40.411 1.00 85.44 1245 ASP A O 1
ATOM 8848 N N . PRO A 1 1246 ? -68.193 53.528 41.888 1.00 80.81 1246 PRO A N 1
ATOM 8849 C CA . PRO A 1 1246 ? -68.616 52.385 42.693 1.00 80.81 1246 PRO A CA 1
ATOM 8850 C C . PRO A 1 1246 ? -69.948 52.623 43.420 1.00 80.81 1246 PRO A C 1
ATOM 8852 O O . PRO A 1 1246 ? -70.609 51.658 43.820 1.00 80.81 1246 PRO A O 1
ATOM 8855 N N . ASN A 1 1247 ? -70.353 53.879 43.618 1.00 80.81 1247 ASN A N 1
ATOM 8856 C CA . ASN A 1 1247 ? -71.578 54.229 44.333 1.00 80.81 1247 ASN A CA 1
ATOM 8857 C C . ASN A 1 1247 ? -72.825 54.231 43.408 1.00 80.81 1247 ASN A C 1
ATOM 8859 O O . ASN A 1 1247 ? -73.950 54.120 43.904 1.00 80.81 1247 ASN A O 1
ATOM 8863 N N . HIS A 1 1248 ? -72.601 54.219 42.087 1.00 81.50 1248 HIS A N 1
ATOM 8864 C CA . HIS A 1 1248 ? -73.584 54.175 41.003 1.00 81.50 1248 HIS A CA 1
ATOM 8865 C C . HIS A 1 1248 ? -74.526 55.392 40.952 1.00 81.50 1248 HIS A C 1
ATOM 8867 O O . HIS A 1 1248 ? -75.690 55.259 40.549 1.00 81.50 1248 HIS A O 1
ATOM 8873 N N . ASP A 1 1249 ? -74.059 56.573 41.357 1.00 82.19 1249 ASP A N 1
ATOM 8874 C CA . ASP A 1 1249 ? -74.825 57.823 41.281 1.00 82.19 1249 ASP A CA 1
ATOM 8875 C C . ASP A 1 1249 ? -74.804 58.468 39.883 1.00 82.19 1249 ASP A C 1
ATOM 8877 O O . ASP A 1 1249 ? -75.581 59.391 39.609 1.00 82.19 1249 ASP A O 1
ATOM 8881 N N . GLY A 1 1250 ? -74.006 57.917 38.964 1.00 81.88 1250 GLY A N 1
ATOM 8882 C CA . GLY A 1 1250 ? -73.920 58.340 37.575 1.00 81.88 1250 GLY A CA 1
ATOM 8883 C C . GLY A 1 1250 ? -72.905 59.456 37.331 1.00 81.88 1250 GLY A C 1
ATOM 8884 O O . GLY A 1 1250 ? -72.948 60.062 36.254 1.00 81.88 1250 GLY A O 1
ATOM 8885 N N . ALA A 1 1251 ? -72.003 59.729 38.277 1.00 83.31 1251 ALA A N 1
ATOM 8886 C CA . ALA A 1 1251 ? -70.868 60.628 38.116 1.00 83.31 1251 ALA A CA 1
ATOM 8887 C C . ALA A 1 1251 ? -69.600 60.047 38.764 1.00 83.31 1251 ALA A C 1
ATOM 8889 O O . ALA A 1 1251 ? -69.665 59.355 39.764 1.00 83.31 1251 ALA A O 1
ATOM 8890 N N . ILE A 1 1252 ? -68.426 60.373 38.211 1.00 88.56 1252 ILE A N 1
ATOM 8891 C CA . ILE A 1 1252 ? -67.150 60.117 38.894 1.00 88.56 1252 ILE A CA 1
ATOM 8892 C C . ILE A 1 1252 ? -66.740 61.394 39.622 1.00 88.56 1252 ILE A C 1
ATOM 8894 O O . ILE A 1 1252 ? -66.532 62.442 39.004 1.00 88.56 1252 ILE A O 1
ATOM 8898 N N . THR A 1 1253 ? -66.632 61.311 40.940 1.00 87.69 1253 THR A N 1
ATOM 8899 C CA . THR A 1 1253 ? -66.263 62.416 41.826 1.00 87.69 1253 THR A CA 1
ATOM 8900 C C . THR A 1 1253 ? -64.758 62.454 42.101 1.00 87.69 1253 THR A C 1
ATOM 8902 O O . THR A 1 1253 ? -64.013 61.506 41.849 1.00 87.69 1253 THR A O 1
ATOM 8905 N N . ILE A 1 1254 ? -64.280 63.575 42.653 1.00 86.31 1254 ILE A N 1
ATOM 8906 C CA . ILE A 1 1254 ? -62.872 63.713 43.058 1.00 86.31 1254 ILE A CA 1
ATOM 8907 C C . ILE A 1 1254 ? -62.504 62.673 44.127 1.00 86.31 1254 ILE A C 1
ATOM 8909 O O . ILE A 1 1254 ? -61.398 62.145 44.086 1.00 86.31 1254 ILE A O 1
ATOM 8913 N N . ASP A 1 1255 ? -63.417 62.340 45.041 1.00 85.88 1255 ASP A N 1
ATOM 8914 C CA . ASP A 1 1255 ? -63.160 61.363 46.106 1.00 85.88 1255 ASP A CA 1
ATOM 8915 C C . ASP A 1 1255 ? -62.978 59.939 45.545 1.00 85.88 1255 ASP A C 1
ATOM 8917 O O . ASP A 1 1255 ? -62.132 59.172 46.018 1.00 85.88 1255 ASP A O 1
ATOM 8921 N N . GLU A 1 1256 ? -63.692 59.599 44.471 1.00 90.12 1256 GLU A N 1
ATOM 8922 C CA . GLU A 1 1256 ? -63.527 58.329 43.753 1.00 90.12 1256 GLU A CA 1
ATOM 8923 C C . GLU A 1 1256 ? -62.231 58.295 42.942 1.00 90.12 1256 GLU A C 1
ATOM 8925 O O . GLU A 1 1256 ? -61.532 57.283 42.958 1.00 90.12 1256 GLU A O 1
ATOM 8930 N N . ILE A 1 1257 ? -61.836 59.416 42.326 1.00 89.31 1257 ILE A N 1
ATOM 8931 C CA . ILE A 1 1257 ? -60.517 59.547 41.685 1.00 89.31 1257 ILE A CA 1
ATOM 8932 C C . ILE A 1 1257 ? -59.402 59.400 42.723 1.00 89.31 1257 ILE A C 1
ATOM 8934 O O . ILE A 1 1257 ? -58.427 58.701 42.473 1.00 89.31 1257 ILE A O 1
ATOM 8938 N N . VAL A 1 1258 ? -59.531 60.003 43.908 1.00 88.06 1258 VAL A N 1
ATOM 8939 C CA . VAL A 1 1258 ? -58.553 59.841 44.997 1.00 88.06 1258 VAL A CA 1
ATOM 8940 C C . VAL A 1 1258 ? -58.489 58.385 45.463 1.00 88.06 1258 VAL A C 1
ATOM 8942 O O . VAL A 1 1258 ? -57.399 57.868 45.707 1.00 88.06 1258 VAL A O 1
ATOM 8945 N N . THR A 1 1259 ? -59.629 57.696 45.534 1.00 86.12 1259 THR A N 1
ATOM 8946 C CA . THR A 1 1259 ? -59.681 56.260 45.850 1.00 86.12 1259 THR A CA 1
ATOM 8947 C C . THR A 1 1259 ? -58.962 55.428 44.785 1.00 86.12 1259 THR A C 1
ATOM 8949 O O . THR A 1 1259 ? -58.148 54.571 45.126 1.00 86.12 1259 THR A O 1
ATOM 8952 N N . ALA A 1 1260 ? -59.171 55.736 43.506 1.00 87.69 1260 ALA A N 1
ATOM 8953 C CA . ALA A 1 1260 ? -58.460 55.107 42.400 1.00 87.69 1260 ALA A CA 1
ATOM 8954 C C . ALA A 1 1260 ? -56.950 55.400 42.424 1.00 87.69 1260 ALA A C 1
ATOM 8956 O O . ALA A 1 1260 ? -56.151 54.490 42.225 1.00 87.69 1260 ALA A O 1
ATOM 8957 N N . VAL A 1 1261 ? -56.526 56.631 42.743 1.00 89.06 1261 VAL A N 1
ATOM 8958 C CA . VAL A 1 1261 ? -55.101 56.980 42.918 1.00 89.06 1261 VAL A CA 1
ATOM 8959 C C . VAL A 1 1261 ? -54.488 56.161 44.055 1.00 89.06 1261 VAL A C 1
ATOM 8961 O O . VAL A 1 1261 ? -53.376 55.654 43.921 1.00 89.06 1261 VAL A O 1
ATOM 8964 N N . ASN A 1 1262 ? -55.209 55.988 45.164 1.00 84.38 1262 ASN A N 1
ATOM 8965 C CA . ASN A 1 1262 ? -54.748 55.149 46.268 1.00 84.38 1262 ASN A CA 1
ATOM 8966 C C . ASN A 1 1262 ? -54.628 53.676 45.855 1.00 84.38 1262 ASN A C 1
ATOM 8968 O O . ASN A 1 1262 ? -53.662 53.029 46.255 1.00 84.38 1262 ASN A O 1
ATOM 8972 N N . ASN A 1 1263 ? -55.547 53.167 45.031 1.00 86.19 1263 ASN A N 1
ATOM 8973 C CA . ASN A 1 1263 ? -55.461 51.816 44.472 1.00 86.19 1263 ASN A CA 1
ATOM 8974 C C . ASN A 1 1263 ? -54.304 51.678 43.466 1.00 86.19 1263 ASN A C 1
ATOM 8976 O O . ASN A 1 1263 ? -53.627 50.655 43.465 1.00 86.19 1263 ASN A O 1
ATOM 8980 N N . ALA A 1 1264 ? -54.002 52.715 42.678 1.00 84.88 1264 ALA A N 1
ATOM 8981 C CA . ALA A 1 1264 ? -52.844 52.743 41.779 1.00 84.88 1264 ALA A CA 1
ATOM 8982 C C . ALA A 1 1264 ? -51.511 52.721 42.546 1.00 84.88 1264 ALA A C 1
ATOM 8984 O O . ALA A 1 1264 ? -50.541 52.103 42.111 1.00 84.88 1264 ALA A O 1
ATOM 8985 N N . LEU A 1 1265 ? -51.457 53.389 43.704 1.00 82.12 1265 LEU A N 1
ATOM 8986 C CA . LEU A 1 1265 ? -50.256 53.456 44.541 1.00 82.12 1265 LEU A CA 1
ATOM 8987 C C . LEU A 1 1265 ? -50.052 52.208 45.410 1.00 82.12 1265 LEU A C 1
ATOM 8989 O O . LEU A 1 1265 ? -48.908 51.836 45.663 1.00 82.12 1265 LEU A O 1
ATOM 8993 N N . ASN A 1 1266 ? -51.134 51.588 45.890 1.00 76.75 1266 ASN A N 1
ATOM 8994 C CA . ASN A 1 1266 ? -51.070 50.533 46.910 1.00 76.75 1266 ASN A CA 1
ATOM 8995 C C . ASN A 1 1266 ? -51.558 49.151 46.428 1.00 76.75 1266 ASN A C 1
ATOM 8997 O O . ASN A 1 1266 ? -51.426 48.179 47.170 1.00 76.75 1266 ASN A O 1
ATOM 9001 N N . GLY A 1 1267 ? -52.094 49.047 45.208 1.00 74.12 1267 GLY A N 1
ATOM 9002 C CA . GLY A 1 1267 ? -52.748 47.850 44.671 1.00 74.12 1267 GLY A CA 1
ATOM 9003 C C . GLY A 1 1267 ? -54.221 47.714 45.094 1.00 74.12 1267 GLY A C 1
ATOM 9004 O O . GLY A 1 1267 ? -54.651 48.271 46.105 1.00 74.12 1267 GLY A O 1
ATOM 9005 N N . CYS A 1 1268 ? -55.009 46.956 44.322 1.00 70.94 1268 CYS A N 1
ATOM 9006 C CA . CYS A 1 1268 ? -56.416 46.654 44.610 1.00 70.94 1268 CYS A CA 1
ATOM 9007 C C . CYS A 1 1268 ? -56.558 45.769 45.874 1.00 70.94 1268 CYS A C 1
ATOM 9009 O O . CYS A 1 1268 ? -56.448 44.546 45.805 1.00 70.94 1268 CYS A O 1
ATOM 9011 N N . GLY A 1 1269 ? -56.786 46.369 47.047 1.00 58.03 1269 GLY A N 1
ATOM 9012 C CA . GLY A 1 1269 ? -56.948 45.650 48.321 1.00 58.03 1269 GLY A CA 1
ATOM 9013 C C . GLY A 1 1269 ? -58.317 44.967 48.488 1.00 58.03 1269 GLY A C 1
ATOM 9014 O O . GLY A 1 1269 ? -59.354 45.521 48.128 1.00 58.03 1269 GLY A O 1
ATOM 9015 N N . ALA A 1 1270 ? -58.335 43.758 49.061 1.00 47.19 1270 ALA A N 1
ATOM 9016 C CA . ALA A 1 1270 ? -59.554 43.012 49.389 1.00 47.19 1270 ALA A CA 1
ATOM 9017 C C . ALA A 1 1270 ? -60.424 43.744 50.438 1.00 47.19 1270 ALA A C 1
ATOM 9019 O O . ALA A 1 1270 ? -59.902 44.341 51.373 1.00 47.19 1270 ALA A O 1
ATOM 9020 N N . ARG A 1 1271 ? -61.757 43.669 50.285 1.00 42.00 1271 ARG A N 1
ATOM 9021 C CA . ARG A 1 1271 ? -62.782 44.287 51.154 1.00 42.00 1271 ARG A CA 1
ATOM 9022 C C . ARG A 1 1271 ? -62.489 44.143 52.659 1.00 42.00 1271 ARG A C 1
ATOM 9024 O O . ARG A 1 1271 ? -62.622 43.042 53.187 1.00 42.00 1271 ARG A O 1
ATOM 9031 N N . ASP A 1 1272 ? -62.295 45.264 53.354 1.00 36.78 1272 ASP A N 1
ATOM 9032 C CA . ASP A 1 1272 ? -62.496 45.360 54.804 1.00 36.78 1272 ASP A CA 1
ATOM 9033 C C . ASP A 1 1272 ? -63.945 45.776 55.105 1.00 36.78 1272 ASP A C 1
ATOM 9035 O O . ASP A 1 1272 ? -64.439 46.824 54.684 1.00 36.78 1272 ASP A O 1
ATOM 9039 N N . THR A 1 1273 ? -64.664 44.920 55.829 1.00 35.03 1273 THR A N 1
ATOM 9040 C CA . THR A 1 1273 ? -66.005 45.194 56.348 1.00 35.03 1273 THR A CA 1
ATOM 9041 C C . THR A 1 1273 ? -65.933 46.056 57.611 1.00 35.03 1273 THR A C 1
ATOM 9043 O O . THR A 1 1273 ? -65.736 45.496 58.683 1.00 35.03 1273 THR A O 1
ATOM 9046 N N . ALA A 1 1274 ? -66.209 47.357 57.459 1.00 31.20 1274 ALA A N 1
ATOM 9047 C CA . ALA A 1 1274 ? -66.846 48.280 58.418 1.00 31.20 1274 ALA A CA 1
ATOM 9048 C C . ALA A 1 1274 ? -66.224 48.495 59.827 1.00 31.20 1274 ALA A C 1
ATOM 9050 O O . ALA A 1 1274 ? -65.524 47.634 60.361 1.00 31.20 1274 ALA A O 1
ATOM 9051 N N . PRO A 1 1275 ? -66.591 49.599 60.514 1.00 41.53 1275 PRO A N 1
ATOM 9052 C CA . PRO A 1 1275 ? -67.509 50.674 60.105 1.00 41.53 1275 PRO A CA 1
ATOM 9053 C C . PRO A 1 1275 ? -66.850 52.017 59.788 1.00 41.53 1275 PRO A C 1
ATOM 9055 O O . PRO A 1 1275 ? -65.924 52.430 60.522 1.00 41.53 1275 PRO A O 1
#

Sequence (1275 aa):
MIHRIERALARPILPALAALVALTLSLGSRPATAATFTVNSTADVADPRPGSGRCQDNPGITCTTDADCTNAGVDGPCNLCDTERTVPPAPATPECTLRAAIQEANAAPGADEIVVPAGTYTLAIAGAAEDAAATGDLDISGDLVVTGAGAGTTIIDGGGLDRVFHVDPRGDRIAVTIRGVTIQNGRGVGVSFVRADGAGVLLGSTQTIYGGLIPSGSLTIADSVIRGNSTPGQGGGVANRVGTLTLVDSTVRDNTASTGGGLYNEQSSATHVLRSTLRNNTVAGQFSNGGGGICSFGDELTLVDSTVSGNVVRSETGTNGGGIAVIAGDLHLRNTTVSGNRTEPPRGGSAGGGIYFQSTGASTISSSTITDNAATGTAGAGVGGGGIARYAGIRGSMVLSNTIVAGNRAIVGGAPAGGPDCASDAGRMQSAGYNLIGNGADCNFAQTATDRVGTTANPIDPQLGPLADNGGPTQTHALAAGSPAIDAANPAAPGSGGDACPATDQRGIQRLQDGNGDGIPRCDIGAFELAEPTAALSVAGIRPAHAGNAGTVTALVYGSGFATGAAVELRRDGLPAIVGQPAQVGARGAVITAVFDLAGTPAGAWDLVVTNPDGRAVRLPAAFVVEEGGGARPAVEILGRLQPRVGRPAVYQVLVTNDGDVDAFGVPVMIGIPYPVDFRLRFSITPPPEHEGQPPTDWNQIPVPIDGEVTVLPLFLPVVPAGFVGVLELVLTPPPQTLGREIVLVAGTDAPYVLPDRRPQIPAEFIAGARAYAERARGVAIPSELEPALERYAAEQLARVVEDGRRAWVASGGAQPQVYALSQLLIDVAQHGAALAGQSARPVPADASLGARLTGGLVASTDALLRIAPAWAAGSAAECREIGWKVVGNACVPKQCKGIPVGFRAGGSGSGCGGFRIGPVGSHDPNEKVGSLGAGPNHHITGADPLRYLVLFENIEAATAPAQEVVITDQLDRDLLDLSTFSLGPMSFGGKTVVPPPGLTEFTTEVDLRPAENLLCKIEAQLASDTGLLTWRLISLDPATGELPEDPLLGCLPPNVTSPQGEGSVLFAVEPKPALPTGTEIRNQARVVFDVNPPIDTPEWRNTIDNSPPRSHVLPLPATQPDPHVQLHWEGSDEGAGVATYTVYVSANGGAFTPLVSDTTDTAATFTGRVGEAYAFCSIATDLVGNVEPKECPPQADTSIVIGPPPAACTGDCGGDGAVTVDELVLMVNVALGTAPVSACVTGDPNHDGAITIDEIVTAVNNALNGCGARDTAP

Mean predicted aligned error: 19.58 Å

Solvent-accessible surface area (backbone atoms only — not comparable to full-atom values): 63736 Å² total; per-residue (Å²): 134,90,80,79,70,85,86,77,83,88,77,86,91,65,70,68,65,58,57,61,62,62,70,76,70,81,82,86,76,79,84,64,69,57,51,77,41,68,40,77,36,54,57,62,50,56,45,85,58,63,47,70,86,61,48,50,57,60,100,83,70,81,88,78,70,88,76,79,71,80,85,63,101,65,99,69,85,91,80,86,88,82,77,93,69,92,72,72,87,84,75,73,81,68,43,14,17,59,40,9,39,41,35,29,42,52,55,46,65,42,64,22,37,38,40,37,53,46,31,67,36,44,41,71,45,68,49,80,85,64,82,69,26,70,33,27,30,43,32,41,58,40,28,33,35,40,42,33,69,27,34,81,32,10,35,43,28,8,66,60,59,17,24,36,33,32,39,31,28,88,88,42,77,27,49,36,37,44,30,16,27,21,36,26,33,5,15,24,67,60,58,93,95,40,80,16,46,5,1,20,29,23,33,36,74,81,79,79,72,88,86,87,83,77,72,36,30,37,42,36,41,28,48,24,35,31,33,53,6,36,18,78,26,36,1,1,22,31,18,36,53,39,15,40,40,36,39,31,56,22,37,34,31,52,7,29,3,15,20,3,0,19,28,22,32,28,59,67,11,38,37,39,36,33,32,18,37,32,31,48,4,27,18,52,41,79,78,29,69,28,2,3,20,31,20,30,37,10,49,35,42,37,36,33,25,18,22,42,30,48,6,30,31,46,33,73,62,26,37,39,20,8,21,33,16,33,58,30,34,28,43,40,39,32,23,20,31,35,32,47,6,26,27,50,68,23,66,44,41,50,23,2,0,23,32,17,41,53,27,65,34,75,23,40,38,29,26,17,30,30,28,53,5,27,14,36,28,36,69,89,30,60,64,26,1,0,18,34,12,41,56,75,95,56,83,22,42,38,37,38,21,17,22,32,32,23,72,24,36,16,32,40,54,87,39,78,47,71,20,15,16,19,21,34,46,84,75,32,30,37,48,71,29,19,28,38,28,9,24,44,30,56,18,38,57,44,75,43,94,59,39,47,68,22,33,74,92,54,56,43,72,57,44,64,46,67,83,35,83,77,80,34,76,30,52,40,50,48,74,40,93,86,22,76,31,55,52,45,18,42,81,52,62,54,55,73,52,87,72,28,40,54,48,39,32,28,49,64,49,69,48,55,26,23,37,81,62,84,83,63,58,22,26,30,31,16,24,43,66,53,61,46,67,52,55,76,72,44,71,74,50,46,31,63,43,56,30,17,16,50,12,29,38,54,31,42,35,35,39,31,26,49,40,82,69,35,46,42,31,40,41,46,93,98,54,81,69,44,60,26,60,69,51,33,54,38,99,75,14,35,38,33,26,26,28,34,72,29,59,80,45,80,55,47,70,24,22,38,34,42,29,31,77,89,68,55,66,45,75,38,77,65,45,32,32,35,35,83,45,62,47,55,36,56,27,24,39,80,48,55,69,52,52,43,4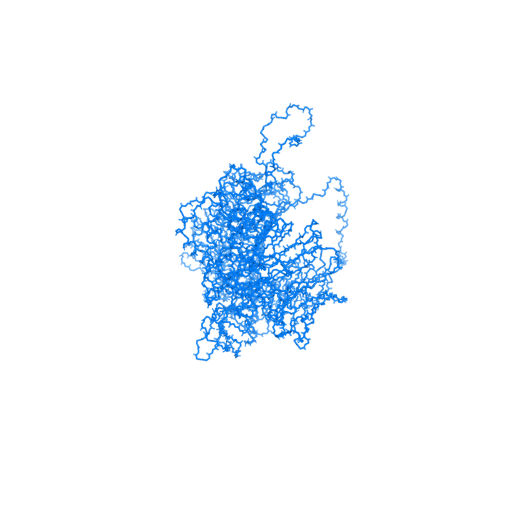3,55,69,38,78,40,68,29,38,40,36,45,33,12,80,13,40,12,28,31,26,37,33,42,36,25,37,42,42,43,56,82,49,45,74,46,74,75,62,72,69,45,68,75,78,87,58,94,88,59,70,98,68,82,70,32,76,68,74,37,60,40,92,80,51,31,38,37,42,51,31,27,32,22,61,41,36,30,59,31,78,46,75,47,44,36,33,39,27,41,39,70,89,43,61,80,38,81,44,58,37,32,48,14,32,53,80,46,36,21,43,52,80,68,50,62,50,78,57,71,44,54,58,52,23,13,39,51,42,23,33,68,72,49,69,36,80,50,61,75,89,46,45,72,57,40,52,49,51,47,36,54,51,50,54,49,39,27,51,52,28,44,49,47,20,36,73,51,60,68,70,48,84,54,33,30,49,44,59,46,56,36,53,47,40,16,52,49,39,33,52,74,65,74,43,81,79,56,83,68,76,93,45,83,55,52,62,53,44,48,29,60,37,45,55,59,27,29,72,44,51,41,68,39,34,76,50,70,78,66,68,61,86,63,58,30,53,73,78,57,28,40,76,58,90,96,43,40,34,55,70,70,68,80,80,78,44,52,25,57,64,26,61,70,94,74,81,38,75,32,40,44,63,29,43,29,50,89,84,95,69,60,51,41,45,44,52,56,42,20,24,42,99,59,10,20,32,34,48,87,48,65,44,36,41,40,40,39,39,42,38,46,56,85,47,93,46,24,36,40,33,39,40,38,38,34,63,48,56,71,89,56,35,35,72,89,58,33,21,47,39,48,34,34,40,42,80,45,75,48,66,58,66,61,70,31,55,59,50,76,54,74,48,75,44,61,87,86,38,86,36,28,32,34,39,41,38,40,54,43,79,92,75,28,44,32,38,37,37,40,37,22,22,25,79,87,76,72,40,70,51,88,52,65,83,51,33,59,29,31,36,30,74,60,81,48,36,9,34,33,36,43,30,35,37,32,26,43,33,80,89,60,56,57,68,44,75,50,73,45,48,43,37,42,27,51,63,88,50,79,72,45,70,30,55,74,31,63,32,20,30,28,71,65,52,20,46,46,39,30,54,78,54,61,68,61,34,73,54,45,70,40,80,44,44,42,54,69,50,47,90,54,54,34,67,49,27,32,31,34,29,39,16,58,74,83,47,75,73,42,80,74,42,70,68,31,69,67,51,60,52,78,44,78,56,56,76,80,42,38,39,32,29,23,37,40,20,27,23,54,56,68,38,56,27,73,92,73,71,62,78,51,20,43,31,26,24,41,82,67,79,76,58,78,56,36,55,22,15,48,85,53,80,41,54,34,52,72,68,37,52,52,49,45,50,33,26,50,72,68,76,39,62,55,85,73,30,56,35,30,33,81,84,68,83,81,58,37,50,71,69,42,50,51,48,15,51,50,24,45,74,71,48,62,74,80,89,79,85,80,133

Radius of gyration: 39.17 Å; Cα contacts (8 Å, |Δi|>4): 3664; chains: 1; bounding box: 139×104×102 Å

Secondary structure (DSSP, 8-state):
--SSSTTS--S---STTHHHHTTSS-SS-PPPPPPEEE--B------SSTTSSS--B-TT-----TTSSSS----S----S-S---PPSPPSPPB-BHHHHHHHHHHSSS-EEEEE-SEEEE--S---S-SSSSSSSEEE-S-EEEEES-TTTEEEE-TTTS-SEEE--TTS--EEEEES-EEES-B----TTS----SSEEES-S---SS------EEEEES-EEES-B-SSB-SSEEESSEEEEEES-EEES-EESB-SSEEE-TTEEEEEES-EEES-EEEESS-EEEEEEEE-SSEEEEES-EEES-EEEESS--EEEEEEESSSEEEEES-EEES-EEPPPSS--B-SSEEE--SSEEEEES-EEES-EEEE-TTS----SSEEE-TT---EEEEES-EE-S-EEEETTEE-S-SSEE--TTSEEEEE--EES--TTT--B--TT-EE--SSSPPP--EEEEE--SSSS-EEEEPTT-TTTT-S--SPTTSSTTSPPSB-TTSPBS---TTSSS---PPSSS--PPP--SS-EEEEEESSEEETTSEEEEEEEEE-PPTT-EEEEE-TTS--EE-SSEEE-TTSSEEEEEEE-TTPPPEEEEEEEE-TTS-EEEEEEEEEEESS----EEEEEEE-SSPPTTS-EEEEEEEEE-SSS-EEEEEEEEEEETT-EEEESSPEEPPPPPTT---------SEEETTTEEEEEEEEEEE-TT-EEEEEEEEE--GGGTT--EEEEEEE-S-SB-TTS-B---HHHHHHHHHHHHHHH-----GGGHHHHHHHHHHHHHHHHHHHHHHHHHTTT----EEEHHHHHHHHHHHHHHHTT-PPPPPP--HHHHHHHHHHHHHHHHHHTTTTT-----TTTHHHHTTEEEETTEEEETT-SS--S---B-SSS---EEEEE-------S-EEEE---BTTTTEE-TTSPEEEEEEEE--TT-SS-BSEEEEEEE--TTTEEEEEEEEEEEEETTEEE-PPTT-SEEEEEEE-TTTSS-EEEEEEEEETTTTEEEEEEEEE-TTTSS--SSTT--SB--SSSTTTTEEEEEEEEEEPTTPPTT-EEEE-EEEEETTSPPEEPPPEEEEE--PPPEEEEPP--SEESSSEEEEEEEEE-SSS-EEEEEEEEEETT---EEEEEEE--SEEEEEPPTT-EEEEEEEEEETTS-B--S----SEEEEE--PPPPPPPTT-SSSSS---HHHHHHHHHHHTTSS-GGG-GGG-TT-SSS--HHHHHHHHHHHHH---------

Nearest PDB structures (foldseek):
  8glv-assembly1_Lm  TM=4.015E-01  e=1.855E-02  Chlamydomonas reinhardtii
  7y6e-assembly1_A  TM=3.336E-01  e=5.889E-03  Chelicerata
  4pbx-assembly1_A  TM=1.388E-01  e=2.682E-04  Homo sapiens
  7paa-assembly1_ZZZ  TM=2.448E-01  e=6.106E-02  Homo sapiens
  5aoq-assembly1_B  TM=2.595E-01  e=1.075E+00  Bombyx mori

Foldseek 3Di:
DVPPPPPPPPDDPPPVVVVVVVVPPPPDDDPFDAAEAEADDLDLAAQPDAQPSDQFDDVPDDPDDPPVPPPDPDPDDDDPPDDDDDDDPDFDDGGHHPLSVQSNNQNGPDQYEYEYEFFANEFDFADPPDQRSRGQERHHQARYEYHYPAQQGAEQASNLRAAHYEYEPVQAAYEYEYERHEFENFEQDDDPPWFREASRYEYYDRDDDDDDDDQHYEYEYENHEFEHAEYQAYAQRYEYAGHEYEYYLYEFEHGEYLEQQHYEEAAHYEYEYYLYEQEHGEHDHADYQYAQHYEYPYAYDEYELYEQEHGEYDYAHEYEYENYEYQEHEYEAALYEFAHAEYDEYPAYEYAHGYEYNYLEEYEHEQAEFAHGEYEYEAPRHYWASRYEYDPPHNHAYEYFLAEQAHAFYYYNRHTDFHNRGAYDAPRYEYPALYEAQACPNRNYNDDPLYHHAHSVGGADQQWADQDCPQASHTDTDGDQPGPQALRGDQPQACPDDRHHHQAASRRHGAQANQNQPPGTHGGRHRDYRHHQKDDDDWPAKPPQEFELQFKFWMKTFDIRADAPKWKWWDDPPDDIFTFPPWGQPPRNGMITTMTTSHVPDWAFTWIWIAHPVGDIDIDGSRHTYDYHKDWWWKWFKDWDQAAAAQDKTKIKTKIATQIRFKFFWKKKKKKFFPPKDKDWLADAHEFDDDDVFDPANQHCPFFDAPVGITMATKIFGIHGHLHIDITMMIIHHHPVCAQPKTWMKMFIAGRQAGSHRFGNDPLLLLVLLQLCLCQLQVARQDPVCSVVLVVVLRVSRSRRNVVQVVVCSNVVNWDTHMHGSVRSSPRSSVVSSVVVVHDGDNPPDDSCSSVSSSVSVLVSCVVVCQGEWAFHDDDPVVLVVVQWDDDPNGTGHQQCDQAFQIDMHTDHGGDMHIHIHNHDDDDDQKAKDKHQAFHPQREAALVDKIKMKIKGFQALPHPAAFQKKKKKKAFDPVWFDCQQKWWAWKDAQSDIDGDDTRDQWDWDWDCPPPVAQWIWIWIWHAPNVGRMTMIMTHIARPVPRHGDPDRRDHQATHPPDPPRRMMMTMMITGTDPPDAFFDKGKIKMWMDGHPDDIDIHDIDIYTYDNDAKDKWKDADDQEDQAQWDKIFMDIDGPHNAWSFKFKWKDKQPHDTDTPDPRHPDGIDIGGHDAPIKMFMTMWIAGRNGRTRPPDGDRRYIYHYHNDDQAQDALQNQVSNQAHDPVSLVVLVCQQVVVDFCNSRVSQCPVPPRGRDPVSSVVSVVCNVPTRDDDDDDD